Protein 6DDT (pdb70)

InterPro domains:
  IPR006103 Glycoside hydrolase family 2, catalytic domain [PF02836] (343-567)
  IPR008979 Galactose-binding-like domain superfamily [SSF49785] (23-211)
  IPR013783 Immunoglobulin-like fold [G3DSA:2.60.40.10] (209-320)
  IPR013783 Immunoglobulin-like fold [G3DSA:2.60.40.10] (796-879)
  IPR017853 Glycoside hydrolase superfamily [SSF51445] (323-690)
  IPR036156 Beta-Galactosidase/glucuronidase domain superfamily [SSF49303] (213-324)
  IPR036156 Beta-Galactosidase/glucuronidase domain superfamily [SSF49303] (696-796)
  IPR036156 Beta-Galactosidase/glucuronidase domain superfamily [SSF49303] (800-878)
  IPR041447 Mannosidase Ig/CBM-like domain [PF17786] (702-795)
  IPR041625 Beta-mannosidase, Ig-fold domain [PF17753] (800-878)
  IPR050887 Beta-mannosidase glycosyl hydrolases [PTHR43730] (14-879)
  IPR054593 Beta-mannosidase-like, galactose-binding domain-like [PF22666] (29-203)

Radius of gyration: 28.68 Å; Cα contacts (8 Å, |Δi|>4): 2085; chains: 1; bounding box: 72×76×65 Å

CATH classification: 3.20.20.80

Secondary structure (DSSP, 8-state):
--EEEEE--EEEEEE-TTSS-EEEEEESEEHHHHHHHTTSS--TTSTTHHHHTHHHHHS--EEEEEEE-SS-GGG-SEEEEEES--BSEEEEEETTEEEEEEEBTTS-EEEE-TTT--SEEEEEEEE--HHHHHHHHHHH-TT---S--S--GGG---S-GGGSBS-TTTEEETTEEE----EE-S-EEEEEESSEEEEEEEEEEEEETTTTEEEEEEEEEEEESSSSPEEEEEEEEEGGGTEEEEEEEEEBTTB-EEEEEEE--TTS--PPB--TTSS-B--EEEEEEEEETTS-EEEEEEEE----EEEE---BTTB-S---EEEETTEEE-EEEEEE--S-SSGGG--HHHHHHHHHHHHHTT--EEEE-TTS-PPPHHHHHHHHHHT-EEEEE-S-BSS-----HHHHHHHHHHHHHHHHHHTT-TTEEEEE--BSHHHIIIIITT---TTTHHHHHHHHIIIIIIIIIHHHHHH--SS-EESSBS--THHHHHTTSS-S-TT-TTSS-EEE--SSS-TT-GGGS---S-EEEE---BPPPHHHHHTT--GGG-STTSHHHHHH--STTHHHHHHHHHHTTSPPP--S-HHHHHHHHHHHHHHHHHHHHHHHHHHHHHTSS-EETTEE---EEEES-SB-SSSS-BS-SB-TTSPBPHHHHHHHHHTSSEEEEEEEETTEEEEEEEE--SS-EEEEEEEEEEETT-S-BS--EEEEEEEE-TT-EEEEEEEEHHHHHHTTSS--TTTEEEEEE----SSS----EEEESS-GGG-SS-PPP--EEEEEEETTEEEEEEE-SS-EEEEEEE-TTSSEEESS-SEEE-SSEEEEEEEESS---HHHHHHH-EEE-GGGG-

Nearest PDB structures (foldseek):
  6ddu-assembly1_A  TM=1.001E+00  e=0.000E+00  Mus musculus
  2vqt-assembly1_A  TM=9.201E-01  e=4.885E-78  Bacteroides thetaiotaomicron
  2vot-assembly1_A  TM=9.068E-01  e=4.159E-78  Bacteroides thetaiotaomicron VPI-5482
  2wbk-assembly1_A  TM=9.033E-01  e=3.181E-78  Bacteroides thetaiotaomicron VPI-5482
  2vqu-assembly1_A  TM=9.067E-01  e=3.541E-78  Bacteroides thetaiotaomicron

B-factor: mean 43.73, std 23.06, range [7.58, 158.42]

Foldseek 3Di:
DFKDKDFPFAWWWKAWAVRPDIFIAGPQWWPVVRCCVVVNDPDCQFFPNLVVVVVQLQIKMKTKDKDFDPDDLVSFLWKKKKAQFWLFWWFKAKQNRGQDIGFAGQFMDMTTCSPPDDRMIMIMTTGHRLQVVQVVQQVVPPVDHWDDQQDDVLQVFGGRLQSGNHQLCCRGDLQGGNDSTGGRNDIMMMMTGAFKAWPAKFKAWDADPVVNWIKIKIKTFMAGSDQDKKWFKKWKDFVVLVFIDMDIDIDGNVRGMDIDMGTRPPVGDDDAAAFAPGDALDWTKMKMWTQIPPRDIDMDIDTAHDKFKDFFFDDDPLFPGTFGFIDINRRTAFAAAAEDADLASINNPCDPLVLVLLVVLRVLLLGQEYEDAQSHGLDDPVNLVSCSNNRHAYAYEHNAEDIFHDPPPVVLVNLQSSLLRSLRVRNRRPRHAEYEQHECVLVCLLVVVVVPDPVCSVVRLVSLCVRQPVGNVVSNVVRDPRHYYQHYPQAQHPQCVVVVNRHNDSQDLNGGEHEDEDLQDALLPLVVDAQHSEYQEYFAKAADAVLQVVVNYDPQQQACPRPSQSSSRSRVCNSVSLVNNLVSFADQFDDDDRNLSSRLSRLSSLVSGQVSVLSNLVSLQQQQADADNSGGNHRYDHYPHDEHHGRHMGRHQAYSLGAGGQNSLSSSQSSFQWEWDWDDDPQKIWIKIGHQAQAKDFWKKWKFKDFQQALDTLAIDIDRRDIDGHRHMDIDDIGGNVVVDVRRDPDDLQTMWMKMWIDDDVVGDYDIDTGRSGRPNRRDNNDDKDKDWDWADDPQKIKIKIFIPTQFAQKAKDQRSQAWYKQHGGHGRSDGIDMIMIHGPDDDDSVSSVVRIDIDTSNVRD

Sequence (862 aa):
HHKLSYSLSGSWRVSNGNGSLELPATVPGYVHSALHQHGLIQDPYYRFNDLNYRWISLDNWTYSTEFKIPFNLSEWQKVKLIFDGVDTVAEILFNNVTIGKTDNMFTGYSFDITNVVKDVNSLKLQFRSAVQYAECQSKAHTSYRVPPECPPVEQKGECHVNFIRKAQCSFSWDWGPSFPSQGIWKDVRIEAYNIAHLDYLTFLPVYDNASQAWNIEIKASFDVASSKSVGGQVTVAIPQLKTQQTNDIELQQEQRIVKLLVKIRKDVAVETWWPRGHGNQTGYNMTILFALDGGLKIEKAAKVYFRTVQLIEEGIKGSPGLSFYFKINGLPIFLKGSNWIPADSFQDKVTSDRLQLLFQSVVDANMNTLRVWGGGIYEQDEFYALCDELGIMVWQDFMFASALYPTEPGFLASVRKEVTYQVRRLKSHPSIIIWSGNNENEVALSVNWFHVNPRDMKTYIDDYVTLYVKNIRKIVLSEDKSRPFIASSPTNGMKTMEEGWISYDPYSIQYGDIHFYNYADDCWNWKIFPKARLVSEYGYQSWPSFSTLEKVSSQEDWAYNSRFSLHRQHHEDGNHQMLHQVKMHFKLPQGTDPLRTFKDTIYLTQVMQAQCIKTETEFYLRSRSEIVDGKGHTMGALYWQLNDIWQAPSWASLEYGGKWKMLHYFARRFFAPLLPVGFEDEGVFYVYGVSDLHKDHHTQLTVRLHHWSSPKPLCSLVNSSIVVKAGEAVVLFQMPVSELLKRCRGCTRETCVVSFYFSTDKELFSPTNYHFLSSLKDAKGLLEANITVNISQKGNVFVFDLETSAVAPFVWLDVGSIPGRFSDNGFLMIRKKLSVLFYPWKPTSKSELQQAFSVTSLTDTY

Structure (mmCIF, N/CA/C/O backbone):
data_6DDT
#
_entry.id   6DDT
#
_cell.length_a   80.584
_cell.length_b   65.458
_cell.length_c   104.414
_cell.angle_alpha   90.00
_cell.angle_beta   92.42
_cell.angle_gamma   90.00
#
_symmetry.space_group_name_H-M   'P 1 21 1'
#
loop_
_entity.id
_entity.type
_entity.pdbx_description
1 polymer Beta-mannosidase
2 branched alpha-L-fucopyranose-(1-6)-2-acetamido-2-deoxy-beta-D-glucopyranose
3 branched 2-acetamido-2-deoxy-beta-D-glucopyranose-(1-4)-2-acetamido-2-deoxy-beta-D-glucopyranose
4 branched 2-acetamido-2-deoxy-beta-D-glucopyranose-(1-4)-[alpha-L-fucopyranose-(1-6)]2-acetamido-2-deoxy-beta-D-glucopyranose
5 non-polymer 'CALCIUM ION'
6 non-polymer 2-acetamido-2-deoxy-beta-D-glucopyranose
7 non-polymer 1,2-ETHANEDIOL
8 water water
#
loop_
_atom_site.group_PDB
_atom_site.id
_atom_site.type_symbol
_atom_site.label_atom_id
_atom_site.label_alt_id
_atom_site.label_comp_id
_atom_site.label_asym_id
_atom_site.label_entity_id
_atom_site.label_seq_id
_atom_site.pdbx_PDB_ins_code
_atom_site.Cartn_x
_atom_site.Cartn_y
_atom_site.Cartn_z
_atom_site.occupancy
_atom_site.B_iso_or_equiv
_atom_site.auth_seq_id
_atom_site.auth_comp_id
_atom_site.auth_asym_id
_atom_site.auth_atom_id
_atom_site.pdbx_PDB_model_num
ATOM 1 N N . HIS A 1 7 ? 28.455 90.094 136.735 1.00 74.13 18 HIS A N 1
ATOM 2 C CA . HIS A 1 7 ? 29.118 90.990 135.790 1.00 76.05 18 HIS A CA 1
ATOM 3 C C . HIS A 1 7 ? 30.522 90.496 135.452 1.00 68.45 18 HIS A C 1
ATOM 4 O O . HIS A 1 7 ? 31.036 90.751 134.361 1.00 71.91 18 HIS A O 1
ATOM 17 N N . HIS A 1 8 ? 31.138 89.786 136.395 1.00 57.12 19 HIS A N 1
ATOM 18 C CA . HIS A 1 8 ? 32.505 89.290 136.251 1.00 45.85 19 HIS A CA 1
ATOM 19 C C . HIS A 1 8 ? 32.538 87.837 135.789 1.00 37.97 19 HIS A C 1
ATOM 20 O O . HIS A 1 8 ? 33.410 87.066 136.199 1.00 34.24 19 HIS A O 1
ATOM 34 N N . LYS A 1 9 ? 31.599 87.437 134.934 1.00 36.85 20 LYS A N 1
ATOM 35 C CA . LYS A 1 9 ? 31.527 86.064 134.458 1.00 34.51 20 LYS A CA 1
ATOM 36 C C . LYS A 1 9 ? 31.102 86.059 132.999 1.00 33.90 20 LYS A C 1
ATOM 37 O O . LYS A 1 9 ? 30.309 86.901 132.568 1.00 34.31 20 LYS A O 1
ATOM 56 N N . LEU A 1 10 ? 31.644 85.109 132.244 1.00 34.01 21 LEU A N 1
ATOM 57 C CA . LEU A 1 10 ? 31.371 84.998 130.819 1.00 35.79 21 LEU A CA 1
ATOM 58 C C . LEU A 1 10 ? 31.483 83.533 130.428 1.00 32.75 21 LEU A C 1
ATOM 59 O O . LEU A 1 10 ? 32.465 82.873 130.779 1.00 32.41 21 LEU A O 1
ATOM 75 N N . SER A 1 11 ? 30.472 83.027 129.723 1.00 32.44 22 SER A N 1
ATOM 76 C CA . SER A 1 11 ? 30.458 81.635 129.292 1.00 33.35 22 SER A CA 1
ATOM 77 C C . SER A 1 11 ? 29.787 81.534 127.931 1.00 33.17 22 SER A C 1
ATOM 78 O O . SER A 1 11 ? 28.729 82.131 127.715 1.00 34.44 22 SER A O 1
ATOM 86 N N . TYR A 1 12 ? 30.402 80.783 127.020 1.00 33.48 23 TYR A N 1
ATOM 87 C CA . TYR A 1 12 ? 29.759 80.458 125.758 1.00 33.80 23 TYR A CA 1
ATOM 88 C C . TYR A 1 12 ? 30.286 79.117 125.263 1.00 30.89 23 TYR A C 1
ATOM 89 O O . TYR A 1 12 ? 31.386 78.687 125.618 1.00 28.52 23 TYR A O 1
ATOM 107 N N . SER A 1 13 ? 29.479 78.461 124.435 1.00 32.04 24 SER A N 1
ATOM 108 C CA . SER A 1 13 ? 29.754 77.104 123.985 1.00 31.11 24 SER A CA 1
ATOM 109 C C . SER A 1 13 ? 30.621 77.101 122.733 1.00 32.65 24 SER A C 1
ATOM 110 O O . SER A 1 13 ? 30.466 77.951 121.851 1.00 35.92 24 SER A O 1
ATOM 118 N N . LEU A 1 14 ? 31.542 76.138 122.667 1.00 28.37 25 LEU A N 1
ATOM 119 C CA . LEU A 1 14 ? 32.292 75.851 121.452 1.00 25.85 25 LEU A CA 1
ATOM 120 C C . LEU A 1 14 ? 31.687 74.706 120.660 1.00 25.69 25 LEU A C 1
ATOM 121 O O . LEU A 1 14 ? 32.302 74.238 119.696 1.00 25.50 25 LEU A O 1
ATOM 137 N N . SER A 1 15 ? 30.504 74.236 121.046 1.00 25.59 26 SER A N 1
ATOM 138 C CA . SER A 1 15 ? 29.795 73.270 120.222 1.00 27.06 26 SER A CA 1
ATOM 139 C C . SER A 1 15 ? 29.452 73.902 118.880 1.00 28.32 26 SER A C 1
ATOM 140 O O . SER A 1 15 ? 29.190 75.103 118.784 1.00 29.78 26 SER A O 1
ATOM 148 N N . GLY A 1 16 ? 29.461 73.088 117.843 1.00 26.40 27 GLY A N 1
ATOM 149 C CA . GLY A 1 16 ? 29.221 73.566 116.503 1.00 25.46 27 GLY A CA 1
ATOM 150 C C . GLY A 1 16 ? 30.001 72.730 115.498 1.00 24.98 27 GLY A C 1
ATOM 151 O O . GLY A 1 16 ? 30.156 71.520 115.673 1.00 24.73 27 GLY A O 1
ATOM 155 N N . SER A 1 17 ? 30.491 73.399 114.457 1.00 25.58 28 SER A N 1
ATOM 156 C CA . SER A 1 17 ? 31.156 72.736 113.342 1.00 28.06 28 SER A CA 1
ATOM 157 C C . SER A 1 17 ? 32.663 72.766 113.563 1.00 27.65 28 SER A C 1
ATOM 158 O O . SER A 1 17 ? 33.288 73.829 113.499 1.00 29.57 28 SER A O 1
ATOM 166 N N . TRP A 1 18 ? 33.241 71.598 113.813 1.00 25.26 29 TRP A N 1
ATOM 167 C CA . TRP A 1 18 ? 34.680 71.410 113.891 1.00 26.76 29 TRP A CA 1
ATOM 168 C C . TRP A 1 18 ? 35.167 70.714 112.624 1.00 28.73 29 TRP A C 1
ATOM 169 O O . TRP A 1 18 ? 34.393 70.407 111.715 1.00 30.68 29 TRP A O 1
ATOM 190 N N . ARG A 1 19 ? 36.471 70.468 112.573 1.00 28.58 30 ARG A N 1
ATOM 191 C CA . ARG A 1 19 ? 37.071 69.596 111.578 1.00 29.91 30 ARG A CA 1
ATOM 192 C C . ARG A 1 19 ? 37.523 68.311 112.255 1.00 28.48 30 ARG A C 1
ATOM 193 O O . ARG A 1 19 ? 37.817 68.295 113.452 1.00 27.62 30 ARG A O 1
ATOM 214 N N . VAL A 1 20 ? 37.572 67.232 111.483 1.00 26.78 31 VAL A N 1
ATOM 215 C CA . VAL A 1 20 ? 38.118 65.970 111.967 1.00 26.36 31 VAL A CA 1
ATOM 216 C C . VAL A 1 20 ? 39.021 65.409 110.882 1.00 25.72 31 VAL A C 1
ATOM 217 O O . VAL A 1 20 ? 38.734 65.550 109.689 1.00 26.59 31 VAL A O 1
ATOM 230 N N . SER A 1 21 ? 40.132 64.804 111.290 1.00 25.45 32 SER A N 1
ATOM 231 C CA . SER A 1 21 ? 41.083 64.246 110.342 1.00 25.51 32 SER A CA 1
ATOM 232 C C . SER A 1 21 ? 41.691 62.981 110.925 1.00 23.68 32 SER A C 1
ATOM 233 O O . SER A 1 21 ? 41.774 62.816 112.144 1.00 21.92 32 SER A O 1
ATOM 241 N N . ASN A 1 22 ? 42.117 62.087 110.036 1.00 23.57 33 ASN A N 1
ATOM 242 C CA . ASN A 1 22 ? 42.608 60.781 110.442 1.00 23.80 33 ASN A CA 1
ATOM 243 C C . ASN A 1 22 ? 44.106 60.854 110.741 1.00 26.04 33 ASN A C 1
ATOM 244 O O . ASN A 1 22 ? 44.714 61.928 110.746 1.00 25.86 33 ASN A O 1
ATOM 255 N N . GLY A 1 23 ? 44.711 59.697 111.001 1.00 28.08 34 GLY A N 1
ATOM 256 C CA . GLY A 1 23 ? 46.082 59.623 111.465 1.00 31.91 34 GLY A CA 1
ATOM 257 C C . GLY A 1 23 ? 47.082 60.295 110.553 1.00 35.20 34 GLY A C 1
ATOM 258 O O . GLY A 1 23 ? 47.810 61.194 110.983 1.00 35.82 34 GLY A O 1
ATOM 262 N N . ASN A 1 24 ? 47.132 59.873 109.291 1.00 37.52 35 ASN A N 1
ATOM 263 C CA . ASN A 1 24 ? 48.106 60.395 108.343 1.00 39.44 35 ASN A CA 1
ATOM 264 C C . ASN A 1 24 ? 47.591 61.600 107.567 1.00 39.79 35 ASN A C 1
ATOM 265 O O . ASN A 1 24 ? 48.275 62.067 106.652 1.00 41.67 35 ASN A O 1
ATOM 275 N N . GLY A 1 25 ? 46.409 62.110 107.908 1.00 37.97 36 GLY A N 1
ATOM 276 C CA . GLY A 1 25 ? 45.893 63.322 107.309 1.00 38.11 36 GLY A CA 1
ATOM 277 C C . GLY A 1 25 ? 45.208 63.152 105.970 1.00 39.63 36 GLY A C 1
ATOM 278 O O . GLY A 1 25 ? 44.732 64.148 105.410 1.00 41.24 36 GLY A O 1
ATOM 282 N N . SER A 1 26 ? 45.133 61.931 105.436 1.00 38.76 37 SER A N 1
ATOM 283 C CA . SER A 1 26 ? 44.486 61.736 104.141 1.00 39.37 37 SER A CA 1
ATOM 284 C C . SER A 1 26 ? 43.017 62.141 104.184 1.00 39.01 37 SER A C 1
ATOM 285 O O . SER A 1 26 ? 42.483 62.663 103.198 1.00 41.84 37 SER A O 1
ATOM 293 N N . LEU A 1 27 ? 42.344 61.907 105.308 1.00 37.30 38 LEU A N 1
ATOM 294 C CA . LEU A 1 27 ? 40.937 62.253 105.458 1.00 35.07 38 LEU A CA 1
ATOM 295 C C . LEU A 1 27 ? 40.790 63.503 106.314 1.00 33.96 38 LEU A C 1
ATOM 296 O O . LEU A 1 27 ? 41.412 63.615 107.375 1.00 32.31 38 LEU A O 1
ATOM 312 N N . GLU A 1 28 ? 39.957 64.431 105.850 1.00 35.25 39 GLU A N 1
ATOM 313 C CA . GLU A 1 28 ? 39.663 65.661 106.576 1.00 35.28 39 GLU A CA 1
ATOM 314 C C . GLU A 1 28 ? 38.284 66.122 106.132 1.00 31.61 39 GLU A C 1
ATOM 315 O O . GLU A 1 28 ? 38.045 66.284 104.932 1.00 33.01 39 GLU A O 1
ATOM 327 N N . LEU A 1 29 ? 37.378 66.315 107.082 1.00 27.51 40 LEU A N 1
ATOM 328 C CA . LEU A 1 29 ? 35.981 66.564 106.758 1.00 26.11 40 LEU A CA 1
ATOM 329 C C . LEU A 1 29 ? 35.370 67.419 107.853 1.00 26.48 40 LEU A C 1
ATOM 330 O O . LEU A 1 29 ? 35.942 67.558 108.942 1.00 26.62 40 LEU A O 1
ATOM 346 N N . PRO A 1 30 ? 34.200 68.005 107.599 1.00 27.81 41 PRO A N 1
ATOM 347 C CA . PRO A 1 30 ? 33.483 68.706 108.668 1.00 28.03 41 PRO A CA 1
ATOM 348 C C . PRO A 1 30 ? 32.949 67.726 109.697 1.00 26.24 41 PRO A C 1
ATOM 349 O O . PRO A 1 30 ? 32.556 66.602 109.373 1.00 27.12 41 PRO A O 1
ATOM 360 N N . ALA A 1 31 ? 32.930 68.167 110.953 1.00 23.91 42 ALA A N 1
ATOM 361 C CA . ALA A 1 31 ? 32.521 67.298 112.053 1.00 22.52 42 ALA A CA 1
ATOM 362 C C . ALA A 1 31 ? 31.792 68.128 113.093 1.00 22.15 42 ALA A C 1
ATOM 363 O O . ALA A 1 31 ? 32.352 69.092 113.623 1.00 23.29 42 ALA A O 1
ATOM 370 N N . THR A 1 32 ? 30.552 67.747 113.386 1.00 21.25 43 THR A N 1
ATOM 371 C CA . THR A 1 32 ? 29.782 68.420 114.423 1.00 20.68 43 THR A CA 1
ATOM 372 C C . THR A 1 32 ? 30.279 68.014 115.805 1.00 18.77 43 THR A C 1
ATOM 373 O O . THR A 1 32 ? 30.660 66.863 116.037 1.00 18.25 43 THR A O 1
ATOM 384 N N . VAL A 1 33 ? 30.274 68.972 116.726 1.00 18.84 44 VAL A N 1
ATOM 385 C CA . VAL A 1 33 ? 30.560 68.710 118.130 1.00 19.70 44 VAL A CA 1
ATOM 386 C C . VAL A 1 33 ? 29.359 69.212 118.946 1.00 19.08 44 VAL A C 1
ATOM 387 O O . VAL A 1 33 ? 28.937 70.357 118.788 1.00 19.04 44 VAL A O 1
ATOM 400 N N . PRO A 1 34 ? 28.796 68.367 119.825 1.00 20.36 45 PRO A N 1
ATOM 401 C CA . PRO A 1 34 ? 29.138 66.970 120.123 1.00 20.38 45 PRO A CA 1
ATOM 402 C C . PRO A 1 34 ? 28.979 66.035 118.928 1.00 20.21 45 PRO A C 1
ATOM 403 O O . PRO A 1 34 ? 28.018 66.161 118.170 1.00 21.04 45 PRO A O 1
ATOM 414 N N . GLY A 1 35 ? 29.917 65.108 118.767 1.00 19.52 46 GLY A N 1
ATOM 415 C CA . GLY A 1 35 ? 29.847 64.165 117.667 1.00 18.16 46 GLY A CA 1
ATOM 416 C C . GLY A 1 35 ? 30.946 63.133 117.770 1.00 16.10 46 GLY A C 1
ATOM 417 O O . GLY A 1 35 ? 31.849 63.233 118.605 1.00 15.00 46 GLY A O 1
ATOM 421 N N . TYR A 1 36 ? 30.844 62.129 116.899 1.00 15.30 47 TYR A N 1
ATOM 422 C CA . TYR A 1 36 ? 31.815 61.052 116.789 1.00 15.71 47 TYR A CA 1
ATOM 423 C C . TYR A 1 36 ? 32.343 60.965 115.362 1.00 17.37 47 TYR A C 1
ATOM 424 O O . TYR A 1 36 ? 31.722 61.448 114.414 1.00 19.21 47 TYR A O 1
ATOM 442 N N . VAL A 1 37 ? 33.505 60.327 115.222 1.00 17.54 48 VAL A N 1
ATOM 443 C CA . VAL A 1 37 ? 34.111 60.151 113.904 1.00 20.13 48 VAL A CA 1
ATOM 444 C C . VAL A 1 37 ? 33.163 59.405 112.974 1.00 17.64 48 VAL A C 1
ATOM 445 O O . VAL A 1 37 ? 32.950 59.808 111.824 1.00 16.21 48 VAL A O 1
ATOM 458 N N . HIS A 1 38 ? 32.604 58.289 113.446 1.00 17.71 49 HIS A N 1
ATOM 459 C CA . HIS A 1 38 ? 31.743 57.479 112.588 1.00 17.59 49 HIS A CA 1
ATOM 460 C C . HIS A 1 38 ? 30.568 58.297 112.066 1.00 19.16 49 HIS A C 1
ATOM 461 O O . HIS A 1 38 ? 30.242 58.244 110.875 1.00 21.21 49 HIS A O 1
ATOM 475 N N . SER A 1 39 ? 29.919 59.067 112.944 1.00 17.65 50 SER A N 1
ATOM 476 C CA . SER A 1 39 ? 28.759 59.841 112.514 1.00 19.24 50 SER A CA 1
ATOM 477 C C . SER A 1 39 ? 29.160 61.009 111.615 1.00 19.83 50 SER A C 1
ATOM 478 O O . SER A 1 39 ? 28.400 61.377 110.710 1.00 19.33 50 SER A O 1
ATOM 486 N N . ALA A 1 40 ? 30.343 61.591 111.830 1.00 21.26 51 ALA A N 1
ATOM 487 C CA . ALA A 1 40 ? 30.852 62.604 110.908 1.00 20.98 51 ALA A CA 1
ATOM 488 C C . ALA A 1 40 ? 31.109 62.011 109.525 1.00 20.38 51 ALA A C 1
ATOM 489 O O . ALA A 1 40 ? 30.740 62.603 108.504 1.00 19.86 51 ALA A O 1
ATOM 496 N N . LEU A 1 41 ? 31.755 60.842 109.472 1.00 20.86 52 LEU A N 1
ATOM 497 C CA . LEU A 1 41 ? 32.023 60.196 108.190 1.00 21.44 52 LEU A CA 1
ATOM 498 C C . LEU A 1 41 ? 30.725 59.827 107.482 1.00 22.16 52 LEU A C 1
ATOM 499 O O . LEU A 1 41 ? 30.569 60.061 106.278 1.00 22.96 52 LEU A O 1
ATOM 515 N N . HIS A 1 42 ? 29.787 59.230 108.215 1.00 22.91 53 HIS A N 1
ATOM 516 C CA . HIS A 1 42 ? 28.502 58.871 107.628 1.00 24.90 53 HIS A CA 1
ATOM 517 C C . HIS A 1 42 ? 27.778 60.110 107.116 1.00 26.68 53 HIS A C 1
ATOM 518 O O . HIS A 1 42 ? 27.292 60.139 105.978 1.00 26.24 53 HIS A O 1
ATOM 532 N N . GLN A 1 43 ? 27.715 61.154 107.943 1.00 27.61 54 GLN A N 1
ATOM 533 C CA . GLN A 1 43 ? 27.013 62.374 107.562 1.00 30.33 54 GLN A CA 1
ATOM 534 C C . GLN A 1 43 ? 27.612 62.986 106.303 1.00 29.00 54 GLN A C 1
ATOM 535 O O . GLN A 1 43 ? 26.883 63.488 105.439 1.00 26.85 54 GLN A O 1
ATOM 549 N N . HIS A 1 44 ? 28.939 62.955 106.181 1.00 30.68 55 HIS A N 1
ATOM 550 C CA . HIS A 1 44 ? 29.617 63.541 105.033 1.00 32.29 55 HIS A CA 1
ATOM 551 C C . HIS A 1 44 ? 29.597 62.632 103.810 1.00 30.15 55 HIS A C 1
ATOM 552 O O . HIS A 1 44 ? 30.203 62.982 102.792 1.00 30.17 55 HIS A O 1
ATOM 566 N N . GLY A 1 45 ? 28.925 61.484 103.886 1.00 29.31 56 GLY A N 1
ATOM 567 C CA . GLY A 1 45 ? 28.820 60.587 102.757 1.00 28.71 56 GLY A CA 1
ATOM 568 C C . GLY A 1 45 ? 30.062 59.781 102.462 1.00 28.40 56 GLY A C 1
ATOM 569 O O . GLY A 1 45 ? 30.123 59.138 101.408 1.00 30.75 56 GLY A O 1
ATOM 573 N N . LEU A 1 46 ? 31.056 59.791 103.352 1.00 25.23 57 LEU A N 1
ATOM 574 C CA . LEU A 1 46 ? 32.298 59.071 103.100 1.00 24.20 57 LEU A CA 1
ATOM 575 C C . LEU A 1 46 ? 32.209 57.592 103.442 1.00 22.78 57 LEU A C 1
ATOM 576 O O . LEU A 1 46 ? 33.057 56.818 102.984 1.00 24.26 57 LEU A O 1
ATOM 592 N N . ILE A 1 47 ? 31.217 57.182 104.234 1.00 18.97 58 ILE A N 1
ATOM 593 C CA . ILE A 1 47 ? 31.001 55.780 104.562 1.00 18.80 58 ILE A CA 1
ATOM 594 C C . ILE A 1 47 ? 29.507 55.493 104.497 1.00 19.52 58 ILE A C 1
ATOM 595 O O . ILE A 1 47 ? 28.674 56.401 104.522 1.00 19.24 58 ILE A O 1
ATOM 611 N N . GLN A 1 48 ? 29.181 54.208 104.393 1.00 21.45 59 GLN A N 1
ATOM 612 C CA . GLN A 1 48 ? 27.808 53.755 104.529 1.00 23.19 59 GLN A CA 1
ATOM 613 C C . GLN A 1 48 ? 27.374 53.813 105.992 1.00 22.16 59 GLN A C 1
ATOM 614 O O . GLN A 1 48 ? 28.171 54.066 106.902 1.00 22.00 59 GLN A O 1
ATOM 628 N N . ASP A 1 49 ? 26.090 53.556 106.211 1.00 21.32 60 ASP A N 1
ATOM 629 C CA . ASP A 1 49 ? 25.572 53.319 107.547 1.00 20.58 60 ASP A CA 1
ATOM 630 C C . ASP A 1 49 ? 26.413 52.245 108.240 1.00 18.01 60 ASP A C 1
ATOM 631 O O . ASP A 1 49 ? 26.455 51.101 107.764 1.00 15.95 60 ASP A O 1
ATOM 640 N N . PRO A 1 50 ? 27.103 52.565 109.335 1.00 18.00 61 PRO A N 1
ATOM 641 C CA . PRO A 1 50 ? 27.877 51.522 110.026 1.00 17.19 61 PRO A CA 1
ATOM 642 C C . PRO A 1 50 ? 27.052 50.290 110.373 1.00 15.10 61 PRO A C 1
ATOM 643 O O . PRO A 1 50 ? 27.583 49.172 110.360 1.00 14.52 61 PRO A O 1
ATOM 654 N N . TYR A 1 51 ? 25.759 50.457 110.654 1.00 15.21 62 TYR A N 1
ATOM 655 C CA . TYR A 1 51 ? 24.882 49.343 111.004 1.00 17.05 62 TYR A CA 1
ATOM 656 C C . TYR A 1 51 ? 24.467 48.495 109.806 1.00 19.65 62 TYR A C 1
ATOM 657 O O . TYR A 1 51 ? 23.703 47.543 109.989 1.00 18.96 62 TYR A O 1
ATOM 675 N N . TYR A 1 52 ? 24.942 48.792 108.598 1.00 21.83 63 TYR A N 1
ATOM 676 C CA . TYR A 1 52 ? 24.538 48.027 107.423 1.00 22.56 63 TYR A CA 1
ATOM 677 C C . TYR A 1 52 ? 25.326 46.723 107.350 1.00 20.78 63 TYR A C 1
ATOM 678 O O . TYR A 1 52 ? 26.561 46.733 107.340 1.00 19.95 63 TYR A O 1
ATOM 696 N N . ARG A 1 53 ? 24.599 45.604 107.307 1.00 20.96 64 ARG A N 1
ATOM 697 C CA . ARG A 1 53 ? 25.154 44.271 107.098 1.00 22.64 64 ARG A CA 1
ATOM 698 C C . ARG A 1 53 ? 26.444 44.039 107.882 1.00 23.70 64 ARG A C 1
ATOM 699 O O . ARG A 1 53 ? 26.410 43.926 109.111 1.00 25.21 64 ARG A O 1
ATOM 720 N N . PHE A 1 54 ? 27.582 43.954 107.191 1.00 22.25 65 PHE A N 1
ATOM 721 C CA . PHE A 1 54 ? 28.842 43.546 107.802 1.00 21.03 65 PHE A CA 1
ATOM 722 C C . PHE A 1 54 ? 29.800 44.715 108.009 1.00 21.09 65 PHE A C 1
ATOM 723 O O . PHE A 1 54 ? 31.013 44.507 108.117 1.00 20.01 65 PHE A O 1
ATOM 740 N N . ASN A 1 55 ? 29.287 45.943 108.071 1.00 22.92 66 ASN A N 1
ATOM 741 C CA . ASN A 1 55 ? 30.186 47.084 108.158 1.00 22.15 66 ASN A CA 1
ATOM 742 C C . ASN A 1 55 ? 30.857 47.204 109.519 1.00 18.71 66 ASN A C 1
ATOM 743 O O . ASN A 1 55 ? 31.833 47.951 109.635 1.00 18.18 66 ASN A O 1
ATOM 754 N N . ASP A 1 56 ? 30.388 46.484 110.542 1.00 17.87 67 ASP A N 1
ATOM 755 C CA . ASP A 1 56 ? 31.149 46.437 111.785 1.00 19.61 67 ASP A CA 1
ATOM 756 C C . ASP A 1 56 ? 32.510 45.793 111.558 1.00 22.46 67 ASP A C 1
ATOM 757 O O . ASP A 1 56 ? 33.497 46.179 112.196 1.00 25.43 67 ASP A O 1
ATOM 766 N N . LEU A 1 57 ? 32.589 44.841 110.626 1.00 22.02 68 LEU A N 1
ATOM 767 C CA . LEU A 1 57 ? 33.873 44.274 110.232 1.00 21.16 68 LEU A CA 1
ATOM 768 C C . LEU A 1 57 ? 34.590 45.165 109.225 1.00 19.54 68 LEU A C 1
ATOM 769 O O . LEU A 1 57 ? 35.797 45.408 109.355 1.00 20.36 68 LEU A O 1
ATOM 785 N N . ASN A 1 58 ? 33.859 45.666 108.221 1.00 19.60 69 ASN A N 1
ATOM 786 C CA . ASN A 1 58 ? 34.482 46.427 107.141 1.00 19.36 69 ASN A CA 1
ATOM 787 C C . ASN A 1 58 ? 35.050 47.758 107.624 1.00 20.32 69 ASN A C 1
ATOM 788 O O . ASN A 1 58 ? 36.060 48.227 107.084 1.00 21.91 69 ASN A O 1
ATOM 799 N N . TYR A 1 59 ? 34.426 48.386 108.625 1.00 19.03 70 TYR A N 1
ATOM 800 C CA . TYR A 1 59 ? 34.852 49.698 109.100 1.00 18.00 70 TYR A CA 1
ATOM 801 C C . TYR A 1 59 ? 35.732 49.617 110.344 1.00 18.53 70 TYR A C 1
ATOM 802 O O . TYR A 1 59 ? 35.914 50.627 111.035 1.00 18.87 70 TYR A O 1
ATOM 820 N N . ARG A 1 60 ? 36.301 48.445 110.631 1.00 19.20 71 ARG A N 1
ATOM 821 C CA . ARG A 1 60 ? 37.194 48.329 111.776 1.00 19.05 71 ARG A CA 1
ATOM 822 C C . ARG A 1 60 ? 38.299 49.373 111.721 1.00 21.56 71 ARG A C 1
ATOM 823 O O . ARG A 1 60 ? 38.708 49.909 112.755 1.00 22.27 71 ARG A O 1
ATOM 844 N N . TRP A 1 61 ? 38.781 49.693 110.515 1.00 23.47 72 TRP A N 1
ATOM 845 C CA . TRP A 1 61 ? 39.893 50.633 110.388 1.00 23.10 72 TRP A CA 1
ATOM 846 C C . TRP A 1 61 ? 39.585 51.979 111.037 1.00 21.99 72 TRP A C 1
ATOM 847 O O . TRP A 1 61 ? 40.505 52.657 111.508 1.00 22.95 72 TRP A O 1
ATOM 868 N N . ILE A 1 62 ? 38.312 52.386 111.072 1.00 21.26 73 ILE A N 1
ATOM 869 C CA . ILE A 1 62 ? 37.962 53.670 111.679 1.00 19.14 73 ILE A CA 1
ATOM 870 C C . ILE A 1 62 ? 38.337 53.675 113.155 1.00 18.71 73 ILE A C 1
ATOM 871 O O . ILE A 1 62 ? 38.927 54.635 113.664 1.00 17.22 73 ILE A O 1
ATOM 887 N N . SER A 1 63 ? 37.984 52.604 113.865 1.00 19.59 74 SER A N 1
ATOM 888 C CA . SER A 1 63 ? 38.221 52.525 115.301 1.00 19.55 74 SER A CA 1
ATOM 889 C C . SER A 1 63 ? 39.691 52.338 115.642 1.00 20.09 74 SER A C 1
ATOM 890 O O . SER A 1 63 ? 40.084 52.573 116.790 1.00 19.74 74 SER A O 1
ATOM 898 N N . LEU A 1 64 ? 40.509 51.926 114.678 1.00 20.73 75 LEU A N 1
ATOM 899 C CA . LEU A 1 64 ? 41.915 51.657 114.934 1.00 22.30 75 LEU A CA 1
ATOM 900 C C . LEU A 1 64 ? 42.828 52.825 114.598 1.00 22.53 75 LEU A C 1
ATOM 901 O O . LEU A 1 64 ? 43.988 52.827 115.028 1.00 24.95 75 LEU A O 1
ATOM 917 N N . ASP A 1 65 ? 42.347 53.805 113.845 1.00 21.68 76 ASP A N 1
ATOM 918 C CA . ASP A 1 65 ? 43.158 54.968 113.541 1.00 23.01 76 ASP A CA 1
ATOM 919 C C . ASP A 1 65 ? 43.084 55.971 114.690 1.00 23.81 76 ASP A C 1
ATOM 920 O O . ASP A 1 65 ? 42.315 55.818 115.644 1.00 24.22 76 ASP A O 1
ATOM 929 N N . ASN A 1 66 ? 43.910 57.006 114.595 1.00 25.34 77 ASN A N 1
ATOM 930 C CA . ASN A 1 66 ? 43.962 58.078 115.582 1.00 25.15 77 ASN A CA 1
ATOM 931 C C . ASN A 1 66 ? 43.431 59.344 114.924 1.00 23.16 77 ASN A C 1
ATOM 932 O O . ASN A 1 66 ? 44.056 59.879 114.002 1.00 24.30 77 ASN A O 1
ATOM 942 N N . TRP A 1 67 ? 42.290 59.824 115.400 1.00 19.75 78 TRP A N 1
ATOM 943 C CA . TRP A 1 67 ? 41.623 60.964 114.792 1.00 19.39 78 TRP A CA 1
ATOM 944 C C . TRP A 1 67 ? 41.842 62.223 115.625 1.00 20.12 78 TRP A C 1
ATOM 945 O O . TRP A 1 67 ? 42.043 62.163 116.842 1.00 20.11 78 TRP A O 1
ATOM 966 N N . THR A 1 68 ? 41.814 63.369 114.950 1.00 21.39 79 THR A N 1
ATOM 967 C CA . THR A 1 68 ? 41.994 64.665 115.590 1.00 23.19 79 THR A CA 1
ATOM 968 C C . THR A 1 68 ? 40.773 65.527 115.308 1.00 22.60 79 THR A C 1
ATOM 969 O O . THR A 1 68 ? 40.386 65.698 114.146 1.00 24.15 79 THR A O 1
ATOM 980 N N . TYR A 1 69 ? 40.168 66.054 116.368 1.00 20.59 80 TYR A N 1
ATOM 981 C CA . TYR A 1 69 ? 39.153 67.092 116.254 1.00 21.09 80 TYR A CA 1
ATOM 982 C C . TYR A 1 69 ? 39.828 68.455 116.368 1.00 21.85 80 TYR A C 1
ATOM 983 O O . TYR A 1 69 ? 40.561 68.709 117.328 1.00 23.31 80 TYR A O 1
ATOM 1001 N N . SER A 1 70 ? 39.584 69.324 115.389 1.00 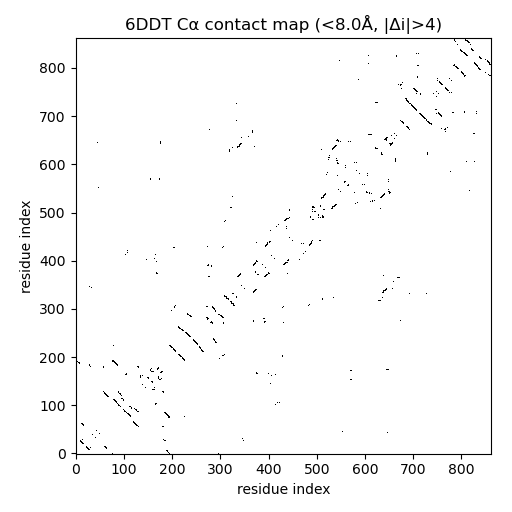21.90 81 SER A N 1
ATOM 1002 C CA . SER A 1 70 ? 40.237 70.624 115.314 1.00 25.97 81 SER A CA 1
ATOM 1003 C C . SER A 1 70 ? 39.207 71.722 115.109 1.00 25.79 81 SER A C 1
ATOM 1004 O O . SER A 1 70 ? 38.185 71.524 114.446 1.00 23.95 81 SER A O 1
ATOM 1012 N N . THR A 1 71 ? 39.491 72.890 115.679 1.00 28.75 82 THR A N 1
ATOM 1013 C CA . THR A 1 71 ? 38.694 74.075 115.405 1.00 30.77 82 THR A CA 1
ATOM 1014 C C . THR A 1 71 ? 39.552 75.315 115.593 1.00 32.39 82 THR A C 1
ATOM 1015 O O . THR A 1 71 ? 40.505 75.322 116.377 1.00 31.49 82 THR A O 1
ATOM 1026 N N . GLU A 1 72 ? 39.200 76.360 114.855 1.00 35.05 83 GLU A N 1
ATOM 1027 C CA . GLU A 1 72 ? 39.805 77.676 114.982 1.00 38.71 83 GLU A CA 1
ATOM 1028 C C . GLU A 1 72 ? 38.693 78.664 115.297 1.00 35.70 83 GLU A C 1
ATOM 1029 O O . GLU A 1 72 ? 37.635 78.630 114.661 1.00 36.15 83 GLU A O 1
ATOM 1041 N N . PHE A 1 73 ? 38.913 79.526 116.285 1.00 33.06 84 PHE A N 1
ATOM 1042 C CA . PHE A 1 73 ? 37.854 80.439 116.684 1.00 32.82 84 PHE A CA 1
ATOM 1043 C C . PHE A 1 73 ? 38.441 81.741 117.202 1.00 37.43 84 PHE A C 1
ATOM 1044 O O . PHE A 1 73 ? 39.611 81.825 117.587 1.00 37.54 84 PHE A O 1
ATOM 1061 N N . LYS A 1 74 ? 37.594 82.762 117.187 1.00 42.28 85 LYS A N 1
ATOM 1062 C CA . LYS A 1 74 ? 37.913 84.089 117.686 1.00 45.80 85 LYS A CA 1
ATOM 1063 C C . LYS A 1 74 ? 37.042 84.336 118.910 1.00 45.21 85 LYS A C 1
ATOM 1064 O O . LYS A 1 74 ? 35.810 84.336 118.809 1.00 45.34 85 LYS A O 1
ATOM 1083 N N . ILE A 1 75 ? 37.681 84.505 120.062 1.00 45.00 86 ILE A N 1
ATOM 1084 C CA . ILE A 1 75 ? 36.966 84.705 121.321 1.00 45.52 86 ILE A CA 1
ATOM 1085 C C . ILE A 1 75 ? 36.115 85.967 121.231 1.00 47.55 86 ILE A C 1
ATOM 1086 O O . ILE A 1 75 ? 36.531 86.945 120.595 1.00 44.86 86 ILE A O 1
ATOM 1102 N N . PRO A 1 76 ? 34.936 86.006 121.856 1.00 52.58 87 PRO A N 1
ATOM 1103 C CA . PRO A 1 76 ? 34.098 87.207 121.769 1.00 56.04 87 PRO A CA 1
ATOM 1104 C C . PRO A 1 76 ? 34.313 88.164 122.931 1.00 55.21 87 PRO A C 1
ATOM 1105 O O . PRO A 1 76 ? 33.367 88.821 123.378 1.00 60.89 87 PRO A O 1
ATOM 1116 N N . PHE A 1 77 ? 35.542 88.255 123.433 1.00 48.01 88 PHE A N 1
ATOM 1117 C CA . PHE A 1 77 ? 35.823 89.127 124.565 1.00 42.62 88 PHE A CA 1
ATOM 1118 C C . PHE A 1 77 ? 37.295 89.510 124.545 1.00 39.19 88 PHE A C 1
ATOM 1119 O O . PHE A 1 77 ? 38.110 88.911 123.838 1.00 39.19 88 PHE A O 1
ATOM 1136 N N . ASN A 1 78 ? 37.622 90.518 125.348 1.00 38.38 89 ASN A N 1
ATOM 1137 C CA . ASN A 1 78 ? 38.961 91.084 125.406 1.00 40.40 89 ASN A CA 1
ATOM 1138 C C . ASN A 1 78 ? 39.731 90.442 126.555 1.00 43.67 89 ASN A C 1
ATOM 1139 O O . ASN A 1 78 ? 39.296 90.512 127.710 1.00 43.12 89 ASN A O 1
ATOM 1150 N N . LEU A 1 79 ? 40.875 89.825 126.240 1.00 48.20 90 LEU A N 1
ATOM 1151 C CA . LEU A 1 79 ? 41.663 89.151 127.270 1.00 50.96 90 LEU A CA 1
ATOM 1152 C C . LEU A 1 79 ? 42.003 90.075 128.423 1.00 48.59 90 LEU A C 1
ATOM 1153 O O . LEU A 1 79 ? 42.000 89.658 129.587 1.00 47.22 90 LEU A O 1
ATOM 1169 N N . SER A 1 80 ? 42.333 91.326 128.119 1.00 47.66 91 SER A N 1
ATOM 1170 C CA . SER A 1 80 ? 42.832 92.242 129.132 1.00 48.63 91 SER A CA 1
ATOM 1171 C C . SER A 1 80 ? 41.788 92.587 130.183 1.00 47.47 91 SER A C 1
ATOM 1172 O O . SER A 1 80 ? 42.136 93.216 131.186 1.00 49.68 91 SER A O 1
ATOM 1180 N N . GLU A 1 81 ? 40.531 92.193 129.985 1.00 43.82 92 GLU A N 1
ATOM 1181 C CA . GLU A 1 81 ? 39.458 92.500 130.920 1.00 43.34 92 GLU A CA 1
ATOM 1182 C C . GLU A 1 81 ? 39.150 91.362 131.886 1.00 40.41 92 GLU A C 1
ATOM 1183 O O . GLU A 1 81 ? 38.236 91.497 132.705 1.00 40.81 92 GLU A O 1
ATOM 1195 N N . TRP A 1 82 ? 39.889 90.255 131.829 1.00 38.34 93 TRP A N 1
ATOM 1196 C CA . TRP A 1 82 ? 39.539 89.055 132.581 1.00 36.63 93 TRP A CA 1
ATOM 1197 C C . TRP A 1 82 ? 40.767 88.489 133.275 1.00 37.31 93 TRP A C 1
ATOM 1198 O O . TRP A 1 82 ? 41.831 88.362 132.661 1.00 39.11 93 TRP A O 1
ATOM 1219 N N . GLN A 1 83 ? 40.607 88.151 134.556 1.00 37.03 94 GLN A N 1
ATOM 1220 C CA . GLN A 1 83 ? 41.707 87.576 135.323 1.00 37.66 94 GLN A CA 1
ATOM 1221 C C . GLN A 1 83 ? 41.997 86.143 134.891 1.00 37.42 94 GLN A C 1
ATOM 1222 O O . GLN A 1 83 ? 43.164 85.750 134.777 1.00 37.38 94 GLN A O 1
ATOM 1236 N N . LYS A 1 84 ? 40.953 85.347 134.653 1.00 37.79 95 LYS A N 1
ATOM 1237 C CA . LYS A 1 84 ? 41.116 83.925 134.392 1.00 36.96 95 LYS A CA 1
ATOM 1238 C C . LYS A 1 84 ? 40.202 83.477 133.261 1.00 32.71 95 LYS A C 1
ATOM 1239 O O . LYS A 1 84 ? 39.081 83.976 133.117 1.00 31.69 95 LYS A O 1
ATOM 1258 N N . VAL A 1 85 ? 40.694 82.527 132.465 1.00 30.99 96 VAL A N 1
ATOM 1259 C CA . VAL A 1 85 ? 39.942 81.919 131.373 1.00 29.56 96 VAL A CA 1
ATOM 1260 C C . VAL A 1 85 ? 40.115 80.410 131.473 1.00 29.61 96 VAL A C 1
ATOM 1261 O O . VAL A 1 85 ? 41.239 79.921 131.635 1.00 24.87 96 VAL A O 1
ATOM 1274 N N . LYS A 1 86 ? 39.011 79.675 131.370 1.00 29.71 97 LYS A N 1
ATOM 1275 C CA . LYS A 1 86 ? 39.042 78.225 131.467 1.00 31.60 97 LYS A CA 1
ATOM 1276 C C . LYS A 1 86 ? 38.369 77.588 130.263 1.00 29.90 97 LYS A C 1
ATOM 1277 O O . LYS A 1 86 ? 37.449 78.153 129.665 1.00 31.28 97 LYS A O 1
ATOM 1296 N N . LEU A 1 87 ? 38.852 76.398 129.922 1.00 25.92 98 LEU A N 1
ATOM 1297 C CA . LEU A 1 87 ? 38.259 75.542 128.906 1.00 23.22 98 LEU A CA 1
ATOM 1298 C C . LEU A 1 87 ? 37.676 74.318 129.602 1.00 20.82 98 LEU A C 1
ATOM 1299 O O . LEU A 1 87 ? 38.383 73.630 130.348 1.00 19.52 98 LEU A O 1
ATOM 1315 N N . ILE A 1 88 ? 36.390 74.058 129.376 1.00 18.80 99 ILE A N 1
ATOM 1316 C CA . ILE A 1 88 ? 35.663 73.031 130.112 1.00 22.10 99 ILE A CA 1
ATOM 1317 C C . ILE A 1 88 ? 35.065 72.035 129.130 1.00 19.09 99 ILE A C 1
ATOM 1318 O O . ILE A 1 88 ? 34.434 72.428 128.143 1.00 19.25 99 ILE A O 1
ATOM 1334 N N . PHE A 1 89 ? 35.268 70.749 129.411 1.00 17.71 100 PHE A N 1
ATOM 1335 C CA . PHE A 1 89 ? 34.703 69.645 128.644 1.00 16.87 100 PHE A CA 1
ATOM 1336 C C . PHE A 1 89 ? 33.767 68.844 129.537 1.00 15.32 100 PHE A C 1
ATOM 1337 O O . PHE A 1 89 ? 34.189 68.341 130.583 1.00 15.01 100 PHE A O 1
ATOM 1354 N N . ASP A 1 90 ? 32.513 68.689 129.111 1.00 15.23 101 ASP A N 1
ATOM 1355 C CA . ASP A 1 90 ? 31.593 67.842 129.861 1.00 16.15 101 ASP A CA 1
ATOM 1356 C C . ASP A 1 90 ? 31.772 66.360 129.542 1.00 16.84 101 ASP A C 1
ATOM 1357 O O . ASP A 1 90 ? 31.326 65.514 130.325 1.00 15.91 101 ASP A O 1
ATOM 1366 N N . GLY A 1 91 ? 32.413 66.021 128.424 1.00 17.90 102 GLY A N 1
ATOM 1367 C CA . GLY A 1 91 ? 32.585 64.625 128.056 1.00 17.01 102 GLY A CA 1
ATOM 1368 C C . GLY A 1 91 ? 33.454 64.425 126.832 1.00 15.23 102 GLY A C 1
ATOM 1369 O O . GLY A 1 91 ? 33.163 64.963 125.759 1.00 14.78 102 GLY A O 1
ATOM 1373 N N . VAL A 1 92 ? 34.528 63.653 126.986 1.00 14.99 103 VAL A N 1
ATOM 1374 C CA . VAL A 1 92 ? 35.473 63.357 125.911 1.00 15.02 103 VAL A CA 1
ATOM 1375 C C . VAL A 1 92 ? 35.634 61.843 125.821 1.00 15.49 103 VAL A C 1
ATOM 1376 O O . VAL A 1 92 ? 35.887 61.184 126.833 1.00 16.74 103 VAL A O 1
ATOM 1389 N N . ASP A 1 93 ? 35.511 61.297 124.614 1.00 15.70 104 ASP A N 1
ATOM 1390 C CA . ASP A 1 93 ? 35.526 59.846 124.421 1.00 14.28 104 ASP A CA 1
ATOM 1391 C C . ASP A 1 93 ? 36.708 59.426 123.547 1.00 12.77 104 ASP A C 1
ATOM 1392 O O . ASP A 1 93 ? 36.581 59.447 122.322 1.00 12.90 104 ASP A O 1
ATOM 1401 N N . THR A 1 94 ? 37.843 59.026 124.126 1.00 13.69 105 THR A N 1
ATOM 1402 C CA . THR A 1 94 ? 38.086 58.939 125.570 1.00 14.55 105 THR A CA 1
ATOM 1403 C C . THR A 1 94 ? 39.493 59.428 125.896 1.00 13.66 105 THR A C 1
ATOM 1404 O O . THR A 1 94 ? 39.689 60.247 126.793 1.00 14.76 105 THR A O 1
ATOM 1415 N N . VAL A 1 95 ? 40.466 58.896 125.166 1.00 15.41 106 VAL A N 1
ATOM 1416 C CA . VAL A 1 95 ? 41.877 59.185 125.382 1.00 17.21 106 VAL A CA 1
ATOM 1417 C C . VAL A 1 95 ? 42.304 60.236 124.369 1.00 17.20 106 VAL A C 1
ATOM 1418 O O . VAL A 1 95 ? 42.202 60.015 123.156 1.00 17.96 106 VAL A O 1
ATOM 1431 N N . ALA A 1 96 ? 42.800 61.372 124.854 1.00 16.78 107 ALA A N 1
ATOM 1432 C CA . ALA A 1 96 ? 43.173 62.449 123.949 1.00 16.47 107 ALA A CA 1
ATOM 1433 C C . ALA A 1 96 ? 44.193 63.357 124.611 1.00 21.17 107 ALA A C 1
ATOM 1434 O O . ALA A 1 96 ? 44.177 63.556 125.830 1.00 20.10 107 ALA A O 1
ATOM 1441 N N . GLU A 1 97 ? 45.089 63.893 123.788 1.00 23.48 108 GLU A N 1
ATOM 1442 C CA . GLU A 1 97 ? 45.938 65.009 124.166 1.00 28.13 108 GLU A CA 1
ATOM 1443 C C . GLU A 1 97 ? 45.308 66.284 123.626 1.00 26.25 108 GLU A C 1
ATOM 1444 O O . GLU A 1 97 ? 44.859 66.328 122.479 1.00 25.47 108 GLU A O 1
ATOM 1456 N N . ILE A 1 98 ? 45.261 67.316 124.461 1.00 25.12 109 ILE A N 1
ATOM 1457 C CA . ILE A 1 98 ? 44.564 68.554 124.137 1.00 25.50 109 ILE A CA 1
ATOM 1458 C C . ILE A 1 98 ? 45.602 69.643 123.906 1.00 29.90 109 ILE A C 1
ATOM 1459 O O . ILE A 1 98 ? 46.332 70.023 124.831 1.00 28.82 109 ILE A O 1
ATOM 1475 N N . LEU A 1 99 ? 45.663 70.142 122.673 1.00 35.51 110 LEU A N 1
ATOM 1476 C CA . LEU A 1 99 ? 46.583 71.202 122.286 1.00 39.99 110 LEU A CA 1
ATOM 1477 C C . LEU A 1 99 ? 45.803 72.494 122.093 1.00 38.18 110 LEU A C 1
ATOM 1478 O O . LEU A 1 99 ? 44.879 72.549 121.272 1.00 38.20 110 LEU A O 1
ATOM 1494 N N . PHE A 1 100 ? 46.180 73.530 122.837 1.00 37.11 111 PHE A N 1
ATOM 1495 C CA . PHE A 1 100 ? 45.593 74.857 122.695 1.00 34.93 111 PHE A CA 1
ATOM 1496 C C . PHE A 1 100 ? 46.681 75.802 122.198 1.00 33.71 111 PHE A C 1
ATOM 1497 O O . PHE A 1 100 ? 47.648 76.078 122.915 1.00 33.04 111 PHE A O 1
ATOM 1514 N N . ASN A 1 101 ? 46.518 76.296 120.972 1.00 34.61 112 ASN A N 1
ATOM 1515 C CA . ASN A 1 101 ? 47.538 77.109 120.313 1.00 35.44 112 ASN A CA 1
ATOM 1516 C C . ASN A 1 101 ? 48.883 76.388 120.332 1.00 36.53 112 ASN A C 1
ATOM 1517 O O . ASN A 1 101 ? 49.932 76.961 120.638 1.00 35.92 112 ASN A O 1
ATOM 1528 N N . ASN A 1 102 ? 48.837 75.101 119.997 1.00 37.79 113 ASN A N 1
ATOM 1529 C CA . ASN A 1 102 ? 50.014 74.248 119.903 1.00 39.95 113 ASN A CA 1
ATOM 1530 C C . ASN A 1 102 ? 50.723 74.088 121.244 1.00 39.26 113 ASN A C 1
ATOM 1531 O O . ASN A 1 102 ? 51.912 73.763 121.288 1.00 41.00 113 ASN A O 1
ATOM 1541 N N . VAL A 1 103 ? 50.015 74.307 122.348 1.00 35.98 114 VAL A N 1
ATOM 1542 C CA . VAL A 1 103 ? 50.516 74.018 123.686 1.00 32.78 114 VAL A CA 1
ATOM 1543 C C . VAL A 1 103 ? 49.659 72.907 124.275 1.00 29.81 114 VAL A C 1
ATOM 1544 O O . VAL A 1 103 ? 48.426 73.011 124.296 1.00 28.61 114 VAL A O 1
ATOM 1557 N N . THR A 1 104 ? 50.304 71.840 124.739 1.00 29.92 115 THR A N 1
ATOM 1558 C CA . THR A 1 104 ? 49.590 70.766 125.423 1.00 30.58 115 THR A CA 1
ATOM 1559 C C . THR A 1 104 ? 49.127 71.275 126.781 1.00 32.80 115 THR A C 1
ATOM 1560 O O . THR A 1 104 ? 49.952 71.553 127.656 1.00 35.36 115 THR A O 1
ATOM 1571 N N . ILE A 1 105 ? 47.809 71.407 126.962 1.00 33.33 116 ILE A N 1
ATOM 1572 C CA . ILE A 1 105 ? 47.254 71.872 128.230 1.00 34.29 116 ILE A CA 1
ATOM 1573 C C . ILE A 1 105 ? 46.687 70.738 129.073 1.00 34.73 116 ILE A C 1
ATOM 1574 O O . ILE A 1 105 ? 46.260 70.980 130.211 1.00 37.58 116 ILE A O 1
ATOM 1590 N N . GLY A 1 106 ? 46.674 69.516 128.564 1.00 32.84 117 GLY A N 1
ATOM 1591 C CA . GLY A 1 106 ? 46.213 68.393 129.352 1.00 29.15 117 GLY A CA 1
ATOM 1592 C C . GLY A 1 106 ? 45.925 67.185 128.487 1.00 26.23 117 GLY A C 1
ATOM 1593 O O . GLY A 1 106 ? 46.043 67.217 127.260 1.00 22.96 117 GLY A O 1
ATOM 1597 N N . LYS A 1 107 ? 45.546 66.106 129.169 1.00 28.47 118 LYS A N 1
ATOM 1598 C CA . LYS A 1 107 ? 45.189 64.847 128.534 1.00 30.61 118 LYS A CA 1
ATOM 1599 C C . LYS A 1 107 ? 43.936 64.303 129.202 1.00 30.14 118 LYS A C 1
ATOM 1600 O O . LYS A 1 107 ? 43.596 64.680 130.326 1.00 33.16 118 LYS A O 1
ATOM 1619 N N . THR A 1 108 ? 43.257 63.397 128.499 1.00 26.18 119 THR A N 1
ATOM 1620 C CA . THR A 1 108 ? 42.072 62.725 129.012 1.00 21.99 119 THR A CA 1
ATOM 1621 C C . THR A 1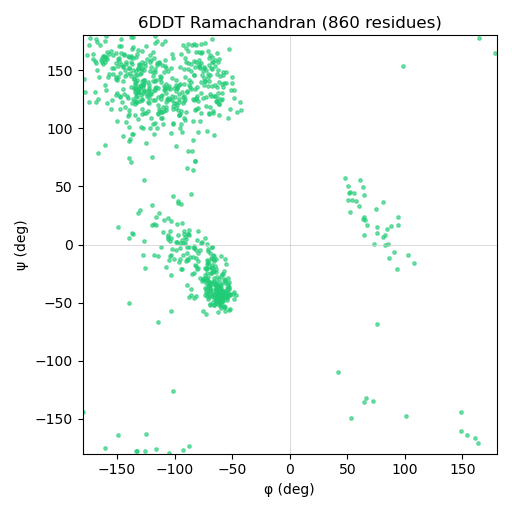 108 ? 42.258 61.217 128.928 1.00 20.95 119 THR A C 1
ATOM 1622 O O . THR A 1 108 ? 43.014 60.712 128.094 1.00 21.13 119 THR A O 1
ATOM 1633 N N . ASP A 1 109 ? 41.560 60.499 129.810 1.00 19.57 120 ASP A N 1
ATOM 1634 C CA . ASP A 1 109 ? 41.561 59.042 129.745 1.00 20.03 120 ASP A CA 1
ATOM 1635 C C . ASP A 1 109 ? 40.248 58.446 130.237 1.00 18.43 120 ASP A C 1
ATOM 1636 O O . ASP A 1 109 ? 40.202 57.239 130.511 1.00 18.35 120 ASP A O 1
ATOM 1645 N N . ASN A 1 110 ? 39.188 59.239 130.364 1.00 16.46 121 ASN A N 1
ATOM 1646 C CA . ASN A 1 110 ? 37.970 58.788 131.022 1.00 14.30 121 ASN A CA 1
ATOM 1647 C C . ASN A 1 110 ? 36.789 59.475 130.361 1.00 13.54 121 ASN A C 1
ATOM 1648 O O . ASN A 1 110 ? 36.670 60.703 130.403 1.00 12.76 121 ASN A O 1
ATOM 1659 N N . MET A 1 111 ? 35.928 58.667 129.750 1.00 13.69 122 MET A N 1
ATOM 1660 C CA . MET A 1 111 ? 34.752 59.160 129.052 1.00 15.18 122 MET A CA 1
ATOM 1661 C C . MET A 1 111 ? 33.707 59.742 129.996 1.00 13.22 122 MET A C 1
ATOM 1662 O O . MET A 1 111 ? 32.858 60.525 129.552 1.00 14.01 122 MET A O 1
ATOM 1676 N N . PHE A 1 112 ? 33.762 59.407 131.286 1.00 12.72 123 PHE A N 1
ATOM 1677 C CA . PHE A 1 112 ? 32.663 59.671 132.206 1.00 12.80 123 PHE A CA 1
ATOM 1678 C C . PHE A 1 112 ? 32.968 60.778 133.209 1.00 14.55 123 PHE A C 1
ATOM 1679 O O . PHE A 1 112 ? 32.325 60.844 134.265 1.00 15.35 123 PHE A O 1
ATOM 1696 N N . THR A 1 113 ? 33.925 61.651 132.910 1.00 15.32 124 THR A N 1
ATOM 1697 C CA . THR A 1 113 ? 34.266 62.741 133.814 1.00 18.61 124 THR A CA 1
ATOM 1698 C C . THR A 1 113 ? 34.424 64.038 133.036 1.00 19.33 124 THR A C 1
ATOM 1699 O O . THR A 1 113 ? 34.932 64.042 131.912 1.00 18.67 124 THR A O 1
ATOM 1710 N N . GLY A 1 114 ? 33.984 65.133 133.642 1.00 21.47 125 GLY A N 1
ATOM 1711 C CA . GLY A 1 114 ? 34.278 66.439 133.093 1.00 22.86 125 GLY A CA 1
ATOM 1712 C C . GLY A 1 114 ? 35.726 66.822 133.332 1.00 22.52 125 GLY A C 1
ATOM 1713 O O . GLY A 1 114 ? 36.366 66.375 134.286 1.00 23.58 125 GLY A O 1
ATOM 1717 N N . TYR A 1 115 ? 36.253 67.649 132.434 1.00 20.43 126 TYR A N 1
ATOM 1718 C CA . TYR A 1 115 ? 37.617 68.146 132.521 1.00 19.78 126 TYR A CA 1
ATOM 1719 C C . TYR A 1 115 ? 37.603 69.666 132.441 1.00 19.83 126 TYR A C 1
ATOM 1720 O O . TYR A 1 115 ? 36.825 70.249 131.680 1.00 19.94 126 TYR A O 1
ATOM 1738 N N . SER A 1 116 ? 38.477 70.294 133.222 1.00 19.55 127 SER A N 1
ATOM 1739 C CA . SER A 1 116 ? 38.607 71.744 133.279 1.00 22.71 127 SER A CA 1
ATOM 1740 C C . SER A 1 116 ? 40.078 72.100 133.133 1.00 22.87 127 SER A C 1
ATOM 1741 O O . SER A 1 116 ? 40.926 71.523 133.820 1.00 25.44 127 SER A O 1
ATOM 1749 N N . PHE A 1 117 ? 40.381 73.042 132.246 1.00 21.90 128 PHE A N 1
ATOM 1750 C CA . PHE A 1 117 ? 41.759 73.414 131.952 1.00 23.26 128 PHE A CA 1
ATOM 1751 C C . PHE A 1 117 ? 41.904 74.926 131.998 1.00 26.31 128 PHE A C 1
ATOM 1752 O O . PHE A 1 117 ? 41.102 75.650 131.401 1.00 27.56 128 PHE A O 1
ATOM 1769 N N . ASP A 1 118 ? 42.924 75.395 132.714 1.00 29.16 129 ASP A N 1
ATOM 1770 C CA . ASP A 1 118 ? 43.222 76.819 132.806 1.00 32.44 129 ASP A CA 1
ATOM 1771 C C . ASP A 1 118 ? 44.023 77.235 131.576 1.00 33.19 129 ASP A C 1
ATOM 1772 O O . ASP A 1 118 ? 45.145 76.761 131.370 1.00 37.17 129 ASP A O 1
ATOM 1781 N N . ILE A 1 119 ? 43.443 78.109 130.752 1.00 30.05 130 ILE A N 1
ATOM 1782 C CA . ILE A 1 119 ? 44.084 78.584 129.532 1.00 29.55 130 ILE A CA 1
ATOM 1783 C C . ILE A 1 119 ? 44.363 80.085 129.593 1.00 33.17 130 ILE A C 1
ATOM 1784 O O . ILE A 1 119 ? 44.487 80.734 128.560 1.00 35.75 130 ILE A O 1
ATOM 1800 N N . THR A 1 120 ? 44.460 80.645 130.800 1.00 32.96 131 THR A N 1
ATOM 1801 C CA . THR A 1 120 ? 44.673 82.084 130.936 1.00 33.02 131 THR A CA 1
ATOM 1802 C C . THR A 1 120 ? 45.928 82.533 130.195 1.00 34.25 131 THR A C 1
ATOM 1803 O O . THR A 1 120 ? 45.923 83.573 129.525 1.00 35.62 131 THR A O 1
ATOM 1814 N N . ASN A 1 121 ? 47.007 81.761 130.293 1.00 33.84 132 ASN A N 1
ATOM 1815 C CA . ASN A 1 121 ? 48.309 82.177 129.786 1.00 38.73 132 ASN A CA 1
ATOM 1816 C C . ASN A 1 121 ? 48.577 81.763 128.342 1.00 40.64 132 ASN A C 1
ATOM 1817 O O . ASN A 1 121 ? 49.664 82.051 127.832 1.00 42.74 132 ASN A O 1
ATOM 1828 N N . VAL A 1 122 ? 47.638 81.102 127.667 1.00 41.86 133 VAL A N 1
ATOM 1829 C CA . VAL A 1 122 ? 47.901 80.589 126.324 1.00 44.20 133 VAL A CA 1
ATOM 1830 C C . VAL A 1 122 ? 46.826 81.045 125.348 1.00 43.58 133 VAL A C 1
ATOM 1831 O O . VAL A 1 122 ? 46.962 80.872 124.132 1.00 46.78 133 VAL A O 1
ATOM 1844 N N . VAL A 1 123 ? 45.764 81.637 125.864 1.00 38.68 134 VAL A N 1
ATOM 1845 C CA . VAL A 1 123 ? 44.655 82.076 125.028 1.00 35.90 134 VAL A CA 1
ATOM 1846 C C . VAL A 1 123 ? 45.032 83.371 124.315 1.00 36.84 134 VAL A C 1
ATOM 1847 O O . VAL A 1 123 ? 45.666 84.263 124.893 1.00 37.13 134 VAL A O 1
ATOM 1860 N N . LYS A 1 124 ? 44.647 83.468 123.047 1.00 36.71 135 LYS A N 1
ATOM 1861 C CA . LYS A 1 124 ? 44.902 84.633 122.212 1.00 39.49 135 LYS A CA 1
ATOM 1862 C C . LYS A 1 124 ? 43.580 85.118 121.632 1.00 39.19 135 LYS A C 1
ATOM 1863 O O . LYS A 1 124 ? 42.511 84.570 121.919 1.00 36.34 135 LYS A O 1
ATOM 1882 N N . ASP A 1 125 ? 43.657 86.154 120.795 1.00 43.01 136 ASP A N 1
ATOM 1883 C CA . ASP A 1 125 ? 42.450 86.675 120.163 1.00 47.18 136 ASP A CA 1
ATOM 1884 C C . ASP A 1 125 ? 41.920 85.703 119.114 1.00 45.57 136 ASP A C 1
ATOM 1885 O O . ASP A 1 125 ? 40.702 85.570 118.940 1.00 42.41 136 ASP A O 1
ATOM 1894 N N . VAL A 1 126 ? 42.817 85.018 118.409 1.00 47.90 137 VAL A N 1
ATOM 1895 C CA . VAL A 1 126 ? 42.464 83.929 117.504 1.00 46.63 137 VAL A CA 1
ATOM 1896 C C . VAL A 1 126 ? 43.195 82.680 117.979 1.00 40.73 137 VAL A C 1
ATOM 1897 O O . VAL A 1 126 ? 44.412 82.714 118.191 1.00 41.33 137 VAL A O 1
ATOM 1910 N N . ASN A 1 127 ? 42.455 81.582 118.141 1.00 34.65 138 ASN A N 1
ATOM 1911 C CA . ASN A 1 127 ? 42.979 80.387 118.783 1.00 30.49 138 ASN A CA 1
ATOM 1912 C C . ASN A 1 127 ? 42.696 79.144 117.955 1.00 28.69 138 ASN A C 1
ATOM 1913 O O . ASN A 1 127 ? 41.739 79.094 117.174 1.00 28.73 138 ASN A O 1
ATOM 1924 N N . SER A 1 128 ? 43.537 78.134 118.148 1.00 26.47 139 SER A N 1
ATOM 1925 C CA . SER A 1 128 ? 43.344 76.817 117.561 1.00 32.69 139 SER A CA 1
ATOM 1926 C C . SER A 1 128 ? 43.248 75.798 118.684 1.00 29.26 139 SER A C 1
ATOM 1927 O O . SER A 1 128 ? 44.099 75.772 119.580 1.00 29.35 139 SER A O 1
ATOM 1935 N N . LEU A 1 129 ? 42.211 74.969 118.635 1.00 26.87 140 LEU A N 1
ATOM 1936 C CA . LEU A 1 129 ? 41.989 73.914 119.614 1.00 25.74 140 LEU A CA 1
ATOM 1937 C C . LEU A 1 129 ? 42.006 72.583 118.878 1.00 25.65 140 LEU A C 1
ATOM 1938 O O . LEU A 1 129 ? 41.257 72.398 117.911 1.00 25.22 140 LEU A O 1
ATOM 1954 N N . LYS A 1 130 ? 42.876 71.672 119.313 1.00 25.21 141 LYS A N 1
ATOM 1955 C CA . LYS A 1 130 ? 42.974 70.336 118.740 1.00 25.98 141 LYS A CA 1
ATOM 1956 C C . LYS A 1 130 ? 42.857 69.307 119.852 1.00 23.26 141 LYS A C 1
ATOM 1957 O O . LYS A 1 130 ? 43.525 69.427 120.883 1.00 24.14 141 LYS A O 1
ATOM 1976 N N . LEU A 1 131 ? 42.013 68.302 119.639 1.00 20.25 142 LEU A N 1
ATOM 1977 C CA . LEU A 1 131 ? 41.960 67.116 120.488 1.00 19.14 142 LEU A CA 1
ATOM 1978 C C . LEU A 1 131 ? 42.483 65.945 119.669 1.00 19.31 142 LEU A C 1
ATOM 1979 O O . LEU A 1 131 ? 41.825 65.495 118.724 1.00 18.54 142 LEU A O 1
ATOM 1995 N N . GLN A 1 132 ? 43.676 65.472 120.017 1.00 21.81 143 GLN A N 1
ATOM 1996 C CA . GLN A 1 132 ? 44.316 64.368 119.309 1.00 25.48 143 GLN A CA 1
ATOM 1997 C C . GLN A 1 132 ? 43.946 63.083 120.034 1.00 23.53 143 GLN A C 1
ATOM 1998 O O . GLN A 1 132 ? 44.564 62.719 121.040 1.00 22.33 143 GLN A O 1
ATOM 2012 N N . PHE A 1 133 ? 42.922 62.406 119.526 1.00 22.13 144 PHE A N 1
ATOM 2013 C CA . PHE A 1 133 ? 42.440 61.178 120.134 1.00 20.29 144 PHE A CA 1
ATOM 2014 C C . PHE A 1 133 ? 43.337 60.004 119.775 1.00 20.72 144 PHE A C 1
ATOM 2015 O O . PHE A 1 133 ? 43.985 59.977 118.723 1.00 21.66 144 PHE A O 1
ATOM 2032 N N . ARG A 1 134 ? 43.356 59.022 120.665 1.00 19.68 145 ARG A N 1
ATOM 2033 C CA . ARG A 1 134 ? 44.054 57.766 120.451 1.00 21.93 145 ARG A CA 1
ATOM 2034 C C . ARG A 1 134 ? 43.026 56.653 120.315 1.00 19.43 145 ARG A C 1
ATOM 2035 O O . ARG A 1 134 ? 42.013 56.644 121.021 1.00 17.93 145 ARG A O 1
ATOM 2056 N N . SER A 1 135 ? 43.274 55.730 119.388 1.00 19.34 146 SER A N 1
ATOM 2057 C CA . SER A 1 135 ? 42.390 54.585 119.224 1.00 19.29 146 SER A CA 1
ATOM 2058 C C . SER A 1 135 ? 42.110 53.940 120.574 1.00 20.89 146 SER A C 1
ATOM 2059 O O . SER A 1 135 ? 43.035 53.603 121.318 1.00 23.51 146 SER A O 1
ATOM 2067 N N . ALA A 1 136 ? 40.823 53.788 120.894 1.00 19.21 147 ALA A N 1
ATOM 2068 C CA . ALA A 1 136 ? 40.447 53.133 122.143 1.00 17.14 147 ALA A CA 1
ATOM 2069 C C . ALA A 1 136 ? 40.902 51.681 122.162 1.00 18.31 147 ALA A C 1
ATOM 2070 O O . ALA A 1 136 ? 41.279 51.161 123.217 1.00 17.13 147 ALA A O 1
ATOM 2077 N N . VAL A 1 137 ? 40.882 51.019 121.004 1.00 20.34 148 VAL A N 1
ATOM 2078 C CA . VAL A 1 137 ? 41.293 49.622 120.929 1.00 21.53 148 VAL A CA 1
ATOM 2079 C C . VAL A 1 137 ? 42.796 49.505 121.157 1.00 21.21 148 VAL A C 1
ATOM 2080 O O . VAL A 1 137 ? 43.254 48.731 122.003 1.00 20.08 148 VAL A O 1
ATOM 2093 N N . GLN A 1 138 ? 43.583 50.283 120.413 1.00 22.24 149 GLN A N 1
ATOM 2094 C CA . GLN A 1 138 ? 45.031 50.248 120.582 1.00 26.05 149 GLN A CA 1
ATOM 2095 C C . GLN A 1 138 ? 45.429 50.681 121.990 1.00 22.91 149 GLN A C 1
ATOM 2096 O O . GLN A 1 138 ? 46.307 50.071 122.612 1.00 22.96 149 GLN A O 1
ATOM 2110 N N . TYR A 1 139 ? 44.791 51.727 122.516 1.00 20.90 150 TYR A N 1
ATOM 2111 C CA . TYR A 1 139 ? 45.086 52.162 123.878 1.00 21.14 150 TYR A CA 1
ATOM 2112 C C . TYR A 1 139 ? 44.828 51.043 124.881 1.00 20.39 150 TYR A C 1
ATOM 2113 O O . TYR A 1 139 ? 45.657 50.773 125.756 1.00 20.86 150 TYR A O 1
ATOM 2131 N N . ALA A 1 140 ? 43.668 50.387 124.773 1.00 18.48 151 ALA A N 1
ATOM 2132 C CA . ALA A 1 140 ? 43.316 49.328 125.713 1.00 18.85 151 ALA A CA 1
ATOM 2133 C C . ALA A 1 140 ? 44.316 48.180 125.658 1.00 21.82 151 ALA A C 1
ATOM 2134 O O . ALA A 1 140 ? 44.634 47.575 126.688 1.00 20.15 151 ALA A O 1
ATOM 2141 N N . GLU A 1 141 ? 44.818 47.859 124.465 1.00 26.98 152 GLU A N 1
ATOM 2142 C CA . GLU A 1 141 ? 45.787 46.775 124.343 1.00 32.99 152 GLU A CA 1
ATOM 2143 C C . GLU A 1 141 ? 47.126 47.157 124.963 1.00 32.56 152 GLU A C 1
ATOM 2144 O O . GLU A 1 141 ? 47.734 46.354 125.679 1.00 34.94 152 GLU A O 1
ATOM 2156 N N . CYS A 1 142 ? 47.610 48.371 124.688 1.00 31.24 153 CYS A N 1
ATOM 2157 C CA . CYS A 1 142 ? 48.867 48.815 125.282 1.00 34.02 153 CYS A CA 1
ATOM 2158 C C . CYS A 1 142 ? 48.789 48.812 126.802 1.00 30.86 153 CYS A C 1
ATOM 2159 O O . CYS A 1 142 ? 49.732 48.385 127.477 1.00 32.26 153 CYS A O 1
ATOM 2167 N N . GLN A 1 143 ? 47.676 49.295 127.360 1.00 28.52 154 GLN A N 1
ATOM 2168 C CA . GLN A 1 143 ? 47.514 49.279 128.810 1.00 26.43 154 GLN A CA 1
ATOM 2169 C C . GLN A 1 143 ? 47.531 47.853 129.343 1.00 25.72 154 GLN A C 1
ATOM 2170 O O . GLN A 1 143 ? 48.117 47.584 130.399 1.00 26.31 154 GLN A O 1
ATOM 2184 N N . SER A 1 144 ? 46.896 46.924 128.624 1.00 24.61 155 SER A N 1
ATOM 2185 C CA . SER A 1 144 ? 46.954 45.519 129.013 1.00 25.91 155 SER A CA 1
ATOM 2186 C C . SER A 1 144 ? 48.389 45.009 129.017 1.00 29.43 155 SER A C 1
ATOM 2187 O O . SER A 1 144 ? 48.797 44.287 129.936 1.00 28.38 155 SER A O 1
ATOM 2195 N N . LYS A 1 145 ? 49.165 45.362 127.987 1.00 34.94 156 LYS A N 1
ATOM 2196 C CA . LYS A 1 145 ? 50.565 44.952 127.923 1.00 41.01 156 LYS A CA 1
ATOM 2197 C C . LYS A 1 145 ? 51.345 45.477 129.121 1.00 40.03 156 LYS A C 1
ATOM 2198 O O . LYS A 1 145 ? 52.051 44.721 129.798 1.00 43.68 156 LYS A O 1
ATOM 2217 N N . ALA A 1 146 ? 51.236 46.779 129.390 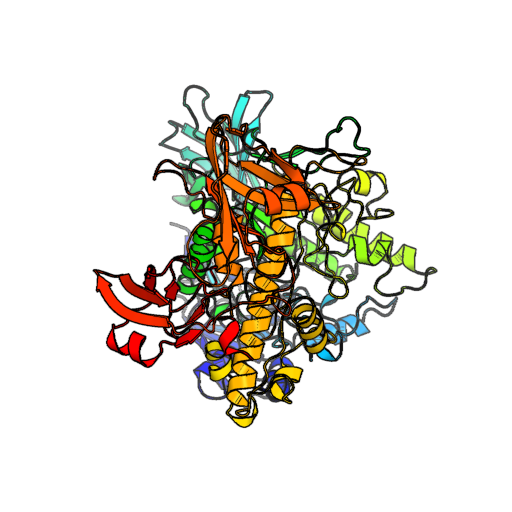1.00 35.84 157 ALA A N 1
ATOM 2218 C CA . ALA A 1 146 ? 51.993 47.383 130.479 1.00 33.53 157 ALA A CA 1
ATOM 2219 C C . ALA A 1 146 ? 51.696 46.717 131.817 1.00 32.78 157 ALA A C 1
ATOM 2220 O O . ALA A 1 146 ? 52.538 46.747 132.723 1.00 36.33 157 ALA A O 1
ATOM 2227 N N . HIS A 1 147 ? 50.518 46.109 131.964 1.00 30.39 158 HIS A N 1
ATOM 2228 C CA . HIS A 1 147 ? 50.123 45.471 133.222 1.00 29.06 158 HIS A CA 1
ATOM 2229 C C . HIS A 1 147 ? 50.742 44.072 133.295 1.00 30.38 158 HIS A C 1
ATOM 2230 O O . HIS A 1 147 ? 50.073 43.041 133.193 1.00 29.69 158 HIS A O 1
ATOM 2245 N N . THR A 1 148 ? 52.063 44.056 133.496 1.00 34.16 159 THR A N 1
ATOM 2246 C CA . THR A 1 148 ? 52.829 42.815 133.402 1.00 36.98 159 THR A CA 1
ATOM 2247 C C . THR A 1 148 ? 52.690 41.938 134.642 1.00 36.66 159 THR A C 1
ATOM 2248 O O . THR A 1 148 ? 52.795 40.711 134.536 1.00 37.20 159 THR A O 1
ATOM 2259 N N . SER A 1 149 ? 52.459 42.531 135.816 1.00 36.32 160 SER A N 1
ATOM 2260 C CA . SER A 1 149 ? 52.472 41.745 137.046 1.00 38.50 160 SER A CA 1
ATOM 2261 C C . SER A 1 149 ? 51.430 40.633 137.025 1.00 35.82 160 SER A C 1
ATOM 2262 O O . SER A 1 149 ? 51.611 39.607 137.688 1.00 36.09 160 SER A O 1
ATOM 2270 N N . TYR A 1 150 ? 50.340 40.804 136.280 1.00 34.67 161 TYR A N 1
ATOM 2271 C CA . TYR A 1 150 ? 49.382 39.713 136.125 1.00 36.28 161 TYR A CA 1
ATOM 2272 C C . TYR A 1 150 ? 48.285 40.130 135.156 1.00 37.95 161 TYR A C 1
ATOM 2273 O O . TYR A 1 150 ? 48.102 41.315 134.863 1.00 39.54 161 TYR A O 1
ATOM 2291 N N . ARG A 1 151 ? 47.555 39.130 134.668 1.00 37.85 162 ARG A N 1
ATOM 2292 C CA . ARG A 1 151 ? 46.472 39.339 133.725 1.00 37.64 162 ARG A CA 1
ATOM 2293 C C . ARG A 1 151 ? 45.216 39.818 134.444 1.00 35.00 162 ARG A C 1
ATOM 2294 O O . ARG A 1 151 ? 45.011 39.561 135.634 1.00 36.57 162 ARG A O 1
ATOM 2315 N N . VAL A 1 152 ? 44.364 40.510 133.695 1.00 31.17 163 VAL A N 1
ATOM 2316 C CA . VAL A 1 152 ? 43.084 40.983 134.212 1.00 26.36 163 VAL A CA 1
ATOM 2317 C C . VAL A 1 152 ? 41.991 40.527 133.252 1.00 23.60 163 VAL A C 1
ATOM 2318 O O . VAL A 1 152 ? 41.791 41.157 132.206 1.00 23.02 163 VAL A O 1
ATOM 2331 N N . PRO A 1 153 ? 41.261 39.443 133.556 1.00 23.50 164 PRO A N 1
ATOM 2332 C CA . PRO A 1 153 ? 40.259 38.913 132.626 1.00 23.07 164 P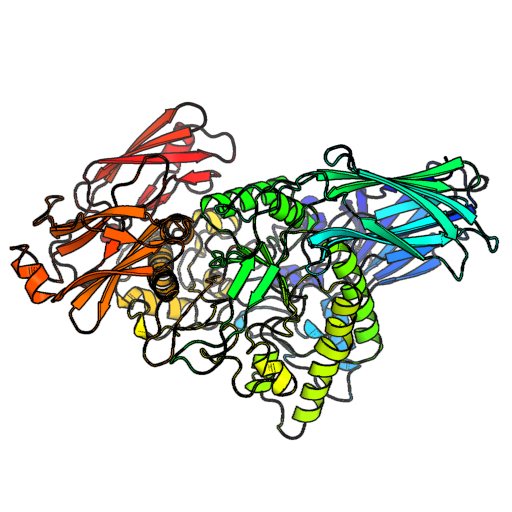RO A CA 1
ATOM 2333 C C . PRO A 1 153 ? 38.918 39.647 132.660 1.00 22.35 164 PRO A C 1
ATOM 2334 O O . PRO A 1 153 ? 38.664 40.422 133.585 1.00 21.66 164 PRO A O 1
ATOM 2345 N N . PRO A 1 154 ? 38.063 39.414 131.650 1.00 23.36 165 PRO A N 1
ATOM 2346 C CA . PRO A 1 154 ? 38.367 38.611 130.460 1.00 24.64 165 PRO A CA 1
ATOM 2347 C C . PRO A 1 154 ? 39.151 39.421 129.430 1.00 27.30 165 PRO A C 1
ATOM 2348 O O . PRO A 1 154 ? 38.813 40.578 129.165 1.00 28.65 165 PRO A O 1
ATOM 2359 N N . GLU A 1 155 ? 40.198 38.826 128.860 1.00 29.35 166 GLU A N 1
ATOM 2360 C CA . GLU A 1 155 ? 41.049 39.583 127.948 1.00 29.70 166 GLU A CA 1
ATOM 2361 C C . GLU A 1 155 ? 40.352 39.840 126.617 1.00 27.08 166 GLU A C 1
ATOM 2362 O O . GLU A 1 155 ? 40.453 40.942 126.066 1.00 27.29 166 GLU A O 1
ATOM 2374 N N . CYS A 1 156 ? 39.640 38.849 126.086 1.00 27.51 167 CYS A N 1
ATOM 2375 C CA . CYS A 1 156 ? 38.968 39.000 124.805 1.00 28.15 167 CYS A CA 1
ATOM 2376 C C . CYS A 1 156 ? 37.541 38.478 124.883 1.00 26.59 167 CYS A C 1
ATOM 2377 O O . CYS A 1 156 ? 37.256 37.544 125.639 1.00 28.73 167 CYS A O 1
ATOM 2384 N N . PRO A 1 157 ? 36.627 39.057 124.108 1.00 24.07 168 PRO A N 1
ATOM 2385 C CA . PRO A 1 157 ? 35.232 38.617 124.146 1.00 22.43 168 PRO A CA 1
ATOM 2386 C C . PRO A 1 157 ? 35.035 37.343 123.345 1.00 21.71 168 PRO A C 1
ATOM 2387 O O . PRO A 1 157 ? 35.906 36.960 122.549 1.00 20.13 168 PRO A O 1
ATOM 2398 N N . PRO A 1 158 ? 33.899 36.665 123.522 1.00 22.48 169 PRO A N 1
ATOM 2399 C CA . PRO A 1 158 ? 33.603 35.496 122.688 1.00 24.17 169 PRO A CA 1
ATOM 2400 C C . PRO A 1 158 ? 33.658 35.843 121.211 1.00 23.09 169 PRO A C 1
ATOM 2401 O O . PRO A 1 158 ? 33.353 36.965 120.801 1.00 20.34 169 PRO A O 1
ATOM 2412 N N . VAL A 1 159 ? 34.057 34.851 120.412 1.00 24.16 170 VAL A N 1
ATOM 2413 C CA . VAL A 1 159 ? 34.213 35.049 118.973 1.00 24.87 170 VAL A CA 1
ATOM 2414 C C . VAL A 1 159 ? 32.898 35.479 118.340 1.00 22.46 170 VAL A C 1
ATOM 2415 O O . VAL A 1 159 ? 32.886 36.279 117.396 1.00 21.33 170 VAL A O 1
ATOM 2428 N N . GLU A 1 160 ? 31.773 34.967 118.842 1.00 22.45 171 GLU A N 1
ATOM 2429 C CA . GLU A 1 160 ? 30.472 35.279 118.262 1.00 23.87 171 GLU A CA 1
ATOM 2430 C C . GLU A 1 160 ? 30.029 36.718 118.518 1.00 20.76 171 GLU A C 1
ATOM 2431 O O . GLU A 1 160 ? 28.975 37.112 118.008 1.00 20.81 171 GLU A O 1
ATOM 2443 N N . GLN A 1 161 ? 30.783 37.507 119.286 1.00 19.90 172 GLN A N 1
ATOM 2444 C CA . GLN A 1 161 ? 30.474 38.919 119.475 1.00 19.65 172 GLN A CA 1
ATOM 2445 C C . GLN A 1 161 ? 31.143 39.815 118.437 1.00 19.65 172 GLN A C 1
ATOM 2446 O O . GLN A 1 161 ? 30.755 40.981 118.310 1.00 19.09 172 GLN A O 1
ATOM 2460 N N . LYS A 1 162 ? 32.121 39.299 117.692 1.00 20.76 173 LYS A N 1
ATOM 2461 C CA . LYS A 1 162 ? 32.845 40.073 116.684 1.00 20.12 173 LYS A CA 1
ATOM 2462 C C . LYS A 1 162 ? 33.302 41.416 117.259 1.00 18.88 173 LYS A C 1
ATOM 2463 O O . LYS A 1 162 ? 32.983 42.490 116.743 1.00 18.97 173 LYS A O 1
ATOM 2482 N N . GLY A 1 163 ? 34.072 41.335 118.347 1.00 18.36 174 GLY A N 1
ATOM 2483 C CA . GLY A 1 163 ? 34.444 42.520 119.095 1.00 18.58 174 GLY A CA 1
ATOM 2484 C C . GLY A 1 163 ? 35.933 42.704 119.284 1.00 18.51 174 GLY A C 1
ATOM 2485 O O . GLY A 1 163 ? 36.744 42.090 118.584 1.00 19.09 174 GLY A O 1
ATOM 2489 N N . GLU A 1 164 ? 36.295 43.558 120.240 1.00 17.87 175 GLU A N 1
ATOM 2490 C CA . GLU A 1 164 ? 37.677 43.922 120.510 1.00 16.57 175 GLU A CA 1
ATOM 2491 C C . GLU A 1 164 ? 38.049 43.553 121.942 1.00 15.91 175 GLU A C 1
ATOM 2492 O O . GLU A 1 164 ? 37.197 43.520 122.835 1.00 13.85 175 GLU A O 1
ATOM 2504 N N . CYS A 1 165 ? 39.339 43.306 122.155 1.00 17.93 176 CYS A N 1
ATOM 2505 C CA . CYS A 1 165 ? 39.849 42.834 123.434 1.00 19.47 176 CYS A CA 1
ATOM 2506 C C . CYS A 1 165 ? 40.134 43.991 124.397 1.00 17.62 176 CYS A C 1
ATOM 2507 O O . CYS A 1 165 ? 40.354 45.137 123.993 1.00 17.48 176 CYS A O 1
ATOM 2514 N N . HIS A 1 166 ? 40.100 43.667 125.695 1.00 17.16 177 HIS A N 1
ATOM 2515 C CA . HIS A 1 166 ? 40.690 44.484 126.760 1.00 17.54 177 HIS A CA 1
ATOM 2516 C C . HIS A 1 166 ? 39.871 45.726 127.087 1.00 15.89 177 HIS A C 1
ATOM 2517 O O . HIS A 1 166 ? 40.426 46.740 127.514 1.00 16.84 177 HIS A O 1
ATOM 2531 N N . VAL A 1 167 ? 38.547 45.678 126.927 1.00 13.93 178 VAL A N 1
ATOM 2532 C CA . VAL A 1 167 ? 37.761 46.868 127.226 1.00 13.30 178 VAL A CA 1
ATOM 2533 C C . VAL A 1 167 ? 37.852 47.235 128.698 1.00 15.02 178 VAL A C 1
ATOM 2534 O O . VAL A 1 167 ? 37.646 48.399 129.058 1.00 16.07 178 VAL A O 1
ATOM 2547 N N . ASN A 1 168 ? 38.169 46.272 129.565 1.00 15.43 179 ASN A N 1
ATOM 2548 C CA . ASN A 1 168 ? 38.259 46.559 130.988 1.00 15.22 179 ASN A CA 1
ATOM 2549 C C . ASN A 1 168 ? 39.434 47.467 131.334 1.00 14.85 179 ASN A C 1
ATOM 2550 O O . ASN A 1 168 ? 39.478 47.987 132.453 1.00 15.05 179 ASN A O 1
ATOM 2561 N N . PHE A 1 169 ? 40.361 47.698 130.407 1.00 16.04 180 PHE A N 1
ATOM 2562 C CA . PHE A 1 169 ? 41.502 48.568 130.666 1.00 18.58 180 PHE A CA 1
ATOM 2563 C C . PHE A 1 169 ? 41.270 50.017 130.253 1.00 17.64 180 PHE A C 1
ATOM 2564 O O . PHE A 1 169 ? 42.178 50.840 130.413 1.00 16.90 180 PHE A O 1
ATOM 2581 N N . ILE A 1 170 ? 40.090 50.358 129.732 1.00 16.97 181 ILE A N 1
ATOM 2582 C CA . ILE A 1 170 ? 39.780 51.731 129.353 1.00 15.21 181 ILE A CA 1
ATOM 2583 C C . ILE A 1 170 ? 38.469 52.151 130.008 1.00 13.61 181 ILE A C 1
ATOM 2584 O O . ILE A 1 170 ? 37.495 51.390 130.024 1.00 12.34 181 ILE A O 1
ATOM 2600 N N . ARG A 1 171 ? 38.445 53.374 130.544 1.00 13.42 182 ARG A N 1
ATOM 2601 C CA . ARG A 1 171 ? 37.252 53.914 131.193 1.00 12.86 182 ARG A CA 1
ATOM 2602 C C . ARG A 1 171 ? 36.369 54.523 130.112 1.00 14.05 182 ARG A C 1
ATOM 2603 O O . ARG A 1 171 ? 36.322 55.737 129.880 1.00 14.33 182 ARG A O 1
ATOM 2624 N N . LYS A 1 172 ? 35.641 53.626 129.456 1.00 13.63 183 LYS A N 1
ATOM 2625 C CA . LYS A 1 172 ? 34.765 53.921 128.337 1.00 13.73 183 LYS A CA 1
ATOM 2626 C C . LYS A 1 172 ? 33.623 52.920 128.414 1.00 12.94 183 LYS A C 1
ATOM 2627 O O . LYS A 1 172 ? 33.753 51.861 129.037 1.00 11.60 183 LYS A O 1
ATOM 2646 N N . ALA A 1 173 ? 32.496 53.265 127.801 1.00 10.22 184 ALA A N 1
ATOM 2647 C CA . ALA A 1 173 ? 31.345 52.373 127.784 1.00 10.83 184 ALA A CA 1
ATOM 2648 C C . ALA A 1 173 ? 31.789 50.937 127.535 1.00 11.93 184 ALA A C 1
ATOM 2649 O O . ALA A 1 173 ? 32.352 50.620 126.485 1.00 12.11 184 ALA A O 1
ATOM 2656 N N . GLN A 1 174 ? 31.560 50.072 128.529 1.00 12.54 185 GLN A N 1
ATOM 2657 C CA . GLN A 1 174 ? 32.139 48.736 128.497 1.00 12.29 185 GLN A CA 1
ATOM 2658 C C . GLN A 1 174 ? 31.556 47.874 127.385 1.00 12.68 185 GLN A C 1
ATOM 2659 O O . GLN A 1 174 ? 32.168 46.866 127.021 1.00 13.25 185 GLN A O 1
ATOM 2673 N N . CYS A 1 175 ? 30.408 48.252 126.830 1.00 12.72 186 CYS A N 1
ATOM 2674 C CA . CYS A 1 175 ? 29.802 47.520 125.726 1.00 14.07 186 CYS A CA 1
ATOM 2675 C C . CYS A 1 175 ? 30.270 48.009 124.358 1.00 14.79 186 CYS A C 1
ATOM 2676 O O . CYS A 1 175 ? 29.876 47.425 123.341 1.00 15.74 186 CYS A O 1
ATOM 2684 N N . SER A 1 176 ? 31.113 49.046 124.308 1.00 14.29 187 SER A N 1
ATOM 2685 C CA . SER A 1 176 ? 31.532 49.621 123.034 1.00 14.54 187 SER A CA 1
ATOM 2686 C C . SER A 1 176 ? 32.476 48.715 122.256 1.00 12.33 187 SER A C 1
ATOM 2687 O O . SER A 1 176 ? 32.665 48.937 121.054 1.00 10.89 187 SER A O 1
ATOM 2695 N N . PHE A 1 177 ? 33.069 47.708 122.904 1.00 11.11 188 PHE A N 1
ATOM 2696 C CA . PHE A 1 177 ? 33.906 46.722 122.236 1.00 12.77 188 PHE A CA 1
ATOM 2697 C C . PHE A 1 177 ? 33.115 45.476 121.835 1.00 14.27 188 PHE A C 1
ATOM 2698 O O . PHE A 1 177 ? 33.716 44.426 121.588 1.00 15.14 188 PHE A O 1
ATOM 2715 N N . SER A 1 178 ? 31.785 45.589 121.774 1.00 14.68 189 SER A N 1
ATOM 2716 C CA . SER A 1 178 ? 30.838 44.519 121.465 1.00 14.99 189 SER A CA 1
ATOM 2717 C C . SER A 1 178 ? 30.250 43.954 122.748 1.00 15.00 189 SER A C 1
ATOM 2718 O O . SER A 1 178 ? 30.864 44.027 123.819 1.00 14.60 189 SER A O 1
ATOM 2726 N N . TRP A 1 179 ? 29.040 43.413 122.636 1.00 15.90 190 TRP A N 1
ATOM 2727 C CA . TRP A 1 179 ? 28.389 42.690 123.717 1.00 15.90 190 TRP A CA 1
ATOM 2728 C C . TRP A 1 179 ? 27.552 41.578 123.090 1.00 16.86 190 TRP A C 1
ATOM 2729 O O . TRP A 1 179 ? 27.470 41.460 121.865 1.00 15.63 190 TRP A O 1
ATOM 2750 N N . ASP A 1 180 ? 26.930 40.751 123.932 1.00 19.02 191 ASP A N 1
ATOM 2751 C CA . ASP A 1 180 ? 26.156 39.660 123.298 1.00 20.31 191 ASP A CA 1
ATOM 2752 C C . ASP A 1 180 ? 24.847 40.161 122.645 1.00 19.73 191 ASP A C 1
ATOM 2753 O O . ASP A 1 180 ? 24.080 39.313 122.144 1.00 22.79 191 ASP A O 1
ATOM 2762 N N . TRP A 1 181 ? 24.612 41.479 122.617 1.00 16.31 192 TRP A N 1
ATOM 2763 C CA . TRP A 1 181 ? 23.523 42.059 121.837 1.00 13.86 192 TRP A CA 1
ATOM 2764 C C . TRP A 1 181 ? 23.944 43.318 121.085 1.00 12.75 192 TRP A C 1
ATOM 2765 O O . TRP A 1 181 ? 23.076 44.010 120.536 1.00 13.79 192 TRP A O 1
ATOM 2786 N N . GLY A 1 182 ? 25.237 43.635 121.035 1.00 12.83 193 GLY A N 1
ATOM 2787 C CA . GLY A 1 182 ? 25.686 44.904 120.515 1.00 12.98 193 GLY A CA 1
ATOM 2788 C C . GLY A 1 182 ? 26.972 44.804 119.720 1.00 14.81 193 GLY A C 1
ATOM 2789 O O . GLY A 1 182 ? 27.791 43.902 119.922 1.00 15.87 193 GLY A O 1
ATOM 2793 N N . PRO A 1 183 ? 27.181 45.748 118.810 1.00 15.70 194 PRO A N 1
ATOM 2794 C CA . PRO A 1 183 ? 28.344 45.698 117.925 1.00 17.08 194 PRO A CA 1
ATOM 2795 C C . PRO A 1 183 ? 29.566 46.383 118.528 1.00 16.75 194 PRO A C 1
ATOM 2796 O O . PRO A 1 183 ? 29.504 47.036 119.573 1.00 15.18 194 PRO A O 1
ATOM 2807 N N . SER A 1 184 ? 30.682 46.231 117.827 1.00 17.26 195 SER A N 1
ATOM 2808 C CA . SER A 1 184 ? 31.945 46.868 118.187 1.00 17.43 195 SER A CA 1
ATOM 2809 C C . SER A 1 184 ? 32.158 48.058 117.257 1.00 18.48 195 SER A C 1
ATOM 2810 O O . SER A 1 184 ? 32.641 47.902 116.133 1.00 19.59 195 SER A O 1
ATOM 2818 N N . PHE A 1 185 ? 31.779 49.250 117.724 1.00 18.58 196 PHE A N 1
ATOM 2819 C CA . PHE A 1 185 ? 32.110 50.505 117.041 1.00 19.51 196 PHE A CA 1
ATOM 2820 C C . PHE A 1 185 ? 32.800 51.463 118.012 1.00 23.37 196 PHE A C 1
ATOM 2821 O O . PHE A 1 185 ? 32.361 52.597 118.203 1.00 26.44 196 PHE A O 1
ATOM 2838 N N . PRO A 1 186 ? 33.895 51.033 118.651 1.00 22.25 197 PRO A N 1
ATOM 2839 C CA . PRO A 1 186 ? 34.546 51.900 119.640 1.00 22.27 197 PRO A CA 1
ATOM 2840 C C . PRO A 1 186 ? 35.132 53.136 118.981 1.00 25.60 197 PRO A C 1
ATOM 2841 O O . PRO A 1 186 ? 36.259 53.114 118.479 1.00 31.18 197 PRO A O 1
ATOM 2852 N N . SER A 1 187 ? 34.362 54.218 118.982 1.00 22.51 198 SER A N 1
ATOM 2853 C CA . SER A 1 187 ? 34.682 55.401 118.206 1.00 19.58 198 SER A CA 1
ATOM 2854 C C . SER A 1 187 ? 35.479 56.404 119.043 1.00 18.66 198 SER A C 1
ATOM 2855 O O . SER A 1 187 ? 35.848 56.152 120.192 1.00 19.68 198 SER A O 1
ATOM 2863 N N . GLN A 1 188 ? 35.758 57.555 118.443 1.00 17.66 199 GLN A N 1
ATOM 2864 C CA . GLN A 1 188 ? 36.396 58.676 119.114 1.00 16.38 199 GLN A CA 1
ATOM 2865 C C . GLN A 1 188 ? 35.549 59.911 118.864 1.00 14.18 199 GLN A C 1
ATOM 2866 O O . GLN A 1 188 ? 35.022 60.087 117.764 1.00 13.53 199 GLN A O 1
ATOM 2880 N N . GLY A 1 189 ? 35.401 60.757 119.875 1.00 13.78 200 GLY A N 1
ATOM 2881 C CA . GLY A 1 189 ? 34.591 61.946 119.703 1.00 13.48 200 GLY A CA 1
ATOM 2882 C C . GLY A 1 189 ? 34.501 62.772 120.967 1.00 14.09 200 GLY A C 1
ATOM 2883 O O . GLY A 1 189 ? 34.828 62.317 122.068 1.00 13.90 200 GLY A O 1
ATOM 2887 N N . ILE A 1 190 ? 34.052 64.010 120.778 1.00 16.33 201 ILE A N 1
ATOM 2888 C CA . ILE A 1 190 ? 33.690 64.899 121.875 1.00 18.69 201 ILE A CA 1
ATOM 2889 C C . ILE A 1 190 ? 32.183 64.741 122.042 1.00 19.32 201 ILE A C 1
ATOM 2890 O O . ILE A 1 190 ? 31.402 65.296 121.273 1.00 20.99 201 ILE A O 1
ATOM 2906 N N . TRP A 1 191 ? 31.765 63.953 123.029 1.00 17.00 202 TRP A N 1
ATOM 2907 C CA . TRP A 1 191 ? 30.378 63.509 123.076 1.00 16.42 202 TRP A CA 1
ATOM 2908 C C . TRP A 1 191 ? 29.498 64.378 123.960 1.00 15.82 202 TRP A C 1
ATOM 2909 O O . TRP A 1 191 ? 28.300 64.106 124.069 1.00 15.40 202 TRP A O 1
ATOM 2930 N N . LYS A 1 192 ? 30.051 65.431 124.560 1.00 15.35 203 LYS A N 1
ATOM 2931 C CA . LYS A 1 192 ? 29.282 66.390 125.339 1.00 16.69 203 LYS A CA 1
ATOM 2932 C C . LYS A 1 192 ? 29.765 67.798 125.005 1.00 18.77 203 LYS A C 1
ATOM 2933 O O . LYS A 1 192 ? 30.709 67.990 124.232 1.00 19.42 203 LYS A O 1
ATOM 2952 N N . ASP A 1 193 ? 29.121 68.783 125.627 1.00 19.97 204 ASP A N 1
ATOM 2953 C CA . ASP A 1 193 ? 29.372 70.191 125.338 1.00 20.73 204 ASP A CA 1
ATOM 2954 C C . ASP A 1 193 ? 30.797 70.596 125.715 1.00 19.61 204 ASP A C 1
ATOM 2955 O O . ASP A 1 193 ? 31.432 70.001 126.591 1.00 17.60 204 ASP A O 1
ATOM 2964 N N . VAL A 1 194 ? 31.295 71.621 125.024 1.00 20.18 205 VAL A N 1
ATOM 2965 C CA . VAL A 1 194 ? 32.572 72.259 125.322 1.00 21.28 205 VAL A CA 1
ATOM 2966 C C . VAL A 1 194 ? 32.313 73.751 125.475 1.00 19.96 205 VAL A C 1
ATOM 2967 O O . VAL A 1 194 ? 31.545 74.330 124.701 1.00 19.43 205 VAL A O 1
ATOM 2980 N N . ARG A 1 195 ? 32.961 74.374 126.462 1.00 19.54 206 ARG A N 1
ATOM 2981 C CA . ARG A 1 195 ? 32.715 75.774 126.783 1.00 20.77 206 ARG A CA 1
ATOM 2982 C C . ARG A 1 195 ? 34.014 76.503 127.088 1.00 22.30 206 ARG A C 1
ATOM 2983 O O . ARG A 1 195 ? 34.964 75.926 127.620 1.00 21.98 206 ARG A O 1
ATOM 3004 N N . ILE A 1 196 ? 34.038 77.789 126.737 1.00 24.10 207 ILE A N 1
ATOM 3005 C CA . ILE A 1 196 ? 35.000 78.751 127.267 1.00 28.71 207 ILE A CA 1
ATOM 3006 C C . ILE A 1 196 ? 34.313 79.504 128.393 1.00 29.16 207 ILE A C 1
ATOM 3007 O O . ILE A 1 196 ? 33.164 79.935 128.246 1.00 30.71 207 ILE A O 1
ATOM 3023 N N . GLU A 1 197 ? 35.008 79.676 129.514 1.00 29.96 208 GLU A N 1
ATOM 3024 C CA . GLU A 1 197 ? 34.448 80.407 130.645 1.00 31.45 208 GLU A CA 1
ATOM 3025 C C . GLU A 1 197 ? 35.525 81.288 131.258 1.00 31.09 208 GLU A C 1
ATOM 3026 O O . GLU A 1 197 ? 36.516 80.781 131.791 1.00 33.06 208 GLU A O 1
ATOM 3038 N N . ALA A 1 198 ? 35.326 82.603 131.184 1.00 28.92 209 ALA A N 1
ATOM 3039 C CA . ALA A 1 198 ? 36.235 83.578 131.767 1.00 26.35 209 ALA A CA 1
ATOM 3040 C C . ALA A 1 198 ? 35.567 84.260 132.953 1.00 27.90 209 ALA A C 1
ATOM 3041 O O . ALA A 1 198 ? 34.338 84.347 133.034 1.00 26.68 209 ALA A O 1
ATOM 3048 N N . TYR A 1 199 ? 36.384 84.750 133.880 1.00 30.79 210 TYR A N 1
ATOM 3049 C CA . TYR A 1 199 ? 35.831 85.310 135.104 1.00 33.31 210 TYR A CA 1
ATOM 3050 C C . TYR A 1 199 ? 36.876 86.161 135.806 1.00 32.95 210 TYR A C 1
ATOM 3051 O O . TYR A 1 199 ? 38.077 86.051 135.546 1.00 33.02 210 TYR A O 1
ATOM 3069 N N . ASN A 1 200 ? 36.386 87.025 136.691 1.00 32.32 211 ASN A N 1
ATOM 3070 C CA . ASN A 1 200 ? 37.188 87.643 137.732 1.00 33.00 211 ASN A CA 1
ATOM 3071 C C . ASN A 1 200 ? 36.632 87.209 139.084 1.00 32.61 211 ASN A C 1
ATOM 3072 O O . ASN A 1 200 ? 35.492 86.747 139.188 1.00 30.96 211 ASN A O 1
ATOM 3083 N N . ILE A 1 201 ? 37.460 87.336 140.118 1.00 31.36 212 ILE A N 1
ATOM 3084 C CA . ILE A 1 201 ? 37.038 87.119 141.502 1.00 31.72 212 ILE A CA 1
ATOM 3085 C C . ILE A 1 201 ? 36.900 85.628 141.811 1.00 31.47 212 ILE A C 1
ATOM 3086 O O . ILE A 1 201 ? 37.677 85.080 142.602 1.00 31.52 212 ILE A O 1
ATOM 3102 N N . ALA A 1 202 ? 35.918 84.959 141.209 1.00 38.65 213 ALA A N 1
ATOM 3103 C CA . ALA A 1 202 ? 35.689 83.552 141.521 1.00 38.35 213 ALA A CA 1
ATOM 3104 C C . ALA A 1 202 ? 34.964 82.877 140.365 1.00 39.24 213 ALA A C 1
ATOM 3105 O O . ALA A 1 202 ? 34.389 83.538 139.497 1.00 37.11 213 ALA A O 1
ATOM 3112 N N . HIS A 1 203 ? 34.996 81.541 140.380 1.00 40.43 214 HIS A N 1
ATOM 3113 C CA . HIS A 1 203 ? 34.350 80.702 139.374 1.00 43.16 214 HIS A CA 1
ATOM 3114 C C . HIS A 1 203 ? 33.743 79.483 140.050 1.00 42.31 214 HIS A C 1
ATOM 3115 O O . HIS A 1 203 ? 34.434 78.773 140.788 1.00 41.03 214 HIS A O 1
ATOM 3129 N N . LEU A 1 204 ? 32.464 79.234 139.788 1.00 42.35 215 LEU A N 1
ATOM 3130 C CA . LEU A 1 204 ? 31.758 78.117 140.408 1.00 41.85 215 LEU A CA 1
ATOM 3131 C C . LEU A 1 204 ? 32.141 76.827 139.691 1.00 40.32 215 LEU A C 1
ATOM 3132 O O . LEU A 1 204 ? 31.694 76.575 138.567 1.00 38.85 215 LEU A O 1
ATOM 3148 N N . ASP A 1 205 ? 32.968 76.003 140.343 1.00 40.34 216 ASP A N 1
ATOM 3149 C CA . ASP A 1 205 ? 33.414 74.751 139.734 1.00 38.75 216 ASP A CA 1
ATOM 3150 C C . ASP A 1 205 ? 32.278 73.740 139.645 1.00 34.09 216 ASP A C 1
ATOM 3151 O O . ASP A 1 205 ? 32.119 73.061 138.623 1.00 32.81 216 ASP A O 1
ATOM 3160 N N . TYR A 1 206 ? 31.496 73.611 140.711 1.00 33.16 217 TYR A N 1
ATOM 3161 C CA . TYR A 1 206 ? 30.330 72.738 140.710 1.00 30.50 217 TYR A CA 1
ATOM 3162 C C . TYR A 1 206 ? 29.455 73.121 141.890 1.00 29.60 217 TYR A C 1
ATOM 3163 O O . TYR A 1 206 ? 29.919 73.721 142.863 1.00 30.09 217 TYR A O 1
ATOM 3181 N N . LEU A 1 207 ? 28.182 72.757 141.790 1.00 29.31 218 LEU A N 1
ATOM 3182 C CA . LEU A 1 207 ? 27.254 72.871 142.902 1.00 29.49 218 LEU A CA 1
ATOM 3183 C C . LEU A 1 207 ? 26.397 71.618 142.938 1.00 32.36 218 LEU A C 1
ATOM 3184 O O . LEU A 1 207 ? 25.919 71.152 141.901 1.00 33.03 218 LEU A O 1
ATOM 3200 N N . THR A 1 208 ? 26.212 71.073 144.136 1.00 30.59 219 THR A N 1
ATOM 3201 C CA . THR A 1 208 ? 25.408 69.878 144.316 1.00 31.34 219 THR A CA 1
ATOM 3202 C C . THR A 1 208 ? 24.571 70.042 145.573 1.00 31.67 219 THR A C 1
ATOM 3203 O O . THR A 1 208 ? 24.954 70.761 146.496 1.00 32.29 219 THR A O 1
ATOM 3214 N N . PHE A 1 209 ? 23.411 69.388 145.595 1.00 30.61 220 PHE A N 1
ATOM 3215 C CA . PHE A 1 209 ? 22.524 69.471 146.749 1.00 30.67 220 PHE A CA 1
ATOM 3216 C C . PHE A 1 209 ? 21.853 68.126 146.969 1.00 31.34 220 PHE A C 1
ATOM 3217 O O . PHE A 1 209 ? 21.844 67.257 146.093 1.00 31.35 220 PHE A O 1
ATOM 3234 N N . LEU A 1 210 ? 21.303 67.968 148.163 1.00 31.97 221 LEU A N 1
ATOM 3235 C CA . LEU A 1 210 ? 20.750 66.695 148.589 1.00 33.23 221 LEU A CA 1
ATOM 3236 C C . LEU A 1 210 ? 19.596 66.936 149.561 1.00 36.58 221 LEU A C 1
ATOM 3237 O O . LEU A 1 210 ? 19.829 67.340 150.707 1.00 36.70 221 LEU A O 1
ATOM 3253 N N . PRO A 1 211 ? 18.344 66.743 149.138 1.00 39.75 222 PRO A N 1
ATOM 3254 C CA . PRO A 1 211 ? 17.221 66.830 150.086 1.00 43.28 222 PRO A CA 1
ATOM 3255 C C . PRO A 1 211 ? 17.161 65.589 150.967 1.00 46.61 222 PRO A C 1
ATOM 3256 O O . PRO A 1 211 ? 17.122 64.460 150.470 1.00 45.33 222 PRO A O 1
ATOM 3267 N N . VAL A 1 212 ? 17.145 65.800 152.283 1.00 50.27 223 VAL A N 1
ATOM 3268 C CA . VAL A 1 212 ? 17.125 64.706 153.247 1.00 53.56 223 VAL A CA 1
ATOM 3269 C C . VAL A 1 212 ? 16.034 64.958 154.276 1.00 52.21 223 VAL A C 1
ATOM 3270 O O . VAL A 1 212 ? 15.641 66.100 154.531 1.00 51.20 223 VAL A O 1
ATOM 3283 N N . TYR A 1 213 ? 15.557 63.875 154.876 1.00 53.12 224 TYR A N 1
ATOM 3284 C CA . TYR A 1 213 ? 14.570 63.933 155.944 1.00 56.49 224 TYR A CA 1
ATOM 3285 C C . TYR A 1 213 ? 15.229 63.495 157.242 1.00 62.34 224 TYR A C 1
ATOM 3286 O O . TYR A 1 213 ? 15.861 62.434 157.293 1.00 60.57 224 TYR A O 1
ATOM 3304 N N . ASP A 1 214 ? 15.094 64.312 158.281 1.00 69.30 225 ASP A N 1
ATOM 3305 C CA . ASP A 1 214 ? 15.635 63.992 159.599 1.00 77.76 225 ASP A CA 1
ATOM 3306 C C . ASP A 1 214 ? 14.526 63.341 160.413 1.00 80.81 225 ASP A C 1
ATOM 3307 O O . ASP A 1 214 ? 13.612 64.019 160.891 1.00 80.55 225 ASP A O 1
ATOM 3316 N N . ASN A 1 215 ? 14.603 62.018 160.564 1.00 84.40 226 ASN A N 1
ATOM 3317 C CA . ASN A 1 215 ? 13.670 61.331 161.449 1.00 88.76 226 ASN A CA 1
ATOM 3318 C C . ASN A 1 215 ? 13.724 61.918 162.852 1.00 92.55 226 ASN A C 1
ATOM 3319 O O . ASN A 1 215 ? 12.711 61.931 163.562 1.00 94.48 226 ASN A O 1
ATOM 3330 N N . ALA A 1 216 ? 14.893 62.415 163.265 1.00 93.11 227 ALA A N 1
ATOM 3331 C CA . ALA A 1 216 ? 15.017 63.078 164.558 1.00 93.09 227 ALA A CA 1
ATOM 3332 C C . ALA A 1 216 ? 14.135 64.318 164.617 1.00 90.65 227 ALA A C 1
ATOM 3333 O O . ALA A 1 216 ? 13.263 64.442 165.484 1.00 94.42 227 ALA A O 1
ATOM 3340 N N . SER A 1 217 ? 14.348 65.250 163.687 1.00 84.64 228 SER A N 1
ATOM 3341 C CA . SER A 1 217 ? 13.608 66.504 163.664 1.00 80.29 228 SER A CA 1
ATOM 3342 C C . SER A 1 217 ? 12.236 66.380 163.012 1.00 80.64 228 SER A C 1
ATOM 3343 O O . SER A 1 217 ? 11.431 67.311 163.126 1.00 75.75 228 SER A O 1
ATOM 3351 N N . GLN A 1 218 ? 11.949 65.264 162.340 1.00 87.94 229 GLN A N 1
ATOM 3352 C CA . GLN A 1 218 ? 10.723 65.123 161.556 1.00 88.76 229 GLN A CA 1
ATOM 3353 C C . GLN A 1 218 ? 10.550 66.311 160.614 1.00 83.62 229 GLN A C 1
ATOM 3354 O O . GLN A 1 218 ? 9.442 66.803 160.390 1.00 87.35 229 GLN A O 1
ATOM 3368 N N . ALA A 1 219 ? 11.668 66.770 160.054 1.00 69.34 230 ALA A N 1
ATOM 3369 C CA . ALA A 1 219 ? 11.696 67.932 159.181 1.00 56.34 230 ALA A CA 1
ATOM 3370 C C . ALA A 1 219 ? 12.529 67.625 157.944 1.00 49.88 230 ALA A C 1
ATOM 3371 O O . ALA A 1 219 ? 13.338 66.693 157.926 1.00 47.08 230 ALA A O 1
ATOM 3378 N N . TRP A 1 220 ? 12.322 68.432 156.908 1.00 48.78 231 TRP A N 1
ATOM 3379 C CA . TRP A 1 220 ? 13.067 68.321 155.661 1.00 46.87 231 TRP A CA 1
ATOM 3380 C C . TRP A 1 220 ? 14.201 69.336 155.637 1.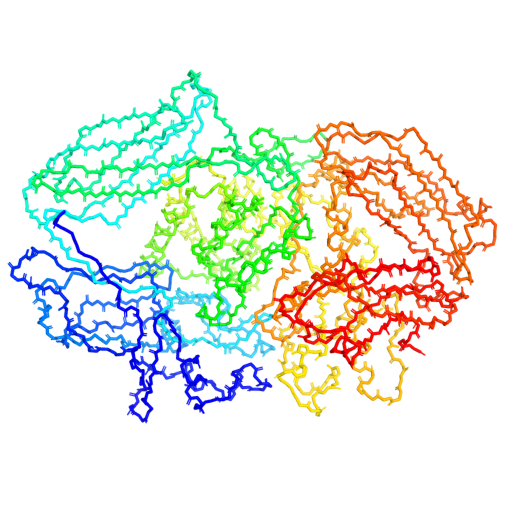00 48.61 231 TRP A C 1
ATOM 3381 O O . TRP A 1 220 ? 14.042 70.472 156.094 1.00 48.23 231 TRP A O 1
ATOM 3402 N N . ASN A 1 221 ? 15.344 68.917 155.100 1.00 50.79 232 ASN A N 1
ATOM 3403 C CA . ASN A 1 221 ? 16.508 69.775 154.953 1.00 55.25 232 ASN A CA 1
ATOM 3404 C C . ASN A 1 221 ? 17.062 69.632 153.544 1.00 50.51 232 ASN A C 1
ATOM 3405 O O . ASN A 1 221 ? 16.748 68.680 152.826 1.00 51.18 232 ASN A O 1
ATOM 3416 N N . ILE A 1 222 ? 17.904 70.589 153.159 1.00 45.98 233 ILE A N 1
ATOM 3417 C CA . ILE A 1 222 ? 18.616 70.551 151.886 1.00 41.08 233 ILE A CA 1
ATOM 3418 C C . ILE A 1 222 ? 20.081 70.851 152.173 1.00 39.05 233 ILE A C 1
ATOM 3419 O O . ILE A 1 222 ? 20.435 71.996 152.481 1.00 38.87 233 ILE A O 1
ATOM 3435 N N . GLU A 1 223 ? 20.930 69.832 152.075 1.00 38.51 234 GLU A N 1
ATOM 3436 C CA . GLU A 1 223 ? 22.370 70.027 152.154 1.00 38.57 234 GLU A CA 1
ATOM 3437 C C . GLU A 1 223 ? 22.885 70.507 150.804 1.00 39.13 234 GLU A C 1
ATOM 3438 O O . GLU A 1 223 ? 22.607 69.887 149.774 1.00 40.91 234 GLU A O 1
ATOM 3450 N N . ILE A 1 224 ? 23.637 71.606 150.809 1.00 37.67 235 ILE A N 1
ATOM 3451 C CA . ILE A 1 224 ? 24.207 72.180 149.596 1.00 36.47 235 ILE A CA 1
ATOM 3452 C C . ILE A 1 224 ? 25.719 72.255 149.753 1.00 34.41 235 ILE A C 1
ATOM 3453 O O . ILE A 1 224 ? 26.221 72.652 150.810 1.00 33.50 235 ILE A O 1
ATOM 3469 N N . LYS A 1 225 ? 26.442 71.889 148.695 1.00 34.08 236 LYS A N 1
ATOM 3470 C CA . LYS A 1 225 ? 27.893 72.012 148.665 1.00 34.25 236 LYS A CA 1
ATOM 3471 C C . LYS A 1 225 ? 28.305 72.643 147.346 1.00 33.69 236 LYS A C 1
ATOM 3472 O O . LYS A 1 225 ? 27.868 72.201 146.279 1.00 32.21 236 LYS A O 1
ATOM 3491 N N . ALA A 1 226 ? 29.145 73.672 147.421 1.00 31.18 237 ALA A N 1
ATOM 3492 C CA . ALA A 1 226 ? 29.641 74.361 146.239 1.00 31.77 237 ALA A CA 1
ATOM 3493 C C . ALA A 1 226 ? 31.140 74.565 146.365 1.00 33.37 237 ALA A C 1
ATOM 3494 O O . ALA A 1 226 ? 31.637 74.930 147.435 1.00 34.80 237 ALA A O 1
ATOM 3501 N N . SER A 1 227 ? 31.854 74.324 145.271 1.00 32.77 238 SER A N 1
ATOM 3502 C CA . SER A 1 227 ? 33.290 74.545 145.204 1.00 33.01 238 SER A CA 1
ATOM 3503 C C . SER A 1 227 ? 33.590 75.660 144.213 1.00 32.89 238 SER A C 1
ATOM 3504 O O . SER A 1 227 ? 33.036 75.691 143.109 1.00 33.17 238 SER A O 1
ATOM 3512 N N . PHE A 1 228 ? 34.473 76.567 144.613 1.00 33.60 239 PHE A N 1
ATOM 3513 C CA . PHE A 1 228 ? 34.840 77.717 143.804 1.00 34.48 239 PHE A CA 1
ATOM 3514 C C . PHE A 1 228 ? 36.326 77.673 143.482 1.00 35.55 239 PHE A C 1
ATOM 3515 O O . PHE A 1 228 ? 37.132 77.170 144.267 1.00 36.04 239 PHE A O 1
ATOM 3532 N N . ASP A 1 229 ? 36.684 78.195 142.314 1.00 37.16 240 ASP A N 1
ATOM 3533 C CA . ASP A 1 229 ? 38.066 78.547 142.020 1.00 41.31 240 ASP A CA 1
ATOM 3534 C C . ASP A 1 229 ? 38.200 80.057 142.172 1.00 41.98 240 ASP A C 1
ATOM 3535 O O . ASP A 1 229 ? 37.550 80.818 141.447 1.00 41.54 240 ASP A O 1
ATOM 3544 N N . VAL A 1 230 ? 39.016 80.486 143.121 1.00 43.42 241 VAL A N 1
ATOM 3545 C CA . VAL A 1 230 ? 39.203 81.906 143.392 1.00 46.37 241 VAL A CA 1
ATOM 3546 C C . VAL A 1 230 ? 40.309 82.438 142.495 1.00 46.36 241 VAL A C 1
ATOM 3547 O O . VAL A 1 230 ? 41.351 81.795 142.314 1.00 45.90 241 VAL A O 1
ATOM 3560 N N . ALA A 1 231 ? 40.081 83.627 141.934 1.00 46.93 242 ALA A N 1
ATOM 3561 C CA . ALA A 1 231 ? 41.006 84.184 140.951 1.00 47.54 242 ALA A CA 1
ATOM 3562 C C . ALA A 1 231 ? 42.377 84.452 141.564 1.00 50.58 242 ALA A C 1
ATOM 3563 O O . ALA A 1 231 ? 43.405 84.041 141.014 1.00 52.91 242 ALA A O 1
ATOM 3570 N N . SER A 1 232 ? 42.415 85.144 142.698 1.00 51.88 243 SER A N 1
ATOM 3571 C CA . SER A 1 232 ? 43.667 85.604 143.288 1.00 55.65 243 SER A CA 1
ATOM 3572 C C . SER A 1 232 ? 43.889 84.934 144.640 1.00 64.18 243 SER A C 1
ATOM 3573 O O . SER A 1 232 ? 43.129 84.062 145.067 1.00 61.63 243 SER A O 1
ATOM 3581 N N . SER A 1 233 ? 44.961 85.355 145.308 1.00 75.29 244 SER A N 1
ATOM 3582 C CA . SER A 1 233 ? 45.311 84.854 146.630 1.00 82.51 244 SER A CA 1
ATOM 3583 C C . SER A 1 233 ? 44.553 85.554 147.750 1.00 83.71 244 SER A C 1
ATOM 3584 O O . SER A 1 233 ? 44.740 85.195 148.916 1.00 85.73 244 SER A O 1
ATOM 3592 N N . LYS A 1 234 ? 43.707 86.528 147.429 1.00 81.82 245 LYS A N 1
ATOM 3593 C CA . LYS A 1 234 ? 42.986 87.272 148.447 1.00 80.58 245 LYS A CA 1
ATOM 3594 C C . LYS A 1 234 ? 41.711 86.533 148.849 1.00 76.04 245 LYS A C 1
ATOM 3595 O O . LYS A 1 234 ? 41.313 85.537 148.238 1.00 77.31 245 LYS A O 1
ATOM 3614 N N . SER A 1 235 ? 41.068 87.034 149.899 1.00 71.10 246 SER A N 1
ATOM 3615 C CA . SER A 1 235 ? 39.896 86.392 150.480 1.00 66.90 246 SER A CA 1
ATOM 3616 C C . SER A 1 235 ? 38.636 87.079 149.968 1.00 64.12 246 SER A C 1
ATOM 3617 O O . SER A 1 235 ? 38.426 88.270 150.217 1.00 68.08 246 SER A O 1
ATOM 3625 N N . VAL A 1 236 ? 37.805 86.324 149.262 1.00 57.61 247 VAL A N 1
ATOM 3626 C CA . VAL A 1 236 ? 36.548 86.825 148.724 1.00 52.40 247 VAL A CA 1
ATOM 3627 C C . VAL A 1 236 ? 35.454 86.611 149.760 1.00 45.67 247 VAL A C 1
ATOM 3628 O O . VAL A 1 236 ? 35.306 85.508 150.300 1.00 43.57 247 VAL A O 1
ATOM 3641 N N . GLY A 1 237 ? 34.677 87.661 150.029 1.00 43.82 248 GLY A N 1
ATOM 3642 C CA . GLY A 1 237 ? 33.532 87.578 150.905 1.00 44.47 248 GLY A CA 1
ATOM 3643 C C . GLY A 1 237 ? 32.233 87.746 150.129 1.00 46.60 248 GLY A C 1
ATOM 3644 O O . GLY A 1 237 ? 32.220 88.044 148.935 1.00 49.31 248 GLY A O 1
ATOM 3648 N N . GLY A 1 238 ? 31.130 87.537 150.830 1.00 46.02 249 GLY A N 1
ATOM 3649 C CA . GLY A 1 238 ? 29.827 87.713 150.227 1.00 46.00 249 GLY A CA 1
ATOM 3650 C C . GLY A 1 238 ? 28.759 86.997 151.030 1.00 46.92 249 GLY A C 1
ATOM 3651 O O . GLY A 1 238 ? 28.978 86.590 152.171 1.00 47.17 249 GLY A O 1
ATOM 3655 N N . GLN A 1 239 ? 27.594 86.861 150.402 1.00 48.27 250 GLN A N 1
ATOM 3656 C CA . GLN A 1 239 ? 26.449 86.184 150.994 1.00 51.06 250 GLN A CA 1
ATOM 3657 C C . GLN A 1 239 ? 25.866 85.199 149.991 1.00 53.22 250 GLN A C 1
ATOM 3658 O O . GLN A 1 239 ? 26.189 85.215 148.799 1.00 54.32 250 GLN A O 1
ATOM 3672 N N . VAL A 1 240 ? 24.988 84.336 150.495 1.00 53.02 251 VAL A N 1
ATOM 3673 C CA . VAL A 1 240 ? 24.291 83.348 149.680 1.00 52.53 251 VAL A CA 1
ATOM 3674 C C . VAL A 1 240 ? 22.859 83.261 150.173 1.00 48.89 251 VAL A C 1
ATOM 3675 O O . VAL A 1 240 ? 22.624 83.034 151.363 1.00 51.16 251 VAL A O 1
ATOM 3688 N N . THR A 1 241 ? 21.903 83.431 149.265 1.00 44.56 252 THR A N 1
ATOM 3689 C CA . THR A 1 241 ? 20.487 83.321 149.589 1.00 43.01 252 THR A CA 1
ATOM 3690 C C . THR A 1 241 ? 19.902 82.127 148.848 1.00 41.67 252 THR A C 1
ATOM 3691 O O . THR A 1 241 ? 19.933 82.081 147.613 1.00 43.18 252 THR A O 1
ATOM 3702 N N . VAL A 1 242 ? 19.376 81.167 149.601 1.00 39.37 253 VAL A N 1
ATOM 3703 C CA . VAL A 1 242 ? 18.644 80.036 149.044 1.00 37.01 253 VAL A CA 1
ATOM 3704 C C . VAL A 1 242 ? 17.160 80.298 149.249 1.00 38.53 253 VAL A C 1
ATOM 3705 O O . VAL A 1 242 ? 16.722 80.583 150.370 1.00 38.67 253 VAL A O 1
ATOM 3718 N N . ALA A 1 243 ? 16.386 80.205 148.170 1.00 41.32 254 ALA A N 1
ATOM 3719 C CA . ALA A 1 243 ? 14.980 80.576 148.193 1.00 46.93 254 ALA A CA 1
ATOM 3720 C C . ALA A 1 243 ? 14.150 79.495 147.522 1.00 48.48 254 ALA A C 1
ATOM 3721 O O . ALA A 1 243 ? 14.441 79.096 146.390 1.00 49.47 254 ALA A O 1
ATOM 3728 N N . ILE A 1 244 ? 13.125 79.026 148.225 1.00 48.82 255 ILE A N 1
ATOM 3729 C CA . ILE A 1 244 ? 12.124 78.138 147.644 1.00 49.46 255 ILE A CA 1
ATOM 3730 C C . ILE A 1 244 ? 10.767 78.789 147.888 1.00 51.55 255 ILE A C 1
ATOM 3731 O O . ILE A 1 244 ? 10.116 78.499 148.902 1.00 51.81 255 ILE A O 1
ATOM 3747 N N . PRO A 1 245 ? 10.311 79.676 147.000 1.00 53.24 256 PRO A N 1
ATOM 3748 C CA . PRO A 1 245 ? 9.107 80.468 147.318 1.00 55.12 256 PRO A CA 1
ATOM 3749 C C . PRO A 1 245 ? 7.893 79.625 147.662 1.00 54.95 256 PRO A C 1
ATOM 3750 O O . PRO A 1 245 ? 7.191 79.919 148.637 1.00 56.40 256 PRO A O 1
ATOM 3761 N N . GLN A 1 246 ? 7.625 78.577 146.889 1.00 53.93 257 GLN A N 1
ATOM 3762 C CA . GLN A 1 246 ? 6.413 77.797 147.095 1.00 56.71 257 GLN A CA 1
ATOM 3763 C C . GLN A 1 246 ? 6.421 77.022 148.406 1.00 54.65 257 GLN A C 1
ATOM 3764 O O . GLN A 1 246 ? 5.432 76.345 148.705 1.00 55.50 257 GLN A O 1
ATOM 3778 N N . LEU A 1 247 ? 7.502 77.095 149.185 1.00 53.22 258 LEU A N 1
ATOM 3779 C CA . LEU A 1 247 ? 7.544 76.528 150.529 1.00 54.24 258 LEU A CA 1
ATOM 3780 C C . LEU A 1 247 ? 7.732 77.610 151.586 1.00 59.20 258 LEU A C 1
ATOM 3781 O O . LEU A 1 247 ? 8.096 77.304 152.727 1.00 60.24 258 LEU A O 1
ATOM 3797 N N . LYS A 1 248 ? 7.489 78.872 151.229 1.00 62.22 259 LYS A N 1
ATOM 3798 C CA . LYS A 1 248 ? 7.664 79.994 152.152 1.00 64.56 259 LYS A CA 1
ATOM 3799 C C . LYS A 1 248 ? 9.050 79.970 152.786 1.00 61.24 259 LYS A C 1
ATOM 3800 O O . LYS A 1 248 ? 9.253 80.460 153.900 1.00 59.98 259 LYS A O 1
ATOM 3819 N N . THR A 1 249 ? 10.017 79.399 152.074 1.00 59.03 260 THR A N 1
ATOM 3820 C CA . THR A 1 249 ? 11.357 79.182 152.596 1.00 56.48 260 THR A CA 1
ATOM 3821 C C . THR A 1 249 ? 12.326 80.154 151.940 1.00 53.78 260 THR A C 1
ATOM 3822 O O . THR A 1 249 ? 12.354 80.282 150.712 1.00 51.51 260 THR A O 1
ATOM 3833 N N . GLN A 1 250 ? 13.111 80.836 152.767 1.00 54.20 261 GLN A N 1
ATOM 3834 C CA . GLN A 1 250 ? 14.202 81.674 152.299 1.00 55.74 261 GLN A CA 1
ATOM 3835 C C . GLN A 1 250 ? 15.236 81.750 153.410 1.00 57.53 261 GLN A C 1
ATOM 3836 O O . GLN A 1 250 ? 14.896 81.717 154.595 1.00 62.19 261 GLN A O 1
ATOM 3850 N N . GLN A 1 251 ? 16.503 81.846 153.016 1.00 54.79 262 GLN A N 1
ATOM 3851 C CA . GLN A 1 251 ? 17.595 81.761 153.977 1.00 53.01 262 GLN A CA 1
ATOM 3852 C C . GLN A 1 251 ? 18.843 82.379 153.368 1.00 52.13 262 GLN A C 1
ATOM 3853 O O . GLN A 1 251 ? 19.180 82.084 152.218 1.00 53.73 262 GLN A O 1
ATOM 3867 N N . THR A 1 252 ? 19.523 83.230 154.138 1.00 49.57 263 THR A N 1
ATOM 3868 C CA . THR A 1 252 ? 20.746 83.881 153.693 1.00 46.64 263 THR A CA 1
ATOM 3869 C C . THR A 1 252 ? 21.856 83.629 154.705 1.00 44.88 263 THR A C 1
ATOM 3870 O O . THR A 1 252 ? 21.618 83.635 155.916 1.00 44.23 263 THR A O 1
ATOM 3881 N N . ASN A 1 253 ? 23.072 83.423 154.201 1.00 44.71 264 ASN A N 1
ATOM 3882 C CA . ASN A 1 253 ? 24.219 83.101 155.037 1.00 46.04 264 ASN A CA 1
ATOM 3883 C C . ASN A 1 253 ? 25.449 83.841 154.535 1.00 47.47 264 ASN A C 1
ATOM 3884 O O . ASN A 1 253 ? 25.571 84.145 153.345 1.00 47.90 264 ASN A O 1
ATOM 3895 N N . ASP A 1 254 ? 26.362 84.124 155.461 1.00 49.78 265 ASP A N 1
ATOM 3896 C CA . ASP A 1 254 ? 27.665 84.661 155.104 1.00 52.26 265 ASP A CA 1
ATOM 3897 C C . ASP A 1 254 ? 28.554 83.557 154.549 1.00 50.98 265 ASP A C 1
ATOM 3898 O O . ASP A 1 254 ? 28.477 82.398 154.966 1.00 51.82 265 ASP A O 1
ATOM 3907 N N . ILE A 1 255 ? 29.407 83.929 153.596 1.00 49.19 266 ILE A N 1
ATOM 3908 C CA . ILE A 1 255 ? 30.402 83.017 153.053 1.00 46.76 266 ILE A CA 1
ATOM 3909 C C . ILE A 1 255 ? 31.703 83.773 152.843 1.00 43.80 266 ILE A C 1
ATOM 3910 O O . ILE A 1 255 ? 31.736 85.005 152.784 1.00 43.51 266 ILE A O 1
ATOM 3926 N N . GLU A 1 256 ? 32.785 83.009 152.728 1.00 42.32 267 GLU A N 1
ATOM 3927 C CA . GLU A 1 256 ? 34.079 83.563 152.371 1.00 43.88 267 GLU A CA 1
ATOM 3928 C C . GLU A 1 256 ? 34.858 82.492 151.626 1.00 44.11 267 GLU A C 1
ATOM 3929 O O . GLU A 1 256 ? 34.774 81.308 151.959 1.00 46.31 267 GLU A O 1
ATOM 3941 N N . LEU A 1 257 ? 35.600 82.915 150.609 1.00 42.24 268 LEU A N 1
ATOM 3942 C CA . LEU A 1 257 ? 36.325 82.005 149.739 1.00 40.13 268 LEU A CA 1
ATOM 3943 C C . LEU A 1 257 ? 37.801 82.364 149.736 1.00 41.36 268 LEU A C 1
ATOM 3944 O O . LEU A 1 257 ? 38.168 83.545 149.726 1.00 41.48 268 LEU A O 1
ATOM 3960 N N . GLN A 1 258 ? 38.640 81.334 149.741 1.00 44.02 269 GLN A N 1
ATOM 3961 C CA . GLN A 1 258 ? 40.077 81.504 149.616 1.00 51.16 269 GLN A CA 1
ATOM 3962 C C . GLN A 1 258 ? 40.619 80.287 148.888 1.00 53.41 269 GLN A C 1
ATOM 3963 O O . GLN A 1 258 ? 39.971 79.238 148.825 1.00 49.36 269 GLN A O 1
ATOM 3977 N N . GLN A 1 259 ? 41.821 80.438 148.330 1.00 60.88 270 GLN A N 1
ATOM 3978 C CA . GLN A 1 259 ? 42.408 79.360 147.543 1.00 69.44 270 GLN A CA 1
ATOM 3979 C C . GLN A 1 259 ? 42.447 78.053 148.320 1.00 74.74 270 GLN A C 1
ATOM 3980 O O . GLN A 1 259 ? 42.282 76.979 147.732 1.00 71.66 270 GLN A O 1
ATOM 3994 N N . GLU A 1 260 ? 42.649 78.117 149.636 1.00 81.80 271 GLU A N 1
ATOM 3995 C CA . GLU A 1 260 ? 42.684 76.925 150.473 1.00 86.14 271 GLU A CA 1
ATOM 3996 C C . GLU A 1 260 ? 41.401 76.725 151.275 1.00 81.47 271 GLU A C 1
ATOM 3997 O O . GLU A 1 260 ? 41.337 75.810 152.100 1.00 89.02 271 GLU A O 1
ATOM 4009 N N . GLN A 1 261 ? 40.376 77.558 151.050 1.00 68.92 272 GLN A N 1
ATOM 4010 C CA . GLN A 1 261 ? 39.050 77.378 151.653 1.00 57.33 272 GLN A CA 1
ATOM 4011 C C . GLN A 1 261 ? 38.033 77.721 150.565 1.00 48.18 272 GLN A C 1
ATOM 4012 O O . GLN A 1 261 ? 37.400 78.780 150.580 1.00 46.69 272 GLN A O 1
ATOM 4026 N N . ARG A 1 262 ? 37.881 76.806 149.610 1.00 45.68 273 ARG A N 1
ATOM 4027 C CA . ARG A 1 262 ? 37.135 77.075 148.389 1.00 45.78 273 ARG A CA 1
ATOM 4028 C C . ARG A 1 262 ? 35.776 76.394 148.352 1.00 42.50 273 ARG A C 1
ATOM 4029 O O . ARG A 1 262 ? 35.077 76.502 147.339 1.00 38.83 273 ARG A O 1
ATOM 4050 N N . ILE A 1 263 ? 35.368 75.723 149.427 1.00 43.88 274 ILE A N 1
ATOM 4051 C CA . ILE A 1 263 ? 34.111 74.983 149.468 1.00 42.90 274 ILE A CA 1
ATOM 4052 C C . ILE A 1 263 ? 33.135 75.718 150.375 1.00 40.24 274 ILE A C 1
ATOM 4053 O O . ILE A 1 263 ? 33.495 76.134 151.483 1.00 40.35 274 ILE A O 1
ATOM 4069 N N . VAL A 1 264 ? 31.905 75.885 149.895 1.00 38.61 275 VAL A N 1
ATOM 4070 C CA . VAL A 1 264 ? 30.791 76.401 150.683 1.00 37.59 275 VAL A CA 1
ATOM 4071 C C . VAL A 1 264 ? 29.869 75.233 151.002 1.00 36.33 275 VAL A C 1
ATOM 4072 O O . VAL A 1 264 ? 29.561 74.422 150.121 1.00 34.88 275 VAL A O 1
ATOM 4085 N N . LYS A 1 265 ? 29.432 75.143 152.257 1.00 37.52 276 LYS A N 1
ATOM 4086 C CA . LYS A 1 265 ? 28.478 74.126 152.683 1.00 39.95 276 LYS A CA 1
ATOM 4087 C C . LYS A 1 265 ? 27.330 74.810 153.408 1.00 41.09 276 LYS A C 1
ATOM 4088 O O . LYS A 1 265 ? 27.555 75.538 154.380 1.00 42.23 276 LYS A O 1
ATOM 4107 N N . LEU A 1 266 ? 26.109 74.576 152.935 1.00 41.11 277 LEU A N 1
ATOM 4108 C CA . LEU A 1 266 ? 24.905 75.100 153.560 1.00 42.93 277 LEU A CA 1
ATOM 4109 C C . LEU A 1 266 ? 23.992 73.950 153.957 1.00 44.79 277 LEU A C 1
ATOM 4110 O O . LEU A 1 266 ? 24.055 72.853 153.394 1.00 47.22 277 LEU A O 1
ATOM 4126 N N . LEU A 1 267 ? 23.126 74.222 154.931 1.00 44.71 278 LEU A N 1
ATOM 4127 C CA . LEU A 1 267 ? 22.088 73.277 155.347 1.00 44.34 278 LEU A CA 1
ATOM 4128 C C . LEU A 1 267 ? 20.804 74.083 155.524 1.00 46.21 278 LEU A C 1
ATOM 4129 O O . LEU A 1 267 ? 20.574 74.686 156.574 1.00 49.06 278 LEU A O 1
ATOM 4145 N N . VAL A 1 268 ? 19.980 74.102 154.483 1.00 45.67 279 VAL A N 1
ATOM 4146 C CA . VAL A 1 268 ? 18.701 74.797 154.538 1.00 48.32 279 VAL A CA 1
ATOM 4147 C C . VAL A 1 268 ? 17.689 73.892 155.223 1.00 53.91 279 VAL A C 1
ATOM 4148 O O . VAL A 1 268 ? 17.498 72.736 154.823 1.00 53.47 279 VAL A O 1
ATOM 4161 N N . LYS A 1 269 ? 17.046 74.408 156.266 1.00 59.27 280 LYS A N 1
ATOM 4162 C CA . LYS A 1 269 ? 15.981 73.700 156.963 1.00 63.62 280 LYS A CA 1
ATOM 4163 C C . LYS A 1 269 ? 14.643 74.249 156.490 1.00 62.91 280 LYS A C 1
ATOM 4164 O O . LYS A 1 269 ? 14.470 75.467 156.377 1.00 63.39 280 LYS A O 1
ATOM 4183 N N . ILE A 1 270 ? 13.709 73.350 156.202 1.00 58.06 281 ILE A N 1
ATOM 4184 C CA . ILE A 1 270 ? 12.383 73.734 155.734 1.00 58.13 281 ILE A CA 1
ATOM 4185 C C . ILE A 1 270 ? 11.490 73.894 156.959 1.00 63.27 281 ILE A C 1
ATOM 4186 O O . ILE A 1 270 ? 11.205 72.922 157.665 1.00 65.52 281 ILE A O 1
ATOM 4202 N N . ARG A 1 271 ? 11.059 75.128 157.213 1.00 66.54 282 ARG A N 1
ATOM 4203 C CA . ARG A 1 271 ? 10.130 75.431 158.293 1.00 70.99 282 ARG A CA 1
ATOM 4204 C C . ARG A 1 271 ? 9.002 74.412 158.345 1.00 73.95 282 ARG A C 1
ATOM 4205 O O . ARG A 1 271 ? 8.277 74.219 157.364 1.00 72.22 282 ARG A O 1
ATOM 4226 N N . LYS A 1 272 ? 8.854 73.752 159.496 1.00 76.96 283 LYS A N 1
ATOM 4227 C CA . LYS A 1 272 ? 7.807 72.749 159.649 1.00 79.62 283 LYS A CA 1
ATOM 4228 C C . LYS A 1 272 ? 6.409 73.342 159.542 1.00 79.27 283 LYS A C 1
ATOM 4229 O O . LYS A 1 272 ? 5.441 72.586 159.403 1.00 81.18 283 LYS A O 1
ATOM 4248 N N . ASP A 1 273 ? 6.277 74.668 159.590 1.00 76.94 284 ASP A N 1
ATOM 4249 C CA . ASP A 1 273 ? 4.960 75.286 159.496 1.00 76.68 284 ASP A CA 1
ATOM 4250 C C . ASP A 1 273 ? 4.251 74.926 158.195 1.00 75.36 284 ASP A C 1
ATOM 4251 O O . ASP A 1 273 ? 3.015 74.948 158.138 1.00 77.09 284 ASP A O 1
ATOM 4260 N N . VAL A 1 274 ? 5.001 74.590 157.147 1.00 72.14 285 VAL A N 1
ATOM 4261 C CA . VAL A 1 274 ? 4.439 74.362 155.819 1.00 68.37 285 VAL A CA 1
ATOM 4262 C C . VAL A 1 274 ? 4.505 72.877 155.487 1.00 61.35 285 VAL A C 1
ATOM 4263 O O . VAL A 1 274 ? 5.414 72.156 155.918 1.00 60.84 285 VAL A O 1
ATOM 4276 N N . ALA A 1 275 ? 3.526 72.425 154.705 1.00 58.39 286 ALA A N 1
ATOM 4277 C CA . ALA A 1 275 ? 3.450 71.038 154.271 1.00 55.53 286 ALA A CA 1
ATOM 4278 C C . ALA A 1 275 ? 4.260 70.843 152.999 1.00 53.24 286 ALA A C 1
ATOM 4279 O O . ALA A 1 275 ? 4.180 71.649 152.067 1.00 54.00 286 ALA A O 1
ATOM 4286 N N . VAL A 1 276 ? 5.032 69.761 152.967 1.00 51.79 287 VAL A N 1
ATOM 4287 C CA . VAL A 1 276 ? 5.928 69.447 151.860 1.00 48.98 287 VAL A CA 1
ATOM 4288 C C . VAL A 1 276 ? 5.380 68.209 151.167 1.00 47.57 287 VAL A C 1
ATOM 4289 O O . VAL A 1 276 ? 5.439 67.101 151.715 1.00 44.49 287 VAL A O 1
ATOM 4302 N N . GLU A 1 277 ? 4.848 68.393 149.963 1.00 48.92 288 GLU A N 1
ATOM 4303 C CA . GLU A 1 277 ? 4.384 67.263 149.171 1.00 49.88 288 GLU A CA 1
ATOM 4304 C C . GLU A 1 277 ? 5.575 66.463 148.660 1.00 44.63 288 GLU A C 1
ATOM 4305 O O . GLU A 1 277 ? 6.569 67.026 148.192 1.00 43.55 288 GLU A O 1
ATOM 4317 N N . THR A 1 278 ? 5.471 65.143 148.749 1.00 40.82 289 THR A N 1
ATOM 4318 C CA . THR A 1 278 ? 6.585 64.269 148.420 1.00 37.37 289 THR A CA 1
ATOM 4319 C C . THR A 1 278 ? 6.515 63.795 146.969 1.00 33.38 289 THR A C 1
ATOM 4320 O O . THR A 1 278 ? 5.482 63.886 146.301 1.00 31.70 289 THR A O 1
ATOM 4331 N N . TRP A 1 279 ? 7.647 63.285 146.493 1.00 31.43 290 TRP A N 1
ATOM 4332 C CA . TRP A 1 279 ? 7.759 62.709 145.162 1.00 31.38 290 TRP A CA 1
ATOM 4333 C C . TRP A 1 279 ? 7.488 61.214 145.226 1.00 30.89 290 TRP A C 1
ATOM 4334 O O . TRP A 1 279 ? 7.954 60.524 146.140 1.00 29.24 290 TRP A O 1
ATOM 4355 N N . TRP A 1 280 ? 6.733 60.719 144.251 1.00 31.40 291 TRP A N 1
ATOM 4356 C CA . TRP A 1 280 ? 6.332 59.324 144.216 1.00 31.85 291 TRP A CA 1
ATOM 4357 C C . TRP A 1 280 ? 6.590 58.728 142.841 1.00 29.65 291 TRP A C 1
ATOM 4358 O O . TRP A 1 280 ? 6.564 59.442 141.835 1.00 27.65 291 TRP A O 1
ATOM 4379 N N . PRO A 1 281 ? 6.830 57.421 142.768 1.00 29.89 292 PRO A N 1
ATOM 4380 C CA . PRO A 1 281 ? 6.932 56.762 141.463 1.00 30.31 292 PRO A CA 1
ATOM 4381 C C . PRO A 1 281 ? 5.597 56.748 140.739 1.00 33.77 292 PRO A C 1
ATOM 4382 O O . PRO A 1 281 ? 4.525 56.839 141.341 1.00 35.36 292 PRO A O 1
ATOM 4393 N N . ARG A 1 282 ? 5.684 56.623 139.418 1.00 36.30 293 ARG A N 1
ATOM 4394 C CA . ARG A 1 282 ? 4.498 56.516 138.581 1.00 39.76 293 ARG A CA 1
ATOM 4395 C C . ARG A 1 282 ? 3.571 55.426 139.108 1.00 37.23 293 ARG A C 1
ATOM 4396 O O . ARG A 1 282 ? 4.012 54.323 139.442 1.00 36.69 293 ARG A O 1
ATOM 4417 N N . GLY A 1 283 ? 2.284 55.751 139.203 1.00 36.76 294 GLY A N 1
ATOM 4418 C CA . GLY A 1 283 ? 1.302 54.810 139.698 1.00 36.41 294 GLY A CA 1
ATOM 4419 C C . GLY A 1 283 ? 1.229 54.689 141.203 1.00 36.31 294 GLY A C 1
ATOM 4420 O O . GLY A 1 283 ? 0.505 53.822 141.703 1.00 36.15 294 GLY A O 1
ATOM 4424 N N . HIS A 1 284 ? 1.957 55.528 141.945 1.00 36.08 295 HIS A N 1
ATOM 4425 C CA . HIS A 1 284 ? 1.944 55.464 143.400 1.00 35.03 295 HIS A CA 1
ATOM 4426 C C . HIS A 1 284 ? 1.843 56.844 144.039 1.00 32.77 295 HIS A C 1
ATOM 4427 O O . HIS A 1 284 ? 1.992 56.955 145.263 1.00 32.30 295 HIS A O 1
ATOM 4441 N N . GLY A 1 285 ? 1.591 57.886 143.265 1.00 31.13 296 GLY A N 1
ATOM 4442 C CA . GLY A 1 285 ? 1.465 59.227 143.796 1.00 32.42 296 GLY A CA 1
ATOM 4443 C C . GLY A 1 285 ? 1.824 60.251 142.736 1.00 33.91 296 GLY A C 1
ATOM 4444 O O . GLY A 1 285 ? 1.879 59.941 141.549 1.00 33.60 296 GLY A O 1
ATOM 4448 N N . ASN A 1 286 ? 2.063 61.472 143.199 1.00 36.43 297 ASN A N 1
ATOM 4449 C CA . ASN A 1 286 ? 2.461 62.575 142.340 1.00 38.95 297 ASN A CA 1
ATOM 4450 C C . ASN A 1 286 ? 3.981 62.643 142.228 1.00 36.44 297 ASN A C 1
ATOM 4451 O O . ASN A 1 286 ? 4.718 62.168 143.095 1.00 36.31 297 ASN A O 1
ATOM 4461 N N . GLN A 1 287 ? 4.444 63.256 141.142 1.00 35.44 298 GLN A N 1
ATOM 4462 C CA . GLN A 1 287 ? 5.864 63.529 140.935 1.00 35.65 298 GLN A CA 1
ATOM 4463 C C . GLN A 1 287 ? 6.188 64.983 141.237 1.00 38.43 298 GLN A C 1
ATOM 4464 O O . GLN A 1 287 ? 6.952 65.628 140.513 1.00 37.73 298 GLN A O 1
ATOM 4478 N N . THR A 1 288 ? 5.615 65.521 142.309 1.00 40.35 299 THR A N 1
ATOM 4479 C CA . THR A 1 288 ? 5.690 66.949 142.576 1.00 41.58 299 THR A CA 1
ATOM 4480 C C . THR A 1 288 ? 7.070 67.348 143.082 1.00 39.00 299 THR A C 1
ATOM 4481 O O . THR A 1 288 ? 7.672 66.660 143.912 1.00 38.33 299 THR A O 1
ATOM 4492 N N . GLY A 1 289 ? 7.564 68.475 142.569 1.00 37.76 300 GLY A N 1
ATOM 4493 C CA . GLY A 1 289 ? 8.796 69.074 143.038 1.00 36.97 300 GLY A CA 1
ATOM 4494 C C . GLY A 1 289 ? 8.613 70.571 143.193 1.00 38.89 300 GLY A C 1
ATOM 4495 O O . GLY A 1 289 ? 7.545 71.114 142.906 1.00 39.65 300 GLY A O 1
ATOM 4499 N N . TYR A 1 290 ? 9.675 71.233 143.646 1.00 38.92 301 TYR A N 1
ATOM 4500 C CA . TYR A 1 290 ? 9.616 72.652 143.966 1.00 40.65 301 TYR A CA 1
ATOM 4501 C C . TYR A 1 290 ? 10.756 73.395 143.290 1.00 40.41 301 TYR A C 1
ATOM 4502 O O . TYR A 1 290 ? 11.896 72.922 143.272 1.00 40.56 301 TYR A O 1
ATOM 4520 N N . ASN A 1 291 ? 10.434 74.558 142.733 1.00 40.84 302 ASN A N 1
ATOM 4521 C CA . ASN A 1 291 ? 11.446 75.415 142.135 1.00 42.92 302 ASN A CA 1
ATOM 4522 C C . ASN A 1 291 ? 12.329 76.016 143.222 1.00 43.56 302 ASN A C 1
ATOM 4523 O O . ASN A 1 291 ? 11.850 76.393 144.295 1.00 46.66 302 ASN A O 1
ATOM 4533 N N . MET A 1 292 ? 13.627 76.109 142.937 1.00 39.69 303 MET A N 1
ATOM 4534 C CA . MET A 1 292 ? 14.601 76.597 143.901 1.00 37.34 303 MET A CA 1
ATOM 4535 C C . MET A 1 292 ? 15.635 77.460 143.194 1.00 34.65 303 MET A C 1
ATOM 4536 O O . MET A 1 292 ? 15.977 77.221 142.034 1.00 33.86 303 MET A O 1
ATOM 4550 N N . THR A 1 293 ? 16.132 78.473 143.905 1.00 33.85 304 THR A N 1
ATOM 4551 C CA . THR A 1 293 ? 17.183 79.342 143.392 1.00 35.69 304 THR A CA 1
ATOM 4552 C C . THR A 1 293 ? 18.266 79.513 144.447 1.00 36.59 3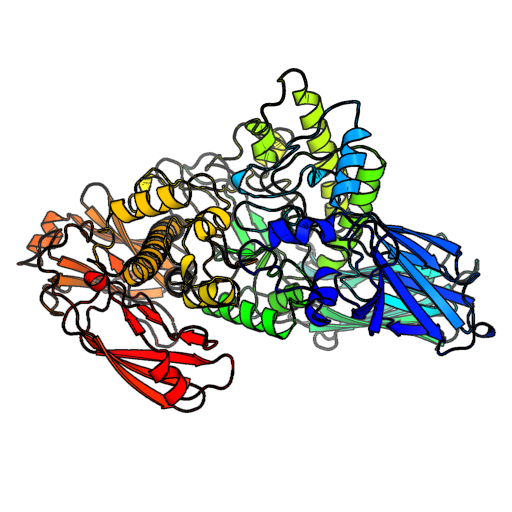04 THR A C 1
ATOM 4553 O O . THR A 1 293 ? 17.971 79.596 145.642 1.00 35.21 304 THR A O 1
ATOM 4564 N N . ILE A 1 294 ? 19.519 79.549 143.995 1.00 39.03 305 ILE A N 1
ATOM 4565 C CA . ILE A 1 294 ? 20.686 79.768 144.846 1.00 42.84 305 ILE A CA 1
ATOM 4566 C C . ILE A 1 294 ? 21.416 80.980 144.285 1.00 44.96 305 ILE A C 1
ATOM 4567 O O . ILE A 1 294 ? 21.947 80.923 143.169 1.00 45.52 305 ILE A O 1
ATOM 4583 N N . LEU A 1 295 ? 21.466 82.064 145.054 1.00 44.57 306 LEU A N 1
ATOM 4584 C CA . LEU A 1 295 ? 22.074 83.314 144.610 1.00 45.58 306 LEU A CA 1
ATOM 4585 C C . LEU A 1 295 ? 23.324 83.579 145.439 1.00 42.79 306 LEU A C 1
ATOM 4586 O O . LEU A 1 295 ? 23.240 83.795 146.652 1.00 45.64 306 LEU A O 1
ATOM 4602 N N . PHE A 1 296 ? 24.481 83.558 144.782 1.00 38.00 307 PHE A N 1
ATOM 4603 C CA . PHE A 1 296 ? 25.726 84.027 145.376 1.00 36.74 307 PHE A CA 1
ATOM 4604 C C . PHE A 1 296 ? 25.913 85.496 145.017 1.00 40.60 307 PHE A C 1
ATOM 4605 O O . PHE A 1 296 ? 25.949 85.849 143.833 1.00 42.97 307 PHE A O 1
ATOM 4622 N N . ALA A 1 297 ? 26.025 86.347 146.033 1.00 42.28 308 ALA A N 1
ATOM 4623 C CA . ALA A 1 297 ? 26.328 87.765 145.853 1.00 43.98 308 ALA A CA 1
ATOM 4624 C C . ALA A 1 297 ? 27.685 88.007 146.504 1.00 42.38 308 ALA A C 1
ATOM 4625 O O . ALA A 1 297 ? 27.779 88.131 147.730 1.00 44.70 308 ALA A O 1
ATOM 4632 N N . LEU A 1 298 ? 28.733 88.063 145.691 1.00 39.46 309 LEU A N 1
ATOM 4633 C CA . LEU A 1 298 ? 30.094 88.152 146.196 1.00 40.52 309 LEU A CA 1
ATOM 4634 C C . LEU A 1 298 ? 30.628 89.576 146.104 1.00 43.66 309 LEU A C 1
ATOM 4635 O O . LEU A 1 298 ? 30.123 90.415 145.350 1.00 44.44 309 LEU A O 1
ATOM 4651 N N . ASP A 1 299 ? 31.669 89.832 146.896 1.00 47.71 310 ASP A N 1
ATOM 4652 C CA . ASP A 1 299 ? 32.364 91.111 146.860 1.00 51.08 310 ASP A CA 1
ATOM 4653 C C . ASP A 1 299 ? 32.679 91.497 145.422 1.00 51.88 310 ASP A C 1
ATOM 4654 O O . ASP A 1 299 ? 33.162 90.675 144.638 1.00 54.81 310 ASP A O 1
ATOM 4663 N N . GLY A 1 300 ? 32.383 92.745 145.073 1.00 49.55 311 GLY A N 1
ATOM 4664 C CA . GLY A 1 300 ? 32.780 93.282 143.787 1.00 47.04 311 GLY A CA 1
ATOM 4665 C C . GLY A 1 300 ? 31.749 93.184 142.689 1.00 47.97 311 GLY A C 1
ATOM 4666 O O . GLY A 1 300 ? 32.107 93.335 141.515 1.00 44.55 311 GLY A O 1
ATOM 4670 N N . GLY A 1 301 ? 30.483 92.943 143.021 1.00 51.16 312 GLY A N 1
ATOM 4671 C CA . GLY A 1 301 ? 29.429 92.896 142.030 1.00 53.61 312 GLY A CA 1
ATOM 4672 C C . GLY A 1 301 ? 29.234 91.560 141.346 1.00 51.46 312 GLY A C 1
ATOM 4673 O O . GLY A 1 301 ? 28.356 91.452 140.480 1.00 51.93 312 GLY A O 1
ATOM 4677 N N . LEU A 1 302 ? 30.017 90.541 141.695 1.00 47.10 313 LEU A N 1
ATOM 4678 C CA . LEU A 1 302 ? 29.896 89.232 141.060 1.00 41.93 313 LEU A CA 1
ATOM 4679 C C . LEU A 1 302 ? 28.686 88.505 141.630 1.00 41.23 313 LEU A C 1
ATOM 4680 O O . LEU A 1 302 ? 28.668 88.144 142.811 1.00 41.96 313 LEU A O 1
ATOM 4696 N N . LYS A 1 303 ? 27.680 88.291 140.791 1.00 40.35 314 LYS A N 1
ATOM 4697 C CA . LYS A 1 303 ? 26.522 87.483 141.134 1.00 40.95 314 LYS A CA 1
ATOM 4698 C C . LYS A 1 303 ? 26.572 86.179 140.349 1.00 39.34 314 LYS A C 1
ATOM 4699 O O . LYS A 1 303 ? 26.887 86.171 139.154 1.00 39.48 314 LYS A O 1
ATOM 4718 N N . ILE A 1 304 ? 26.278 85.077 141.033 1.00 39.16 315 ILE A N 1
ATOM 4719 C CA . ILE A 1 304 ? 26.236 83.748 140.432 1.00 38.37 315 ILE A CA 1
ATOM 4720 C C . ILE A 1 304 ? 24.965 83.083 140.932 1.00 38.98 315 ILE A C 1
ATOM 4721 O O . ILE A 1 304 ? 24.857 82.768 142.124 1.00 38.11 315 ILE A O 1
ATOM 4737 N N . GLU A 1 305 ? 24.003 82.876 140.038 1.00 40.88 316 GLU A N 1
ATOM 4738 C CA . GLU A 1 305 ? 22.745 82.241 140.394 1.00 44.11 316 GLU A CA 1
ATOM 4739 C C . GLU A 1 305 ? 22.632 80.886 139.712 1.00 43.94 316 GLU A C 1
ATOM 4740 O O . GLU A 1 305 ? 23.047 80.720 138.561 1.00 45.10 316 GLU A O 1
ATOM 4752 N N . LYS A 1 306 ? 22.067 79.920 140.431 1.00 42.53 317 LYS A N 1
ATOM 4753 C CA . LYS A 1 306 ? 21.741 78.619 139.873 1.00 42.38 317 LYS A CA 1
ATOM 4754 C C . LYS A 1 306 ? 20.333 78.258 140.309 1.00 39.24 317 LYS A C 1
ATOM 4755 O O . LYS A 1 306 ? 19.971 78.445 141.475 1.00 38.96 317 LYS A O 1
ATOM 4774 N N . ALA A 1 307 ? 19.538 77.768 139.368 1.00 36.70 318 ALA A N 1
ATOM 4775 C CA . ALA A 1 307 ? 18.200 77.280 139.649 1.00 36.73 318 ALA A CA 1
ATOM 4776 C C . ALA A 1 307 ? 18.194 75.762 139.557 1.00 35.82 318 ALA A C 1
ATOM 4777 O O . ALA A 1 307 ? 18.994 75.161 138.833 1.00 35.76 318 ALA A O 1
ATOM 4784 N N . ALA A 1 308 ? 17.291 75.148 140.313 1.00 35.44 319 ALA A N 1
ATOM 4785 C CA . ALA A 1 308 ? 17.143 73.702 140.302 1.00 33.74 319 ALA A CA 1
ATOM 4786 C C . ALA A 1 308 ? 15.767 73.374 140.851 1.00 32.56 319 ALA A C 1
ATOM 4787 O O . ALA A 1 308 ? 15.147 74.185 141.543 1.00 33.77 319 ALA A O 1
ATOM 4794 N N . LYS A 1 309 ? 15.296 72.177 140.528 1.00 31.82 320 LYS A N 1
ATOM 4795 C CA . LYS A 1 309 ? 14.019 71.690 141.021 1.00 33.58 320 LYS A CA 1
ATOM 4796 C C . LYS A 1 309 ? 14.290 70.708 142.149 1.00 33.58 320 LYS A C 1
ATOM 4797 O O . LYS A 1 309 ? 15.041 69.744 141.969 1.00 36.03 320 LYS A O 1
ATOM 4816 N N . VAL A 1 310 ? 13.698 70.964 143.310 1.00 31.71 321 VAL A N 1
ATOM 4817 C CA . VAL A 1 310 ? 13.916 70.152 144.498 1.00 31.78 321 VAL A CA 1
ATOM 4818 C C . VAL A 1 310 ? 12.754 69.183 144.642 1.00 33.14 321 VAL A C 1
ATOM 4819 O O . VAL A 1 310 ? 11.586 69.591 144.631 1.00 36.64 321 VAL A O 1
ATOM 4832 N N . TYR A 1 311 ? 13.075 67.903 144.775 1.00 30.81 322 TYR A N 1
ATOM 4833 C CA . TYR A 1 311 ? 12.093 66.857 145.006 1.00 30.61 322 TYR A CA 1
ATOM 4834 C C . TYR A 1 311 ? 12.371 66.225 146.359 1.00 31.31 322 TYR A C 1
ATOM 4835 O O . TYR A 1 311 ? 13.526 65.924 146.681 1.00 30.01 322 TYR A O 1
ATOM 4853 N N . PHE A 1 312 ? 11.318 66.017 147.142 1.00 31.74 323 PHE A N 1
ATOM 4854 C CA . PHE A 1 312 ? 11.436 65.478 148.490 1.00 32.45 323 PHE A CA 1
ATOM 4855 C C . PHE A 1 312 ? 10.860 64.070 148.519 1.00 31.34 323 PHE A C 1
ATOM 4856 O O . PHE A 1 312 ? 9.670 63.873 148.250 1.00 32.28 323 PHE A O 1
ATOM 4873 N N . ARG A 1 313 ? 11.707 63.096 148.835 1.00 28.76 324 ARG A N 1
ATOM 4874 C CA . ARG A 1 313 ? 11.257 61.726 149.027 1.00 27.52 324 ARG A CA 1
ATOM 4875 C C . ARG A 1 313 ? 12.334 60.972 149.789 1.00 26.99 324 ARG A C 1
ATOM 4876 O O . ARG A 1 313 ? 13.512 61.339 149.764 1.00 26.42 324 ARG A O 1
ATOM 4897 N N . THR A 1 314 ? 11.908 59.920 150.475 1.00 27.26 325 THR A N 1
ATOM 4898 C CA . THR A 1 314 ? 12.798 59.045 151.221 1.00 26.87 325 THR A CA 1
ATOM 4899 C C . THR A 1 314 ? 12.829 57.675 150.554 1.00 26.50 325 THR A C 1
ATOM 4900 O O . THR A 1 314 ? 11.816 57.216 150.016 1.00 26.59 325 THR A O 1
ATOM 4911 N N . VAL A 1 315 ? 13.995 57.032 150.584 1.00 26.43 326 VAL A N 1
ATOM 4912 C CA . VAL A 1 315 ? 14.167 55.678 150.068 1.00 27.99 326 VAL A CA 1
ATOM 4913 C C . VAL A 1 315 ? 14.865 54.846 151.136 1.00 27.63 326 VAL A C 1
ATOM 4914 O O . VAL A 1 315 ? 15.840 55.302 151.746 1.00 26.25 326 VAL A O 1
ATOM 4927 N N . GLN A 1 316 ? 14.354 53.639 151.368 1.00 30.00 327 GLN A N 1
ATOM 4928 C CA . GLN A 1 316 ? 14.959 52.680 152.282 1.00 33.68 327 GLN A CA 1
ATOM 4929 C C . GLN A 1 316 ? 15.034 51.331 151.589 1.00 33.32 327 GLN A C 1
ATOM 4930 O O . GLN A 1 316 ? 14.044 50.874 151.007 1.00 33.88 327 GLN A O 1
ATOM 4944 N N . LEU A 1 317 ? 16.201 50.701 151.649 1.00 32.43 328 LEU A N 1
ATOM 4945 C CA . LEU A 1 317 ? 16.346 49.299 151.278 1.00 30.86 328 LEU A CA 1
ATOM 4946 C C . LEU A 1 317 ? 16.148 48.468 152.541 1.00 32.03 328 LEU A C 1
ATOM 4947 O O . LEU A 1 317 ? 17.000 48.475 153.435 1.00 32.33 328 LEU A O 1
ATOM 4963 N N . ILE A 1 318 ? 15.022 47.767 152.620 1.00 32.73 329 ILE A N 1
ATOM 4964 C CA . ILE A 1 318 ? 14.651 47.021 153.818 1.00 33.70 329 ILE A CA 1
ATOM 4965 C C . ILE A 1 318 ? 15.115 45.578 153.670 1.00 33.83 329 ILE A C 1
ATOM 4966 O O . ILE A 1 318 ? 14.624 44.839 152.809 1.00 34.35 329 ILE A O 1
ATOM 4982 N N . GLU A 1 319 ? 16.052 45.176 154.521 1.00 32.43 330 GLU A N 1
ATOM 4983 C CA . GLU A 1 319 ? 16.541 43.803 154.582 1.00 31.53 330 GLU A CA 1
ATOM 4984 C C . GLU A 1 319 ? 16.256 43.266 155.985 1.00 34.21 330 GLU A C 1
ATOM 4985 O O . GLU A 1 319 ? 17.158 43.158 156.823 1.00 35.73 330 GLU A O 1
ATOM 4997 N N . GLU A 1 320 ? 14.989 42.943 156.241 1.00 36.27 331 GLU A N 1
ATOM 4998 C CA . GLU A 1 320 ? 14.527 42.541 157.562 1.00 36.83 331 GLU A CA 1
ATOM 4999 C C . GLU A 1 320 ? 14.212 41.050 157.577 1.00 36.48 331 GLU A C 1
ATOM 5000 O O . GLU A 1 320 ? 14.266 40.361 156.553 1.00 33.21 331 GLU A O 1
ATOM 5012 N N . GLY A 1 321 ? 13.877 40.558 158.767 1.00 39.39 332 GLY A N 1
ATOM 5013 C CA . GLY A 1 321 ? 13.544 39.160 158.924 1.00 39.35 332 GLY A CA 1
ATOM 5014 C C . GLY A 1 321 ? 12.140 38.843 158.444 1.00 37.44 332 GLY A C 1
ATOM 5015 O O . GLY A 1 321 ? 11.237 39.680 158.463 1.00 36.55 332 GLY A O 1
ATOM 5019 N N . ILE A 1 322 ? 11.967 37.599 158.003 1.00 37.79 333 ILE A N 1
ATOM 5020 C CA . ILE A 1 322 ? 10.696 37.096 157.504 1.00 40.20 333 ILE A CA 1
ATOM 5021 C C . ILE A 1 322 ? 10.401 35.789 158.224 1.00 45.16 333 ILE A C 1
ATOM 5022 O O . ILE A 1 322 ? 11.255 34.896 158.270 1.00 46.50 333 ILE A O 1
ATOM 5038 N N . LYS A 1 323 ? 9.199 35.680 158.784 1.00 48.20 334 LYS A N 1
ATOM 5039 C CA . LYS A 1 323 ? 8.838 34.497 159.550 1.00 51.70 334 LYS A CA 1
ATOM 5040 C C . LYS A 1 323 ? 8.806 33.269 158.649 1.00 50.53 334 LYS A C 1
ATOM 5041 O O . LYS A 1 323 ? 8.156 33.268 157.600 1.00 49.68 334 LYS A O 1
ATOM 5060 N N . GLY A 1 324 ? 9.516 32.222 159.063 1.00 50.60 335 GLY A N 1
ATOM 5061 C CA . GLY A 1 324 ? 9.564 30.990 158.309 1.00 49.83 335 GLY A CA 1
ATOM 5062 C C . GLY A 1 324 ? 10.377 31.043 157.036 1.00 47.10 335 GLY A C 1
ATOM 5063 O O . GLY A 1 324 ? 10.455 30.030 156.333 1.00 47.11 335 GLY A O 1
ATOM 5067 N N . SER A 1 325 ? 10.981 32.183 156.714 1.00 45.04 336 SER A N 1
ATOM 5068 C CA . SER A 1 325 ? 11.813 32.326 155.519 1.00 42.23 336 SER A CA 1
ATOM 5069 C C . SER A 1 325 ? 13.229 32.682 155.948 1.00 39.91 336 SER A C 1
ATOM 5070 O O . SER A 1 325 ? 13.489 33.837 156.327 1.00 41.29 336 SER A O 1
ATOM 5078 N N . PRO A 1 326 ? 14.174 31.741 155.920 1.00 36.32 337 PRO A N 1
ATOM 5079 C CA . PRO A 1 326 ? 15.540 32.068 156.347 1.00 35.55 337 PRO A CA 1
ATOM 5080 C C . PRO A 1 326 ? 16.125 33.203 155.522 1.00 37.23 337 PRO A C 1
ATOM 5081 O O . PRO A 1 326 ? 15.811 33.374 154.343 1.00 37.56 337 PRO A O 1
ATOM 5092 N N . GLY A 1 327 ? 16.988 33.989 156.162 1.00 38.61 338 GLY A N 1
ATOM 5093 C CA . GLY A 1 327 ? 17.667 35.071 155.479 1.00 38.29 338 GLY A CA 1
ATOM 5094 C C . GLY A 1 327 ? 17.063 36.432 155.753 1.00 38.33 338 GLY A C 1
ATOM 5095 O O . GLY A 1 327 ? 16.544 36.681 156.844 1.00 38.21 338 GLY A O 1
ATOM 5099 N N . LEU A 1 328 ? 17.129 37.320 154.763 1.00 36.17 339 LEU A N 1
ATOM 5100 C CA . LEU A 1 328 ? 16.650 38.688 154.898 1.00 35.16 339 LEU A CA 1
ATOM 5101 C C . LEU A 1 328 ? 15.860 39.074 153.660 1.00 33.37 339 LEU A C 1
ATOM 5102 O O . LEU A 1 328 ? 16.125 38.585 152.557 1.00 32.40 339 LEU A O 1
ATOM 5118 N N . SER A 1 329 ? 14.890 39.964 153.851 1.00 32.03 340 SER A N 1
ATOM 5119 C CA . SER A 1 329 ? 14.147 40.518 152.732 1.00 29.59 340 SER A CA 1
ATOM 5120 C C . SER A 1 329 ? 15.064 41.392 151.878 1.00 27.35 340 SER A C 1
ATOM 5121 O O . SER A 1 329 ? 16.243 41.605 152.187 1.00 25.30 340 SER A O 1
ATOM 5129 N N . PHE A 1 330 ? 14.503 41.909 150.784 1.00 27.01 341 PHE A N 1
ATOM 5130 C CA . PHE A 1 330 ? 15.227 42.844 149.920 1.00 26.16 341 PHE A CA 1
ATOM 5131 C C . PHE A 1 330 ? 14.173 43.597 149.101 1.00 27.61 341 PHE A C 1
ATOM 5132 O O . PHE A 1 330 ? 13.852 43.201 147.981 1.00 28.86 341 PHE A O 1
ATOM 5149 N N . TYR A 1 331 ? 13.646 44.678 149.677 1.00 27.43 342 TYR A N 1
ATOM 5150 C CA . TYR A 1 331 ? 12.616 45.455 149.003 1.00 28.19 342 TYR A CA 1
ATOM 5151 C C . TYR A 1 331 ? 12.760 46.925 149.374 1.00 27.22 342 TYR A C 1
ATOM 5152 O O . TYR A 1 331 ? 13.443 47.284 150.338 1.00 27.33 342 TYR A O 1
ATOM 5170 N N . PHE A 1 332 ? 12.099 47.773 148.592 1.00 27.14 343 PHE A N 1
ATOM 5171 C CA . PHE A 1 332 ? 12.250 49.219 148.687 1.00 26.68 343 PHE A CA 1
ATOM 5172 C C . PHE A 1 332 ? 10.998 49.847 149.289 1.00 28.32 343 PHE A C 1
ATOM 5173 O O . PHE A 1 332 ? 9.877 49.518 148.887 1.00 28.81 343 PHE A O 1
ATOM 5190 N N . LYS A 1 333 ? 11.198 50.748 150.249 1.00 30.33 344 LYS A N 1
ATOM 5191 C CA . LYS A 1 333 ? 10.153 51.631 150.755 1.00 30.90 344 LYS A CA 1
ATOM 5192 C C . LYS A 1 333 ? 10.406 53.033 150.217 1.00 29.63 344 LYS A C 1
ATOM 5193 O O . LYS A 1 333 ? 11.498 53.581 150.405 1.00 26.41 344 LYS A O 1
ATOM 5212 N N . ILE A 1 334 ? 9.411 53.609 149.548 1.00 32.77 345 ILE A N 1
ATOM 5213 C CA . ILE A 1 334 ? 9.456 55.004 149.122 1.00 34.26 345 ILE A CA 1
ATOM 5214 C C . ILE A 1 334 ? 8.486 55.777 150.001 1.00 34.68 345 ILE A C 1
ATOM 5215 O O . ILE A 1 334 ? 7.279 55.509 149.989 1.00 35.89 345 ILE A O 1
ATOM 5231 N N . ASN A 1 335 ? 9.015 56.737 150.759 1.00 33.33 346 ASN A N 1
ATOM 5232 C CA . ASN A 1 335 ? 8.214 57.504 151.709 1.00 32.25 346 ASN A CA 1
ATOM 5233 C C . ASN A 1 335 ? 7.477 56.573 152.666 1.00 31.72 346 ASN A C 1
ATOM 5234 O O . ASN A 1 335 ? 6.322 56.805 153.027 1.00 33.19 346 ASN A O 1
ATOM 5245 N N . GLY A 1 336 ? 8.155 55.497 153.070 1.00 30.91 347 GLY A N 1
ATOM 5246 C CA . GLY A 1 336 ? 7.616 54.551 154.023 1.00 32.00 347 GLY A CA 1
ATOM 5247 C C . GLY A 1 336 ? 6.754 53.455 153.434 1.00 34.41 347 GLY A C 1
ATOM 5248 O O . GLY A 1 336 ? 6.448 52.486 154.141 1.00 35.78 347 GLY A O 1
ATOM 5252 N N . LEU A 1 337 ? 6.358 53.568 152.166 1.00 34.68 348 LEU A N 1
ATOM 5253 C CA . LEU A 1 337 ? 5.460 52.600 151.551 1.00 37.05 348 LEU A CA 1
ATOM 5254 C C . LEU A 1 337 ? 6.265 51.563 150.782 1.00 36.23 348 LEU A C 1
ATOM 5255 O O . LEU A 1 337 ? 7.066 51.947 149.916 1.00 36.25 348 LEU A O 1
ATOM 5271 N N . PRO A 1 338 ? 6.103 50.264 151.047 1.00 35.33 349 PRO A N 1
ATOM 5272 C CA . PRO A 1 338 ? 6.756 49.260 150.197 1.00 34.44 349 PRO A CA 1
ATOM 5273 C C . PRO A 1 338 ? 6.166 49.255 148.795 1.00 35.56 349 PRO A C 1
ATOM 5274 O O . PRO A 1 338 ? 4.946 49.305 148.612 1.00 35.29 349 PRO A O 1
ATOM 5285 N N . ILE A 1 339 ? 7.047 49.188 147.800 1.00 36.78 350 ILE A N 1
ATOM 5286 C CA . ILE A 1 339 ? 6.656 49.308 146.399 1.00 36.32 350 ILE A CA 1
ATOM 5287 C C . ILE A 1 339 ? 7.355 48.215 145.604 1.00 35.17 350 ILE A C 1
ATOM 5288 O O . ILE A 1 339 ? 8.588 48.107 145.633 1.00 31.96 350 ILE A O 1
ATOM 5304 N N . PHE A 1 340 ? 6.564 47.406 144.902 1.00 36.54 351 PHE A N 1
ATOM 5305 C CA . PHE A 1 340 ? 7.096 46.361 144.040 1.00 34.68 351 PHE A CA 1
ATOM 5306 C C . PHE A 1 340 ? 7.705 46.989 142.793 1.00 32.03 351 PHE A C 1
ATOM 5307 O O . PHE A 1 340 ? 7.006 47.660 142.028 1.00 33.11 351 PHE A O 1
ATOM 5324 N N . LEU A 1 341 ? 9.002 46.772 142.583 1.00 28.22 352 LEU A N 1
ATOM 5325 C CA . LEU A 1 341 ? 9.670 47.323 141.411 1.00 26.39 352 LEU A CA 1
ATOM 5326 C C . LEU A 1 341 ? 9.159 46.640 140.150 1.00 28.10 352 LEU A C 1
ATOM 5327 O O . LEU A 1 341 ? 9.160 45.409 140.057 1.00 28.93 352 LEU A O 1
ATOM 5343 N N . LYS A 1 342 ? 8.727 47.445 139.178 1.00 27.93 353 LYS A N 1
ATOM 5344 C CA . LYS A 1 342 ? 8.242 46.958 137.888 1.00 28.71 353 LYS A CA 1
ATOM 5345 C C . LYS A 1 342 ? 8.984 47.696 136.784 1.00 27.36 353 LYS A C 1
ATOM 5346 O O . LYS A 1 342 ? 8.787 48.902 136.601 1.00 27.57 353 LYS A O 1
ATOM 5365 N N . GLY A 1 343 ? 9.825 46.983 136.041 1.00 25.69 354 GLY A N 1
ATOM 5366 C CA . GLY A 1 343 ? 10.536 47.621 134.952 1.00 23.91 354 GLY A CA 1
ATOM 5367 C C . GLY A 1 343 ? 11.468 46.721 134.168 1.00 22.62 354 GLY A C 1
ATOM 5368 O O . GLY A 1 343 ? 11.188 45.537 133.963 1.00 22.18 354 GLY A O 1
ATOM 5372 N N . SER A 1 344 ? 12.592 47.279 133.733 1.00 21.68 355 SER A N 1
ATOM 5373 C CA . SER A 1 344 ? 13.502 46.578 132.841 1.00 21.21 355 SER A CA 1
ATOM 5374 C C . SER A 1 344 ? 14.864 47.244 132.928 1.00 20.25 355 SER A C 1
ATOM 5375 O O . SER A 1 344 ? 15.034 48.276 133.582 1.00 20.59 355 SER A O 1
ATOM 5383 N N . ASN A 1 345 ? 15.832 46.648 132.242 1.00 19.17 356 ASN A N 1
ATOM 5384 C CA . ASN A 1 345 ? 17.203 47.140 132.232 1.00 17.73 356 ASN A CA 1
ATOM 5385 C C . ASN A 1 345 ? 17.437 48.017 131.012 1.00 16.62 356 ASN A C 1
ATOM 5386 O O . ASN A 1 345 ? 17.129 47.619 129.883 1.00 16.92 356 ASN A O 1
ATOM 5397 N N . TRP A 1 346 ? 17.991 49.204 131.250 1.00 15.40 357 TRP A N 1
ATOM 5398 C CA . TRP A 1 346 ? 18.276 50.168 130.200 1.00 15.27 357 TRP A CA 1
ATOM 5399 C C . TRP A 1 346 ? 19.714 50.001 129.718 1.00 14.17 357 TRP A C 1
ATOM 5400 O O . TRP A 1 346 ? 20.643 49.940 130.529 1.00 13.41 357 TRP A O 1
ATOM 5421 N N . ILE A 1 347 ? 19.890 49.927 128.401 1.00 12.60 358 ILE A N 1
ATOM 5422 C CA . ILE A 1 347 ? 21.220 49.881 127.793 1.00 11.63 358 ILE A CA 1
ATOM 5423 C C . ILE A 1 347 ? 21.357 51.103 126.893 1.00 12.76 358 ILE A C 1
ATOM 5424 O O . ILE A 1 347 ? 20.347 51.750 126.592 1.00 11.30 358 ILE A O 1
ATOM 5440 N N . PRO A 1 348 ? 22.561 51.452 126.441 1.00 14.68 359 PRO A N 1
ATOM 5441 C CA . PRO A 1 348 ? 22.699 52.614 125.557 1.00 16.62 359 PRO A CA 1
ATOM 5442 C C . PRO A 1 348 ? 21.830 52.467 124.315 1.00 17.26 359 PRO A C 1
ATOM 5443 O O . PRO A 1 348 ? 21.724 51.388 123.729 1.00 17.41 359 PRO A O 1
ATOM 5454 N N . ALA A 1 349 ? 21.191 53.570 123.926 1.00 17.81 360 ALA A N 1
ATOM 5455 C CA . ALA A 1 349 ? 20.227 53.540 122.836 1.00 16.25 360 ALA A CA 1
ATOM 5456 C C . ALA A 1 349 ? 20.873 53.595 121.459 1.00 15.37 360 ALA A C 1
ATOM 5457 O O . ALA A 1 349 ? 20.158 53.505 120.452 1.00 16.38 360 ALA A O 1
ATOM 5464 N N . ASP A 1 350 ? 22.190 53.759 121.388 1.00 14.59 361 ASP A N 1
ATOM 5465 C CA . ASP A 1 350 ? 22.890 53.856 120.116 1.00 15.08 361 ASP A CA 1
ATOM 5466 C C . ASP A 1 350 ? 24.365 53.606 120.376 1.00 13.56 361 ASP A C 1
ATOM 5467 O O . ASP A 1 350 ? 24.854 53.770 121.501 1.00 12.44 361 ASP A O 1
ATOM 5476 N N . SER A 1 351 ? 25.068 53.197 119.321 1.00 13.41 362 SER A N 1
ATOM 5477 C CA . SER A 1 351 ? 26.519 53.082 119.412 1.00 15.62 362 SER A CA 1
ATOM 5478 C C . SER A 1 351 ? 27.187 54.446 119.451 1.00 15.44 362 SER A C 1
ATOM 5479 O O . SER A 1 351 ? 28.329 54.549 119.905 1.00 15.35 362 SER A O 1
ATOM 5487 N N . PHE A 1 352 ? 26.498 55.489 118.994 1.00 15.62 363 PHE A N 1
ATOM 5488 C CA . PHE A 1 352 ? 27.050 56.838 118.934 1.00 15.57 363 PHE A CA 1
ATOM 5489 C C . PHE A 1 352 ? 26.084 57.758 119.669 1.00 14.31 363 PHE A C 1
ATOM 5490 O O . PHE A 1 352 ? 24.947 57.956 119.226 1.00 12.95 363 PHE A O 1
ATOM 5507 N N . GLN A 1 353 ? 26.531 58.297 120.807 1.00 13.49 364 GLN A N 1
ATOM 5508 C CA . GLN A 1 353 ? 25.642 59.013 121.717 1.00 14.04 364 GLN A CA 1
ATOM 5509 C C . GLN A 1 353 ? 25.097 60.305 121.130 1.00 15.19 364 GLN A C 1
ATOM 5510 O O . GLN A 1 353 ? 24.042 60.769 121.576 1.00 16.20 364 GLN A O 1
ATOM 5524 N N . ASP A 1 354 ? 25.784 60.895 120.150 1.00 14.54 365 ASP A N 1
ATOM 5525 C CA . ASP A 1 354 ? 25.294 62.115 119.526 1.00 16.54 365 ASP A CA 1
ATOM 5526 C C . ASP A 1 354 ? 24.001 61.896 118.751 1.00 17.48 365 ASP A C 1
ATOM 5527 O O . ASP A 1 354 ? 23.328 62.873 118.411 1.00 19.45 365 ASP A O 1
ATOM 5536 N N . LYS A 1 355 ? 23.629 60.648 118.489 1.00 16.82 366 LYS A N 1
ATOM 5537 C CA . LYS A 1 355 ? 22.386 60.334 117.805 1.00 18.81 366 LYS A CA 1
ATOM 5538 C C . LYS A 1 355 ? 21.240 60.017 118.759 1.00 18.59 366 LYS A C 1
ATOM 5539 O O . LYS A 1 355 ? 20.116 59.784 118.300 1.00 17.62 366 LYS A O 1
ATOM 5558 N N . VAL A 1 356 ? 21.492 59.997 120.065 1.00 19.39 367 VAL A N 1
ATOM 5559 C CA . VAL A 1 356 ? 20.421 59.782 121.055 1.00 19.74 367 VAL A CA 1
ATOM 5560 C C . VAL A 1 356 ? 19.867 61.165 121.375 1.00 17.65 367 VAL A C 1
ATOM 5561 O O . VAL A 1 356 ? 20.192 61.798 122.383 1.00 15.32 367 VAL A O 1
ATOM 5574 N N . THR A 1 357 ? 19.004 61.646 120.487 1.00 19.02 368 THR A N 1
ATOM 5575 C CA . THR A 1 357 ? 18.479 62.996 120.558 1.00 20.92 368 THR A CA 1
ATOM 5576 C C . THR A 1 357 ? 17.408 63.102 121.639 1.00 23.75 368 THR A C 1
ATOM 5577 O O . THR A 1 357 ? 16.882 62.105 122.140 1.00 25.28 368 THR A O 1
ATOM 5588 N N . SER A 1 358 ? 17.077 64.347 121.979 1.00 24.62 369 SER A N 1
ATOM 5589 C CA . SER A 1 358 ? 15.991 64.600 122.917 1.00 26.55 369 SER A CA 1
ATOM 5590 C C . SER A 1 358 ? 14.696 63.949 122.450 1.00 26.79 369 SER A C 1
ATOM 5591 O O . SER A 1 358 ? 13.974 63.345 123.250 1.00 25.12 369 SER A O 1
ATOM 5599 N N . ASP A 1 359 ? 14.391 64.056 121.154 1.00 29.33 370 ASP A N 1
ATOM 5600 C CA . ASP A 1 359 ? 13.140 63.511 120.633 1.00 31.68 370 ASP A CA 1
ATOM 5601 C C . ASP A 1 359 ? 13.104 61.990 120.740 1.00 26.71 370 ASP A C 1
ATOM 5602 O O . ASP A 1 359 ? 12.067 61.412 121.093 1.00 25.86 370 ASP A O 1
ATOM 5611 N N . ARG A 1 360 ? 14.215 61.319 120.426 1.00 23.71 371 ARG A N 1
ATOM 5612 C CA . ARG A 1 360 ? 14.272 59.872 120.611 1.00 21.85 371 ARG A CA 1
ATOM 5613 C C . ARG A 1 360 ? 14.027 59.501 122.067 1.00 20.25 371 ARG A C 1
ATOM 5614 O O . ARG A 1 360 ? 13.256 58.579 122.363 1.00 19.09 371 ARG A O 1
ATOM 5635 N N . LEU A 1 361 ? 14.687 60.204 122.993 1.00 19.42 372 LEU A N 1
ATOM 5636 C CA . LEU A 1 361 ? 14.586 59.851 124.408 1.00 20.33 372 LEU A CA 1
ATOM 5637 C C . LEU A 1 361 ? 13.166 60.027 124.925 1.00 22.75 372 LEU A C 1
ATOM 5638 O O . LEU A 1 361 ? 12.631 59.148 125.610 1.00 22.65 372 LEU A O 1
ATOM 5654 N N . GLN A 1 362 ? 12.557 61.182 124.645 1.00 25.76 373 GLN A N 1
ATOM 5655 C CA . GLN A 1 362 ? 11.185 61.414 125.081 1.00 29.62 373 GLN A CA 1
ATOM 5656 C C . GLN A 1 362 ? 10.263 60.328 124.558 1.00 30.56 373 GLN A C 1
ATOM 5657 O O . GLN A 1 362 ? 9.372 59.858 125.275 1.00 31.47 373 GLN A O 1
ATOM 5671 N N . LEU A 1 363 ? 10.465 59.917 123.307 1.00 30.17 374 LEU A N 1
ATOM 5672 C CA . LEU A 1 363 ? 9.653 58.849 122.737 1.00 30.50 374 LEU A CA 1
ATOM 5673 C C . LEU A 1 363 ? 9.871 57.544 123.490 1.00 27.15 374 LEU A C 1
ATOM 5674 O O . LEU A 1 363 ? 8.911 56.853 123.854 1.00 26.43 374 LEU A O 1
ATOM 5690 N N . LEU A 1 364 ? 11.133 57.200 123.750 1.00 26.79 375 LEU A N 1
ATOM 5691 C CA . LEU A 1 364 ? 11.428 55.977 124.485 1.00 25.96 375 LEU A CA 1
ATOM 5692 C C . LEU A 1 364 ? 10.796 55.996 125.873 1.00 24.44 375 LEU A C 1
ATOM 5693 O O . LEU A 1 364 ? 10.264 54.979 126.335 1.00 24.51 375 LEU A O 1
ATOM 5709 N N . PHE A 1 365 ? 10.823 57.146 126.551 1.00 23.99 376 PHE A N 1
ATOM 5710 C CA . PHE A 1 365 ? 10.213 57.214 127.875 1.00 23.43 376 PHE A CA 1
ATOM 5711 C C . PHE A 1 365 ? 8.692 57.153 127.805 1.00 25.17 376 PHE A C 1
ATOM 5712 O O . PHE A 1 365 ? 8.052 56.693 128.758 1.00 24.75 376 PHE A O 1
ATOM 5729 N N . GLN A 1 366 ? 8.090 57.607 126.702 1.00 28.40 377 GLN A N 1
ATOM 5730 C CA . GLN A 1 366 ? 6.657 57.391 126.525 1.00 31.12 377 GLN A CA 1
ATOM 5731 C C . GLN A 1 366 ? 6.344 55.905 126.426 1.00 27.50 377 GLN A C 1
ATOM 5732 O O . GLN A 1 366 ? 5.327 55.438 126.952 1.00 27.66 377 GLN A O 1
ATOM 5746 N N . SER A 1 367 ? 7.209 55.144 125.753 1.00 26.24 378 SER A N 1
ATOM 5747 C CA . SER A 1 367 ? 7.006 53.704 125.654 1.00 25.73 378 SER A CA 1
ATOM 5748 C C . SER A 1 367 ? 7.204 53.030 127.006 1.00 23.55 378 SER A C 1
ATOM 5749 O O . SER A 1 367 ? 6.465 52.103 127.354 1.00 23.13 378 SER A O 1
ATOM 5757 N N . VAL A 1 368 ? 8.194 53.484 127.782 1.00 22.50 379 VAL A N 1
ATOM 5758 C CA . VAL A 1 368 ? 8.385 52.962 129.135 1.00 22.38 379 VAL A CA 1
ATOM 5759 C C . VAL A 1 368 ? 7.155 53.249 129.986 1.00 25.15 379 VAL A C 1
ATOM 5760 O O . VAL A 1 368 ? 6.670 52.383 130.725 1.00 24.61 379 VAL A O 1
ATOM 5773 N N . VAL A 1 369 ? 6.645 54.479 129.908 1.00 28.60 380 VAL A N 1
ATOM 5774 C CA . VAL A 1 369 ? 5.453 54.850 130.666 1.00 30.03 380 VAL A CA 1
ATOM 5775 C C . VAL A 1 369 ? 4.272 53.983 130.250 1.00 31.25 380 VAL A C 1
ATOM 5776 O O . VAL A 1 369 ? 3.584 53.393 131.092 1.00 31.72 380 VAL A O 1
ATOM 5789 N N . ASP A 1 370 ? 4.020 53.893 128.942 1.00 31.91 381 ASP A N 1
ATOM 5790 C CA . ASP A 1 370 ? 2.864 53.157 128.439 1.00 32.76 381 ASP A CA 1
ATOM 5791 C C . ASP A 1 370 ? 2.950 51.660 128.709 1.00 33.80 381 ASP A C 1
ATOM 5792 O O . ASP A 1 370 ? 1.940 50.964 128.551 1.00 35.29 381 ASP A O 1
ATOM 5801 N N . ALA A 1 371 ? 4.114 51.151 129.107 1.00 33.44 382 ALA A N 1
ATOM 5802 C CA . ALA A 1 371 ? 4.262 49.761 129.517 1.00 34.06 382 ALA A CA 1
ATOM 5803 C C . ALA A 1 371 ? 3.995 49.561 131.005 1.00 33.87 382 ALA A C 1
ATOM 5804 O O . ALA A 1 371 ? 4.250 48.470 131.527 1.00 33.97 382 ALA A O 1
ATOM 5811 N N . ASN A 1 372 ? 3.501 50.592 131.694 1.00 34.02 383 ASN A N 1
ATOM 5812 C CA . ASN A 1 372 ? 3.180 50.518 133.118 1.00 32.67 383 ASN A CA 1
ATOM 5813 C C . ASN A 1 372 ? 4.407 50.171 133.954 1.00 29.84 383 ASN A C 1
ATOM 5814 O O . ASN A 1 372 ? 4.305 49.502 134.985 1.00 27.94 383 ASN A O 1
ATOM 5825 N N . MET A 1 373 ? 5.572 50.637 133.520 1.00 29.33 384 MET A N 1
ATOM 5826 C CA . MET A 1 373 ? 6.801 50.474 134.277 1.00 28.90 384 MET A CA 1
ATOM 5827 C C . MET A 1 373 ? 6.969 51.633 135.248 1.00 27.91 384 MET A C 1
ATOM 5828 O O . MET A 1 373 ? 6.503 52.749 134.999 1.00 26.71 384 MET A O 1
ATOM 5842 N N . ASN A 1 374 ? 7.652 51.357 136.360 1.00 26.46 385 ASN A N 1
ATOM 5843 C CA . ASN A 1 374 ? 8.037 52.391 137.307 1.00 25.14 385 ASN A CA 1
ATOM 5844 C C . ASN A 1 374 ? 9.526 52.391 137.624 1.00 21.89 385 ASN A C 1
ATOM 5845 O O . ASN A 1 374 ? 9.960 53.201 138.447 1.00 20.46 385 ASN A O 1
ATOM 5856 N N . THR A 1 375 ? 10.319 51.522 136.994 1.00 20.08 386 THR A N 1
ATOM 5857 C CA . THR A 1 375 ? 11.733 51.393 137.318 1.00 20.06 386 THR A CA 1
ATOM 5858 C C . THR A 1 375 ? 12.537 51.088 136.063 1.00 19.85 386 THR A C 1
ATOM 5859 O O . THR A 1 375 ? 12.097 50.328 135.198 1.00 20.89 386 THR A O 1
ATOM 5870 N N . LEU A 1 376 ? 13.715 51.692 135.970 1.00 19.02 387 LEU A N 1
ATOM 5871 C CA . LEU A 1 376 ? 14.721 51.328 134.984 1.00 17.85 387 LEU A CA 1
ATOM 5872 C C . LEU A 1 376 ? 16.055 51.155 135.695 1.00 16.77 387 LEU A C 1
ATOM 5873 O O . LEU A 1 376 ? 16.412 51.954 136.565 1.00 17.20 387 LEU A O 1
ATOM 5889 N N . ARG A 1 377 ? 16.782 50.104 135.338 1.00 16.56 388 ARG A N 1
ATOM 5890 C CA . ARG A 1 377 ? 18.147 49.913 135.809 1.00 15.38 388 ARG A CA 1
ATOM 5891 C C . ARG A 1 377 ? 19.100 50.421 134.734 1.00 15.37 388 ARG A C 1
ATOM 5892 O O . ARG A 1 377 ? 19.124 49.887 133.618 1.00 14.75 388 ARG A O 1
ATOM 5913 N N . VAL A 1 378 ? 19.863 51.464 135.057 1.00 12.24 389 VAL A N 1
ATOM 5914 C CA . VAL A 1 378 ? 20.907 51.954 134.157 1.00 12.14 389 VAL A CA 1
ATOM 5915 C C . VAL A 1 378 ? 22.104 51.025 134.332 1.00 12.05 389 VAL A C 1
ATOM 5916 O O . VAL A 1 378 ? 22.919 51.196 135.239 1.00 11.25 389 VAL A O 1
ATOM 5929 N N . TRP A 1 379 ? 22.214 50.049 133.437 1.00 13.08 390 TRP A N 1
ATOM 5930 C CA . TRP A 1 379 ? 23.126 48.925 133.600 1.00 12.59 390 TRP A CA 1
ATOM 5931 C C . TRP A 1 379 ? 24.571 49.357 133.372 1.00 10.99 390 TRP A C 1
ATOM 5932 O O . TRP A 1 379 ? 24.866 50.161 132.483 1.00 10.47 390 TRP A O 1
ATOM 5953 N N . GLY A 1 380 ? 25.471 48.816 134.190 1.00 10.96 391 GLY A N 1
ATOM 5954 C CA . GLY A 1 380 ? 26.837 49.295 134.298 1.00 12.27 391 GLY A CA 1
ATOM 5955 C C . GLY A 1 380 ? 27.732 48.993 133.120 1.00 12.55 391 GLY A C 1
ATOM 5956 O O . GLY A 1 380 ? 28.917 49.339 133.159 1.00 13.66 391 GLY A O 1
ATOM 5960 N N . GLY A 1 381 ? 27.221 48.338 132.091 1.00 11.34 392 GLY A N 1
ATOM 5961 C CA . GLY A 1 381 ? 27.965 48.207 130.858 1.00 11.13 392 GLY A CA 1
ATOM 5962 C C . GLY A 1 381 ? 27.647 49.273 129.838 1.00 11.27 392 GLY A C 1
ATOM 5963 O O . GLY A 1 381 ? 28.176 49.234 128.724 1.00 11.48 392 GLY A O 1
ATOM 5967 N N . GLY A 1 382 ? 26.798 50.237 130.188 1.00 11.13 393 GLY A N 1
ATOM 5968 C CA . GLY A 1 382 ? 26.469 51.327 129.290 1.00 11.54 393 GLY A CA 1
ATOM 5969 C C . GLY A 1 382 ? 27.205 52.608 129.623 1.00 12.01 393 GLY A C 1
ATOM 5970 O O . GLY A 1 382 ? 28.439 52.627 129.694 1.00 13.11 393 GLY A O 1
ATOM 5974 N N . ILE A 1 383 ? 26.454 53.694 129.809 1.00 11.77 394 ILE A N 1
ATOM 5975 C CA . ILE A 1 383 ? 27.008 54.975 130.222 1.00 9.24 394 ILE A CA 1
ATOM 5976 C C . ILE A 1 383 ? 26.227 55.475 131.428 1.00 9.45 394 ILE A C 1
ATOM 5977 O O . ILE A 1 383 ? 25.081 55.086 131.661 1.00 9.71 394 ILE A O 1
ATOM 5993 N N . TYR A 1 384 ? 26.868 56.349 132.201 1.00 11.08 395 TYR A N 1
ATOM 5994 C CA . TYR A 1 384 ? 26.116 57.293 133.008 1.00 11.16 395 TYR A CA 1
ATOM 5995 C C . TYR A 1 384 ? 25.317 58.159 132.047 1.00 11.26 395 TYR A C 1
ATOM 5996 O O . TYR A 1 384 ? 25.886 58.793 131.153 1.00 11.61 395 TYR A O 1
ATOM 6014 N N . GLU A 1 385 ? 23.999 58.155 132.194 1.00 11.59 396 GLU A N 1
ATOM 6015 C CA . GLU A 1 385 ? 23.154 58.644 131.116 1.00 11.36 396 GLU A CA 1
ATOM 6016 C C . GLU A 1 385 ? 23.138 60.171 131.063 1.00 12.40 396 GLU A C 1
ATOM 6017 O O . GLU A 1 385 ? 23.556 60.863 131.993 1.00 11.31 396 GLU A O 1
ATOM 6029 N N . GLN A 1 386 ? 22.662 60.692 129.936 1.00 14.42 397 GLN A N 1
ATOM 6030 C CA . GLN A 1 386 ? 22.666 62.128 129.720 1.00 17.48 397 GLN A CA 1
ATOM 6031 C C . GLN A 1 386 ? 21.653 62.814 130.635 1.00 16.30 397 GLN A C 1
ATOM 6032 O O . GLN A 1 386 ? 20.715 62.196 131.150 1.00 16.02 397 GLN A O 1
ATOM 6046 N N . ASP A 1 387 ? 21.855 64.121 130.818 1.00 17.52 398 ASP A N 1
ATOM 6047 C CA . ASP A 1 387 ? 21.051 64.895 131.761 1.00 20.39 398 ASP A CA 1
ATOM 6048 C C . ASP A 1 387 ? 19.558 64.630 131.575 1.00 20.67 398 ASP A C 1
ATOM 6049 O O . ASP A 1 387 ? 18.831 64.394 132.546 1.00 22.46 398 ASP A O 1
ATOM 6058 N N . GLU A 1 388 ? 19.079 64.660 130.329 1.00 20.58 399 GLU A N 1
ATOM 6059 C CA . GLU A 1 388 ? 17.641 64.591 130.100 1.00 20.79 399 GLU A CA 1
ATOM 6060 C C . GLU A 1 388 ? 17.060 63.229 130.454 1.00 17.84 399 GLU A C 1
ATOM 6061 O O . GLU A 1 388 ? 15.863 63.138 130.746 1.00 17.43 399 GLU A O 1
ATOM 6073 N N . PHE A 1 389 ? 17.871 62.173 130.434 1.00 16.40 400 PHE A N 1
ATOM 6074 C CA . PHE A 1 389 ? 17.403 60.879 130.914 1.00 16.30 400 PHE A CA 1
ATOM 6075 C C . PHE A 1 389 ? 16.897 60.986 132.347 1.00 15.15 400 PHE A C 1
ATOM 6076 O O . PHE A 1 389 ? 15.764 60.597 132.651 1.00 15.60 400 PHE A O 1
ATOM 6093 N N . TYR A 1 390 ? 17.727 61.525 133.245 1.00 14.61 401 TYR A N 1
ATOM 6094 C CA . TYR A 1 390 ? 17.350 61.595 134.654 1.00 13.50 401 TYR A CA 1
ATOM 6095 C C . TYR A 1 390 ? 16.300 62.669 134.904 1.00 17.27 401 TYR A C 1
ATOM 6096 O O . TYR A 1 390 ? 15.488 62.535 135.825 1.00 17.55 401 TYR A O 1
ATOM 6114 N N . ALA A 1 391 ? 16.286 63.731 134.097 1.00 18.43 402 ALA A N 1
ATOM 6115 C CA . ALA A 1 391 ? 15.202 64.700 134.193 1.00 22.47 402 ALA A CA 1
ATOM 6116 C C . ALA A 1 391 ? 13.871 64.054 133.837 1.00 21.75 402 ALA A C 1
ATOM 6117 O O . ALA A 1 391 ? 12.865 64.262 134.527 1.00 21.08 402 ALA A O 1
ATOM 6124 N N . LEU A 1 392 ? 13.849 63.247 132.772 1.00 22.83 403 LEU A N 1
ATOM 6125 C CA . LEU A 1 392 ? 12.630 62.527 132.414 1.00 23.80 403 LEU A CA 1
ATOM 6126 C C . LEU A 1 392 ? 12.221 61.547 133.509 1.00 24.79 403 LEU A C 1
ATOM 6127 O O . LEU A 1 392 ? 11.032 61.424 133.827 1.00 26.73 403 LEU A O 1
ATOM 6143 N N . CYS A 1 393 ? 13.189 60.832 134.089 1.00 23.66 404 CYS A N 1
ATOM 6144 C CA . CYS A 1 393 ? 12.875 59.919 135.185 1.00 22.18 404 CYS A CA 1
ATOM 6145 C C . CYS A 1 393 ? 12.237 60.666 136.349 1.00 20.71 404 CYS A C 1
ATOM 6146 O O . CYS A 1 393 ? 11.228 60.222 136.910 1.00 20.14 404 CYS A O 1
ATOM 6154 N N . ASP A 1 394 ? 12.822 61.801 136.735 1.00 19.54 405 ASP A N 1
ATOM 6155 C CA . ASP A 1 394 ? 12.256 62.596 137.820 1.00 20.24 405 ASP A CA 1
ATOM 6156 C C . ASP A 1 394 ? 10.828 63.021 137.498 1.00 22.19 405 ASP A C 1
ATOM 6157 O O . ASP A 1 394 ? 9.914 62.854 138.314 1.00 21.14 405 ASP A O 1
ATOM 6166 N N . GLU A 1 395 ? 10.616 63.559 136.298 1.00 25.47 406 GLU A N 1
ATOM 6167 C CA . GLU A 1 395 ? 9.333 64.174 135.981 1.00 30.81 406 GLU A CA 1
ATOM 6168 C C . GLU A 1 395 ? 8.246 63.128 135.761 1.00 31.13 406 GLU A C 1
ATOM 6169 O O . GLU A 1 395 ? 7.091 63.332 136.159 1.00 34.42 406 GLU A O 1
ATOM 6181 N N . LEU A 1 396 ? 8.591 61.999 135.145 1.00 29.26 407 LEU A N 1
ATOM 6182 C CA . LEU A 1 396 ? 7.619 60.951 134.877 1.00 28.13 407 LEU A CA 1
ATOM 6183 C C . LEU A 1 396 ? 7.458 59.974 136.032 1.00 27.98 407 LEU A C 1
ATOM 6184 O O . LEU A 1 396 ? 6.524 59.163 136.012 1.00 27.86 407 LEU A O 1
ATOM 6200 N N . GLY A 1 397 ? 8.331 60.025 137.029 1.00 28.53 408 GLY A N 1
ATOM 6201 C CA . GLY A 1 397 ? 8.213 59.126 138.159 1.00 29.13 408 GLY A CA 1
ATOM 6202 C C . GLY A 1 397 ? 8.775 57.745 137.909 1.00 27.64 408 GLY A C 1
ATOM 6203 O O . GLY A 1 397 ? 8.210 56.754 138.387 1.00 27.21 408 GLY A O 1
ATOM 6207 N N . ILE A 1 398 ? 9.872 57.651 137.160 1.00 27.45 409 ILE A N 1
ATOM 6208 C CA . ILE A 1 398 ? 10.561 56.388 136.923 1.00 25.31 409 ILE A CA 1
ATOM 6209 C C . ILE A 1 398 ? 11.732 56.314 137.890 1.00 24.22 409 ILE A C 1
ATOM 6210 O O . ILE A 1 398 ? 12.627 57.168 137.861 1.00 23.16 409 ILE A O 1
ATOM 6226 N N . MET A 1 399 ? 11.729 55.298 138.744 1.00 23.29 410 MET A N 1
ATOM 6227 C CA . MET A 1 399 ? 12.850 55.068 139.638 1.00 21.10 410 MET A CA 1
ATOM 6228 C C . MET A 1 399 ? 14.019 54.472 138.865 1.00 18.69 410 MET A C 1
ATOM 6229 O O . MET A 1 399 ? 13.840 53.750 137.879 1.00 19.14 410 MET A O 1
ATOM 6243 N N . VAL A 1 400 ? 15.227 54.783 139.317 1.00 16.96 411 VAL A N 1
ATOM 6244 C CA . VAL A 1 400 ? 16.443 54.389 138.621 1.00 15.62 411 VAL A CA 1
ATOM 6245 C C . VAL A 1 400 ? 17.305 53.569 139.569 1.00 15.85 411 VAL A C 1
ATOM 6246 O O . VAL A 1 400 ? 17.680 54.041 140.647 1.00 15.26 411 VAL A O 1
ATOM 6259 N N . TRP A 1 401 ? 17.616 52.345 139.161 1.00 16.33 412 TRP A N 1
ATOM 6260 C CA . TRP A 1 401 ? 18.653 51.538 139.789 1.00 17.01 412 TRP A CA 1
ATOM 6261 C C . TRP A 1 401 ? 19.952 51.840 139.048 1.00 16.73 412 TRP A C 1
ATOM 6262 O O . TRP A 1 401 ? 20.132 51.419 137.901 1.00 17.23 412 TRP A O 1
ATOM 6283 N N . GLN A 1 402 ? 20.852 52.575 139.695 1.00 14.72 413 GLN A N 1
ATOM 6284 C CA . GLN A 1 402 ? 22.000 53.171 139.015 1.00 13.63 413 GLN A CA 1
ATOM 6285 C C . GLN A 1 402 ? 23.251 52.339 139.280 1.00 15.58 413 GLN A C 1
ATOM 6286 O O . GLN A 1 402 ? 23.836 52.403 140.366 1.00 16.76 413 GLN A O 1
ATOM 6300 N N . ASP A 1 403 ? 23.670 51.574 138.275 1.00 15.13 414 ASP A N 1
ATOM 6301 C CA . ASP A 1 403 ? 24.982 50.951 138.316 1.00 14.94 414 ASP A CA 1
ATOM 6302 C C . ASP A 1 403 ? 26.066 51.991 138.094 1.00 13.05 414 ASP A C 1
ATOM 6303 O O . ASP A 1 403 ? 25.868 52.984 137.393 1.00 12.69 414 ASP A O 1
ATOM 6312 N N . PHE A 1 404 ? 27.232 51.741 138.677 1.00 11.21 415 PHE A N 1
ATOM 6313 C CA . PHE A 1 404 ? 28.441 52.359 138.166 1.00 11.51 415 PHE A CA 1
ATOM 6314 C C . PHE A 1 404 ? 28.955 51.537 136.990 1.00 12.28 415 PHE A C 1
ATOM 6315 O O . PHE A 1 404 ? 28.622 50.358 136.830 1.00 13.86 415 PHE A O 1
ATOM 6332 N N . MET A 1 405 ? 29.758 52.176 136.143 1.00 12.30 416 MET A N 1
ATOM 6333 C CA . MET A 1 405 ? 30.048 51.632 134.818 1.00 13.45 416 MET A CA 1
ATOM 6334 C C . MET A 1 405 ? 31.191 50.614 134.873 1.00 14.41 416 MET A C 1
ATOM 6335 O O . MET A 1 405 ? 32.258 50.780 134.282 1.00 14.23 416 MET A O 1
ATOM 6349 N N . PHE A 1 406 ? 30.918 49.518 135.583 1.00 14.94 417 PHE A N 1
ATOM 6350 C CA . PHE A 1 406 ? 31.776 48.341 135.626 1.00 14.67 417 PHE A CA 1
ATOM 6351 C C . PHE A 1 406 ? 30.868 47.131 135.472 1.00 15.03 417 PHE A C 1
ATOM 6352 O O . PHE A 1 406 ? 29.805 47.078 136.100 1.00 14.56 417 PHE A O 1
ATOM 6369 N N . ALA A 1 407 ? 31.250 46.178 134.619 1.00 15.67 418 ALA A N 1
ATOM 6370 C CA . ALA A 1 407 ? 30.300 45.130 134.248 1.00 16.99 418 ALA A CA 1
ATOM 6371 C C . ALA A 1 407 ? 31.013 43.893 133.728 1.00 18.36 418 ALA A C 1
ATOM 6372 O O . ALA A 1 407 ? 31.747 43.966 132.734 1.00 17.43 418 ALA A O 1
ATOM 6379 N N . SER A 1 408 ? 30.777 42.757 134.389 1.00 20.96 419 SER A N 1
ATOM 6380 C CA . SER A 1 408 ? 31.107 41.442 133.838 1.00 18.08 419 SER A CA 1
ATOM 6381 C C . SER A 1 408 ? 32.583 41.351 133.465 1.00 17.47 419 SER A C 1
ATOM 6382 O O . SER A 1 408 ? 32.946 40.849 132.400 1.00 18.81 419 SER A O 1
ATOM 6390 N N . ALA A 1 409 ? 33.440 41.849 134.349 1.00 15.93 420 ALA A N 1
ATOM 6391 C CA . ALA A 1 409 ? 34.869 41.908 134.087 1.00 15.48 420 ALA A CA 1
ATOM 6392 C C . ALA A 1 409 ? 35.587 42.258 135.379 1.00 17.23 420 ALA A C 1
ATOM 6393 O O . ALA A 1 409 ? 35.011 42.857 136.292 1.00 18.44 420 ALA A O 1
ATOM 6400 N N . LEU A 1 410 ? 36.854 41.878 135.442 1.00 19.36 421 LEU A N 1
ATOM 6401 C CA . LEU A 1 410 ? 37.733 42.321 136.508 1.00 19.65 421 LEU A CA 1
ATOM 6402 C C . LEU A 1 410 ? 38.505 43.540 136.025 1.00 16.87 421 LEU A C 1
ATOM 6403 O O . LEU A 1 410 ? 38.719 43.722 134.824 1.00 16.14 421 LEU A O 1
ATOM 6419 N N . TYR A 1 411 ? 38.906 44.385 136.966 1.00 16.04 422 TYR A N 1
ATOM 6420 C CA . TYR A 1 411 ? 39.522 45.645 136.596 1.00 15.87 422 TYR A CA 1
ATOM 6421 C C . TYR A 1 411 ? 40.831 45.838 137.343 1.00 18.66 422 TYR A C 1
ATOM 6422 O O . TYR A 1 411 ? 40.980 45.388 138.484 1.00 19.00 422 TYR A O 1
ATOM 6440 N N . PRO A 1 412 ? 41.802 46.497 136.716 1.00 21.75 423 PRO A N 1
ATOM 6441 C CA . PRO A 1 412 ? 43.081 46.730 137.387 1.00 23.92 423 PRO A CA 1
ATOM 6442 C C . PRO A 1 412 ? 42.927 47.694 138.552 1.00 24.70 423 PRO A C 1
ATOM 6443 O O . PRO A 1 412 ? 41.943 48.427 138.673 1.00 23.25 423 PRO A O 1
ATOM 6454 N N . THR A 1 413 ? 43.925 47.660 139.437 1.00 26.75 424 THR A N 1
ATOM 6455 C CA . THR A 1 413 ? 44.037 48.600 140.546 1.00 27.16 424 THR A CA 1
ATOM 6456 C C . THR A 1 413 ? 45.333 49.398 140.459 1.00 27.40 424 THR A C 1
ATOM 6457 O O . THR A 1 413 ? 45.778 49.981 141.453 1.00 26.00 424 THR A O 1
ATOM 6468 N N . GLU A 1 414 ? 45.955 49.393 139.288 1.00 28.70 425 GLU A N 1
ATOM 6469 C CA . GLU A 1 414 ? 47.088 50.254 139.001 1.00 33.26 425 GLU A CA 1
ATOM 6470 C C . GLU A 1 414 ? 46.744 51.695 139.393 1.00 32.43 425 GLU A C 1
ATOM 6471 O O . GLU A 1 414 ? 45.593 52.115 139.233 1.00 29.78 425 GLU A O 1
ATOM 6483 N N . PRO A 1 415 ? 47.700 52.478 139.911 1.00 34.81 426 PRO A N 1
ATOM 6484 C CA . PRO A 1 415 ? 47.330 53.796 140.465 1.00 34.75 426 PRO A CA 1
ATOM 6485 C C . PRO A 1 415 ? 46.698 54.750 139.461 1.00 32.99 426 PRO A C 1
ATOM 6486 O O . PRO A 1 415 ? 45.761 55.477 139.816 1.00 32.73 426 PRO A O 1
ATOM 6497 N N . GLY A 1 416 ? 47.196 54.794 138.225 1.00 31.77 427 GLY A N 1
ATOM 6498 C CA . GLY A 1 416 ? 46.617 55.693 137.240 1.00 29.03 427 GLY A CA 1
ATOM 6499 C C . GLY A 1 416 ? 45.167 55.364 136.937 1.00 26.77 427 GLY A C 1
ATOM 6500 O O . GLY A 1 416 ? 44.331 56.259 136.792 1.00 25.67 427 GLY A O 1
ATOM 6504 N N . PHE A 1 417 ? 44.850 54.075 136.846 1.00 24.72 428 PHE A N 1
ATOM 6505 C CA . PHE A 1 417 ? 43.472 53.652 136.623 1.00 21.85 428 PHE A CA 1
ATOM 6506 C C . PHE A 1 417 ? 42.578 54.043 137.799 1.00 20.85 428 PHE A C 1
ATOM 6507 O O . PHE A 1 417 ? 41.485 54.589 137.606 1.00 20.64 428 PHE A O 1
ATOM 6524 N N . LEU A 1 418 ? 43.030 53.772 139.029 1.00 20.06 429 LEU A N 1
ATOM 6525 C CA . LEU A 1 418 ? 42.251 54.147 140.209 1.00 20.46 429 LEU A CA 1
ATOM 6526 C C . LEU A 1 418 ? 42.074 55.656 140.299 1.00 19.85 429 LEU A C 1
ATOM 6527 O O . LEU A 1 418 ? 40.988 56.142 140.639 1.00 19.40 429 LEU A O 1
ATOM 6543 N N . ALA A 1 419 ? 43.131 56.417 140.016 1.00 20.33 430 ALA A N 1
ATOM 6544 C CA . ALA A 1 419 ? 42.992 57.866 139.953 1.00 20.34 430 ALA A CA 1
ATOM 6545 C C . ALA A 1 419 ? 41.892 58.252 138.974 1.00 19.41 430 ALA A C 1
ATOM 6546 O O . ALA A 1 419 ? 41.018 59.072 139.285 1.00 18.43 430 ALA A O 1
ATOM 6553 N N . SER A 1 420 ? 41.913 57.651 137.784 1.00 19.30 431 SER A N 1
ATOM 6554 C CA . SER A 1 420 ? 40.868 57.907 136.801 1.00 18.06 431 SER A CA 1
ATOM 6555 C C . SER A 1 420 ? 39.489 57.571 137.366 1.00 16.38 431 SER A C 1
ATOM 6556 O O . SER A 1 420 ? 38.541 58.351 137.227 1.00 16.14 431 SER A O 1
ATOM 6564 N N . VAL A 1 421 ? 39.362 56.413 138.020 1.00 15.51 432 VAL A N 1
ATOM 6565 C CA . VAL A 1 421 ? 38.062 55.987 138.537 1.00 14.16 432 VAL A CA 1
ATOM 6566 C C . VAL A 1 421 ? 37.567 56.943 139.615 1.00 13.36 432 VAL A C 1
ATOM 6567 O O . VAL A 1 421 ? 36.371 57.254 139.687 1.00 13.81 432 VAL A O 1
ATOM 6580 N N . ARG A 1 422 ? 38.471 57.428 140.470 1.00 12.83 433 ARG A N 1
ATOM 6581 C CA . ARG A 1 422 ? 38.053 58.319 141.549 1.00 15.42 433 ARG A CA 1
ATOM 6582 C C . ARG A 1 422 ? 37.422 59.597 141.002 1.00 15.60 433 ARG A C 1
ATOM 6583 O O . ARG A 1 422 ? 36.372 60.035 141.487 1.00 14.08 433 ARG A O 1
ATOM 6604 N N . LYS A 1 423 ? 38.052 60.218 139.998 1.00 17.96 434 LYS A N 1
ATOM 6605 C CA . LYS A 1 423 ? 37.475 61.427 139.409 1.00 24.15 434 LYS A CA 1
ATOM 6606 C C . LYS A 1 423 ? 36.097 61.135 138.832 1.00 21.80 434 LYS A C 1
ATOM 6607 O O . LYS A 1 423 ? 35.137 61.877 139.070 1.00 23.00 434 LYS A O 1
ATOM 6626 N N . GLU A 1 424 ? 35.997 60.059 138.048 1.00 18.60 435 GLU A N 1
ATOM 6627 C CA . GLU A 1 424 ? 34.738 59.660 137.429 1.00 14.19 435 GLU A CA 1
ATOM 6628 C C . GLU A 1 424 ? 33.630 59.539 138.463 1.00 11.54 435 GLU A C 1
ATOM 6629 O O . GLU A 1 424 ? 32.569 60.161 138.343 1.00 10.70 435 GLU A O 1
ATOM 6641 N N . VAL A 1 425 ? 33.860 58.714 139.480 1.00 12.53 436 VAL A N 1
ATOM 6642 C CA . VAL A 1 425 ? 32.833 58.443 140.478 1.00 13.33 436 VAL A CA 1
ATOM 6643 C C . VAL A 1 425 ? 32.492 59.708 141.248 1.00 13.24 436 VAL A C 1
ATOM 6644 O O . VAL A 1 425 ? 31.316 60.002 141.500 1.00 13.14 436 VAL A O 1
ATOM 6657 N N . THR A 1 426 ? 33.509 60.477 141.637 1.00 12.72 437 THR A N 1
ATOM 6658 C CA . THR A 1 426 ? 33.259 61.752 142.299 1.00 13.19 437 THR A CA 1
ATOM 6659 C C . THR A 1 426 ? 32.428 62.662 141.407 1.00 13.58 437 THR A C 1
ATOM 6660 O O . THR A 1 426 ? 31.446 63.266 141.854 1.00 12.34 437 THR A O 1
ATOM 6671 N N . TYR A 1 427 ? 32.799 62.759 140.131 1.00 14.51 438 TYR A N 1
ATOM 6672 C CA . TYR A 1 427 ? 32.078 63.634 139.216 1.00 16.62 438 TYR A CA 1
ATOM 6673 C C . TYR A 1 427 ? 30.627 63.187 139.058 1.00 16.84 438 TYR A C 1
ATOM 6674 O O . TYR A 1 427 ? 29.701 64.003 139.137 1.00 17.77 438 TYR A O 1
ATOM 6692 N N . GLN A 1 428 ? 30.406 61.887 138.856 1.00 15.39 439 GLN A N 1
ATOM 6693 C CA . GLN A 1 428 ? 29.062 61.413 138.540 1.00 15.12 439 GLN A CA 1
ATOM 6694 C C . GLN A 1 428 ? 28.144 61.466 139.758 1.00 14.84 439 GLN A C 1
ATOM 6695 O O . GLN A 1 428 ? 26.959 61.799 139.633 1.00 15.30 439 GLN A O 1
ATOM 6709 N N . VAL A 1 429 ? 28.666 61.135 140.942 1.00 14.52 440 VAL A N 1
ATOM 6710 C CA . VAL A 1 429 ? 27.847 61.165 142.154 1.00 15.58 440 VAL A CA 1
ATOM 6711 C C . VAL A 1 429 ? 27.381 62.586 142.440 1.00 14.02 440 VAL A C 1
ATOM 6712 O O . VAL A 1 429 ? 26.211 62.823 142.764 1.00 13.49 440 VAL A O 1
ATOM 6725 N N . ARG A 1 430 ? 28.295 63.553 142.346 1.00 12.94 441 ARG A N 1
ATOM 6726 C CA . ARG A 1 430 ? 27.903 64.948 142.507 1.00 15.19 441 ARG A CA 1
ATOM 6727 C C . ARG A 1 430 ? 26.894 65.360 141.443 1.00 16.47 441 ARG A C 1
ATOM 6728 O O . ARG A 1 430 ? 25.966 66.128 141.721 1.00 18.16 441 ARG A O 1
ATOM 6749 N N . ARG A 1 431 ? 27.052 64.849 140.220 1.00 15.95 442 ARG A N 1
ATOM 6750 C CA . ARG A 1 431 ? 26.138 65.205 139.142 1.00 16.28 442 ARG A CA 1
ATOM 6751 C C . ARG A 1 431 ? 24.747 64.627 139.358 1.00 15.65 442 ARG A C 1
ATOM 6752 O O . ARG A 1 431 ? 23.751 65.262 138.991 1.00 16.48 442 ARG A O 1
ATOM 6773 N N . LEU A 1 432 ? 24.652 63.426 139.932 1.00 15.69 443 LEU A N 1
ATOM 6774 C CA . LEU A 1 432 ? 23.413 62.664 139.905 1.00 17.28 443 LEU A CA 1
ATOM 6775 C C . LEU A 1 432 ? 22.673 62.595 141.232 1.00 16.85 443 LEU A C 1
ATOM 6776 O O . LEU A 1 432 ? 21.471 62.314 141.223 1.00 16.01 443 LEU A O 1
ATOM 6792 N N . LYS A 1 433 ? 23.334 62.857 142.362 1.00 18.75 444 LYS A N 1
ATOM 6793 C CA . LYS A 1 433 ? 22.755 62.473 143.646 1.00 19.44 444 LYS A CA 1
ATOM 6794 C C . LYS A 1 433 ? 21.507 63.268 144.007 1.00 19.77 444 LYS A C 1
ATOM 6795 O O . LYS A 1 433 ? 20.797 62.874 144.938 1.00 20.05 444 LYS A O 1
ATOM 6814 N N . SER A 1 434 ? 21.214 64.361 143.306 1.00 18.55 445 SER A N 1
ATOM 6815 C CA . SER A 1 434 ? 20.045 65.170 143.626 1.00 22.29 445 SER A CA 1
ATOM 6816 C C . SER A 1 434 ? 18.775 64.704 142.919 1.00 23.49 445 SER A C 1
ATOM 6817 O O . SER A 1 434 ? 17.711 65.285 143.155 1.00 25.30 445 SER A O 1
ATOM 6825 N N . HIS A 1 435 ? 18.849 63.676 142.072 1.00 21.87 446 HIS A N 1
ATOM 6826 C CA . HIS A 1 435 ? 17.661 63.201 141.360 1.00 21.52 446 HIS A CA 1
ATOM 6827 C C . HIS A 1 435 ? 16.869 62.251 142.253 1.00 21.40 446 HIS A C 1
ATOM 6828 O O . HIS A 1 435 ? 17.428 61.255 142.721 1.00 20.11 446 HIS A O 1
ATOM 6842 N N . PRO A 1 436 ? 15.580 62.504 142.504 1.00 21.29 447 PRO A N 1
ATOM 6843 C CA . PRO A 1 436 ? 14.795 61.550 143.308 1.00 22.19 447 PRO A CA 1
ATOM 6844 C C . PRO A 1 436 ? 14.610 60.202 142.638 1.00 23.19 447 PRO A C 1
ATOM 6845 O O . PRO A 1 436 ? 14.352 59.210 143.333 1.00 22.63 447 PRO A O 1
ATOM 6856 N N . SER A 1 437 ? 14.716 60.137 141.309 1.00 23.50 448 SER A N 1
ATOM 6857 C CA . SER A 1 437 ? 14.504 58.874 140.610 1.00 22.76 448 SER A CA 1
ATOM 6858 C C . SER A 1 437 ? 15.493 57.810 141.075 1.00 20.71 448 SER A C 1
ATOM 6859 O O . SER A 1 437 ? 15.120 56.647 141.262 1.00 21.46 448 SER A O 1
ATOM 6867 N N . ILE A 1 438 ? 16.754 58.187 141.273 1.00 18.93 449 ILE A N 1
ATOM 6868 C CA . ILE A 1 438 ? 17.780 57.223 141.663 1.00 19.47 449 ILE A CA 1
ATOM 6869 C C . ILE A 1 438 ? 17.453 56.726 143.067 1.00 20.33 449 ILE A C 1
ATOM 6870 O O . ILE A 1 438 ? 17.491 57.493 144.032 1.00 21.33 449 ILE A O 1
ATOM 6886 N N . ILE A 1 439 ? 17.134 55.437 143.185 1.00 19.96 450 ILE A N 1
ATOM 6887 C CA . ILE A 1 439 ? 16.767 54.839 144.466 1.00 21.62 450 ILE A CA 1
ATOM 6888 C C . ILE A 1 439 ? 17.876 53.977 145.057 1.00 20.39 450 ILE A C 1
ATOM 6889 O O . ILE A 1 439 ? 17.797 53.638 146.249 1.00 21.32 450 ILE A O 1
ATOM 6905 N N . ILE A 1 440 ? 18.908 53.627 144.289 1.00 18.54 451 ILE A N 1
ATOM 6906 C CA . ILE A 1 440 ? 19.991 52.808 144.818 1.00 19.29 451 ILE A CA 1
ATOM 6907 C C . ILE A 1 440 ? 21.230 53.018 143.958 1.00 17.98 451 ILE A C 1
ATOM 6908 O O . ILE A 1 440 ? 21.138 53.202 142.741 1.00 13.89 451 ILE A O 1
ATOM 6924 N N . TRP A 1 441 ? 22.393 53.008 144.610 1.00 16.49 452 TRP A N 1
ATOM 6925 C CA . TRP A 1 441 ? 23.686 52.929 143.942 1.00 15.41 452 TRP A CA 1
ATOM 6926 C C . TRP A 1 441 ? 24.144 51.478 143.917 1.00 16.10 452 TRP A C 1
ATOM 6927 O O . TRP A 1 441 ? 24.034 50.768 144.921 1.00 17.11 452 TRP A O 1
ATOM 6948 N N . SER A 1 442 ? 24.679 51.046 142.779 1.00 14.62 453 SER A N 1
ATOM 6949 C CA . SER A 1 442 ? 25.136 49.675 142.605 1.00 16.40 453 SER A CA 1
ATOM 6950 C C . SER A 1 442 ? 26.548 49.696 142.040 1.00 14.72 453 SER A C 1
ATOM 6951 O O . SER A 1 442 ? 26.786 50.275 140.975 1.00 12.99 453 SER A O 1
ATOM 6959 N N . GLY A 1 443 ? 27.474 49.048 142.746 1.00 16.21 454 GLY A N 1
ATOM 6960 C CA . GLY A 1 443 ? 28.884 49.210 142.433 1.00 16.87 454 GLY A CA 1
ATOM 6961 C C . GLY A 1 443 ? 29.261 48.696 141.057 1.00 16.45 454 GLY A C 1
ATOM 6962 O O . GLY A 1 443 ? 30.131 49.262 140.391 1.00 16.19 454 GLY A O 1
ATOM 6966 N N . ASN A 1 444 ? 28.622 47.619 140.615 1.00 15.03 455 ASN A N 1
ATOM 6967 C CA . ASN A 1 444 ? 28.949 47.021 139.327 1.00 14.82 455 ASN A CA 1
ATOM 6968 C C . ASN A 1 444 ? 27.864 46.023 138.954 1.00 17.22 455 ASN A C 1
ATOM 6969 O O . ASN A 1 444 ? 26.962 45.723 139.741 1.00 19.32 455 ASN A O 1
ATOM 6980 N N . ASN A 1 445 ? 27.981 45.500 137.741 1.00 16.92 456 ASN A N 1
ATOM 6981 C CA . ASN A 1 445 ? 27.135 44.421 137.259 1.00 18.05 456 ASN A CA 1
ATOM 6982 C C . ASN A 1 445 ? 27.902 43.104 137.330 1.00 17.27 456 ASN A C 1
ATOM 6983 O O . ASN A 1 445 ? 28.960 42.965 136.709 1.00 14.81 456 ASN A O 1
ATOM 6994 N N . GLU A 1 446 ? 27.381 42.163 138.119 1.00 18.95 457 GLU A N 1
ATOM 6995 C CA . GLU A 1 446 ? 27.709 40.738 138.095 1.00 18.24 457 GLU A CA 1
ATOM 6996 C C . GLU A 1 446 ? 29.145 40.399 138.476 1.00 18.07 457 GLU A C 1
ATOM 6997 O O . GLU A 1 446 ? 29.537 39.231 138.363 1.00 18.26 457 GLU A O 1
ATOM 7009 N N . ASN A 1 447 ? 29.939 41.359 138.948 1.00 17.47 458 ASN A N 1
ATOM 7010 C CA . ASN A 1 447 ? 31.335 41.059 139.247 1.00 18.19 458 ASN A CA 1
ATOM 7011 C C . ASN A 1 447 ? 31.531 40.381 140.599 1.00 20.80 458 ASN A C 1
ATOM 7012 O O . ASN A 1 447 ? 32.569 39.742 140.804 1.00 21.63 458 ASN A O 1
ATOM 7023 N N . GLU A 1 448 ? 30.577 40.501 141.524 1.00 22.19 459 GLU A N 1
ATOM 7024 C CA . GLU A 1 448 ? 30.638 39.677 142.726 1.00 23.67 459 GLU A CA 1
ATOM 7025 C C . GLU A 1 448 ? 30.472 38.205 142.368 1.00 23.15 459 GLU A C 1
ATOM 7026 O O . GLU A 1 448 ? 31.200 37.349 142.882 1.00 21.46 459 GLU A O 1
ATOM 7038 N N . VAL A 1 449 ? 29.527 37.902 141.471 1.00 23.16 460 VAL A N 1
ATOM 7039 C CA . VAL A 1 449 ? 29.351 36.538 140.974 1.00 24.29 460 VAL A CA 1
ATOM 7040 C C . VAL A 1 449 ? 30.612 36.061 140.264 1.00 21.49 460 VAL A C 1
ATOM 7041 O O . VAL A 1 449 ? 31.077 34.937 140.478 1.00 21.36 460 VAL A O 1
ATOM 7054 N N . ALA A 1 450 ? 31.168 36.902 139.387 1.00 20.17 461 ALA A N 1
ATOM 7055 C CA . ALA A 1 450 ? 32.316 36.488 138.587 1.00 21.69 461 ALA A CA 1
ATOM 7056 C C . ALA A 1 450 ? 33.438 35.934 139.457 1.00 21.31 461 ALA A C 1
ATOM 7057 O O . ALA A 1 450 ? 34.104 34.963 139.078 1.00 22.53 461 ALA A O 1
ATOM 7064 N N . LEU A 1 451 ? 33.663 36.535 140.627 1.00 19.98 462 LEU A N 1
ATOM 7065 C CA . LEU A 1 451 ? 34.710 36.053 141.524 1.00 21.44 462 LEU A CA 1
ATOM 7066 C C . LEU A 1 451 ? 34.219 34.895 142.382 1.00 22.02 462 LEU A C 1
ATOM 7067 O O . LEU A 1 451 ? 34.909 33.879 142.519 1.00 23.60 462 LEU A O 1
ATOM 7083 N N . SER A 1 452 ? 33.026 35.031 142.967 1.00 22.76 463 SER A N 1
ATOM 7084 C CA . SER A 1 452 ? 32.473 33.971 143.804 1.00 26.04 463 SER A CA 1
ATOM 7085 C C . SER A 1 452 ? 32.440 32.640 143.064 1.00 26.35 463 SER A C 1
ATOM 7086 O O . SER A 1 452 ? 32.782 31.593 143.630 1.00 27.22 463 SER A O 1
ATOM 7094 N N . VAL A 1 453 ? 32.027 32.662 141.794 1.00 26.18 464 VAL A N 1
ATOM 7095 C CA . VAL A 1 453 ? 31.963 31.458 140.970 1.00 29.21 464 VAL A CA 1
ATOM 7096 C C . VAL A 1 453 ? 33.209 31.275 140.117 1.00 28.37 464 VAL A C 1
ATOM 7097 O O . VAL A 1 453 ? 33.409 30.187 139.556 1.00 29.54 464 VAL A O 1
ATOM 7110 N N . ASN A 1 454 ? 34.058 32.294 140.006 1.00 26.31 465 ASN A N 1
ATOM 7111 C CA . ASN A 1 454 ? 35.264 32.230 139.185 1.00 26.24 465 ASN A CA 1
ATOM 7112 C C . ASN A 1 454 ? 34.906 31.987 137.714 1.00 28.66 465 ASN A C 1
ATOM 7113 O O . ASN A 1 454 ? 35.374 31.043 137.075 1.00 29.76 465 ASN A O 1
ATOM 7124 N N . TRP A 1 455 ? 34.051 32.872 137.191 1.00 29.39 466 TRP A N 1
ATOM 7125 C CA . TRP A 1 455 ? 33.703 32.852 135.772 1.00 30.49 466 TRP A CA 1
ATOM 7126 C C . TRP A 1 455 ? 34.939 32.731 134.896 1.00 31.66 466 TRP A C 1
ATOM 7127 O O . TRP A 1 455 ? 34.942 31.986 133.910 1.00 33.26 466 TRP A O 1
ATOM 7148 N N . PHE A 1 456 ? 35.988 33.477 135.226 1.00 30.31 467 PHE A N 1
ATOM 7149 C CA . PHE A 1 456 ? 37.168 33.586 134.381 1.00 31.84 467 PHE A CA 1
ATOM 7150 C C . PHE A 1 456 ? 38.240 32.564 134.734 1.00 36.39 467 PHE A C 1
ATOM 7151 O O . PHE A 1 456 ? 39.370 32.675 134.247 1.00 36.77 467 PHE A O 1
ATOM 7168 N N . HIS A 1 457 ? 37.907 31.580 135.570 1.00 40.28 468 HIS A N 1
ATOM 7169 C CA . HIS A 1 457 ? 38.779 30.437 135.833 1.00 44.04 468 HIS A CA 1
ATOM 7170 C C . HIS A 1 457 ? 40.185 30.886 136.212 1.00 42.41 468 HIS A C 1
ATOM 7171 O O . HIS A 1 457 ? 41.188 30.347 135.741 1.00 45.84 468 HIS A O 1
ATOM 7185 N N . VAL A 1 458 ? 40.247 31.892 137.084 1.00 38.92 469 VAL A N 1
ATOM 7186 C CA . VAL A 1 458 ? 41.510 32.291 137.679 1.00 41.24 469 VAL A CA 1
ATOM 7187 C C . VAL A 1 458 ? 42.133 31.109 138.416 1.00 48.66 469 VAL A C 1
ATOM 7188 O O . VAL A 1 458 ? 41.433 30.262 138.986 1.00 49.34 469 VAL A O 1
ATOM 7201 N N . ASN A 1 459 ? 43.459 31.049 138.401 1.00 56.16 470 ASN A N 1
ATOM 7202 C CA . ASN A 1 459 ? 44.173 30.071 139.210 1.00 62.97 470 ASN A CA 1
ATOM 7203 C C . ASN A 1 459 ? 43.836 30.297 140.681 1.00 58.82 470 ASN A C 1
ATOM 7204 O O . ASN A 1 459 ? 44.051 31.407 141.191 1.00 56.83 470 ASN A O 1
ATOM 7215 N N . PRO A 1 460 ? 43.341 29.283 141.412 1.00 55.41 471 PRO A N 1
ATOM 7216 C CA . PRO A 1 460 ? 43.011 29.499 142.831 1.00 54.71 471 PRO A CA 1
ATOM 7217 C C . PRO A 1 460 ? 44.195 30.009 143.640 1.00 58.20 471 PRO A C 1
ATOM 7218 O O . PRO A 1 460 ? 44.040 30.465 144.774 1.00 51.50 471 PRO A O 1
ATOM 7229 N N . ARG A 1 461 ? 45.387 29.943 143.050 1.00 67.84 472 ARG A N 1
ATOM 7230 C CA . ARG A 1 461 ? 46.581 30.475 143.700 1.00 76.82 472 ARG A CA 1
ATOM 7231 C C . ARG A 1 461 ? 46.625 32.000 143.659 1.00 71.72 472 ARG A C 1
ATOM 7232 O O . ARG A 1 461 ? 47.181 32.622 144.573 1.00 73.86 472 ARG A O 1
ATOM 7253 N N . ASP A 1 462 ? 46.045 32.616 142.629 1.00 63.29 473 ASP A N 1
ATOM 7254 C CA . ASP A 1 462 ? 46.039 34.066 142.481 1.00 54.04 473 ASP A CA 1
ATOM 7255 C C . ASP A 1 462 ? 44.696 34.693 142.824 1.00 42.47 473 ASP A C 1
ATOM 7256 O O . ASP A 1 462 ? 44.541 35.907 142.666 1.00 39.62 473 ASP A O 1
ATOM 7265 N N . MET A 1 463 ? 43.721 33.901 143.274 1.00 37.64 474 MET A N 1
ATOM 7266 C CA . MET A 1 463 ? 42.407 34.454 143.585 1.00 33.99 474 MET A CA 1
ATOM 7267 C C . MET A 1 463 ? 42.514 35.600 144.584 1.00 33.71 474 MET A C 1
ATOM 7268 O O . MET A 1 463 ? 41.840 36.625 144.436 1.00 33.78 474 MET A O 1
ATOM 7282 N N . LYS A 1 464 ? 43.367 35.451 145.601 1.00 34.99 475 LYS A N 1
ATOM 7283 C CA . LYS A 1 464 ? 43.498 36.490 146.619 1.00 36.11 475 LYS A CA 1
ATOM 7284 C C . LYS A 1 464 ? 43.816 37.841 145.991 1.00 31.14 475 LYS A C 1
ATOM 7285 O O . LYS A 1 464 ? 43.324 38.879 146.446 1.00 29.62 475 LYS A O 1
ATOM 7304 N N . THR A 1 465 ? 44.633 37.845 144.937 1.00 29.21 476 THR A N 1
ATOM 7305 C CA . THR A 1 465 ? 44.939 39.087 144.235 1.00 30.49 476 THR A CA 1
ATOM 7306 C C . THR A 1 465 ? 43.670 39.737 143.693 1.00 29.26 476 THR A C 1
ATOM 7307 O O . THR A 1 465 ? 43.458 40.945 143.850 1.00 28.92 476 THR A O 1
ATOM 7318 N N . TYR A 1 466 ? 42.816 38.948 143.040 1.00 29.13 477 TYR A N 1
ATOM 7319 C CA . TYR A 1 466 ? 41.612 39.506 142.435 1.00 27.28 477 TYR A CA 1
ATOM 7320 C C . TYR A 1 466 ? 40.580 39.891 143.485 1.00 26.30 477 TYR A C 1
ATOM 7321 O O . TYR A 1 466 ? 39.847 40.870 143.300 1.00 25.53 477 TYR A O 1
ATOM 7339 N N . ILE A 1 467 ? 40.508 39.149 144.590 1.00 27.45 478 ILE A N 1
ATOM 7340 C CA . ILE A 1 467 ? 39.606 39.527 145.674 1.00 28.94 478 ILE A CA 1
ATOM 7341 C C . ILE A 1 467 ? 39.999 40.888 146.226 1.00 26.74 478 ILE A C 1
ATOM 7342 O O . ILE A 1 467 ? 39.158 41.780 146.386 1.00 26.87 478 ILE A O 1
ATOM 7358 N N . ASP A 1 468 ? 41.287 41.064 146.539 1.00 26.90 479 ASP A N 1
ATOM 7359 C CA . ASP A 1 468 ? 41.750 42.351 147.043 1.00 28.28 479 ASP A CA 1
ATOM 7360 C C . ASP A 1 468 ? 41.505 43.457 146.024 1.00 25.42 479 ASP A C 1
ATOM 7361 O O . ASP A 1 468 ? 41.140 44.579 146.391 1.00 23.46 479 ASP A O 1
ATOM 7370 N N . ASP A 1 469 ? 41.711 43.165 144.737 1.00 26.11 480 ASP A N 1
ATOM 7371 C CA . ASP A 1 469 ? 41.437 44.163 143.709 1.00 26.77 480 ASP A CA 1
ATOM 7372 C C . ASP A 1 469 ? 39.967 44.552 143.713 1.00 23.81 480 ASP A C 1
ATOM 7373 O O . ASP A 1 469 ? 39.620 45.716 143.481 1.00 23.28 480 ASP A O 1
ATOM 7382 N N . TYR A 1 470 ? 39.090 43.584 143.969 1.00 22.11 481 TYR A N 1
ATOM 7383 C CA . TYR A 1 470 ? 37.659 43.854 144.010 1.00 20.09 481 TYR A CA 1
ATOM 7384 C C . TYR A 1 470 ? 37.312 44.782 145.167 1.00 20.74 481 TYR A C 1
ATOM 7385 O O . TYR A 1 470 ? 36.634 45.798 144.979 1.00 19.78 481 TYR A O 1
ATOM 7403 N N . VAL A 1 471 ? 37.758 44.442 146.378 1.00 22.66 482 VAL A N 1
ATOM 7404 C CA . VAL A 1 471 ? 37.500 45.292 147.537 1.00 24.16 482 VAL A CA 1
ATOM 7405 C C . VAL A 1 471 ? 38.121 46.667 147.336 1.00 23.61 482 VAL A C 1
ATOM 7406 O O . VAL A 1 471 ? 37.504 47.695 147.639 1.00 22.24 482 VAL A O 1
ATOM 7419 N N . THR A 1 472 ? 39.353 46.709 146.827 1.00 24.93 483 THR A N 1
ATOM 7420 C CA . THR A 1 472 ? 40.005 47.988 146.578 1.00 24.17 483 THR A CA 1
ATOM 7421 C C . THR A 1 472 ? 39.134 48.882 145.703 1.00 22.94 483 THR A C 1
ATOM 7422 O O . THR A 1 472 ? 38.946 50.068 145.998 1.00 21.34 483 THR A O 1
ATOM 7433 N N . LEU A 1 473 ? 38.583 48.326 144.623 1.00 22.80 484 LEU A N 1
ATOM 7434 C CA . LEU A 1 473 ? 37.858 49.146 143.658 1.00 19.99 484 LEU A CA 1
ATOM 7435 C C . LEU A 1 473 ? 36.484 49.548 144.187 1.00 19.79 484 LEU A C 1
ATOM 7436 O O . LEU A 1 473 ? 36.171 50.739 144.289 1.00 21.64 484 LEU A O 1
ATOM 7452 N N . TYR A 1 474 ? 35.651 48.568 144.542 1.00 16.95 485 TYR A N 1
ATOM 7453 C CA . TYR A 1 474 ? 34.250 48.863 144.815 1.00 15.13 485 TYR A CA 1
ATOM 7454 C C . TYR A 1 474 ? 34.009 49.331 146.243 1.00 15.49 485 TYR A C 1
ATOM 7455 O O . TYR A 1 474 ? 33.045 50.066 146.489 1.00 15.34 485 TYR A O 1
ATOM 7473 N N . VAL A 1 475 ? 34.868 48.952 147.188 1.00 16.81 486 VAL A N 1
ATOM 7474 C CA . VAL A 1 475 ? 34.652 49.282 148.592 1.00 18.19 486 VAL A CA 1
ATOM 7475 C C . VAL A 1 475 ? 35.562 50.430 149.012 1.00 19.16 486 VAL A C 1
ATOM 7476 O O . VAL A 1 475 ? 35.088 51.467 149.488 1.00 17.31 486 VAL A O 1
ATOM 7489 N N . LYS A 1 476 ? 36.872 50.257 148.842 1.00 21.46 487 LYS A N 1
ATOM 7490 C CA . LYS A 1 476 ? 37.809 51.269 149.318 1.00 23.50 487 LYS A CA 1
ATOM 7491 C C . LYS A 1 476 ? 37.781 52.547 148.485 1.00 24.54 487 LYS A C 1
ATOM 7492 O O . LYS A 1 476 ? 38.204 53.595 148.981 1.00 25.00 487 LYS A O 1
ATOM 7511 N N . ASN A 1 477 ? 37.287 52.496 147.247 1.00 23.36 488 ASN A N 1
ATOM 7512 C CA . ASN A 1 477 ? 37.213 53.676 146.388 1.00 21.70 488 ASN A CA 1
ATOM 7513 C C . ASN A 1 477 ? 35.767 54.060 146.094 1.00 19.99 488 ASN A C 1
ATOM 7514 O O . ASN A 1 477 ? 35.313 55.116 146.533 1.00 21.01 488 ASN A O 1
ATOM 7525 N N . ILE A 1 478 ? 35.021 53.234 145.358 1.00 17.39 489 ILE A N 1
ATOM 7526 C CA . ILE A 1 478 ? 33.696 53.646 144.897 1.00 16.39 489 ILE A CA 1
ATOM 7527 C C . ILE A 1 478 ? 32.744 53.823 146.075 1.00 16.87 489 ILE A C 1
ATOM 7528 O O . ILE A 1 478 ? 32.078 54.857 146.203 1.00 16.45 489 ILE A O 1
ATOM 7544 N N . ARG A 1 479 ? 32.636 52.809 146.935 1.00 17.67 490 ARG A N 1
ATOM 7545 C CA . ARG A 1 479 ? 31.747 52.922 148.088 1.00 18.38 490 ARG A CA 1
ATOM 7546 C C . ARG A 1 479 ? 32.138 54.105 148.964 1.00 18.15 490 ARG A C 1
ATOM 7547 O O . ARG A 1 479 ? 31.285 54.899 149.375 1.00 15.61 490 ARG A O 1
ATOM 7568 N N . LYS A 1 480 ? 33.430 54.234 149.268 1.00 18.35 491 LYS A N 1
ATOM 7569 C CA . LYS A 1 480 ? 33.871 55.317 150.138 1.00 20.53 491 LYS A CA 1
ATOM 7570 C C . LYS A 1 480 ? 33.489 56.674 149.557 1.00 18.63 491 LYS A C 1
ATOM 7571 O O . LYS A 1 480 ? 33.022 57.558 150.283 1.00 17.59 491 LYS A O 1
ATOM 7590 N N . ILE A 1 481 ? 33.663 56.852 148.244 1.00 18.20 492 ILE A N 1
ATOM 7591 C CA . ILE A 1 481 ? 33.310 58.120 147.612 1.00 19.97 492 ILE A CA 1
ATOM 7592 C C . ILE A 1 481 ? 31.806 58.357 147.687 1.00 18.90 492 ILE A C 1
ATOM 7593 O O . ILE A 1 481 ? 31.355 59.465 147.997 1.00 18.58 492 ILE A O 1
ATOM 7609 N N . VAL A 1 482 ? 31.008 57.326 147.400 1.00 18.45 493 VAL A N 1
ATOM 7610 C CA . VAL A 1 482 ? 29.554 57.476 147.404 1.00 19.74 493 VAL A CA 1
ATOM 7611 C C . VAL A 1 482 ? 29.072 57.918 148.780 1.00 20.84 493 VAL A C 1
ATOM 7612 O O . VAL A 1 482 ? 28.365 58.923 148.916 1.00 19.17 493 VAL A O 1
ATOM 7625 N N . LEU A 1 483 ? 29.443 57.166 149.823 1.00 21.98 494 LEU A N 1
ATOM 7626 C CA . LEU A 1 483 ? 28.946 57.457 151.166 1.00 23.81 494 LEU A CA 1
ATOM 7627 C C . LEU A 1 483 ? 29.448 58.798 151.679 1.00 20.90 494 LEU A C 1
ATOM 7628 O O . LEU A 1 483 ? 28.767 59.439 152.486 1.00 20.95 494 LEU A O 1
ATOM 7644 N N . SER A 1 484 ? 30.628 59.236 151.235 1.00 19.68 495 SER A N 1
ATOM 7645 C CA . SER A 1 484 ? 31.118 60.554 151.621 1.00 21.78 495 SER A CA 1
ATOM 7646 C C . SER A 1 484 ? 30.290 61.670 151.000 1.00 22.01 495 SER A C 1
ATOM 7647 O O . SER A 1 484 ? 30.327 62.802 151.492 1.00 24.85 495 SER A O 1
ATOM 7655 N N . GLU A 1 485 ? 29.559 61.375 149.928 1.00 19.06 496 GLU A N 1
ATOM 7656 C CA . GLU A 1 485 ? 28.696 62.345 149.269 1.00 17.27 496 GLU A CA 1
ATOM 7657 C C . GLU A 1 485 ? 27.221 62.152 149.584 1.00 17.58 496 GLU A C 1
ATOM 7658 O O . GLU A 1 485 ? 26.458 63.119 149.517 1.00 17.09 496 GLU A O 1
ATOM 7670 N N . ASP A 1 486 ? 26.796 60.935 149.921 1.00 19.08 497 ASP A N 1
ATOM 7671 C CA . ASP A 1 486 ? 25.371 60.611 149.896 1.00 20.87 497 ASP A CA 1
ATOM 7672 C C . ASP A 1 486 ? 25.093 59.459 150.846 1.00 21.33 497 ASP A C 1
ATOM 7673 O O . ASP A 1 486 ? 25.600 58.350 150.641 1.00 20.80 497 ASP A O 1
ATOM 7682 N N . LYS A 1 487 ? 24.292 59.721 151.880 1.00 23.09 498 LYS A N 1
ATOM 7683 C CA . LYS A 1 487 ? 23.758 58.676 152.745 1.00 25.30 498 LYS A CA 1
ATOM 7684 C C . LYS A 1 487 ? 22.236 58.637 152.686 1.00 25.91 498 LYS A C 1
ATOM 7685 O O . LYS A 1 487 ? 21.596 58.057 153.569 1.00 28.14 498 LYS A O 1
ATOM 7704 N N . SER A 1 488 ? 21.644 59.247 151.658 1.00 25.22 499 SER A N 1
ATOM 7705 C CA . SER A 1 488 ? 20.202 59.214 151.467 1.00 26.88 499 SER A CA 1
ATOM 7706 C C . SER A 1 488 ? 19.723 57.962 150.740 1.00 27.73 499 SER A C 1
ATOM 7707 O O . SER A 1 488 ? 18.512 57.726 150.695 1.00 30.42 499 SER A O 1
ATOM 7715 N N . ARG A 1 489 ? 20.631 57.170 150.173 1.00 25.70 500 ARG A N 1
ATOM 7716 C CA . ARG A 1 489 ? 20.280 56.030 149.343 1.00 24.00 500 ARG A CA 1
ATOM 7717 C C . ARG A 1 489 ? 21.055 54.796 149.770 1.00 22.13 500 ARG A C 1
ATOM 7718 O O . ARG A 1 489 ? 22.196 54.903 150.226 1.00 21.21 500 ARG A O 1
ATOM 7739 N N . PRO A 1 490 ? 20.485 53.608 149.577 1.00 21.92 501 PRO A N 1
ATOM 7740 C CA . PRO A 1 490 ? 21.257 52.385 149.800 1.00 22.44 501 PRO A CA 1
ATOM 7741 C C . PRO A 1 490 ? 22.361 52.240 148.766 1.00 21.36 501 PRO A C 1
ATOM 7742 O O . PRO A 1 490 ? 22.257 52.723 147.635 1.00 20.30 501 PRO A O 1
ATOM 7753 N N . PHE A 1 491 ? 23.437 51.575 149.174 1.00 22.27 502 PHE A N 1
ATOM 7754 C CA . PHE A 1 491 ? 24.521 51.207 148.276 1.00 22.35 502 PHE A CA 1
ATOM 7755 C C . PHE A 1 491 ? 24.731 49.701 148.345 1.00 22.14 502 PHE A C 1
ATOM 7756 O O . PHE A 1 491 ? 24.845 49.136 149.438 1.00 22.98 502 PHE A O 1
ATOM 7773 N N . ILE A 1 492 ? 24.766 49.055 147.182 1.00 20.33 503 ILE A N 1
ATOM 7774 C CA . ILE A 1 492 ? 25.208 47.673 147.073 1.00 20.50 503 ILE A CA 1
ATOM 7775 C C . ILE A 1 492 ? 26.447 47.658 146.193 1.00 18.86 503 ILE A C 1
ATOM 7776 O O . ILE A 1 492 ? 26.600 48.490 145.293 1.00 16.41 503 ILE A O 1
ATOM 7792 N N . ALA A 1 493 ? 27.345 46.712 146.468 1.00 19.77 504 ALA A N 1
ATOM 7793 C CA . ALA A 1 493 ? 28.606 46.638 145.742 1.00 19.25 504 ALA A CA 1
ATOM 7794 C C . ALA A 1 493 ? 28.465 45.975 144.375 1.00 19.03 504 ALA A C 1
ATOM 7795 O O . ALA A 1 493 ? 29.316 46.192 143.503 1.00 17.32 504 ALA A O 1
ATOM 7802 N N . SER A 1 494 ? 27.410 45.193 144.158 1.00 20.17 505 SER A N 1
ATOM 7803 C CA . SER A 1 494 ? 27.283 44.440 142.920 1.00 19.54 505 SER A CA 1
ATOM 7804 C C . SER A 1 494 ? 25.834 44.022 142.736 1.00 19.03 505 SER A C 1
ATOM 7805 O O . SER A 1 494 ? 25.042 44.025 143.680 1.00 20.31 505 SER A O 1
ATOM 7813 N N . SER A 1 495 ? 25.506 43.652 141.502 1.00 17.78 506 SER A N 1
ATOM 7814 C CA . SER A 1 495 ? 24.227 43.029 141.203 1.00 18.17 506 SER A CA 1
ATOM 7815 C C . SER A 1 495 ? 24.479 41.816 140.306 1.00 18.59 506 SER A C 1
ATOM 7816 O O . SER A 1 495 ? 25.054 41.963 139.226 1.00 17.26 506 SER A O 1
ATOM 7824 N N . PRO A 1 496 ? 24.051 40.614 140.729 1.00 20.55 507 PRO A N 1
ATOM 7825 C CA . PRO A 1 496 ? 23.288 40.294 141.938 1.00 21.09 507 PRO A CA 1
ATOM 7826 C C . PRO A 1 496 ? 24.165 40.196 143.179 1.00 20.50 507 PRO A C 1
ATOM 7827 O O . PRO A 1 496 ? 25.366 39.950 143.070 1.00 18.83 507 PRO A O 1
ATOM 7838 N N . THR A 1 497 ? 23.556 40.383 144.347 1.00 21.72 508 THR A N 1
ATOM 7839 C CA . THR A 1 497 ? 24.285 40.409 145.603 1.00 21.70 508 THR A CA 1
ATOM 7840 C C . THR A 1 497 ? 23.407 39.822 146.695 1.00 22.73 508 THR A C 1
ATOM 7841 O O . THR A 1 497 ? 22.212 39.596 146.505 1.00 22.68 508 THR A O 1
ATOM 7852 N N . ASN A 1 498 ? 24.017 39.608 147.858 1.00 24.06 509 ASN A N 1
ATOM 7853 C CA . ASN A 1 498 ? 23.299 39.204 149.056 1.00 25.96 509 ASN A CA 1
ATOM 7854 C C . ASN A 1 498 ? 23.135 40.352 150.047 1.00 25.75 509 ASN A C 1
ATOM 7855 O O . ASN A 1 498 ? 22.741 40.117 151.195 1.00 26.17 509 ASN A O 1
ATOM 7866 N N . GLY A 1 499 ? 23.422 41.584 149.629 1.00 24.84 510 GLY A N 1
ATOM 7867 C CA . GLY A 1 499 ? 23.123 42.743 150.464 1.00 24.20 510 GLY A CA 1
ATOM 7868 C C . GLY A 1 499 ? 23.956 42.760 151.732 1.00 24.86 510 GLY A C 1
ATOM 7869 O O . GLY A 1 499 ? 25.180 42.588 151.705 1.00 22.21 510 GLY A O 1
ATOM 7873 N N . MET A 1 500 ? 23.288 42.983 152.867 1.00 27.76 511 MET A N 1
ATOM 7874 C CA . MET A 1 500 ? 23.995 43.005 154.144 1.00 30.88 511 MET A CA 1
ATOM 7875 C C . MET A 1 500 ? 24.768 41.715 154.373 1.00 29.85 511 MET A C 1
ATOM 7876 O O . MET A 1 500 ? 25.815 41.727 155.030 1.00 30.79 511 MET A O 1
ATOM 7890 N N . LYS A 1 501 ? 24.273 40.599 153.840 1.00 27.65 512 LYS A N 1
ATOM 7891 C CA . LYS A 1 501 ? 24.961 39.323 153.999 1.00 25.24 512 LYS A CA 1
ATOM 7892 C C . LYS A 1 501 ? 26.270 39.299 153.217 1.00 25.60 512 LYS A C 1
ATOM 7893 O O . LYS A 1 501 ? 27.257 38.711 153.670 1.00 25.12 512 LYS A O 1
ATOM 7912 N N . THR A 1 502 ? 26.293 39.917 152.032 1.00 24.74 513 THR A N 1
ATOM 7913 C CA . THR A 1 502 ? 27.537 40.025 151.274 1.00 24.91 513 THR A CA 1
ATOM 7914 C C . THR A 1 502 ? 28.581 40.804 152.063 1.00 26.12 513 THR A C 1
ATOM 7915 O O . THR A 1 502 ? 29.742 40.388 152.156 1.00 24.53 513 THR A O 1
ATOM 7926 N N . MET A 1 503 ? 28.187 41.946 152.635 1.00 27.58 514 MET A N 1
ATOM 7927 C CA . MET A 1 503 ? 29.121 42.745 153.422 1.00 29.08 514 MET A CA 1
ATOM 7928 C C . MET A 1 503 ? 29.644 41.950 154.610 1.00 29.76 514 MET A C 1
ATOM 7929 O O . MET A 1 503 ? 30.848 41.943 154.891 1.00 28.58 514 MET A O 1
ATOM 7943 N N . GLU A 1 504 ? 28.743 41.277 155.326 1.00 30.99 515 GLU A N 1
ATOM 7944 C CA . GLU A 1 504 ? 29.146 40.423 156.437 1.00 33.91 515 GLU A CA 1
ATOM 7945 C C . GLU A 1 504 ? 30.207 39.417 156.008 1.00 33.49 515 GLU A C 1
ATOM 7946 O O . GLU A 1 504 ? 31.129 39.111 156.773 1.00 35.86 515 GLU A O 1
ATOM 7958 N N . GLU A 1 505 ? 30.099 38.900 154.784 1.00 31.90 516 GLU A N 1
ATOM 7959 C CA . GLU A 1 505 ? 30.995 37.864 154.281 1.00 32.07 516 GLU A CA 1
ATOM 7960 C C . GLU A 1 505 ? 32.264 38.417 153.637 1.00 34.32 516 GLU A C 1
ATOM 7961 O O . GLU A 1 505 ? 32.981 37.662 152.972 1.00 37.81 516 GLU A O 1
ATOM 7973 N N . GLY A 1 506 ? 32.557 39.704 153.805 1.00 32.66 517 GLY A N 1
ATOM 7974 C CA . GLY A 1 506 ? 33.770 40.273 153.254 1.00 31.19 517 GLY A CA 1
ATOM 7975 C C . GLY A 1 506 ? 33.664 40.788 151.835 1.00 29.94 517 GLY A C 1
ATOM 7976 O O . GLY A 1 506 ? 34.699 40.987 151.191 1.00 30.28 517 GLY A O 1
ATOM 7980 N N . TRP A 1 507 ? 32.449 40.985 151.321 1.00 28.80 518 TRP A N 1
ATOM 7981 C CA . TRP A 1 507 ? 32.119 41.664 150.067 1.00 25.50 518 TRP A CA 1
ATOM 7982 C C . TRP A 1 507 ? 32.069 40.723 148.868 1.00 26.01 518 TRP A C 1
ATOM 7983 O O . TRP A 1 507 ? 31.684 41.157 147.782 1.00 26.76 518 TRP A O 1
ATOM 8004 N N . ILE A 1 508 ? 32.434 39.453 149.018 1.00 25.72 519 ILE A N 1
ATOM 8005 C CA . ILE A 1 508 ? 32.239 38.465 147.964 1.00 24.85 519 ILE A CA 1
ATOM 8006 C C . ILE A 1 508 ? 31.541 37.272 148.604 1.00 26.45 519 ILE A C 1
ATOM 8007 O O . ILE A 1 508 ? 32.171 36.453 149.283 1.00 26.59 519 ILE A O 1
ATOM 8023 N N . SER A 1 509 ? 30.235 37.177 148.389 1.00 28.67 520 SER A N 1
ATOM 8024 C CA . SER A 1 509 ? 29.411 36.199 149.071 1.00 33.86 520 SER A CA 1
ATOM 8025 C C . SER A 1 509 ? 29.775 34.784 148.634 1.00 32.72 520 SER A C 1
ATOM 8026 O O . SER A 1 509 ? 30.326 34.553 147.552 1.00 30.94 520 SER A O 1
ATOM 8034 N N . TYR A 1 510 ? 29.446 33.826 149.499 1.00 33.39 521 TYR A N 1
ATOM 8035 C CA . TYR A 1 510 ? 29.637 32.423 149.153 1.00 35.63 521 TYR A CA 1
ATOM 8036 C C . TYR A 1 510 ? 28.752 32.030 147.978 1.00 35.76 521 TYR A C 1
ATOM 8037 O O . TYR A 1 510 ? 29.199 31.328 147.063 1.00 35.12 521 TYR A O 1
ATOM 8055 N N . ASP A 1 511 ? 27.496 32.479 147.982 1.00 35.84 522 ASP A N 1
ATOM 8056 C CA . ASP A 1 511 ? 26.557 32.217 146.892 1.00 36.99 522 ASP A CA 1
ATOM 8057 C C . ASP A 1 511 ? 25.745 33.479 146.632 1.00 33.04 522 ASP A C 1
ATOM 8058 O O . ASP A 1 511 ? 24.672 33.674 147.218 1.00 30.95 522 ASP A O 1
ATOM 8067 N N . PRO A 1 512 ? 26.230 34.366 145.757 1.00 32.86 523 PRO A N 1
ATOM 8068 C CA . PRO A 1 512 ? 25.474 35.598 145.473 1.00 32.82 523 PRO A CA 1
ATOM 8069 C C . PRO A 1 512 ? 24.123 35.349 144.822 1.00 35.00 523 PRO A C 1
ATOM 8070 O O . PRO A 1 512 ? 23.253 36.228 144.884 1.00 33.08 523 PRO A O 1
ATOM 8081 N N . TYR A 1 513 ? 23.920 34.186 144.197 1.00 37.61 524 TYR A N 1
ATOM 8082 C CA . TYR A 1 513 ? 22.639 33.831 143.595 1.00 38.54 524 TYR A CA 1
ATOM 8083 C C . TYR A 1 513 ? 21.621 33.345 144.621 1.00 37.36 524 TYR A C 1
ATOM 8084 O O . TYR A 1 513 ? 20.582 32.797 144.234 1.00 36.97 524 TYR A O 1
ATOM 8102 N N . SER A 1 514 ? 21.893 33.519 145.911 1.00 36.38 525 SER A N 1
ATOM 8103 C CA . SER A 1 514 ? 20.978 33.032 146.931 1.00 34.38 525 SER A CA 1
ATOM 8104 C C . SER A 1 514 ? 19.633 33.736 146.817 1.00 31.04 525 SER A C 1
ATOM 8105 O O . SER A 1 514 ? 19.565 34.966 146.721 1.00 29.02 525 SER A O 1
ATOM 8113 N N . ILE A 1 515 ? 18.558 32.944 146.812 1.00 31.72 526 ILE A N 1
ATOM 8114 C CA . ILE A 1 515 ? 17.206 33.499 146.847 1.00 33.01 526 ILE A CA 1
ATOM 8115 C C . ILE A 1 515 ? 16.782 33.909 148.246 1.00 32.93 526 ILE A C 1
ATOM 8116 O O . ILE A 1 515 ? 15.722 34.526 148.404 1.00 33.04 526 ILE A O 1
ATOM 8132 N N . GLN A 1 516 ? 17.578 33.589 149.265 1.00 32.60 527 GLN A N 1
ATOM 8133 C CA . GLN A 1 516 ? 17.268 33.959 150.638 1.00 33.33 527 GLN A CA 1
ATOM 8134 C C . GLN A 1 516 ? 17.829 35.324 151.023 1.00 31.80 527 GLN A C 1
ATOM 8135 O O . GLN A 1 516 ? 17.521 35.817 152.114 1.00 31.67 527 GLN A O 1
ATOM 8149 N N . TYR A 1 517 ? 18.640 35.936 150.157 1.00 31.20 528 TYR A N 1
ATOM 8150 C CA . TYR A 1 517 ? 19.206 37.257 150.396 1.00 31.21 528 TYR A CA 1
ATOM 8151 C C . TYR A 1 517 ? 19.240 38.045 149.093 1.00 30.30 528 TYR A C 1
ATOM 8152 O O . TYR A 1 517 ? 19.256 37.479 147.997 1.00 30.30 528 TYR A O 1
ATOM 8170 N N . GLY A 1 518 ? 19.268 39.366 149.229 1.00 29.26 529 GLY A N 1
ATOM 8171 C CA . GLY A 1 518 ? 19.574 40.249 148.115 1.00 27.69 529 GLY A CA 1
ATOM 8172 C C . GLY A 1 518 ? 18.701 39.994 146.904 1.00 25.96 529 GLY A C 1
ATOM 8173 O O . GLY A 1 518 ? 17.540 39.584 147.003 1.00 26.21 529 GLY A O 1
ATOM 8177 N N . ASP A 1 519 ? 19.278 40.251 145.731 1.00 25.43 530 ASP A N 1
ATOM 8178 C CA . ASP A 1 519 ? 18.612 40.107 144.440 1.00 25.69 530 ASP A CA 1
ATOM 8179 C C . ASP A 1 519 ? 19.295 39.003 143.642 1.00 25.95 530 ASP A C 1
ATOM 8180 O O . ASP A 1 519 ? 20.317 38.453 144.055 1.00 24.98 530 ASP A O 1
ATOM 8189 N N . ILE A 1 520 ? 18.734 38.681 142.474 1.00 26.96 531 ILE A N 1
ATOM 8190 C CA . ILE A 1 520 ? 19.324 37.669 141.603 1.00 29.17 531 ILE A CA 1
ATOM 8191 C C . ILE A 1 520 ? 19.073 38.041 140.151 1.00 25.77 531 ILE A C 1
ATOM 8192 O O . ILE A 1 520 ? 18.137 38.775 139.823 1.00 25.72 531 ILE A O 1
ATOM 8208 N N . HIS A 1 521 ? 19.945 37.536 139.282 1.00 25.13 532 HIS A N 1
ATOM 8209 C CA . HIS A 1 521 ? 19.713 37.460 137.849 1.00 24.30 532 HIS A CA 1
ATOM 8210 C C . HIS A 1 521 ? 19.454 36.002 137.498 1.00 25.50 532 HIS A C 1
ATOM 8211 O O . HIS A 1 521 ? 20.141 35.112 138.005 1.00 28.15 532 HIS A O 1
ATOM 8225 N N . PHE A 1 522 ? 18.472 35.753 136.634 1.00 22.38 533 PHE A N 1
ATOM 8226 C CA . PHE A 1 522 ? 18.099 34.384 136.289 1.00 22.38 533 PHE A CA 1
ATOM 8227 C C . PHE A 1 522 ? 17.875 34.262 134.792 1.00 21.92 533 PHE A C 1
ATOM 8228 O O . PHE A 1 522 ? 17.011 34.943 134.230 1.00 21.00 533 PHE A O 1
ATOM 8245 N N . TYR A 1 523 ? 18.639 33.373 134.164 1.00 22.02 534 TYR A N 1
ATOM 8246 C CA . TYR A 1 523 ? 18.433 32.994 132.776 1.00 22.07 534 TYR A CA 1
ATOM 8247 C C . TYR A 1 523 ? 18.386 31.479 132.668 1.00 23.20 534 TYR A C 1
ATOM 8248 O O . TYR A 1 523 ? 18.953 30.762 133.494 1.00 24.75 534 TYR A O 1
ATOM 8266 N N . ASN A 1 524 ? 17.700 31.003 131.634 1.00 24.81 535 ASN A N 1
ATOM 8267 C CA . ASN A 1 524 ? 17.561 29.576 131.372 1.00 27.72 535 ASN A CA 1
ATOM 8268 C C . ASN A 1 524 ? 16.981 29.410 129.976 1.00 29.68 535 ASN A C 1
ATOM 8269 O O . ASN A 1 524 ? 15.910 29.949 129.676 1.00 28.40 535 ASN A O 1
ATOM 8280 N N . TYR A 1 525 ? 17.691 28.695 129.106 1.00 33.99 536 TYR A N 1
ATOM 8281 C CA . TYR A 1 525 ? 17.233 28.471 127.745 1.00 40.21 536 TYR A CA 1
ATOM 8282 C C . TYR A 1 525 ? 16.924 27.009 127.456 1.00 43.54 536 TYR A C 1
ATOM 8283 O O . TYR A 1 525 ? 16.340 26.713 126.410 1.00 44.50 536 TYR A O 1
ATOM 8301 N N . ALA A 1 526 ? 17.276 26.096 128.365 1.00 43.49 537 ALA A N 1
ATOM 8302 C CA . ALA A 1 526 ? 17.079 24.673 128.122 1.00 43.47 537 ALA A CA 1
ATOM 8303 C C . ALA A 1 526 ? 15.677 24.224 128.507 1.00 43.36 537 ALA A C 1
ATOM 8304 O O . ALA A 1 526 ? 15.037 23.471 127.763 1.00 46.07 537 ALA A O 1
ATOM 8311 N N . ASP A 1 527 ? 15.179 24.679 129.650 1.00 40.04 538 ASP A N 1
ATOM 8312 C CA . ASP A 1 527 ? 13.964 24.123 130.221 1.00 37.78 538 ASP A CA 1
ATOM 8313 C C . ASP A 1 527 ? 12.723 24.838 129.685 1.00 35.33 538 ASP A C 1
ATOM 8314 O O . ASP A 1 527 ? 12.795 25.896 129.056 1.00 32.43 538 ASP A O 1
ATOM 8323 N N . ASP A 1 528 ? 11.570 24.224 129.936 1.00 37.01 539 ASP A N 1
ATOM 8324 C CA . ASP A 1 528 ? 10.286 24.735 129.465 1.00 37.75 539 ASP A CA 1
ATOM 8325 C C . ASP A 1 528 ? 9.936 26.007 130.230 1.00 35.69 539 ASP A C 1
ATOM 8326 O O . ASP A 1 528 ? 9.664 25.962 131.436 1.00 35.91 539 ASP A O 1
ATOM 8335 N N . CYS A 1 529 ? 9.939 27.144 129.530 1.00 35.72 540 CYS A N 1
ATOM 8336 C CA . CYS A 1 529 ? 9.672 28.424 130.178 1.00 36.83 540 CYS A CA 1
ATOM 8337 C C . CYS A 1 529 ? 8.255 28.510 130.730 1.00 37.49 540 CYS A C 1
ATOM 8338 O O . CYS A 1 529 ? 7.984 29.370 131.577 1.00 37.61 540 CYS A O 1
ATOM 8345 N N . TRP A 1 530 ? 7.342 27.656 130.260 1.00 37.08 541 TRP A N 1
ATOM 8346 C CA . TRP A 1 530 ? 5.990 27.617 130.807 1.00 37.64 541 TRP A CA 1
ATOM 8347 C C . TRP A 1 530 ? 5.944 26.991 132.194 1.00 39.25 541 TRP A C 1
ATOM 8348 O O . TRP A 1 530 ? 4.978 27.217 132.931 1.00 37.75 541 TRP A O 1
ATOM 8369 N N . ASN A 1 531 ? 6.952 26.200 132.555 1.00 42.47 542 ASN A N 1
ATOM 8370 C CA . ASN A 1 531 ? 7.003 25.532 133.853 1.00 45.92 542 ASN A CA 1
ATOM 8371 C C . ASN A 1 531 ? 7.583 26.508 134.869 1.00 43.61 542 ASN A C 1
ATOM 8372 O O . ASN A 1 531 ? 8.795 26.567 135.090 1.00 41.46 542 ASN A O 1
ATOM 8383 N N . TRP A 1 532 ? 6.698 27.275 135.509 1.00 44.00 543 TRP A N 1
ATOM 8384 C CA . TRP A 1 532 ? 7.129 28.313 136.440 1.00 41.90 543 TRP A CA 1
ATOM 8385 C C . TRP A 1 532 ? 7.953 27.769 137.605 1.00 40.05 543 TRP A C 1
ATOM 8386 O O . TRP A 1 532 ? 8.524 28.567 138.356 1.00 39.57 543 TRP A O 1
ATOM 8407 N N . LYS A 1 533 ? 8.034 26.445 137.773 1.00 38.90 544 LYS A N 1
ATOM 8408 C CA . LYS A 1 533 ? 8.837 25.866 138.843 1.00 40.33 544 LYS A CA 1
ATOM 8409 C C . LYS A 1 533 ? 10.333 26.022 138.605 1.00 41.05 544 LYS A C 1
ATOM 8410 O O . LYS A 1 533 ? 11.116 25.845 139.545 1.00 41.85 544 LYS A O 1
ATOM 8429 N N . ILE A 1 534 ? 10.751 26.333 137.375 1.00 39.36 545 ILE A N 1
ATOM 8430 C CA . ILE A 1 534 ? 12.171 26.530 137.106 1.00 38.72 545 ILE A CA 1
ATOM 8431 C C . ILE A 1 534 ? 12.668 27.848 137.679 1.00 38.54 545 ILE A C 1
ATOM 8432 O O . ILE A 1 534 ? 13.877 28.015 137.877 1.00 38.75 545 ILE A O 1
ATOM 8448 N N . PHE A 1 535 ? 11.762 28.794 137.944 1.00 39.12 546 PHE A N 1
ATOM 8449 C CA . PHE A 1 535 ? 12.149 30.133 138.351 1.00 38.91 546 PHE A CA 1
ATOM 8450 C C . PHE A 1 535 ? 12.432 30.184 139.852 1.00 42.70 546 PHE A C 1
ATOM 8451 O O . PHE A 1 535 ? 11.783 29.488 140.636 1.00 46.82 546 PHE A O 1
ATOM 8468 N N . PRO A 1 536 ? 13.390 31.008 140.285 1.00 41.99 547 PRO A N 1
ATOM 8469 C CA . PRO A 1 536 ? 13.657 31.128 141.726 1.00 41.89 547 PRO A CA 1
ATOM 8470 C C . PRO A 1 536 ? 12.676 32.088 142.384 1.00 38.70 547 PRO A C 1
ATOM 8471 O O . PRO A 1 536 ? 12.424 33.183 141.877 1.00 36.99 547 PRO A O 1
ATOM 8482 N N . LYS A 1 537 ? 12.127 31.671 143.525 1.00 37.82 548 LYS A N 1
ATOM 8483 C CA . LYS A 1 537 ? 11.230 32.518 144.311 1.00 36.27 548 LYS A CA 1
ATOM 8484 C C . LYS A 1 537 ? 12.078 33.459 145.173 1.00 36.22 548 LYS A C 1
ATOM 8485 O O . LYS A 1 537 ? 12.187 33.328 146.394 1.00 35.73 548 LYS A O 1
ATOM 8504 N N . ALA A 1 538 ? 12.691 34.428 144.497 1.00 36.21 549 ALA A N 1
ATOM 8505 C CA . ALA A 1 538 ? 13.725 35.268 145.082 1.00 35.74 549 ALA A CA 1
ATOM 8506 C C . ALA A 1 538 ? 13.133 36.513 145.737 1.00 33.94 549 ALA A C 1
ATOM 8507 O O . ALA A 1 538 ? 11.958 36.845 145.568 1.00 33.47 549 ALA A O 1
ATOM 8514 N N . ARG A 1 539 ? 13.984 37.218 146.490 1.00 32.56 550 ARG A N 1
ATOM 8515 C CA . ARG A 1 539 ? 13.555 38.453 147.141 1.00 31.14 550 ARG A CA 1
ATOM 8516 C C . ARG A 1 539 ? 13.371 39.578 146.131 1.00 28.40 550 ARG A C 1
ATOM 8517 O O . ARG A 1 539 ? 12.543 40.472 146.339 1.00 27.38 550 ARG A O 1
ATOM 8538 N N . LEU A 1 540 ? 14.136 39.553 145.040 1.00 27.32 551 LEU A N 1
ATOM 8539 C CA . LEU A 1 540 ? 14.058 40.582 144.012 1.00 28.05 551 LEU A CA 1
ATOM 8540 C C . LEU A 1 540 ? 14.840 40.139 142.782 1.00 26.83 551 LEU A C 1
ATOM 8541 O O . LEU A 1 540 ? 15.991 39.702 142.894 1.00 27.20 551 LEU A O 1
ATOM 8557 N N . VAL A 1 541 ? 14.226 40.251 141.610 1.00 27.22 552 VAL A N 1
ATOM 8558 C CA . VAL A 1 541 ? 14.813 39.784 140.361 1.00 25.25 552 VAL A CA 1
ATOM 8559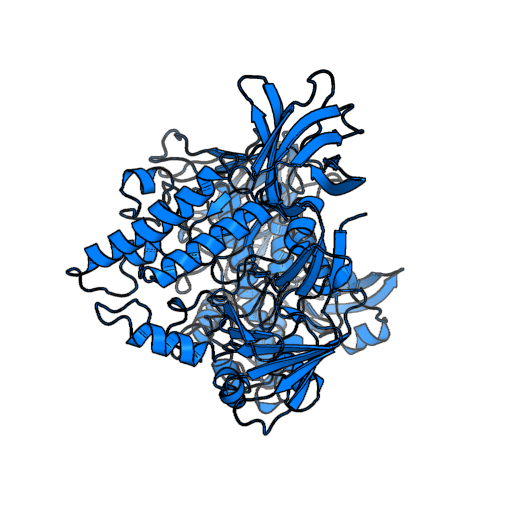 C C . VAL A 1 541 ? 15.168 41.020 139.546 1.00 22.82 552 VAL A C 1
ATOM 8560 O O . VAL A 1 541 ? 14.297 41.665 138.954 1.00 21.67 552 VAL A O 1
ATOM 8573 N N . SER A 1 542 ? 16.455 41.354 139.514 1.00 21.73 553 SER A N 1
ATOM 8574 C CA . SER A 1 542 ? 16.934 42.530 138.804 1.00 22.09 553 SER A CA 1
ATOM 8575 C C . SER A 1 542 ? 17.280 42.252 137.344 1.00 21.40 553 SER A C 1
ATOM 8576 O O . SER A 1 542 ? 17.481 43.207 136.585 1.00 20.86 553 SER A O 1
ATOM 8584 N N . GLU A 1 543 ? 17.368 40.983 136.942 1.00 21.03 554 GLU A N 1
ATOM 8585 C CA . GLU A 1 543 ? 17.506 40.608 135.539 1.00 21.15 554 GLU A CA 1
ATOM 8586 C C . GLU A 1 543 ? 16.846 39.258 135.307 1.00 19.89 554 GLU A C 1
ATOM 8587 O O . GLU A 1 543 ? 16.904 38.374 136.167 1.00 19.90 554 GLU A O 1
ATOM 8599 N N . TYR A 1 544 ? 16.241 39.111 134.129 1.00 19.03 555 TYR A N 1
ATOM 8600 C CA . TYR A 1 544 ? 15.718 37.848 133.617 1.00 20.67 555 TYR A CA 1
ATOM 8601 C C . TYR A 1 544 ? 15.156 38.100 132.221 1.00 19.85 555 TYR A C 1
ATOM 8602 O O . TYR A 1 544 ? 14.410 39.061 132.023 1.00 19.96 555 TYR A O 1
ATOM 8620 N N . GLY A 1 545 ? 15.512 37.277 131.239 1.00 19.90 556 GLY A N 1
ATOM 8621 C CA . GLY A 1 545 ? 15.103 37.578 129.880 1.00 20.57 556 GLY A CA 1
ATOM 8622 C C . GLY A 1 545 ? 15.136 36.384 128.958 1.00 22.28 556 GLY A C 1
ATOM 8623 O O . GLY A 1 545 ? 15.788 35.371 129.230 1.00 21.00 556 GLY A O 1
ATOM 8627 N N . TYR A 1 546 ? 14.422 36.528 127.843 1.00 24.92 557 TYR A N 1
ATOM 8628 C CA . TYR A 1 546 ? 14.472 35.592 126.734 1.00 27.67 557 TYR A CA 1
ATOM 8629 C C . TYR A 1 546 ? 14.707 36.372 125.448 1.00 26.77 557 TYR A C 1
ATOM 8630 O O . TYR A 1 546 ? 14.321 37.538 125.328 1.00 25.31 557 TYR A O 1
ATOM 8648 N N . GLN A 1 547 ? 15.353 35.719 124.493 1.00 27.72 558 GLN A N 1
ATOM 8649 C CA . GLN A 1 547 ? 15.788 36.372 123.270 1.00 28.81 558 GLN A CA 1
ATOM 8650 C C . GLN A 1 547 ? 14.723 36.250 122.186 1.00 29.49 558 GLN A C 1
ATOM 8651 O O . GLN A 1 547 ? 13.939 35.296 122.159 1.00 31.42 558 GLN A O 1
ATOM 8665 N N . SER A 1 548 ? 14.695 37.241 121.294 1.00 28.20 559 SER A N 1
ATOM 8666 C CA . SER A 1 548 ? 13.817 37.212 120.132 1.00 26.60 559 SER A CA 1
ATOM 8667 C C . SER A 1 548 ? 14.447 38.048 119.033 1.00 23.55 559 SER A C 1
ATOM 8668 O O . SER A 1 548 ? 15.334 38.870 119.282 1.00 21.39 559 SER A O 1
ATOM 8676 N N . TRP A 1 549 ? 13.948 37.841 117.787 1.00 23.56 560 TRP A N 1
ATOM 8677 C CA . TRP A 1 549 ? 14.443 38.619 116.664 1.00 22.46 560 TRP A CA 1
ATOM 8678 C C . TRP A 1 549 ? 13.598 39.877 116.479 1.00 22.39 560 TRP A C 1
ATOM 8679 O O . TRP A 1 549 ? 12.388 39.852 116.718 1.00 21.31 560 TRP A O 1
ATOM 8700 N N . PRO A 1 550 ? 14.211 40.990 116.080 1.00 21.67 561 PRO A N 1
ATOM 8701 C CA . PRO A 1 550 ? 13.427 42.178 115.729 1.00 21.69 561 PRO A CA 1
ATOM 8702 C C . PRO A 1 550 ? 12.652 41.951 114.440 1.00 24.11 561 PRO A C 1
ATOM 8703 O O . PRO A 1 550 ? 12.949 41.051 113.653 1.00 25.43 561 PRO A O 1
ATOM 8714 N N . SER A 1 551 ? 11.652 42.804 114.227 1.00 21.31 562 SER A N 1
ATOM 8715 C CA . SER A 1 551 ? 10.760 42.658 113.088 1.00 23.91 562 SER A CA 1
ATOM 8716 C C . SER A 1 551 ? 11.533 42.776 111.779 1.00 23.90 562 SER A C 1
ATOM 8717 O O . SER A 1 551 ? 12.639 43.321 111.718 1.00 22.00 562 SER A O 1
ATOM 8725 N N . PHE A 1 552 ? 10.925 42.249 110.713 1.00 28.17 563 PHE A N 1
ATOM 8726 C CA . PHE A 1 552 ? 11.542 42.338 109.394 1.00 28.74 563 PHE A CA 1
ATOM 8727 C C . PHE A 1 552 ? 11.721 43.790 108.967 1.00 28.04 563 PHE A C 1
ATOM 8728 O O . PHE A 1 552 ? 12.722 44.140 108.330 1.00 25.58 563 PHE A O 1
ATOM 8745 N N . SER A 1 553 ? 10.755 44.647 109.299 1.00 31.06 564 SER A N 1
ATOM 8746 C CA . SER A 1 553 ? 10.867 46.061 108.962 1.00 33.17 564 SER A CA 1
ATOM 8747 C C . SER A 1 553 ? 12.165 46.654 109.492 1.00 29.29 564 SER A C 1
ATOM 8748 O O . SER A 1 553 ? 12.838 47.427 108.800 1.00 27.52 564 SER A O 1
ATOM 8756 N N . THR A 1 554 ? 12.529 46.307 110.724 1.00 29.08 565 THR A N 1
ATOM 8757 C CA . THR A 1 554 ? 13.761 46.824 111.304 1.00 26.82 565 THR A CA 1
ATOM 8758 C C . THR A 1 554 ? 14.982 46.221 110.621 1.00 24.60 565 THR A C 1
ATOM 8759 O O . THR A 1 554 ? 15.972 46.919 110.376 1.00 23.55 565 THR A O 1
ATOM 8770 N N . LEU A 1 555 ? 14.922 44.929 110.290 1.00 24.64 566 LEU A N 1
ATOM 8771 C CA . LEU A 1 555 ? 16.052 44.271 109.644 1.00 25.73 566 LEU A CA 1
ATOM 8772 C C . LEU A 1 555 ? 16.241 44.764 108.213 1.00 27.35 566 LEU A C 1
ATOM 8773 O O . LEU A 1 555 ? 17.376 44.908 107.744 1.00 26.38 566 LEU A O 1
ATOM 8789 N N . GLU A 1 556 ? 15.140 45.032 107.506 1.00 30.78 567 GLU A N 1
ATOM 8790 C CA . GLU A 1 556 ? 15.225 45.383 106.092 1.00 32.22 567 GLU A CA 1
ATOM 8791 C C . GLU A 1 556 ? 16.132 46.587 105.859 1.00 28.20 567 GLU A C 1
ATOM 8792 O O . GLU A 1 556 ? 16.806 46.664 104.828 1.00 28.14 567 GLU A O 1
ATOM 8804 N N . LYS A 1 557 ? 16.179 47.526 106.804 1.00 23.57 568 LYS A N 1
ATOM 8805 C CA . LYS A 1 557 ? 16.943 48.752 106.600 1.00 21.77 568 LYS A CA 1
ATOM 8806 C C . LYS A 1 557 ? 18.453 48.538 106.628 1.00 20.59 568 LYS A C 1
ATOM 8807 O O . LYS A 1 557 ? 19.189 49.432 106.199 1.00 20.20 568 LYS A O 1
ATOM 8826 N N . VAL A 1 558 ? 18.933 47.389 107.105 1.00 20.92 569 VAL A N 1
ATOM 8827 C CA . VAL A 1 558 ? 20.369 47.146 107.212 1.00 20.24 569 VAL A CA 1
ATOM 8828 C C . VAL A 1 558 ? 20.732 45.788 106.626 1.00 22.57 569 VAL A C 1
ATOM 8829 O O . VAL A 1 558 ? 21.732 45.178 107.022 1.00 23.60 569 VAL A O 1
ATOM 8842 N N . SER A 1 559 ? 19.935 45.310 105.673 1.00 23.36 570 SER A N 1
ATOM 8843 C CA . SER A 1 559 ? 20.168 44.010 105.065 1.00 23.69 570 SER A CA 1
ATOM 8844 C C . SER A 1 559 ? 19.706 44.054 103.616 1.00 25.47 570 SER A C 1
ATOM 8845 O O . SER A 1 559 ? 19.083 45.019 103.168 1.00 24.69 570 SER A O 1
ATOM 8853 N N . SER A 1 560 ? 20.030 42.992 102.883 1.00 29.24 571 SER A N 1
ATOM 8854 C CA . SER A 1 560 ? 19.643 42.854 101.487 1.00 33.02 571 SER A CA 1
ATOM 8855 C C . SER A 1 560 ? 18.895 41.541 101.301 1.00 32.72 571 SER A C 1
ATOM 8856 O O . SER A 1 560 ? 18.853 40.689 102.192 1.00 32.32 571 SER A O 1
ATOM 8864 N N . GLN A 1 561 ? 18.313 41.386 100.109 1.00 33.35 572 GLN A N 1
ATOM 8865 C CA . GLN A 1 561 ? 17.390 40.284 99.854 1.00 33.86 572 GLN A CA 1
ATOM 8866 C C . GLN A 1 561 ? 17.986 38.938 100.248 1.00 30.94 572 GLN A C 1
ATOM 8867 O O . GLN A 1 561 ? 17.302 38.099 100.847 1.00 31.61 572 GLN A O 1
ATOM 8881 N N . GLU A 1 562 ? 19.261 38.713 99.927 1.00 28.74 573 GLU A N 1
ATOM 8882 C CA . GLU A 1 562 ? 19.880 37.414 100.166 1.00 30.77 573 GLU A CA 1
ATOM 8883 C C . GLU A 1 562 ? 20.122 37.131 101.641 1.00 28.66 573 GLU A C 1
ATOM 8884 O O . GLU A 1 562 ? 20.560 36.026 101.974 1.00 27.68 573 GLU A O 1
ATOM 8896 N N . ASP A 1 563 ? 19.866 38.096 102.520 1.00 28.29 574 ASP A N 1
ATOM 8897 C CA . ASP A 1 563 ? 20.122 37.941 103.946 1.00 28.78 574 ASP A CA 1
ATOM 8898 C C . ASP A 1 563 ? 18.916 37.426 104.718 1.00 29.44 574 ASP A C 1
ATOM 8899 O O . ASP A 1 563 ? 19.055 37.073 105.894 1.00 28.40 574 ASP A O 1
ATOM 8908 N N . TRP A 1 564 ? 17.749 37.360 104.081 1.00 30.10 575 TRP A N 1
ATOM 8909 C CA . TRP A 1 564 ? 16.480 37.184 104.783 1.00 31.01 575 TRP A CA 1
ATOM 8910 C C . TRP A 1 564 ? 16.170 35.695 104.942 1.00 32.95 575 TRP A C 1
ATOM 8911 O O . TRP A 1 564 ? 15.222 35.146 104.378 1.00 35.58 575 TRP A O 1
ATOM 8932 N N . ALA A 1 565 ? 17.016 35.043 105.736 1.00 31.79 576 ALA A N 1
ATOM 8933 C CA . ALA A 1 565 ? 16.786 33.686 106.206 1.00 31.77 576 ALA A CA 1
ATOM 8934 C C . ALA A 1 565 ? 17.302 33.585 107.634 1.00 31.13 576 ALA A C 1
ATOM 8935 O O . ALA A 1 565 ? 18.240 34.287 108.020 1.00 29.14 576 ALA A O 1
ATOM 8942 N N . TYR A 1 566 ? 16.676 32.707 108.419 1.00 32.46 577 TYR A N 1
ATOM 8943 C CA . TYR A 1 566 ? 16.982 32.635 109.846 1.00 33.43 577 TYR A CA 1
ATOM 8944 C C . TYR A 1 566 ? 18.462 32.357 110.086 1.00 33.88 577 TYR A C 1
ATOM 8945 O O . TYR A 1 566 ? 19.071 32.941 110.990 1.00 31.90 577 TYR A O 1
ATOM 8963 N N . ASN A 1 567 ? 19.062 31.480 109.280 1.00 37.21 578 ASN A N 1
ATOM 8964 C CA . ASN A 1 567 ? 20.449 31.066 109.458 1.00 39.25 578 ASN A CA 1
ATOM 8965 C C . ASN A 1 567 ? 21.341 31.528 108.308 1.00 37.43 578 ASN A C 1
ATOM 8966 O O . ASN A 1 567 ? 22.364 30.904 108.017 1.00 38.70 578 ASN A O 1
ATOM 8977 N N . SER A 1 568 ? 20.971 32.624 107.650 1.00 34.42 579 SER A N 1
ATOM 8978 C CA . SER A 1 568 ? 21.835 33.217 106.641 1.00 32.16 579 SER A CA 1
ATOM 8979 C C . SER A 1 568 ? 23.141 33.697 107.270 1.00 30.86 579 SER A C 1
ATOM 8980 O O . SER A 1 568 ? 23.261 33.844 108.489 1.00 30.41 579 SER A O 1
ATOM 8988 N N . ARG A 1 569 ? 24.128 33.956 106.409 1.00 30.53 580 ARG A N 1
ATOM 8989 C CA . ARG A 1 569 ? 25.398 34.504 106.872 1.00 32.38 580 ARG A CA 1
ATOM 8990 C C . ARG A 1 569 ? 25.176 35.779 107.678 1.00 27.93 580 ARG A C 1
ATOM 8991 O O . ARG A 1 569 ? 25.785 35.971 108.736 1.00 23.55 580 ARG A O 1
ATOM 9012 N N . PHE A 1 570 ? 24.287 36.651 107.193 1.00 28.82 581 PHE A N 1
ATOM 9013 C CA . PHE A 1 570 ? 24.004 37.917 107.863 1.00 28.28 581 PHE A CA 1
ATOM 9014 C C . PHE A 1 570 ? 23.405 37.687 109.247 1.00 27.42 581 PHE A C 1
ATOM 9015 O O . PHE A 1 570 ? 23.851 38.280 110.237 1.00 25.93 581 PHE A O 1
ATOM 9032 N N . SER A 1 571 ? 22.394 36.820 109.334 1.00 28.98 582 SER A N 1
ATOM 9033 C CA . SER A 1 571 ? 21.700 36.601 110.600 1.00 28.51 582 SER A CA 1
ATOM 9034 C C . SER A 1 571 ? 22.635 36.018 111.655 1.00 26.67 582 SER A C 1
ATOM 9035 O O . SER A 1 571 ? 22.659 36.479 112.802 1.00 24.67 582 SER A O 1
ATOM 9043 N N . LEU A 1 572 ? 23.407 34.991 111.291 1.00 25.33 583 LEU A N 1
ATOM 9044 C CA . LEU A 1 572 ? 24.375 34.446 112.236 1.00 25.42 583 LEU A CA 1
ATOM 9045 C C . LEU A 1 572 ? 25.413 35.490 112.625 1.00 25.09 583 LEU A C 1
ATOM 9046 O O . LEU A 1 572 ? 25.942 35.459 113.742 1.00 25.92 583 LEU A O 1
ATOM 9062 N N . HIS A 1 573 ? 25.708 36.424 111.721 1.00 24.85 584 HIS A N 1
ATOM 9063 C CA . HIS A 1 573 ? 26.652 37.492 112.028 1.00 23.36 584 HIS A CA 1
ATOM 9064 C C . HIS A 1 573 ? 26.087 38.435 113.087 1.00 21.96 584 HIS A C 1
ATOM 9065 O O . HIS A 1 573 ? 26.789 38.808 114.036 1.00 22.07 584 HIS A O 1
ATOM 9079 N N . ARG A 1 574 ? 24.811 38.809 112.953 1.00 23.20 585 ARG A N 1
ATOM 9080 C CA . ARG A 1 574 ? 24.188 39.734 113.893 1.00 23.55 585 ARG A CA 1
ATOM 9081 C C . ARG A 1 574 ? 23.940 39.091 115.249 1.00 21.83 585 ARG A C 1
ATOM 9082 O O . ARG A 1 574 ? 23.956 39.785 116.275 1.00 21.43 585 ARG A O 1
ATOM 9103 N N . GLN A 1 575 ? 23.693 37.787 115.270 1.00 20.54 586 GLN A N 1
ATOM 9104 C CA . GLN A 1 575 ? 23.515 37.050 116.515 1.00 20.78 586 GLN A CA 1
ATOM 9105 C C . GLN A 1 575 ? 24.835 37.046 117.274 1.00 19.80 586 GLN A C 1
ATOM 9106 O O . GLN A 1 575 ? 25.814 36.444 116.821 1.00 19.73 586 GLN A O 1
ATOM 9120 N N . HIS A 1 576 ? 24.875 37.725 118.421 1.00 18.77 587 HIS A N 1
ATOM 9121 C CA . HIS A 1 576 ? 26.082 37.794 119.236 1.00 19.13 587 HIS A CA 1
ATOM 9122 C C . HIS A 1 576 ? 25.999 36.931 120.487 1.00 20.93 587 HIS A C 1
ATOM 9123 O O . HIS A 1 576 ? 26.906 36.985 121.323 1.00 21.41 587 HIS A O 1
ATOM 9137 N N . HIS A 1 577 ? 24.940 36.139 120.635 1.00 22.43 588 HIS A N 1
ATOM 9138 C CA . HIS A 1 577 ? 24.763 35.256 121.780 1.00 24.34 588 HIS A CA 1
ATOM 9139 C C . HIS A 1 577 ? 25.005 33.814 121.351 1.00 25.88 588 HIS A C 1
ATOM 9140 O O . HIS A 1 577 ? 24.374 33.326 120.408 1.00 24.26 588 HIS A O 1
ATOM 9154 N N . GLU A 1 578 ? 25.920 33.144 122.049 1.00 29.92 589 GLU A N 1
ATOM 9155 C CA . GLU A 1 578 ? 26.278 31.756 121.771 1.00 35.40 589 GLU A CA 1
ATOM 9156 C C . GLU A 1 578 ? 25.047 30.880 121.568 1.00 34.88 589 GLU A C 1
ATOM 9157 O O . GLU A 1 578 ? 24.268 30.676 122.502 1.00 33.01 589 GLU A O 1
ATOM 9169 N N . ASP A 1 579 ? 24.866 30.364 120.351 1.00 35.68 590 ASP A N 1
ATOM 9170 C CA . ASP A 1 579 ? 23.810 29.400 120.029 1.00 38.00 590 ASP A CA 1
ATOM 9171 C C . ASP A 1 579 ? 22.409 29.981 120.195 1.00 31.78 590 ASP A C 1
ATOM 9172 O O . ASP A 1 579 ? 21.442 29.232 120.376 1.00 30.91 590 ASP A O 1
ATOM 9181 N N . GLY A 1 580 ? 22.275 31.306 120.113 1.00 27.84 591 GLY A N 1
ATOM 9182 C CA . GLY A 1 580 ? 20.987 31.931 120.369 1.00 26.55 591 GLY A CA 1
ATOM 9183 C C . GLY A 1 580 ? 19.915 31.516 119.379 1.00 28.51 591 GLY A C 1
ATOM 9184 O O . GLY A 1 580 ? 18.746 31.364 119.743 1.00 28.54 591 GLY A O 1
ATOM 9188 N N . ASN A 1 581 ? 20.287 31.350 118.109 1.00 29.43 592 ASN A N 1
ATOM 9189 C CA . ASN A 1 581 ? 19.302 30.938 117.111 1.00 31.12 592 ASN A CA 1
ATOM 9190 C C . ASN A 1 581 ? 18.729 29.568 117.450 1.00 30.47 592 ASN A C 1
ATOM 9191 O O . ASN A 1 581 ? 17.510 29.366 117.421 1.00 30.40 592 ASN A O 1
ATOM 9202 N N . HIS A 1 582 ? 19.596 28.613 117.784 1.00 30.97 593 HIS A N 1
ATOM 9203 C CA . HIS A 1 582 ? 19.125 27.287 118.170 1.00 34.81 593 HIS A CA 1
ATOM 9204 C C . HIS A 1 582 ? 18.332 27.347 119.470 1.00 32.96 593 HIS A C 1
ATOM 9205 O O . HIS A 1 582 ? 17.248 26.760 119.576 1.00 33.60 593 HIS A O 1
ATOM 9219 N N . GLN A 1 583 ? 18.854 28.057 120.473 1.00 31.75 594 GLN A N 1
ATOM 9220 C CA . GLN A 1 583 ? 18.134 28.204 121.732 1.00 30.68 594 GLN A CA 1
ATOM 9221 C C . GLN A 1 583 ? 16.731 28.749 121.502 1.00 30.39 594 GLN A C 1
ATOM 9222 O O . GLN A 1 583 ? 15.756 28.255 122.078 1.00 31.14 594 GLN A O 1
ATOM 9236 N N . MET A 1 584 ? 16.614 29.780 120.664 1.00 29.51 595 MET A N 1
ATOM 9237 C CA . MET A 1 584 ? 15.307 30.375 120.405 1.00 30.29 595 MET A CA 1
ATOM 9238 C C . MET A 1 584 ? 14.367 29.376 119.745 1.00 32.45 595 MET A C 1
ATOM 9239 O O . MET A 1 584 ? 13.193 29.281 120.120 1.00 32.11 595 MET A O 1
ATOM 9253 N N . LEU A 1 585 ? 14.860 28.615 118.764 1.00 34.23 596 LEU A N 1
ATOM 9254 C CA . LEU A 1 585 ? 14.023 27.588 118.148 1.00 37.46 596 LEU A CA 1
ATOM 9255 C C . LEU A 1 585 ? 13.663 26.500 119.151 1.00 37.97 596 LEU A C 1
ATOM 9256 O O . LEU A 1 585 ? 12.511 26.053 119.207 1.00 38.54 596 LEU A O 1
ATOM 9272 N N . HIS A 1 586 ? 14.637 26.060 119.950 1.00 38.17 597 HIS A N 1
ATOM 9273 C CA . HIS A 1 586 ? 14.367 25.042 120.961 1.00 39.01 597 HIS A CA 1
ATOM 9274 C C . HIS A 1 586 ? 13.199 25.442 121.853 1.00 37.12 597 HIS A C 1
ATOM 9275 O O . HIS A 1 586 ? 12.338 24.615 122.172 1.00 36.43 597 HIS A O 1
ATOM 9289 N N . GLN A 1 587 ? 13.159 26.707 122.280 1.00 34.89 598 GLN A N 1
ATOM 9290 C CA . GLN A 1 587 ? 12.071 27.162 123.137 1.00 35.37 598 GLN A CA 1
ATOM 9291 C C . GLN A 1 587 ? 10.781 27.353 122.346 1.00 36.66 598 GLN A C 1
ATOM 9292 O O . GLN A 1 587 ? 9.688 27.192 122.899 1.00 36.24 598 GLN A O 1
ATOM 9306 N N . VAL A 1 588 ? 10.882 27.687 121.059 1.00 37.49 599 VAL A N 1
ATOM 9307 C CA . VAL A 1 588 ? 9.694 27.733 120.208 1.00 40.29 599 VAL A CA 1
ATOM 9308 C C . VAL A 1 588 ? 9.064 26.349 120.106 1.00 44.10 599 VAL A C 1
ATOM 9309 O O . VAL A 1 588 ? 7.857 26.179 120.315 1.00 42.51 599 VAL A O 1
ATOM 9322 N N . LYS A 1 589 ? 9.874 25.339 119.776 1.00 48.09 600 LYS A N 1
ATOM 9323 C CA . LYS A 1 589 ? 9.367 23.976 119.645 1.00 53.11 600 LYS A CA 1
ATOM 9324 C C . LYS A 1 589 ? 8.696 23.481 120.919 1.00 53.30 600 LYS A C 1
ATOM 9325 O O . LYS A 1 589 ? 7.873 22.561 120.854 1.00 56.02 600 LYS A O 1
ATOM 9344 N N . MET A 1 590 ? 9.031 24.064 122.073 1.00 50.91 601 MET A N 1
ATOM 9345 C CA . MET A 1 590 ? 8.488 23.588 123.341 1.00 49.54 601 MET A CA 1
ATOM 9346 C C . MET A 1 590 ? 6.964 23.531 123.310 1.00 47.01 601 MET A C 1
ATOM 9347 O O . MET A 1 590 ? 6.359 22.598 123.852 1.00 46.53 601 MET A O 1
ATOM 9361 N N . HIS A 1 591 ? 6.323 24.518 122.670 1.00 46.25 602 HIS A N 1
ATOM 9362 C CA . HIS A 1 591 ? 4.866 24.579 122.649 1.00 46.52 602 HIS A CA 1
ATOM 9363 C C . HIS A 1 591 ? 4.295 24.996 121.298 1.00 46.80 602 HIS A C 1
ATOM 9364 O O . HIS A 1 591 ? 3.075 25.185 121.196 1.00 44.44 602 HIS A O 1
ATOM 9378 N N . PHE A 1 592 ? 5.118 25.154 120.265 1.00 49.52 603 PHE A N 1
ATOM 9379 C CA . PHE A 1 592 ? 4.653 25.699 118.997 1.00 53.21 603 PHE A CA 1
ATOM 9380 C C . PHE A 1 592 ? 5.240 24.897 117.847 1.00 54.10 603 PHE A C 1
ATOM 9381 O O . PHE A 1 592 ? 6.289 24.261 117.973 1.00 56.25 603 PHE A O 1
ATOM 9398 N N . LYS A 1 593 ? 4.545 24.938 116.715 1.00 52.53 604 LYS A N 1
ATOM 9399 C CA . LYS A 1 593 ? 5.014 24.299 115.496 1.00 52.66 604 LYS A CA 1
ATOM 9400 C C . LYS A 1 593 ? 5.946 25.247 114.757 1.00 51.52 604 LYS A C 1
ATOM 9401 O O . LYS A 1 593 ? 5.646 26.438 114.616 1.00 49.96 604 LYS A O 1
ATOM 9420 N N . LEU A 1 594 ? 7.080 24.722 114.304 1.00 53.73 605 LEU A N 1
ATOM 9421 C CA . LEU A 1 594 ? 7.999 25.529 113.527 1.00 56.53 605 LEU A CA 1
ATOM 9422 C C . LEU A 1 594 ? 7.380 25.852 112.168 1.00 61.35 605 LEU A C 1
ATOM 9423 O O . LEU A 1 594 ? 6.560 25.086 111.656 1.00 63.87 605 LEU A O 1
ATOM 9439 N N . PRO A 1 595 ? 7.753 26.977 111.561 1.00 63.33 606 PRO A N 1
ATOM 9440 C CA . PRO A 1 595 ? 7.112 27.373 110.297 1.00 67.65 606 PRO A CA 1
ATOM 9441 C C . PRO A 1 595 ? 7.385 26.374 109.183 1.00 75.19 606 PRO A C 1
ATOM 9442 O O . PRO A 1 595 ? 8.536 26.083 108.851 1.00 71.98 606 PRO A O 1
ATOM 9453 N N . GLN A 1 596 ? 6.308 25.848 108.605 1.00 84.56 607 GLN A N 1
ATOM 9454 C CA . GLN A 1 596 ? 6.370 25.004 107.416 1.00 91.42 607 GLN A CA 1
ATOM 9455 C C . GLN A 1 596 ? 5.767 25.790 106.260 1.00 90.78 607 GLN A C 1
ATOM 9456 O O . GLN A 1 596 ? 4.567 26.086 106.261 1.00 94.00 607 GLN A O 1
ATOM 9470 N N . GLY A 1 597 ? 6.598 26.128 105.282 1.00 87.18 608 GLY A N 1
ATOM 9471 C CA . GLY A 1 597 ? 6.140 26.890 104.137 1.00 84.15 608 GLY A CA 1
ATOM 9472 C C . GLY A 1 597 ? 7.120 26.778 102.994 1.00 83.05 608 GLY A C 1
ATOM 9473 O O . GLY A 1 597 ? 8.281 26.399 103.177 1.00 83.22 608 GLY A O 1
ATOM 9477 N N . THR A 1 598 ? 6.635 27.115 101.801 1.00 82.65 609 THR A N 1
ATOM 9478 C CA . THR A 1 598 ? 7.442 26.999 100.593 1.00 79.40 609 THR A CA 1
ATOM 9479 C C . THR A 1 598 ? 8.304 28.235 100.350 1.00 72.67 609 THR A C 1
ATOM 9480 O O . THR A 1 598 ? 9.454 28.106 99.917 1.00 73.40 609 THR A O 1
ATOM 9491 N N . ASP A 1 599 ? 7.778 29.426 100.624 1.00 67.89 610 ASP A N 1
ATOM 9492 C CA . ASP A 1 599 ? 8.516 30.656 100.359 1.00 63.12 610 ASP A CA 1
ATOM 9493 C C . ASP A 1 599 ? 9.525 30.911 101.476 1.00 61.92 610 ASP A C 1
ATOM 9494 O O . ASP A 1 599 ? 9.120 31.090 102.629 1.00 61.73 610 ASP A O 1
ATOM 9503 N N . PRO A 1 600 ? 10.833 30.939 101.188 1.00 62.06 611 PRO A N 1
ATOM 9504 C CA . PRO A 1 600 ? 11.807 31.157 102.275 1.00 60.21 611 PRO A CA 1
ATOM 9505 C C . PRO A 1 600 ? 11.624 32.478 103.004 1.00 57.60 611 PRO A C 1
ATOM 9506 O O . PRO A 1 600 ? 11.816 32.535 104.226 1.00 56.55 611 PRO A O 1
ATOM 9517 N N . LEU A 1 601 ? 11.275 33.551 102.289 1.00 57.28 612 LEU A N 1
ATOM 9518 C CA . LEU A 1 601 ? 11.035 34.830 102.951 1.00 54.52 612 LEU A CA 1
ATOM 9519 C C . LEU A 1 601 ? 9.877 34.728 103.934 1.00 54.81 612 LEU A C 1
ATOM 9520 O O . LEU A 1 601 ? 9.954 35.251 105.052 1.00 54.74 612 LEU A O 1
ATOM 9536 N N . ARG A 1 602 ? 8.786 34.070 103.531 1.00 54.86 613 ARG A N 1
ATOM 9537 C CA . ARG A 1 602 ? 7.676 33.842 104.450 1.00 50.62 613 ARG A CA 1
ATOM 9538 C C . ARG A 1 602 ? 8.139 33.072 105.679 1.00 43.29 613 ARG A C 1
ATOM 9539 O O . ARG A 1 602 ? 7.776 33.417 106.809 1.00 40.12 613 ARG A O 1
ATOM 9560 N N . THR A 1 603 ? 8.935 32.019 105.476 1.00 42.13 614 THR A N 1
ATOM 9561 C CA . THR A 1 603 ? 9.486 31.277 106.605 1.00 42.47 614 THR A CA 1
ATOM 9562 C C . THR A 1 603 ? 10.298 32.190 107.518 1.00 41.28 614 THR A C 1
ATOM 9563 O O . THR A 1 603 ? 10.181 32.117 108.747 1.00 40.98 614 THR A O 1
ATOM 9574 N N . PHE A 1 604 ? 11.132 33.052 106.933 1.00 40.46 615 PHE A N 1
ATOM 9575 C CA . PHE A 1 604 ? 11.930 33.985 107.724 1.00 39.72 615 PHE A CA 1
ATOM 9576 C C . PHE A 1 604 ? 11.039 34.858 108.601 1.00 39.02 615 PHE A C 1
ATOM 9577 O O . PHE A 1 604 ? 11.225 34.930 109.821 1.00 38.17 615 PHE A O 1
ATOM 9594 N N . LYS A 1 605 ? 10.052 35.523 107.994 1.00 38.15 616 LYS A N 1
ATOM 9595 C CA . LYS A 1 605 ? 9.159 36.390 108.759 1.00 37.98 616 LYS A CA 1
ATOM 9596 C C . LYS A 1 605 ? 8.384 35.604 109.812 1.00 38.52 616 LYS A C 1
ATOM 9597 O O . LYS A 1 605 ? 8.210 36.074 110.942 1.00 37.49 616 LYS A O 1
ATOM 9616 N N . ASP A 1 606 ? 7.892 34.414 109.457 1.00 40.09 617 ASP A N 1
ATOM 9617 C CA . ASP A 1 606 ? 7.112 33.634 110.414 1.00 41.81 617 ASP A CA 1
ATOM 9618 C C . ASP A 1 606 ? 7.965 33.177 111.589 1.00 38.93 617 ASP A C 1
ATOM 9619 O O . ASP A 1 606 ? 7.464 33.085 112.716 1.00 40.36 617 ASP A O 1
ATOM 9628 N N . THR A 1 607 ? 9.244 32.880 111.350 1.00 36.32 618 THR A N 1
ATOM 9629 C CA . THR A 1 607 ? 10.120 32.467 112.441 1.00 34.06 618 THR A CA 1
ATOM 9630 C C . THR A 1 607 ? 10.368 33.620 113.406 1.00 31.68 618 THR A C 1
ATOM 9631 O O . THR A 1 607 ? 10.333 33.430 114.627 1.00 31.58 618 THR A O 1
ATOM 9642 N N . ILE A 1 608 ? 10.610 34.825 112.878 1.00 30.65 619 ILE A N 1
ATOM 9643 C CA . ILE A 1 608 ? 10.696 36.015 113.726 1.00 32.63 619 ILE A CA 1
ATOM 9644 C C . ILE A 1 608 ? 9.457 36.109 114.607 1.00 33.83 619 ILE A C 1
ATOM 9645 O O . ILE A 1 608 ? 9.545 36.186 115.838 1.00 32.06 619 ILE A O 1
ATOM 9661 N N . TYR A 1 609 ? 8.281 36.096 113.974 1.00 36.78 620 TYR A N 1
ATOM 9662 C CA . TYR A 1 609 ? 7.022 36.169 114.708 1.00 37.67 620 TYR A CA 1
ATOM 9663 C C . TYR A 1 609 ? 6.983 35.161 115.849 1.00 35.66 620 TYR A C 1
ATOM 9664 O O . TYR A 1 609 ? 6.549 35.486 116.960 1.00 35.33 620 TYR A O 1
ATOM 9682 N N . LEU A 1 610 ? 7.456 33.937 115.603 1.00 34.73 621 LEU A N 1
ATOM 9683 C CA . LEU A 1 610 ? 7.379 32.903 116.629 1.00 33.67 621 LEU A CA 1
ATOM 9684 C C . LEU A 1 610 ? 8.397 33.118 117.744 1.00 32.54 621 LEU A C 1
ATOM 9685 O O . LEU A 1 610 ? 8.133 32.741 118.890 1.00 32.81 621 LEU A O 1
ATOM 9701 N N . THR A 1 611 ? 9.559 33.713 117.449 1.00 32.10 622 THR A N 1
ATOM 9702 C CA . THR A 1 611 ? 10.491 34.024 118.533 1.00 31.43 622 THR A CA 1
ATOM 9703 C C . THR A 1 611 ? 9.947 35.147 119.408 1.00 32.70 622 THR A C 1
ATOM 9704 O O . THR A 1 611 ? 10.142 35.140 120.629 1.00 34.72 622 THR A O 1
ATOM 9715 N N . GLN A 1 612 ? 9.257 36.119 118.806 1.00 31.38 623 GLN A N 1
ATOM 9716 C CA . GLN A 1 612 ? 8.598 37.142 119.610 1.00 28.89 623 GLN A CA 1
ATOM 9717 C C . GLN A 1 612 ? 7.407 36.566 120.363 1.00 30.25 623 GLN A C 1
ATOM 9718 O O . GLN A 1 612 ? 7.101 37.012 121.474 1.00 29.77 623 GLN A O 1
ATOM 9732 N N . VAL A 1 613 ? 6.729 35.576 119.780 1.00 31.47 624 VAL A N 1
ATOM 9733 C CA . VAL A 1 613 ? 5.672 34.870 120.501 1.00 32.59 624 VAL A CA 1
ATOM 9734 C C . VAL A 1 613 ? 6.260 34.126 121.692 1.00 32.55 624 VAL A C 1
ATOM 9735 O O . VAL A 1 613 ? 5.759 34.219 122.820 1.00 32.66 624 VAL A O 1
ATOM 9748 N N . MET A 1 614 ? 7.334 33.373 121.455 1.00 32.94 625 MET A N 1
ATOM 9749 C CA . MET A 1 614 ? 7.975 32.634 122.535 1.00 34.33 625 MET A CA 1
ATOM 9750 C C . MET A 1 614 ? 8.503 33.585 123.600 1.00 34.36 625 MET A C 1
ATOM 9751 O O . MET A 1 614 ? 8.349 33.333 124.801 1.00 37.24 625 MET A O 1
ATOM 9765 N N . GLN A 1 615 ? 9.116 34.694 123.183 1.00 32.10 626 GLN A N 1
ATOM 9766 C CA . GLN A 1 615 ? 9.643 35.654 124.147 1.00 28.70 626 GLN A CA 1
ATOM 9767 C C . GLN A 1 615 ? 8.528 36.229 125.009 1.00 28.93 626 GLN A C 1
ATOM 9768 O O . GLN A 1 615 ? 8.633 36.263 126.241 1.00 28.72 626 GLN A O 1
ATOM 9782 N N . ALA A 1 616 ? 7.453 36.695 124.374 1.00 29.39 627 ALA A N 1
ATOM 9783 C CA . ALA A 1 616 ? 6.387 37.365 125.111 1.00 29.56 627 ALA A CA 1
ATOM 9784 C C . ALA A 1 616 ? 5.739 36.422 126.119 1.00 32.40 627 ALA A C 1
ATOM 9785 O O . ALA A 1 616 ? 5.552 36.777 127.289 1.00 30.37 627 ALA A O 1
ATOM 9792 N N . GLN A 1 617 ? 5.392 35.210 125.685 1.00 34.48 628 GLN A N 1
ATOM 9793 C CA . GLN A 1 617 ? 4.714 34.282 126.582 1.00 35.78 628 GLN A CA 1
ATOM 9794 C C . GLN A 1 617 ? 5.643 33.794 127.687 1.00 35.45 628 GLN A C 1
ATOM 9795 O O . GLN A 1 617 ? 5.193 33.557 128.813 1.00 36.35 628 GLN A O 1
ATOM 9809 N N . CYS A 1 618 ? 6.934 33.642 127.392 1.00 34.14 629 CYS A N 1
ATOM 9810 C CA . CYS A 1 618 ? 7.870 33.181 128.411 1.00 34.06 629 CYS A CA 1
ATOM 9811 C C . CYS A 1 618 ? 8.026 34.217 129.519 1.00 33.35 629 CYS A C 1
ATOM 9812 O O . CYS A 1 618 ? 7.927 33.889 130.708 1.00 35.18 629 CYS A O 1
ATOM 9819 N N . ILE A 1 619 ? 8.265 35.478 129.147 1.00 31.22 630 ILE A N 1
ATOM 9820 C CA . ILE A 1 619 ? 8.447 36.527 130.146 1.00 30.00 630 ILE A CA 1
ATOM 9821 C C . ILE A 1 619 ? 7.138 36.829 130.861 1.00 32.80 630 ILE A C 1
ATOM 9822 O O . ILE A 1 619 ? 7.142 37.192 132.043 1.00 31.83 630 ILE A O 1
ATOM 9838 N N . LYS A 1 620 ? 6.005 36.705 130.168 1.00 35.66 631 LYS A N 1
ATOM 9839 C CA . LYS A 1 620 ? 4.717 36.796 130.847 1.00 38.14 631 LYS A CA 1
ATOM 9840 C C . LYS A 1 620 ? 4.631 35.760 131.959 1.00 37.45 631 LYS A C 1
ATOM 9841 O O . LYS A 1 620 ? 4.348 36.092 133.115 1.00 35.95 631 LYS A O 1
ATOM 9860 N N . THR A 1 621 ? 4.885 34.492 131.624 1.00 37.76 632 THR A N 1
ATOM 9861 C CA . THR A 1 621 ? 4.841 33.439 132.632 1.00 37.21 632 THR A CA 1
ATOM 9862 C C . THR A 1 621 ? 5.798 33.741 133.777 1.00 35.40 632 THR A C 1
ATOM 9863 O O . THR A 1 621 ? 5.443 33.582 134.952 1.00 36.42 632 THR A O 1
ATOM 9874 N N . GLU A 1 622 ? 7.014 34.189 133.455 1.00 34.25 633 GLU A N 1
ATOM 9875 C CA . GLU A 1 622 ? 8.023 34.400 134.489 1.00 33.61 633 GLU A CA 1
ATOM 9876 C C . GLU A 1 622 ? 7.686 35.608 135.355 1.00 32.44 633 GLU A C 1
ATOM 9877 O O . GLU A 1 622 ? 7.762 35.539 136.588 1.00 31.24 633 GLU A O 1
ATOM 9889 N N . THR A 1 623 ? 7.319 36.730 134.730 1.00 33.06 634 THR A N 1
ATOM 9890 C CA . THR A 1 623 ? 6.989 37.925 135.499 1.00 34.55 634 THR A CA 1
ATOM 9891 C C . THR A 1 623 ? 5.821 37.661 136.442 1.00 36.13 634 THR A C 1
ATOM 9892 O O . THR A 1 623 ? 5.877 38.003 137.627 1.00 35.11 634 THR A O 1
ATOM 9903 N N . GLU A 1 624 ? 4.748 37.057 135.929 1.00 36.89 635 GLU A N 1
ATOM 9904 C CA . GLU A 1 624 ? 3.577 36.804 136.761 1.00 37.30 635 GLU A CA 1
ATOM 9905 C C . GLU A 1 624 ? 3.913 35.919 137.951 1.00 37.53 635 GLU A C 1
ATOM 9906 O O . GLU A 1 624 ? 3.318 36.073 139.023 1.00 38.43 635 GLU A O 1
ATOM 9918 N N . PHE A 1 625 ? 4.853 34.985 137.789 1.00 35.45 636 PHE A N 1
ATOM 9919 C CA . PHE A 1 625 ? 5.291 34.185 138.928 1.00 34.27 636 PHE A CA 1
ATOM 9920 C C . PHE A 1 625 ? 5.880 35.072 140.017 1.00 33.27 636 PHE A C 1
ATOM 9921 O O . PHE A 1 625 ? 5.558 34.919 141.202 1.00 32.96 636 PHE A O 1
ATOM 9938 N N . TYR A 1 626 ? 6.755 36.007 139.630 1.00 32.17 637 TYR A N 1
ATOM 9939 C CA . TYR A 1 626 ? 7.318 36.944 140.598 1.00 31.59 637 TYR A CA 1
ATOM 9940 C C . TYR A 1 626 ? 6.240 37.857 141.172 1.00 33.07 637 TYR A C 1
ATOM 9941 O O . TYR A 1 626 ? 6.254 38.166 142.369 1.00 33.25 637 TYR A O 1
ATOM 9959 N N . LEU A 1 627 ? 5.290 38.289 140.340 1.00 33.95 638 LEU A N 1
ATOM 9960 C CA . LEU A 1 627 ? 4.230 39.164 140.830 1.00 35.32 638 LEU A CA 1
ATOM 9961 C C . LEU A 1 627 ? 3.418 38.489 141.927 1.00 36.94 638 LEU A C 1
ATOM 9962 O O . LEU A 1 627 ? 3.066 39.122 142.928 1.00 38.77 638 LEU A O 1
ATOM 9978 N N . ARG A 1 628 ? 3.115 37.203 141.763 1.00 36.08 639 ARG A N 1
ATOM 9979 C CA . ARG A 1 628 ? 2.270 36.515 142.729 1.00 36.35 639 ARG A CA 1
ATOM 9980 C C . ARG A 1 628 ? 3.020 36.091 143.984 1.00 38.32 639 ARG A C 1
ATOM 9981 O O . ARG A 1 628 ? 2.374 35.741 144.977 1.00 39.23 639 ARG A O 1
ATOM 10002 N N . SER A 1 629 ? 4.350 36.116 143.968 1.00 39.14 640 SER A N 1
ATOM 10003 C CA . SER A 1 629 ? 5.159 35.638 145.081 1.00 39.07 640 SER A CA 1
ATOM 10004 C C . SER A 1 629 ? 5.448 36.719 146.121 1.00 38.58 640 SER A C 1
ATOM 10005 O O . SER A 1 629 ? 6.239 36.480 147.038 1.00 42.33 640 SER A O 1
ATOM 10013 N N . ARG A 1 630 ? 4.813 37.889 146.012 1.00 43.97 641 ARG A N 1
ATOM 10014 C CA . ARG A 1 630 ? 5.202 39.039 146.824 1.00 40.00 641 ARG A CA 1
ATOM 10015 C C . ARG A 1 630 ? 4.720 38.941 148.265 1.00 41.17 641 ARG A C 1
ATOM 10016 O O . ARG A 1 630 ? 5.385 39.460 149.168 1.00 40.08 641 ARG A O 1
ATOM 10037 N N . SER A 1 631 ? 3.577 38.300 148.502 1.00 43.20 642 SER A N 1
ATOM 10038 C CA . SER A 1 631 ? 2.969 38.269 149.825 1.00 45.01 642 SER A CA 1
ATOM 10039 C C . SER A 1 631 ? 3.158 36.942 150.547 1.00 47.64 642 SER A C 1
ATOM 10040 O O . SER A 1 631 ? 2.853 36.860 151.740 1.00 49.98 642 SER A O 1
ATOM 10048 N N . GLU A 1 632 ? 3.652 35.912 149.868 1.00 46.01 643 GLU A N 1
ATOM 10049 C CA . GLU A 1 632 ? 3.614 34.555 150.390 1.00 46.94 643 GLU A CA 1
ATOM 10050 C C . GLU A 1 632 ? 5.016 34.018 150.642 1.00 44.80 643 GLU A C 1
ATOM 10051 O O . GLU A 1 632 ? 5.993 34.457 150.027 1.00 43.09 643 GLU A O 1
ATOM 10063 N N . ILE A 1 633 ? 5.096 33.065 151.567 1.00 45.95 644 ILE A N 1
ATOM 10064 C CA . ILE A 1 633 ? 6.277 32.240 151.774 1.00 48.97 644 ILE A CA 1
ATOM 10065 C C . ILE A 1 633 ? 5.900 30.800 151.468 1.00 52.22 644 ILE A C 1
ATOM 10066 O O . ILE A 1 633 ? 4.842 30.321 151.890 1.00 54.44 644 ILE A O 1
ATOM 10082 N N . VAL A 1 634 ? 6.769 30.111 150.733 1.00 52.67 645 VAL A N 1
ATOM 10083 C CA . VAL A 1 634 ? 6.532 28.733 150.321 1.00 57.17 645 VAL A CA 1
ATOM 10084 C C . VAL A 1 634 ? 7.866 28.006 150.357 1.00 58.97 645 VAL A C 1
ATOM 10085 O O . VAL A 1 634 ? 8.795 28.372 149.628 1.00 55.50 645 VAL A O 1
ATOM 10098 N N . ASP A 1 635 ? 7.963 26.978 151.195 1.00 64.13 646 ASP A N 1
ATOM 10099 C CA . ASP A 1 635 ? 9.202 26.224 151.347 1.00 67.82 646 ASP A CA 1
ATOM 10100 C C . ASP A 1 635 ? 10.345 27.150 151.760 1.00 64.75 646 ASP A C 1
ATOM 10101 O O . ASP A 1 635 ? 11.489 26.994 151.328 1.00 65.01 646 ASP A O 1
ATOM 10110 N N . GLY A 1 636 ? 10.026 28.131 152.605 1.00 62.44 647 GLY A N 1
ATOM 10111 C CA . GLY A 1 636 ? 11.020 29.068 153.092 1.00 57.75 647 GLY A CA 1
ATOM 10112 C C . GLY A 1 636 ? 11.444 30.125 152.099 1.00 53.30 647 GLY A C 1
ATOM 10113 O O . GLY A 1 636 ? 12.461 30.790 152.320 1.00 50.23 647 GLY A O 1
ATOM 10117 N N . LYS A 1 637 ? 10.694 30.309 151.015 1.00 53.25 648 LYS A N 1
ATOM 10118 C CA . LYS A 1 637 ? 11.052 31.242 149.958 1.00 49.27 648 LYS A CA 1
ATOM 10119 C C . LYS A 1 637 ? 9.841 32.094 149.604 1.00 46.11 648 LYS A C 1
ATOM 10120 O O . LYS A 1 637 ? 8.701 31.623 149.647 1.00 45.18 648 LYS A O 1
ATOM 10139 N N . GLY A 1 638 ? 10.094 33.346 149.249 1.00 43.94 649 GLY A N 1
ATOM 10140 C CA . GLY A 1 638 ? 9.037 34.214 148.773 1.00 42.39 649 GLY A CA 1
ATOM 10141 C C . GLY A 1 638 ? 9.306 35.660 149.141 1.00 39.16 649 GLY A C 1
ATOM 10142 O O . GLY A 1 638 ? 10.433 36.041 149.432 1.00 36.83 649 GLY A O 1
ATOM 10146 N N . HIS A 1 639 ? 8.226 36.442 149.121 1.00 38.61 650 HIS A N 1
ATOM 10147 C CA . HIS A 1 639 ? 8.279 37.887 149.346 1.00 39.79 650 HIS A CA 1
ATOM 10148 C C . HIS A 1 639 ? 9.071 38.581 148.236 1.00 38.85 650 HIS A C 1
ATOM 10149 O O . HIS A 1 639 ? 9.877 39.482 148.484 1.00 39.53 650 HIS A O 1
ATOM 10163 N N . THR A 1 640 ? 8.830 38.158 146.996 1.00 38.70 651 THR A N 1
ATOM 10164 C CA . THR A 1 640 ? 9.429 38.811 145.842 1.00 36.21 651 THR A CA 1
ATOM 10165 C C . THR A 1 640 ? 8.889 40.231 145.718 1.00 33.31 651 THR A C 1
ATOM 10166 O O . THR A 1 640 ? 7.672 40.444 145.710 1.00 34.91 651 THR A O 1
ATOM 10177 N N . MET A 1 641 ? 9.790 41.208 145.616 1.00 31.54 652 MET A N 1
ATOM 10178 C CA . MET A 1 641 ? 9.375 42.606 145.621 1.00 31.32 652 MET A CA 1
ATOM 10179 C C . MET A 1 641 ? 9.993 43.388 144.468 1.00 29.56 652 MET A C 1
ATOM 10180 O O . MET A 1 641 ? 10.199 44.599 144.572 1.00 28.42 652 MET A O 1
ATOM 10194 N N . GLY A 1 642 ? 10.271 42.720 143.350 1.00 29.06 653 GLY A N 1
ATOM 10195 C CA . GLY A 1 642 ? 10.775 43.415 142.180 1.00 27.33 653 GLY A CA 1
ATOM 10196 C C . GLY A 1 642 ? 11.012 42.514 140.990 1.00 27.58 653 GLY A C 1
ATOM 10197 O O . GLY A 1 642 ? 11.467 41.375 141.133 1.00 27.65 653 GLY A O 1
ATOM 10201 N N . ALA A 1 643 ? 10.708 43.026 139.798 1.00 26.87 654 ALA A N 1
ATOM 10202 C CA . ALA A 1 643 ? 10.940 42.301 138.553 1.00 27.13 654 ALA A CA 1
ATOM 10203 C C . ALA A 1 643 ? 11.395 43.297 137.496 1.00 25.41 654 ALA A C 1
ATOM 10204 O O . ALA A 1 643 ? 10.582 44.071 136.978 1.00 26.61 654 ALA A O 1
ATOM 10211 N N . LEU A 1 644 ? 12.684 43.280 137.183 1.00 23.30 655 LEU A N 1
ATOM 10212 C CA . LEU A 1 644 ? 13.256 44.093 136.117 1.00 21.61 655 LEU A CA 1
ATOM 10213 C C . LEU A 1 644 ? 13.817 43.134 135.076 1.00 21.27 655 LEU A C 1
ATOM 10214 O O . LEU A 1 644 ? 14.876 42.532 135.283 1.00 20.65 655 LEU A O 1
ATOM 10230 N N . TYR A 1 645 ? 13.125 42.979 133.957 1.00 23.36 656 TYR A N 1
ATOM 10231 C CA . TYR A 1 645 ? 13.577 41.993 132.994 1.00 24.08 656 TYR A CA 1
ATOM 10232 C C . TYR A 1 645 ? 14.692 42.559 132.129 1.00 22.73 656 TYR A C 1
ATOM 10233 O O . TYR A 1 645 ? 14.813 43.773 131.941 1.00 23.72 656 TYR A O 1
ATOM 10251 N N . TRP A 1 646 ? 15.537 41.659 131.640 1.00 21.07 657 TRP A N 1
ATOM 10252 C CA . TRP A 1 646 ? 16.528 42.004 130.642 1.00 18.33 657 TRP A CA 1
ATOM 10253 C C . TRP A 1 646 ? 15.896 41.741 129.273 1.00 17.90 657 TRP A C 1
ATOM 10254 O O . TRP A 1 646 ? 15.468 40.614 129.033 1.00 19.75 657 TRP A O 1
ATOM 10275 N N . GLN A 1 647 ? 15.819 42.714 128.364 1.00 17.12 658 GLN A N 1
ATOM 10276 C CA . GLN A 1 647 ? 16.245 44.105 128.531 1.00 17.71 658 GLN A CA 1
ATOM 10277 C C . GLN A 1 647 ? 15.158 44.995 127.949 1.00 18.38 658 GLN A C 1
ATOM 10278 O O . GLN A 1 647 ? 14.231 44.504 127.299 1.00 17.91 658 GLN A O 1
ATOM 10292 N N . LEU A 1 648 ? 15.250 46.304 128.191 1.00 19.12 659 LEU A N 1
ATOM 10293 C CA . LEU A 1 648 ? 14.278 47.216 127.595 1.00 21.19 659 LEU A CA 1
ATOM 10294 C C . LEU A 1 648 ? 14.520 47.369 126.102 1.00 19.37 659 LEU A C 1
ATOM 10295 O O . LEU A 1 648 ? 13.649 47.052 125.283 1.00 16.74 659 LEU A O 1
ATOM 10311 N N . ASN A 1 649 ? 15.706 47.846 125.731 1.00 16.60 660 ASN A N 1
ATOM 10312 C CA . ASN A 1 649 ? 15.916 48.435 124.419 1.00 16.15 660 ASN A CA 1
ATOM 10313 C C . ASN A 1 649 ? 17.121 47.815 123.723 1.00 14.42 660 ASN A C 1
ATOM 10314 O O . ASN A 1 649 ? 17.931 47.104 124.327 1.00 13.52 660 ASN A O 1
ATOM 10325 N N . ASP A 1 650 ? 17.214 48.096 122.425 1.00 14.48 661 ASP A N 1
ATOM 10326 C CA . ASP A 1 650 ? 18.286 47.618 121.566 1.00 14.24 661 ASP A CA 1
ATOM 10327 C C . ASP A 1 650 ? 19.257 48.745 121.244 1.00 11.56 661 ASP A C 1
ATOM 10328 O O . ASP A 1 650 ? 18.879 49.918 121.169 1.00 12.41 661 ASP A O 1
ATOM 10337 N N . ILE A 1 651 ? 20.518 48.369 121.041 1.00 10.37 662 ILE A N 1
ATOM 10338 C CA . ILE A 1 651 ? 21.517 49.321 120.578 1.00 10.72 662 ILE A CA 1
ATOM 10339 C C . ILE A 1 651 ? 21.663 49.279 119.062 1.00 11.50 662 ILE A C 1
ATOM 10340 O O . ILE A 1 651 ? 22.133 50.261 118.468 1.00 11.97 662 ILE A O 1
ATOM 10356 N N . TRP A 1 652 ? 21.254 48.186 118.420 1.00 12.06 663 TRP A N 1
ATOM 10357 C CA . TRP A 1 652 ? 21.227 48.100 116.966 1.00 14.96 663 TRP A CA 1
ATOM 10358 C C . TRP A 1 652 ? 20.277 46.974 116.562 1.00 17.00 663 TRP A C 1
ATOM 10359 O O . TRP A 1 652 ? 19.604 46.370 117.401 1.00 19.60 663 TRP A O 1
ATOM 10380 N N . GLN A 1 653 ? 20.218 46.704 115.259 1.00 16.25 664 GLN A N 1
ATOM 10381 C CA . GLN A 1 653 ? 19.306 45.699 114.716 1.00 16.30 664 GLN A CA 1
ATOM 10382 C C . GLN A 1 653 ? 19.949 44.322 114.837 1.00 15.78 664 GLN A C 1
ATOM 10383 O O . GLN A 1 653 ? 20.867 43.987 114.081 1.00 14.86 664 GLN A O 1
ATOM 10397 N N . ALA A 1 654 ? 19.459 43.517 115.768 1.00 16.50 665 ALA A N 1
ATOM 10398 C CA . ALA A 1 654 ? 20.018 42.198 116.024 1.00 17.60 665 ALA A CA 1
ATOM 10399 C C . ALA A 1 654 ? 19.088 41.464 116.983 1.00 20.67 665 ALA A C 1
ATOM 10400 O O . ALA A 1 654 ? 18.285 42.099 117.675 1.00 23.03 665 ALA A O 1
ATOM 10407 N N . PRO A 1 655 ? 19.172 40.135 117.036 1.00 19.42 666 PRO A N 1
ATOM 10408 C CA . PRO A 1 655 ? 18.399 39.400 118.043 1.00 19.53 666 PRO A CA 1
ATOM 10409 C C . PRO A 1 655 ? 18.874 39.756 119.442 1.00 17.94 666 PRO A C 1
ATOM 10410 O O . PRO A 1 655 ? 20.075 39.866 119.703 1.00 16.27 666 PRO A O 1
ATOM 10421 N N . SER A 1 656 ? 17.919 39.958 120.342 1.00 18.85 667 SER A N 1
ATOM 10422 C CA . SER A 1 656 ? 18.245 40.397 121.691 1.00 18.07 667 SER A CA 1
ATOM 10423 C C . SER A 1 656 ? 17.082 40.059 122.612 1.00 20.05 667 SER A C 1
ATOM 10424 O O . SER A 1 656 ? 16.053 39.528 122.187 1.00 22.00 667 SER A O 1
ATOM 10432 N N . TRP A 1 657 ? 17.258 40.392 123.885 1.00 18.83 668 TRP A N 1
ATOM 10433 C CA . TRP A 1 657 ? 16.259 40.204 124.922 1.00 18.95 668 TRP A CA 1
ATOM 10434 C C . TRP A 1 657 ? 15.313 41.391 125.037 1.00 18.63 668 TRP A C 1
ATOM 10435 O O . TRP A 1 657 ? 14.504 41.438 125.969 1.00 19.47 668 TRP A O 1
ATOM 10456 N N . ALA A 1 658 ? 15.396 42.342 124.113 1.00 17.51 669 ALA A N 1
ATOM 10457 C CA . ALA A 1 658 ? 14.686 43.603 124.233 1.00 17.89 669 ALA A CA 1
ATOM 10458 C C . ALA A 1 658 ? 13.206 43.450 123.899 1.00 20.45 669 ALA A C 1
ATOM 10459 O O . ALA A 1 658 ? 12.786 42.530 123.191 1.00 20.76 669 ALA A O 1
ATOM 10466 N N . SER A 1 659 ? 12.409 44.369 124.441 1.00 20.08 670 SER A N 1
ATOM 10467 C CA . SER A 1 659 ? 11.023 44.529 124.028 1.00 23.01 670 SER A CA 1
ATOM 10468 C C . SER A 1 659 ? 10.827 45.738 123.124 1.00 22.81 670 SER A C 1
ATOM 10469 O O . SER A 1 659 ? 9.745 45.894 122.548 1.00 23.80 670 SER A O 1
ATOM 10477 N N . LEU A 1 660 ? 11.852 46.577 122.984 1.00 21.19 671 LEU A N 1
ATOM 10478 C CA . LEU A 1 660 ? 11.840 47.761 122.130 1.00 21.81 671 LEU A CA 1
ATOM 10479 C C . LEU A 1 660 ? 12.955 47.612 121.103 1.00 20.62 671 LEU A C 1
ATOM 10480 O O . LEU A 1 660 ? 14.137 47.705 121.450 1.00 17.90 671 LEU A O 1
ATOM 10496 N N . GLU A 1 661 ? 12.582 47.377 119.848 1.00 21.81 672 GLU A N 1
ATOM 10497 C CA . GLU A 1 661 ? 13.571 47.211 118.794 1.00 21.60 672 GLU A CA 1
ATOM 10498 C C . GLU A 1 661 ? 14.332 48.515 118.586 1.00 19.37 672 GLU A C 1
ATOM 10499 O O . GLU A 1 661 ? 13.876 49.597 118.964 1.00 18.48 672 GLU A O 1
ATOM 10511 N N . TYR A 1 662 ? 15.517 48.404 117.990 1.00 18.85 673 TYR A N 1
ATOM 10512 C CA . TYR A 1 662 ? 16.256 49.603 117.618 1.00 19.64 673 TYR A CA 1
ATOM 10513 C C . TYR A 1 662 ? 15.410 50.432 116.663 1.00 23.15 673 TYR A C 1
ATOM 10514 O O . TYR A 1 662 ? 14.964 49.940 115.623 1.00 25.03 673 TYR A O 1
ATOM 10532 N N . GLY A 1 663 ? 15.194 51.695 117.022 1.00 23.01 674 GLY A N 1
ATOM 10533 C CA . GLY A 1 663 ? 14.246 52.554 116.350 1.00 22.78 674 GLY A CA 1
ATOM 10534 C C . GLY A 1 663 ? 13.006 52.834 117.168 1.00 22.54 674 GLY A C 1
ATOM 10535 O O . GLY A 1 663 ? 12.261 53.766 116.840 1.00 23.45 674 GLY A O 1
ATOM 10539 N N . GLY A 1 664 ? 12.764 52.050 118.219 1.00 20.91 675 GLY A N 1
ATOM 10540 C CA . GLY A 1 664 ? 11.680 52.288 119.149 1.00 21.68 675 GLY A CA 1
ATOM 10541 C C . GLY A 1 664 ? 10.480 51.390 118.959 1.00 24.89 675 GLY A C 1
ATOM 10542 O O . GLY A 1 664 ? 9.578 51.401 119.807 1.00 26.95 675 GLY A O 1
ATOM 10546 N N . LYS A 1 665 ? 10.449 50.610 117.881 1.00 25.86 676 LYS A N 1
ATOM 10547 C CA . LYS A 1 665 ? 9.281 49.805 117.561 1.00 28.35 676 LYS A CA 1
ATOM 10548 C C . LYS A 1 665 ? 9.033 48.764 118.646 1.00 25.73 676 LYS A C 1
ATOM 10549 O O . LYS A 1 665 ? 9.957 48.098 119.121 1.00 24.23 676 LYS A O 1
ATOM 10568 N N . TRP A 1 666 ? 7.768 48.633 119.039 1.00 26.34 677 TRP A N 1
ATOM 10569 C CA . TRP A 1 666 ? 7.390 47.674 120.067 1.00 24.90 677 TRP A CA 1
ATOM 10570 C C . TRP A 1 666 ? 7.446 46.254 119.521 1.00 28.55 677 TRP A C 1
ATOM 10571 O O . TRP A 1 666 ? 6.837 45.950 118.490 1.00 26.44 677 TRP A O 1
ATOM 10592 N N . LYS A 1 667 ? 8.171 45.383 120.216 1.00 27.82 678 LYS A N 1
ATOM 10593 C CA . LYS A 1 667 ? 7.978 43.957 120.033 1.00 29.72 678 LYS A CA 1
ATOM 10594 C C . LYS A 1 667 ? 6.720 43.521 120.772 1.00 30.30 678 LYS A C 1
ATOM 10595 O O . LYS A 1 667 ? 6.117 44.285 121.529 1.00 29.24 678 LYS A O 1
ATOM 10614 N N . MET A 1 668 ? 6.330 42.265 120.560 1.00 29.72 679 MET A N 1
ATOM 10615 C CA . MET A 1 668 ? 5.144 41.755 121.236 1.00 32.04 679 MET A CA 1
ATOM 10616 C C . MET A 1 668 ? 5.342 41.712 122.745 1.00 31.55 679 MET A C 1
ATOM 10617 O O . MET A 1 668 ? 4.385 41.925 123.498 1.00 32.78 679 MET A O 1
ATOM 10631 N N . LEU A 1 669 ? 6.567 41.443 123.205 1.00 30.25 680 LEU A N 1
ATOM 10632 C CA . LEU A 1 669 ? 6.839 41.457 124.640 1.00 30.10 680 LEU A CA 1
ATOM 10633 C C . LEU A 1 669 ? 6.376 42.761 125.281 1.00 29.46 680 LEU A C 1
ATOM 10634 O O . LEU A 1 669 ? 5.779 42.751 126.362 1.00 30.36 680 LEU A O 1
ATOM 10650 N N . HIS A 1 670 ? 6.643 43.896 124.632 1.00 30.49 681 HIS A N 1
ATOM 10651 C CA . HIS A 1 670 ? 6.294 45.179 125.233 1.00 30.60 681 HIS A CA 1
ATOM 10652 C C . HIS A 1 670 ? 4.787 45.305 125.411 1.00 32.66 681 HIS A C 1
ATOM 10653 O O . HIS A 1 670 ? 4.317 45.866 126.408 1.00 34.01 681 HIS A O 1
ATOM 10667 N N . TYR A 1 671 ? 4.009 44.789 124.456 1.00 34.30 682 TYR A N 1
ATOM 10668 C CA . TYR A 1 671 ? 2.561 44.787 124.623 1.00 33.45 682 TYR A CA 1
ATOM 10669 C C . TYR A 1 671 ? 2.158 43.915 125.801 1.00 34.65 682 TYR A C 1
ATOM 10670 O O . TYR A 1 671 ? 1.281 44.287 126.589 1.00 35.69 682 TYR A O 1
ATOM 10688 N N . PHE A 1 672 ? 2.784 42.742 125.934 1.00 36.06 683 PHE A N 1
ATOM 10689 C CA . PHE A 1 672 ? 2.526 41.899 127.096 1.00 36.28 683 PHE A CA 1
ATOM 10690 C C . PHE A 1 672 ? 2.975 42.588 128.377 1.00 35.17 683 PHE A C 1
ATOM 10691 O O . PHE A 1 672 ? 2.350 42.416 129.429 1.00 36.02 683 PHE A O 1
ATOM 10708 N N . ALA A 1 673 ? 4.050 43.374 128.308 1.00 32.96 684 ALA A N 1
ATOM 10709 C CA . ALA A 1 673 ? 4.527 44.089 129.487 1.00 31.67 684 ALA A CA 1
ATOM 10710 C C . ALA A 1 673 ? 3.480 45.070 129.992 1.00 32.25 684 ALA A C 1
ATOM 10711 O O . ALA A 1 673 ? 3.185 45.120 131.191 1.00 32.73 684 ALA A O 1
ATOM 10718 N N . ARG A 1 674 ? 2.902 45.861 129.088 1.00 33.69 685 ARG A N 1
ATOM 10719 C CA . ARG A 1 674 ? 1.836 46.772 129.482 1.00 36.09 685 ARG A CA 1
ATOM 10720 C C . ARG A 1 674 ? 0.717 46.041 130.212 1.00 37.18 685 ARG A C 1
ATOM 10721 O O . ARG A 1 674 ? 0.032 46.632 131.052 1.00 37.93 685 ARG A O 1
ATOM 10742 N N . ARG A 1 675 ? 0.520 44.760 129.911 1.00 37.41 686 ARG A N 1
ATOM 10743 C CA . ARG A 1 675 ? -0.575 44.011 130.508 1.00 39.47 686 ARG A CA 1
ATOM 10744 C C . ARG A 1 675 ? -0.184 43.376 131.840 1.00 39.71 686 ARG A C 1
ATOM 10745 O O . ARG A 1 675 ? -0.942 43.469 132.811 1.00 41.61 686 ARG A O 1
ATOM 10766 N N . PHE A 1 676 ? 0.991 42.744 131.925 1.00 37.87 687 PHE A N 1
ATOM 10767 C CA . PHE A 1 676 ? 1.340 42.089 133.180 1.00 37.84 687 PHE A CA 1
ATOM 10768 C C . PHE A 1 676 ? 1.944 43.042 134.208 1.00 36.20 687 PHE A C 1
ATOM 10769 O O . PHE A 1 676 ? 2.214 42.611 135.334 1.00 36.34 687 PHE A O 1
ATOM 10786 N N . PHE A 1 677 ? 2.152 44.316 133.868 1.00 37.23 688 PHE A N 1
ATOM 10787 C CA . PHE A 1 677 ? 2.555 45.325 134.841 1.00 36.04 688 PHE A CA 1
ATOM 10788 C C . PHE A 1 677 ? 1.392 46.227 135.252 1.00 38.84 688 PHE A C 1
ATOM 10789 O O . PHE A 1 677 ? 1.617 47.318 135.789 1.00 38.91 688 PHE A O 1
ATOM 10806 N N . ALA A 1 678 ? 0.157 45.779 135.046 1.00 42.40 689 ALA A N 1
ATOM 10807 C CA . ALA A 1 678 ? -0.998 46.560 135.460 1.00 43.83 689 ALA A CA 1
ATOM 10808 C C . ALA A 1 678 ? -1.116 46.589 136.987 1.00 42.90 689 ALA A C 1
ATOM 10809 O O . ALA A 1 678 ? -0.649 45.675 137.674 1.00 42.68 689 ALA A O 1
ATOM 10816 N N . PRO A 1 679 ? -1.755 47.624 137.543 1.00 41.86 690 PRO A N 1
ATOM 10817 C CA . PRO A 1 679 ? -1.843 47.723 139.013 1.00 41.46 690 PRO A CA 1
ATOM 10818 C C . PRO A 1 679 ? -2.725 46.665 139.649 1.00 43.38 690 PRO A C 1
ATOM 10819 O O . PRO A 1 679 ? -2.545 46.360 140.834 1.00 43.95 690 PRO A O 1
ATOM 10830 N N . LEU A 1 680 ? -3.687 46.115 138.914 1.00 44.08 691 LEU A N 1
ATOM 10831 C CA . LEU A 1 680 ? -4.534 45.034 139.405 1.00 45.96 691 LEU A CA 1
ATOM 10832 C C . LEU A 1 680 ? -4.589 43.966 138.327 1.00 46.26 691 LEU A C 1
ATOM 10833 O O . LEU A 1 680 ? -4.998 44.247 137.197 1.00 46.53 691 LEU A O 1
ATOM 10849 N N . LEU A 1 681 ? -4.185 42.743 138.674 1.00 45.95 692 LEU A N 1
ATOM 10850 C CA . LEU A 1 681 ? -4.008 41.721 137.665 1.00 46.12 692 LEU A CA 1
ATOM 10851 C C . LEU A 1 681 ? -4.331 40.332 138.200 1.00 49.74 692 LEU A C 1
ATOM 10852 O O . LEU A 1 681 ? -3.772 39.941 139.236 1.00 47.74 692 LEU A O 1
ATOM 10868 N N . PRO A 1 682 ? -5.206 39.566 137.532 1.00 53.24 693 PRO A N 1
ATOM 10869 C CA . PRO A 1 682 ? -5.327 38.144 137.870 1.00 54.93 693 PRO A CA 1
ATOM 10870 C C . PRO A 1 682 ? -4.358 37.315 137.048 1.00 53.41 693 PRO A C 1
ATOM 10871 O O . PRO A 1 682 ? -4.264 37.498 135.831 1.00 53.95 693 PRO A O 1
ATOM 10882 N N . VAL A 1 683 ? -3.616 36.421 137.695 1.00 51.31 694 VAL A N 1
ATOM 10883 C CA . VAL A 1 683 ? -2.654 35.562 137.017 1.00 49.67 694 VAL A CA 1
ATOM 10884 C C . VAL A 1 683 ? -3.025 34.115 137.301 1.00 51.19 694 VAL A C 1
ATOM 10885 O O . VAL A 1 683 ? -3.323 33.757 138.447 1.00 52.00 694 VAL A O 1
ATOM 10898 N N . GLY A 1 684 ? -3.013 33.290 136.258 1.00 52.76 695 GLY A N 1
ATOM 10899 C CA . GLY A 1 684 ? -3.417 31.903 136.366 1.00 54.66 695 GLY A CA 1
ATOM 10900 C C . GLY A 1 684 ? -2.265 30.966 136.062 1.00 53.24 695 GLY A C 1
ATOM 10901 O O . GLY A 1 684 ? -1.361 31.295 135.292 1.00 51.66 695 GLY A O 1
ATOM 10905 N N . PHE A 1 685 ? -2.309 29.790 136.676 1.00 54.03 696 PHE A N 1
ATOM 10906 C CA . PHE A 1 685 ? -1.280 28.770 136.507 1.00 52.74 696 PHE A CA 1
ATOM 10907 C C . PHE A 1 685 ? -1.809 27.477 137.117 1.00 54.57 696 PHE A C 1
ATOM 10908 O O . PHE A 1 685 ? -2.905 27.440 137.684 1.00 56.39 696 PHE A O 1
ATOM 10925 N N . GLU A 1 686 ? -1.015 26.414 136.999 1.00 54.56 697 GLU A N 1
ATOM 10926 C CA . GLU A 1 686 ? -1.358 25.116 137.560 1.00 56.80 697 GLU A CA 1
ATOM 10927 C C . GLU A 1 686 ? -0.206 24.599 138.411 1.00 56.07 697 GLU A C 1
ATOM 10928 O O . GLU A 1 686 ? 0.962 24.911 138.165 1.00 54.18 697 GLU A O 1
ATOM 10940 N N . ASP A 1 687 ? -0.552 23.795 139.416 1.00 58.09 698 ASP A N 1
ATOM 10941 C CA . ASP A 1 687 ? 0.432 23.059 140.206 1.00 61.12 698 ASP A CA 1
ATOM 10942 C C . ASP A 1 687 ? -0.132 21.669 140.462 1.00 68.93 698 ASP A C 1
ATOM 10943 O O . ASP A 1 687 ? -1.128 21.524 141.179 1.00 67.73 698 ASP A O 1
ATOM 10952 N N . GLU A 1 688 ? 0.494 20.655 139.869 1.00 78.44 699 GLU A N 1
ATOM 10953 C CA . GLU A 1 688 ? 0.091 19.264 140.059 1.00 80.54 699 GLU A CA 1
ATOM 10954 C C . GLU A 1 688 ? -1.411 19.087 139.834 1.00 78.72 699 GLU A C 1
ATOM 10955 O O . GLU A 1 688 ? -2.130 18.518 140.658 1.00 84.08 699 GLU A O 1
ATOM 10967 N N . GLY A 1 689 ? -1.886 19.594 138.698 1.00 72.80 700 GLY A N 1
ATOM 10968 C CA . GLY A 1 689 ? -3.233 19.322 138.239 1.00 65.13 700 GLY A CA 1
ATOM 10969 C C . GLY A 1 689 ? -4.320 20.201 138.812 1.00 65.70 700 GLY A C 1
ATOM 10970 O O . GLY A 1 689 ? -5.501 19.873 138.650 1.00 67.58 700 GLY A O 1
ATOM 10974 N N . VAL A 1 690 ? -3.974 21.304 139.469 1.00 66.05 701 VAL A N 1
ATOM 10975 C CA . VAL A 1 690 ? -4.953 22.217 140.053 1.00 65.97 701 VAL A CA 1
ATOM 10976 C C . VAL A 1 690 ? -4.718 23.601 139.460 1.00 63.85 701 VAL A C 1
ATOM 10977 O O . VAL A 1 690 ? -3.614 24.147 139.569 1.00 62.15 701 VAL A O 1
ATOM 10990 N N . PHE A 1 691 ? -5.753 24.167 138.843 1.00 64.55 702 PHE A N 1
ATOM 10991 C CA . PHE A 1 691 ? -5.673 25.504 138.270 1.00 63.29 702 PHE A CA 1
ATOM 10992 C C . PHE A 1 691 ? -5.879 26.537 139.372 1.00 63.72 702 PHE A C 1
ATOM 10993 O O . PHE A 1 691 ? -6.890 26.501 140.084 1.00 64.16 702 PHE A O 1
ATOM 11010 N N . TYR A 1 692 ? -4.925 27.451 139.512 1.00 63.18 703 TYR A N 1
ATOM 11011 C CA . TYR A 1 692 ? -4.983 28.513 140.502 1.00 64.12 703 TYR A CA 1
ATOM 11012 C C . TYR A 1 692 ? -5.111 29.862 139.807 1.00 63.82 703 TYR A C 1
ATOM 11013 O O . TYR A 1 692 ? -4.736 30.027 138.642 1.00 60.36 703 TYR A O 1
ATOM 11031 N N . VAL A 1 693 ? -5.652 30.832 140.542 1.00 66.99 704 VAL A N 1
ATOM 11032 C CA . VAL A 1 693 ? -5.707 32.223 140.100 1.00 66.67 704 VAL A CA 1
ATOM 11033 C C . VAL A 1 693 ? -5.424 33.094 141.315 1.00 64.59 704 VAL A C 1
ATOM 11034 O O . VAL A 1 693 ? -6.247 33.168 142.234 1.00 66.09 704 VAL A O 1
ATOM 11047 N N . TYR A 1 694 ? -4.267 33.745 141.325 1.00 59.29 705 TYR A N 1
ATOM 11048 C CA . TYR A 1 694 ? -3.976 34.777 142.304 1.00 55.24 705 TYR A CA 1
ATOM 11049 C C . TYR A 1 694 ? -4.454 36.129 141.787 1.00 56.12 705 TYR A C 1
ATOM 11050 O O . TYR A 1 694 ? -4.603 36.346 140.582 1.00 51.38 705 TYR A O 1
ATOM 11068 N N . GLY A 1 695 ? -4.702 37.038 142.724 1.00 57.69 706 GLY A N 1
ATOM 11069 C CA . GLY A 1 695 ? -4.917 38.442 142.421 1.00 59.21 706 GLY A CA 1
ATOM 11070 C C . GLY A 1 695 ? -3.714 39.244 142.890 1.00 56.32 706 GLY A C 1
ATOM 11071 O O . GLY A 1 695 ? -3.211 39.030 143.992 1.00 57.51 706 GLY A O 1
ATOM 11075 N N . VAL A 1 696 ? -3.258 40.153 142.034 1.00 51.96 707 VAL A N 1
ATOM 11076 C CA . VAL A 1 696 ? -2.078 40.969 142.297 1.00 47.08 707 VAL A CA 1
ATOM 11077 C C . VAL A 1 696 ? -2.500 42.429 142.310 1.00 44.65 707 VAL A C 1
ATOM 11078 O O . VAL A 1 696 ? -3.199 42.885 141.399 1.00 45.09 707 VAL A O 1
ATOM 11091 N N . SER A 1 697 ? -2.066 43.161 143.332 1.00 46.15 708 SER A N 1
ATOM 11092 C CA . SER A 1 697 ? -2.452 44.553 143.508 1.00 47.85 708 SER A CA 1
ATOM 11093 C C . SER A 1 697 ? -1.221 45.410 143.755 1.00 46.41 708 SER A C 1
ATOM 11094 O O . SER A 1 697 ? -0.345 45.033 144.540 1.00 46.54 708 SER A O 1
ATOM 11102 N N . ASP A 1 698 ? -1.152 46.547 143.064 1.00 45.83 709 ASP A N 1
ATOM 11103 C CA . ASP A 1 698 ? -0.258 47.640 143.419 1.00 44.02 709 ASP A CA 1
ATOM 11104 C C . ASP A 1 698 ? -1.026 48.800 144.040 1.00 44.67 709 ASP A C 1
ATOM 11105 O O . ASP A 1 698 ? -0.452 49.872 144.259 1.00 43.19 709 ASP A O 1
ATOM 11114 N N . LEU A 1 699 ? -2.309 48.605 144.328 1.00 47.33 710 LEU A N 1
ATOM 11115 C CA . LEU A 1 699 ? -3.161 49.667 144.835 1.00 47.27 710 LEU A CA 1
ATOM 11116 C C . LEU A 1 699 ? -2.921 49.884 146.324 1.00 45.56 710 LEU A C 1
ATOM 11117 O O . LEU A 1 699 ? -2.506 48.977 147.051 1.00 44.02 710 LEU A O 1
ATOM 11133 N N . HIS A 1 700 ? -3.190 51.107 146.773 1.00 47.23 711 HIS A N 1
ATOM 11134 C CA . HIS A 1 700 ? -2.922 51.495 148.149 1.00 49.37 711 HIS A CA 1
ATOM 11135 C C . HIS A 1 700 ? -4.080 51.212 149.098 1.00 56.63 711 HIS A C 1
ATOM 11136 O O . HIS A 1 700 ? -3.882 51.263 150.316 1.00 57.59 711 HIS A O 1
ATOM 11150 N N . LYS A 1 701 ? -5.272 50.923 148.580 1.00 60.46 712 LYS A N 1
ATOM 11151 C CA . LYS A 1 701 ? -6.410 50.520 149.391 1.00 64.11 712 LYS A CA 1
ATOM 11152 C C . LYS A 1 701 ? -6.891 49.147 148.939 1.00 64.78 712 LYS A C 1
ATOM 11153 O O . LYS A 1 701 ? -6.769 48.785 147.765 1.00 67.80 712 LYS A O 1
ATOM 11172 N N . ASP A 1 702 ? -7.435 48.381 149.883 1.00 61.73 713 ASP A N 1
ATOM 11173 C CA . ASP A 1 702 ? -8.006 47.084 149.546 1.00 59.19 713 ASP A CA 1
ATOM 11174 C C . ASP A 1 702 ? -9.102 47.257 148.503 1.00 58.95 713 ASP A C 1
ATOM 11175 O O . ASP A 1 702 ? -9.937 48.161 148.600 1.00 60.80 713 ASP A O 1
ATOM 11184 N N . HIS A 1 703 ? -9.094 46.386 147.496 1.00 57.58 714 HIS A N 1
ATOM 11185 C CA . HIS A 1 703 ? -9.992 46.492 146.354 1.00 57.82 714 HIS A CA 1
ATOM 11186 C C . HIS A 1 703 ? -10.905 45.276 146.309 1.00 60.80 714 HIS A C 1
ATOM 11187 O O . HIS A 1 703 ? -10.440 44.140 146.442 1.00 60.10 714 HIS A O 1
ATOM 11201 N N . HIS A 1 704 ? -12.199 45.520 146.122 1.00 64.19 715 HIS A N 1
ATOM 11202 C CA . HIS A 1 704 ? -13.199 44.467 146.017 1.00 69.37 715 HIS A CA 1
ATOM 11203 C C . HIS A 1 704 ? -13.712 44.426 144.585 1.00 70.93 715 HIS A C 1
ATOM 11204 O O . HIS A 1 704 ? -14.105 45.462 144.036 1.00 69.27 715 HIS A O 1
ATOM 11218 N N . THR A 1 705 ? -13.700 43.244 143.982 1.00 74.68 716 THR A N 1
ATOM 11219 C CA . THR A 1 705 ? -14.064 43.118 142.575 1.00 79.14 716 THR A CA 1
ATOM 11220 C C . THR A 1 705 ? -14.694 41.745 142.357 1.00 85.51 716 THR A C 1
ATOM 11221 O O . THR A 1 705 ? -15.087 41.068 143.313 1.00 85.49 716 THR A O 1
ATOM 11232 N N . GLN A 1 706 ? -14.782 41.332 141.094 1.00 91.36 717 GLN A N 1
ATOM 11233 C CA . GLN A 1 706 ? -15.500 40.126 140.701 1.00 97.06 717 GLN A CA 1
ATOM 11234 C C . GLN A 1 706 ? -14.637 39.342 139.726 1.00 92.07 717 GLN A C 1
ATOM 11235 O O . GLN A 1 706 ? -14.274 39.858 138.664 1.00 95.54 717 GLN A O 1
ATOM 11249 N N . LEU A 1 707 ? -14.309 38.102 140.086 1.00 84.08 718 LEU A N 1
ATOM 11250 C CA . LEU A 1 707 ? -13.476 37.243 139.250 1.00 74.30 718 LEU A CA 1
ATOM 11251 C C . LEU A 1 707 ? -14.373 36.356 138.394 1.00 73.43 718 LEU A C 1
ATOM 11252 O O . LEU A 1 707 ? -15.067 35.476 138.913 1.00 74.67 718 LEU A O 1
ATOM 11268 N N . THR A 1 708 ? -14.355 36.587 137.086 1.00 72.46 719 THR A N 1
ATOM 11269 C CA . THR A 1 708 ? -15.026 35.720 136.129 1.00 72.95 719 THR A CA 1
ATOM 11270 C C . THR A 1 708 ? -14.013 34.762 135.517 1.00 71.03 719 THR A C 1
ATOM 11271 O O . THR A 1 708 ? -12.898 35.162 135.174 1.00 70.19 719 THR A O 1
ATOM 11282 N N . VAL A 1 709 ? -14.405 33.497 135.388 1.00 70.10 720 VAL A N 1
ATOM 11283 C CA . VAL A 1 709 ? -13.589 32.484 134.732 1.00 66.79 720 VAL A CA 1
ATOM 11284 C C . VAL A 1 709 ? -14.440 31.802 133.672 1.00 70.84 720 VAL A C 1
ATOM 11285 O O . VAL A 1 709 ? -15.619 31.508 133.905 1.00 71.42 720 VAL A O 1
ATOM 11298 N N . ARG A 1 710 ? -13.843 31.549 132.510 1.00 71.52 721 ARG A N 1
ATOM 11299 C CA . ARG A 1 710 ? -14.566 30.959 131.395 1.00 75.22 721 ARG A CA 1
ATOM 11300 C C . ARG A 1 710 ? -13.637 30.036 130.622 1.00 76.26 721 ARG A C 1
ATOM 11301 O O . ARG A 1 710 ? -12.417 30.218 130.622 1.00 76.57 721 ARG A O 1
ATOM 11322 N N . LEU A 1 711 ? -14.229 29.042 129.968 1.00 76.23 722 LEU A N 1
ATOM 11323 C CA . LEU A 1 711 ? -13.536 28.222 128.989 1.00 74.24 722 LEU A CA 1
ATOM 11324 C C . LEU A 1 711 ? -14.135 28.469 127.613 1.00 76.39 722 LEU A C 1
ATOM 11325 O O . LEU A 1 711 ? -15.282 28.905 127.480 1.00 77.73 722 LEU A O 1
ATOM 11341 N N . HIS A 1 712 ? -13.342 28.184 126.584 1.00 77.08 723 HIS A N 1
ATOM 11342 C CA . HIS A 1 712 ? -13.777 28.367 125.207 1.00 79.09 723 HIS A CA 1
ATOM 11343 C C . HIS A 1 712 ? -13.203 27.257 124.345 1.00 78.70 723 HIS A C 1
ATOM 11344 O O . HIS A 1 712 ? -12.000 26.991 124.391 1.00 78.95 723 HIS A O 1
ATOM 11358 N N . HIS A 1 713 ? -14.069 26.614 123.569 1.00 78.35 724 HIS A N 1
ATOM 11359 C CA . HIS A 1 713 ? -13.615 25.696 122.538 1.00 76.19 724 HIS A CA 1
ATOM 11360 C C . HIS A 1 713 ? -13.032 26.498 121.382 1.00 71.60 724 HIS A C 1
ATOM 11361 O O . HIS A 1 713 ? -13.553 27.555 121.015 1.00 71.53 724 HIS A O 1
ATOM 11375 N N . TRP A 1 714 ? -11.935 25.999 120.809 1.00 70.35 725 TRP A N 1
ATOM 11376 C CA . TRP A 1 714 ? -11.353 26.662 119.648 1.00 71.72 725 TRP A CA 1
ATOM 11377 C C . TRP A 1 714 ? -12.368 26.831 118.524 1.00 78.79 725 TRP A C 1
ATOM 11378 O O . TRP A 1 714 ? -12.149 27.640 117.615 1.00 72.38 725 TRP A O 1
ATOM 11399 N N . SER A 1 715 ? -13.479 26.092 118.575 1.00 93.07 726 SER A N 1
ATOM 11400 C CA . SER A 1 715 ? -14.472 26.140 117.508 1.00 100.55 726 SER A CA 1
ATOM 11401 C C . SER A 1 715 ? -15.086 27.529 117.371 1.00 102.23 726 SER A C 1
ATOM 11402 O O . SER A 1 715 ? -15.204 28.057 116.259 1.00 104.69 726 SER A O 1
ATOM 11410 N N . SER A 1 716 ? -15.497 28.134 118.481 1.00 99.40 727 SER A N 1
ATOM 11411 C CA . SER A 1 716 ? -16.235 29.390 118.421 1.00 96.86 727 SER A CA 1
ATOM 11412 C C . SER A 1 716 ? -16.109 30.095 119.763 1.00 93.74 727 SER A C 1
ATOM 11413 O O . SER A 1 716 ? -15.692 29.488 120.760 1.00 93.68 727 SER A O 1
ATOM 11421 N N . PRO A 1 717 ? -16.468 31.391 119.824 1.00 91.39 728 PRO A N 1
ATOM 11422 C CA . PRO A 1 717 ? -16.301 32.159 121.066 1.00 90.49 728 PRO A CA 1
ATOM 11423 C C . PRO A 1 717 ? -17.459 32.035 122.045 1.00 94.31 728 PRO A C 1
ATOM 11424 O O . PRO A 1 717 ? -17.877 33.039 122.630 1.00 96.45 728 PRO A O 1
ATOM 11435 N N . LYS A 1 718 ? -17.982 30.827 122.246 1.00 95.36 729 LYS A N 1
ATOM 11436 C CA . LYS A 1 718 ? -19.067 30.637 123.197 1.00 95.49 729 LYS A CA 1
ATOM 11437 C C . LYS A 1 718 ? -18.508 30.080 124.494 1.00 89.66 729 LYS A C 1
ATOM 11438 O O . LYS A 1 718 ? -17.874 29.015 124.468 1.00 91.21 729 LYS A O 1
ATOM 11457 N N . PRO A 1 719 ? -18.693 30.743 125.636 1.00 82.20 730 PRO A N 1
ATOM 11458 C CA . PRO A 1 719 ? -18.254 30.144 126.906 1.00 78.69 730 PRO A CA 1
ATOM 11459 C C . PRO A 1 719 ? -19.016 28.861 127.197 1.00 81.08 730 PRO A C 1
ATOM 11460 O O . PRO A 1 719 ? -20.247 28.851 127.264 1.00 80.74 730 PRO A O 1
ATOM 11471 N N . LEU A 1 720 ? -18.274 27.767 127.363 1.00 81.28 731 LEU A N 1
ATOM 11472 C CA . LEU A 1 720 ? -18.867 26.517 127.817 1.00 84.97 731 LEU A CA 1
ATOM 11473 C C . LEU A 1 720 ? -19.148 26.526 129.313 1.00 86.94 731 LEU A C 1
ATOM 11474 O O . LEU A 1 720 ? -19.627 25.520 129.847 1.00 89.53 731 LEU A O 1
ATOM 11490 N N . CYS A 1 721 ? -18.863 27.634 129.987 1.00 85.46 732 CYS A N 1
ATOM 11491 C CA . CYS A 1 721 ? -19.130 27.809 131.410 1.00 85.96 732 CYS A CA 1
ATOM 11492 C C . CYS A 1 721 ? -18.811 29.261 131.746 1.00 83.15 732 CYS A C 1
ATOM 11493 O O . CYS A 1 721 ? -18.367 30.031 130.890 1.00 79.85 732 CYS A O 1
ATOM 11500 N N . SER A 1 722 ? -19.043 29.631 133.002 1.00 83.73 733 SER A N 1
ATOM 11501 C CA . SER A 1 722 ? -18.801 31.001 133.438 1.00 83.06 733 SER A CA 1
ATOM 11502 C C . SER A 1 722 ? -18.819 31.091 134.958 1.00 84.31 733 SER A C 1
ATOM 11503 O O . SER A 1 722 ? -19.812 31.524 135.551 1.00 87.90 733 SER A O 1
ATOM 11511 N N . LEU A 1 723 ? -17.724 30.685 135.593 1.00 81.98 734 LEU A N 1
ATOM 11512 C CA . LEU A 1 723 ? -17.620 30.732 137.043 1.00 80.28 734 LEU A CA 1
ATOM 11513 C C . LEU A 1 723 ? -17.350 32.161 137.494 1.00 78.40 734 LEU A C 1
ATOM 11514 O O . LEU A 1 723 ? -16.447 32.825 136.974 1.00 79.07 734 LEU A O 1
ATOM 11530 N N . VAL A 1 724 ? -18.129 32.632 138.467 1.00 77.50 735 VAL A N 1
ATOM 11531 C CA . VAL A 1 724 ? -18.086 34.036 138.862 1.00 75.32 735 VAL A CA 1
ATOM 11532 C C . VAL A 1 724 ? -18.155 34.160 140.379 1.00 77.57 735 VAL A C 1
ATOM 11533 O O . VAL A 1 724 ? -19.246 34.248 140.953 1.00 78.36 735 VAL A O 1
ATOM 11546 N N . ASN A 1 725 ? -16.998 34.173 141.036 1.00 78.01 736 ASN A N 1
ATOM 11547 C CA . ASN A 1 725 ? -16.937 34.510 142.452 1.00 81.34 736 ASN A CA 1
ATOM 11548 C C . ASN A 1 725 ? -16.899 36.025 142.604 1.00 82.08 736 ASN A C 1
ATOM 11549 O O . ASN A 1 725 ? -16.038 36.694 142.023 1.00 81.82 736 ASN A O 1
ATOM 11560 N N . SER A 1 726 ? -17.837 36.565 143.383 1.00 83.55 737 SER A N 1
ATOM 11561 C CA . SER A 1 726 ? -17.931 38.001 143.612 1.00 84.88 737 SER A CA 1
ATOM 11562 C C . SER A 1 726 ? -17.552 38.392 145.035 1.00 93.53 737 SER A C 1
ATOM 11563 O O . SER A 1 726 ? -17.782 39.538 145.435 1.00 87.29 737 SER A O 1
ATOM 11571 N N . SER A 1 727 ? -16.984 37.469 145.807 1.00 111.12 738 SER A N 1
ATOM 11572 C CA . SER A 1 727 ? -16.483 37.756 147.150 1.00 118.16 738 SER A CA 1
ATOM 11573 C C . SER A 1 727 ? -14.985 38.014 147.138 1.00 109.35 738 SER A C 1
ATOM 11574 O O . SER A 1 727 ? -14.264 37.618 148.058 1.00 114.37 738 SER A O 1
ATOM 11582 N N . ILE A 1 728 ? -14.496 38.678 146.100 1.00 89.28 739 ILE A N 1
ATOM 11583 C CA . ILE A 1 728 ? -13.066 38.858 145.893 1.00 71.93 739 ILE A CA 1
ATOM 11584 C C . ILE A 1 728 ? -12.626 40.157 146.548 1.00 63.94 739 ILE A C 1
ATOM 11585 O O . ILE A 1 728 ? -13.206 41.221 146.299 1.00 61.62 739 ILE A O 1
ATOM 11601 N N . VAL A 1 729 ? -11.598 40.069 147.389 1.00 62.78 740 VAL A N 1
ATOM 11602 C CA . VAL A 1 729 ? -10.909 41.244 147.907 1.00 64.25 740 VAL A CA 1
ATOM 11603 C C . VAL A 1 729 ? -9.413 40.975 147.830 1.00 64.44 740 VAL A C 1
ATOM 11604 O O . VAL A 1 729 ? -8.933 39.962 148.350 1.00 65.84 740 VAL A O 1
ATOM 11617 N N . VAL A 1 730 ? -8.683 41.866 147.168 1.00 62.39 741 VAL A N 1
ATOM 11618 C CA . VAL A 1 730 ? -7.226 41.856 147.169 1.00 60.93 741 VAL A CA 1
ATOM 11619 C C . VAL A 1 730 ? -6.765 43.005 148.050 1.00 61.12 741 VAL A C 1
ATOM 11620 O O . VAL A 1 730 ? -7.176 44.154 147.848 1.00 60.43 741 VAL A O 1
ATOM 11633 N N . LYS A 1 731 ? -5.926 42.697 149.033 1.00 62.95 742 LYS A N 1
ATOM 11634 C CA . LYS A 1 731 ? -5.443 43.725 149.938 1.00 63.76 742 LYS A CA 1
ATOM 11635 C C . LYS A 1 731 ? -4.464 44.654 149.218 1.00 61.49 742 LYS A C 1
ATOM 11636 O O . LYS A 1 731 ? -3.975 44.370 148.121 1.00 62.62 742 LYS A O 1
ATOM 11655 N N . ALA A 1 732 ? -4.186 45.785 149.859 1.00 59.10 743 ALA A N 1
ATOM 11656 C CA . ALA A 1 732 ? -3.379 46.828 149.244 1.00 53.86 743 ALA A CA 1
ATOM 11657 C C . ALA A 1 732 ? -1.968 46.329 148.966 1.00 50.28 743 ALA A C 1
ATOM 11658 O O . ALA A 1 732 ? -1.265 45.882 149.878 1.00 49.44 743 ALA A O 1
ATOM 11665 N N . GLY A 1 733 ? -1.557 46.410 147.702 1.00 49.05 744 GLY A N 1
ATOM 11666 C CA . GLY A 1 733 ? -0.199 46.077 147.327 1.00 46.85 744 GLY A CA 1
ATOM 11667 C C . GLY A 1 733 ? 0.188 44.627 147.519 1.00 46.34 744 GLY A C 1
ATOM 11668 O O . GLY A 1 733 ? 1.380 44.323 147.590 1.00 45.43 744 GLY A O 1
ATOM 11672 N N . GLU A 1 734 ? -0.779 43.716 147.595 1.00 47.25 745 GLU A N 1
ATOM 11673 C CA . GLU A 1 734 ? -0.514 42.328 147.943 1.00 47.82 745 GLU A CA 1
ATOM 11674 C C . GLU A 1 734 ? -0.878 41.396 146.796 1.00 46.16 745 GLU A C 1
ATOM 11675 O O . GLU A 1 734 ? -1.441 41.803 145.775 1.00 45.98 745 GLU A O 1
ATOM 11687 N N . ALA A 1 735 ? -0.533 40.124 146.990 1.00 45.82 746 ALA A N 1
ATOM 11688 C CA . ALA A 1 735 ? -0.937 39.037 146.113 1.00 48.44 746 ALA A CA 1
ATOM 11689 C C . ALA A 1 735 ? -1.580 37.949 146.959 1.00 53.58 746 ALA A C 1
ATOM 11690 O O . ALA A 1 735 ? -1.082 37.623 148.040 1.00 50.67 746 ALA A O 1
ATOM 11697 N N . VAL A 1 736 ? -2.685 37.389 146.474 1.00 61.71 747 VAL A N 1
ATOM 11698 C CA . VAL A 1 736 ? -3.444 36.411 147.248 1.00 68.43 747 VAL A CA 1
ATOM 11699 C C . VAL A 1 736 ? -4.142 35.458 146.291 1.00 69.44 747 VAL A C 1
ATOM 11700 O O . VAL A 1 736 ? -4.605 35.859 145.220 1.00 71.15 747 VAL A O 1
ATOM 11713 N N . VAL A 1 737 ? -4.222 34.188 146.692 1.00 67.40 748 VAL A N 1
ATOM 11714 C CA . VAL A 1 737 ? -4.943 33.195 145.906 1.00 63.38 748 VAL A CA 1
ATOM 11715 C C . VAL A 1 737 ? -6.434 33.498 145.961 1.00 60.94 748 VAL A C 1
ATOM 11716 O O . VAL A 1 737 ? -7.006 33.696 147.041 1.00 59.98 748 VAL A O 1
ATOM 11729 N N . LEU A 1 738 ? -7.070 33.544 144.791 1.00 59.75 749 LEU A N 1
ATOM 11730 C CA . LEU A 1 738 ? -8.486 33.855 144.687 1.00 61.12 749 LEU A CA 1
ATOM 11731 C C . LEU A 1 738 ? -9.313 32.727 144.088 1.00 64.85 749 LEU A C 1
ATOM 11732 O O . LEU A 1 738 ? -10.546 32.807 144.115 1.00 67.61 749 LEU A O 1
ATOM 11748 N N . PHE A 1 739 ? -8.680 31.686 143.556 1.00 65.38 750 PHE A N 1
ATOM 11749 C CA . PHE A 1 739 ? -9.388 30.609 142.882 1.00 68.37 750 PHE A CA 1
ATOM 11750 C C . PHE A 1 739 ? -8.540 29.351 142.976 1.00 69.74 750 PHE A C 1
ATOM 11751 O O . PHE A 1 739 ? -7.310 29.420 143.058 1.00 70.20 750 PHE A O 1
ATOM 11768 N N . GLN A 1 740 ? -9.205 28.199 142.962 1.00 69.26 751 GLN A N 1
ATOM 11769 C CA . GLN A 1 740 ? -8.518 26.931 143.159 1.00 67.38 751 GLN A CA 1
ATOM 11770 C C . GLN A 1 740 ? -9.431 25.774 142.776 1.00 69.13 751 GLN A C 1
ATOM 11771 O O . GLN A 1 740 ? -10.546 25.663 143.294 1.00 71.11 751 GLN A O 1
ATOM 11785 N N . MET A 1 741 ? -8.974 24.908 141.870 1.00 68.76 752 MET A N 1
ATOM 11786 C CA . MET A 1 741 ? -9.813 23.805 141.423 1.00 72.06 752 MET A CA 1
ATOM 11787 C C . MET A 1 741 ? -9.011 22.744 140.678 1.00 74.51 752 MET A C 1
ATOM 11788 O O . MET A 1 741 ? -8.077 23.082 139.940 1.00 74.45 752 MET A O 1
ATOM 11802 N N . PRO A 1 742 ? -9.346 21.462 140.824 1.00 77.48 753 PRO A N 1
ATOM 11803 C CA . PRO A 1 742 ? -8.711 20.445 139.984 1.00 79.00 753 PRO A CA 1
ATOM 11804 C C . PRO A 1 742 ? -9.032 20.672 138.515 1.00 81.77 753 PRO A C 1
ATOM 11805 O O . PRO A 1 742 ? -10.025 21.309 138.154 1.00 81.32 753 PRO A O 1
ATOM 11816 N N . VAL A 1 743 ? -8.166 20.136 137.656 1.00 84.91 754 VAL A N 1
ATOM 11817 C CA . VAL A 1 743 ? -8.357 20.303 136.219 1.00 87.40 754 VAL A CA 1
ATOM 11818 C C . VAL A 1 743 ? -9.499 19.424 135.724 1.00 87.61 754 VAL A C 1
ATOM 11819 O O . VAL A 1 743 ? -10.340 19.864 134.930 1.00 89.67 754 VAL A O 1
ATOM 11832 N N . SER A 1 744 ? -9.549 18.172 136.180 1.00 85.26 755 SER A N 1
ATOM 11833 C CA . SER A 1 744 ? -10.663 17.302 135.825 1.00 82.47 755 SER A CA 1
ATOM 11834 C C . SER A 1 744 ? -11.991 17.935 136.215 1.00 80.78 755 SER A C 1
ATOM 11835 O O . SER A 1 744 ? -12.952 17.914 135.438 1.00 79.56 755 SER A O 1
ATOM 11843 N N . GLU A 1 745 ? -12.059 18.515 137.416 1.00 77.87 756 GLU A N 1
ATOM 11844 C CA . GLU A 1 745 ? -13.282 19.178 137.853 1.00 78.98 756 GLU A CA 1
ATOM 11845 C C . GLU A 1 745 ? -13.586 20.395 136.990 1.00 78.03 756 GLU A C 1
ATOM 11846 O O . GLU A 1 745 ? -14.754 20.708 136.733 1.00 79.39 756 GLU A O 1
ATOM 11858 N N . LEU A 1 746 ? -12.548 21.100 136.539 1.00 76.03 757 LEU A N 1
ATOM 11859 C CA . LEU A 1 746 ? -12.765 22.295 135.733 1.00 75.46 757 LEU A CA 1
ATOM 11860 C C . LEU A 1 746 ? -13.328 21.939 134.363 1.00 78.70 757 LEU A C 1
ATOM 11861 O O . LEU A 1 746 ? -14.183 22.657 133.830 1.00 76.27 757 LEU A O 1
ATOM 11877 N N . LEU A 1 747 ? -12.863 20.834 133.779 1.00 81.96 758 LEU A N 1
ATOM 11878 C CA . LEU A 1 747 ? -13.353 20.428 132.466 1.00 87.41 758 LEU A CA 1
ATOM 11879 C C . LEU A 1 747 ? -14.780 19.897 132.547 1.00 94.92 758 LEU A C 1
ATOM 11880 O O . LEU A 1 747 ? -15.625 20.243 131.713 1.00 95.55 758 LEU A O 1
ATOM 11896 N N . LYS A 1 748 ? -15.065 19.052 133.541 1.00 99.20 759 LYS A N 1
ATOM 11897 C CA . LYS A 1 748 ? -16.411 18.505 133.686 1.00 102.70 759 LYS A CA 1
ATOM 11898 C C . LYS A 1 748 ? -17.443 19.614 133.855 1.00 97.58 759 LYS A C 1
ATOM 11899 O O . LYS A 1 748 ? -18.537 19.547 133.282 1.00 101.62 759 LYS A O 1
ATOM 11918 N N . ARG A 1 749 ? -17.112 20.645 134.633 1.00 91.14 760 ARG A N 1
ATOM 11919 C CA . ARG A 1 749 ? -17.999 21.792 134.792 1.00 83.02 760 ARG A CA 1
ATOM 11920 C C . ARG A 1 749 ? -18.137 22.613 133.517 1.00 85.76 760 ARG A C 1
ATOM 11921 O O . ARG A 1 749 ? -18.894 23.589 133.508 1.00 82.81 760 ARG A O 1
ATOM 11942 N N . CYS A 1 750 ? -17.422 22.248 132.443 1.00 88.52 761 CYS A N 1
ATOM 11943 C CA . CYS A 1 750 ? -17.510 22.922 131.155 1.00 93.43 761 CYS A CA 1
ATOM 11944 C C . CYS A 1 750 ? -17.524 21.829 130.080 1.00 97.55 761 CYS A C 1
ATOM 11945 O O . CYS A 1 750 ? -16.562 21.632 129.337 1.00 95.15 761 CYS A O 1
ATOM 11952 N N . ARG A 1 751 ? -18.639 21.100 130.008 1.00 103.46 762 ARG A N 1
ATOM 11953 C CA . ARG A 1 751 ? -18.734 19.942 129.126 1.00 106.72 762 ARG A CA 1
ATOM 11954 C C . ARG A 1 751 ? -18.397 20.322 127.691 1.00 102.23 762 ARG A C 1
ATOM 11955 O O . ARG A 1 751 ? -18.811 21.372 127.193 1.00 100.01 762 ARG A O 1
ATOM 11976 N N . GLY A 1 752 ? -17.653 19.443 127.025 1.00 101.14 763 GLY A N 1
ATOM 11977 C CA . GLY A 1 752 ? -17.142 19.726 125.701 1.00 100.44 763 GLY A CA 1
ATOM 11978 C C . GLY A 1 752 ? -15.749 20.308 125.685 1.00 98.61 763 GLY A C 1
ATOM 11979 O O . GLY A 1 752 ? -15.386 20.977 124.710 1.00 97.67 763 GLY A O 1
ATOM 11983 N N . CYS A 1 753 ? -14.956 20.078 126.730 1.00 98.09 764 CYS A N 1
ATOM 11984 C CA . CYS A 1 753 ? -13.628 20.661 126.846 1.00 94.87 764 CYS A CA 1
ATOM 11985 C C . CYS A 1 753 ? -12.596 19.576 127.106 1.00 91.02 764 CYS A C 1
ATOM 11986 O O . CYS A 1 753 ? -12.796 18.710 127.965 1.00 94.07 764 CYS A O 1
ATOM 11993 N N . THR A 1 754 ? -11.500 19.632 126.358 1.00 84.79 765 THR A N 1
ATOM 11994 C CA . THR A 1 754 ? -10.298 18.863 126.628 1.00 80.00 765 THR A CA 1
ATOM 11995 C C . THR A 1 754 ? -9.149 19.838 126.831 1.00 75.58 765 THR A C 1
ATOM 11996 O O . THR A 1 754 ? -9.215 20.996 126.411 1.00 74.01 765 THR A O 1
ATOM 12007 N N . ARG A 1 755 ? -8.094 19.368 127.499 1.00 73.98 766 ARG A N 1
ATOM 12008 C CA . ARG A 1 755 ? -6.863 20.146 127.548 1.00 72.75 766 ARG A CA 1
ATOM 12009 C C . ARG A 1 755 ? -6.470 20.616 126.156 1.00 72.47 766 ARG A C 1
ATOM 12010 O O . ARG A 1 755 ? -6.033 21.758 125.974 1.00 71.10 766 ARG A O 1
ATOM 12031 N N . GLU A 1 756 ? -6.630 19.750 125.158 1.00 73.72 767 GLU A N 1
ATOM 12032 C CA . GLU A 1 756 ? -6.200 20.037 123.799 1.00 74.15 767 GLU A CA 1
ATOM 12033 C C . GLU A 1 756 ? -7.278 20.702 122.953 1.00 72.68 767 GLU A C 1
ATOM 12034 O O . GLU A 1 756 ? -7.056 20.914 121.757 1.00 72.76 767 GLU A O 1
ATOM 12046 N N . THR A 1 757 ? -8.429 21.040 123.532 1.00 70.82 768 THR A N 1
ATOM 12047 C CA . THR A 1 757 ? -9.514 21.659 122.777 1.00 71.20 768 THR A CA 1
ATOM 12048 C C . THR A 1 757 ? -10.019 22.970 123.359 1.00 72.75 768 THR A C 1
ATOM 12049 O O . THR A 1 757 ? -10.642 23.741 122.619 1.00 70.22 768 THR A O 1
ATOM 12060 N N . CYS A 1 758 ? -9.781 23.257 124.635 1.00 76.15 769 CYS A N 1
ATOM 12061 C CA . CYS A 1 758 ? -10.312 24.455 125.265 1.00 80.23 769 CYS A CA 1
ATOM 12062 C C . CYS A 1 758 ? -9.187 25.319 125.821 1.00 75.61 769 CYS A C 1
ATOM 12063 O O . CYS A 1 758 ? -8.050 24.872 125.994 1.00 74.07 769 CYS A O 1
ATOM 12070 N N . VAL A 1 759 ? -9.536 26.573 126.097 1.00 72.16 770 VAL A N 1
ATOM 12071 C CA . VAL A 1 759 ? -8.610 27.570 126.616 1.00 66.72 770 VAL A CA 1
ATOM 12072 C C . VAL A 1 759 ? -9.295 28.296 127.765 1.00 66.49 770 VAL A C 1
ATOM 12073 O O . VAL A 1 759 ? -10.489 28.606 127.691 1.00 65.31 770 VAL A O 1
ATOM 12086 N N . VAL A 1 760 ? -8.542 28.563 128.821 1.00 63.94 771 VAL A N 1
ATOM 12087 C CA . VAL A 1 760 ? -9.068 29.253 129.992 1.00 64.67 771 VAL A CA 1
ATOM 12088 C C . VAL A 1 760 ? -8.977 30.755 129.763 1.00 64.12 771 VAL A C 1
ATOM 12089 O O . VAL A 1 760 ? -8.081 31.252 129.071 1.00 62.97 771 VAL A O 1
ATOM 12102 N N . SER A 1 761 ? -9.917 31.485 130.358 1.00 65.47 772 SER A N 1
ATOM 12103 C CA . SER A 1 761 ? -9.929 32.938 130.296 1.00 65.25 772 SER A CA 1
ATOM 12104 C C . SER A 1 761 ? -10.504 33.475 131.598 1.00 69.58 772 SER A C 1
ATOM 12105 O O . SER A 1 761 ? -11.371 32.848 132.213 1.00 74.58 772 SER A O 1
ATOM 12113 N N . PHE A 1 762 ? -10.012 34.639 132.019 1.00 68.31 773 PHE A N 1
ATOM 12114 C CA . PHE A 1 762 ? -10.480 35.230 133.265 1.00 67.10 773 PHE A CA 1
ATOM 12115 C C . PHE A 1 762 ? -10.158 36.717 133.274 1.00 64.41 773 PHE A C 1
ATOM 12116 O O . PHE A 1 762 ? -9.305 37.194 132.521 1.00 62.67 773 PHE A O 1
ATOM 12133 N N . TYR A 1 763 ? -10.860 37.442 134.142 1.00 64.01 774 TYR A N 1
ATOM 12134 C CA . TYR A 1 763 ? -10.754 38.892 134.200 1.00 63.97 774 TYR A CA 1
ATOM 12135 C C . TYR A 1 763 ? -11.468 39.392 135.446 1.00 65.58 774 TYR A C 1
ATOM 12136 O O . TYR A 1 763 ? -12.330 38.710 136.007 1.00 67.47 774 TYR A O 1
ATOM 12154 N N . PHE A 1 764 ? -11.085 40.589 135.877 1.00 63.62 775 PHE A N 1
ATOM 12155 C CA . PHE A 1 764 ? -11.835 41.337 136.870 1.00 65.41 775 PHE A CA 1
ATOM 12156 C C . PHE A 1 764 ? -12.822 42.266 136.169 1.00 65.98 775 PHE A C 1
ATOM 12157 O O . PHE A 1 764 ? -12.808 42.427 134.947 1.00 65.84 775 PHE A O 1
ATOM 12174 N N . SER A 1 765 ? -13.690 42.884 136.964 1.00 66.45 776 SER A N 1
ATOM 12175 C CA . SER A 1 765 ? -14.595 43.927 136.490 1.00 69.92 776 SER A CA 1
ATOM 12176 C C . SER A 1 765 ? -14.195 45.222 137.184 1.00 72.59 776 SER A C 1
ATOM 12177 O O . SER A 1 765 ? -14.347 45.349 138.404 1.00 69.12 776 SER A O 1
ATOM 12185 N N . THR A 1 766 ? -13.682 46.176 136.414 1.00 80.00 777 THR A N 1
ATOM 12186 C CA . THR A 1 766 ? -13.019 47.348 136.970 1.00 88.83 777 THR A CA 1
ATOM 12187 C C . THR A 1 766 ? -13.770 48.624 136.593 1.00 97.50 777 THR A C 1
ATOM 12188 O O . THR A 1 766 ? -14.772 48.600 135.874 1.00 93.82 777 THR A O 1
ATOM 12199 N N . ASP A 1 767 ? -13.241 49.751 137.076 1.00 109.12 778 ASP A N 1
ATOM 12200 C CA . ASP A 1 767 ? -14.018 50.973 137.244 1.00 114.83 778 ASP A CA 1
ATOM 12201 C C . ASP A 1 767 ? -14.151 51.807 135.975 1.00 113.60 778 ASP A C 1
ATOM 12202 O O . ASP A 1 767 ? -15.126 52.557 135.859 1.00 119.76 778 ASP A O 1
ATOM 12211 N N . LYS A 1 768 ? -13.215 51.679 135.030 1.00 105.27 779 LYS A N 1
ATOM 12212 C CA . LYS A 1 768 ? -13.004 52.631 133.936 1.00 98.18 779 LYS A CA 1
ATOM 12213 C C . LYS A 1 768 ? -11.944 53.635 134.368 1.00 93.79 779 LYS A C 1
ATOM 12214 O O . LYS A 1 768 ? -11.322 54.293 133.528 1.00 88.68 779 LYS A O 1
ATOM 12233 N N . GLU A 1 769 ? -11.739 53.763 135.678 1.00 96.46 780 GLU A N 1
ATOM 12234 C CA . GLU A 1 769 ? -10.614 54.501 136.234 1.00 95.40 780 GLU A CA 1
ATOM 12235 C C . GLU A 1 769 ? -9.471 53.581 136.643 1.00 88.40 780 GLU A C 1
ATOM 12236 O O . GLU A 1 769 ? -8.463 54.059 137.174 1.00 90.94 780 GLU A O 1
ATOM 12248 N N . LEU A 1 770 ? -9.604 52.277 136.411 1.00 76.88 781 LEU A N 1
ATOM 12249 C CA . LEU A 1 770 ? -8.607 51.297 136.818 1.00 65.21 781 LEU A CA 1
ATOM 12250 C C . LEU A 1 770 ? -8.352 50.340 135.666 1.00 62.69 781 LEU A C 1
ATOM 12251 O O . LEU A 1 770 ? -9.298 49.814 135.071 1.00 63.70 781 LEU A O 1
ATOM 12267 N N . PHE A 1 771 ? -7.078 50.117 135.354 1.00 58.72 782 PHE A N 1
ATOM 12268 C CA . PHE A 1 771 ? -6.677 49.258 134.245 1.00 54.77 782 PHE A CA 1
ATOM 12269 C C . PHE A 1 771 ? -6.374 47.864 134.783 1.00 52.72 782 PHE A C 1
ATOM 12270 O O . PHE A 1 771 ? -5.388 47.667 135.504 1.00 50.23 782 PHE A O 1
ATOM 12287 N N . SER A 1 772 ? -7.227 46.902 134.435 1.00 54.59 783 SER A N 1
ATOM 12288 C CA . SER A 1 772 ? -7.022 45.496 134.786 1.00 53.91 783 SER A CA 1
ATOM 12289 C C . SER A 1 772 ? -7.423 44.672 133.567 1.00 55.03 783 SER A C 1
ATOM 12290 O O . SER A 1 772 ? -8.622 44.458 133.327 1.00 58.30 783 SER A O 1
ATOM 12298 N N . PRO A 1 773 ? -6.464 44.192 132.782 1.00 53.57 784 PRO A N 1
ATOM 12299 C CA . PRO A 1 773 ? -6.796 43.605 131.482 1.00 54.93 784 PRO A CA 1
ATOM 12300 C C . PRO 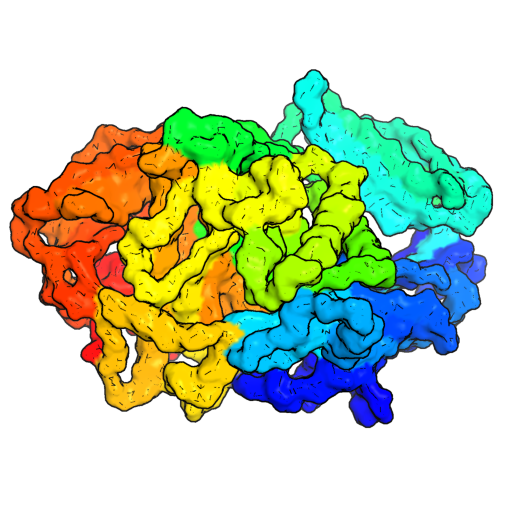A 1 773 ? -7.257 42.159 131.602 1.00 58.90 784 PRO A C 1
ATOM 12301 O O . PRO A 1 773 ? -7.196 41.532 132.661 1.00 55.75 784 PRO A O 1
ATOM 12312 N N . THR A 1 774 ? -7.728 41.639 130.473 1.00 65.41 785 THR A N 1
ATOM 12313 C CA . THR A 1 774 ? -7.980 40.213 130.346 1.00 72.52 785 THR A CA 1
ATOM 12314 C C . THR A 1 774 ? -6.682 39.434 130.508 1.00 68.75 785 THR A C 1
ATOM 12315 O O . THR A 1 774 ? -5.593 39.923 130.193 1.00 71.08 785 THR A O 1
ATOM 12326 N N . ASN A 1 775 ? -6.803 38.211 131.014 1.00 64.64 786 ASN A N 1
ATOM 12327 C CA . ASN A 1 775 ? -5.698 37.266 131.018 1.00 58.52 786 ASN A CA 1
ATOM 12328 C C . ASN A 1 775 ? -6.225 35.927 130.509 1.00 59.47 786 ASN A C 1
ATOM 12329 O O . ASN A 1 775 ? -7.396 35.799 130.139 1.00 62.84 786 ASN A O 1
ATOM 12340 N N . TYR A 1 776 ? -5.358 34.920 130.482 1.00 57.52 787 TYR A N 1
ATOM 12341 C CA . TYR A 1 776 ? -5.732 33.632 129.917 1.00 58.05 787 TYR A CA 1
ATOM 12342 C C . TYR A 1 776 ? -4.710 32.596 130.365 1.00 58.54 787 TYR A C 1
ATOM 12343 O O . TYR A 1 776 ? -3.677 32.923 130.957 1.00 58.46 787 TYR A O 1
ATOM 12361 N N . HIS A 1 777 ? -5.016 31.338 130.066 1.00 58.52 788 HIS A N 1
ATOM 12362 C CA . HIS A 1 777 ? -4.151 30.221 130.408 1.00 58.00 788 HIS A CA 1
ATOM 12363 C C . HIS A 1 777 ? -4.377 29.129 129.376 1.00 59.07 788 HIS A C 1
ATOM 12364 O O . HIS A 1 777 ? -5.506 28.921 128.923 1.00 59.88 788 HIS A O 1
ATOM 12378 N N . PHE A 1 778 ? -3.302 28.447 129.000 1.00 58.94 789 PHE A N 1
ATOM 12379 C CA . PHE A 1 778 ? -3.359 27.390 127.999 1.00 60.12 789 PHE A CA 1
ATOM 12380 C C . PHE A 1 778 ? -3.288 26.034 128.687 1.00 59.04 789 PHE A C 1
ATOM 12381 O O . PHE A 1 778 ? -2.361 25.770 129.461 1.00 57.68 789 PHE A O 1
ATOM 12398 N N . LEU A 1 779 ? -4.271 25.183 128.404 1.00 60.45 790 LEU A N 1
ATOM 12399 C CA . LEU A 1 779 ? -4.333 23.853 128.994 1.00 60.78 790 LEU A CA 1
ATOM 12400 C C . LEU A 1 779 ? -3.379 22.867 128.335 1.00 59.88 790 LEU A C 1
ATOM 12401 O O . LEU A 1 779 ? -3.270 21.730 128.806 1.00 60.99 790 LEU A O 1
ATOM 12417 N N . SER A 1 780 ? -2.685 23.268 127.274 1.00 58.39 791 SER A N 1
ATOM 12418 C CA . SER A 1 780 ? -1.709 22.405 126.625 1.00 57.88 791 SER A CA 1
ATOM 12419 C C . SER A 1 780 ? -0.937 23.236 125.614 1.00 56.56 791 SER A C 1
ATOM 12420 O O . SER A 1 780 ? -1.355 24.335 125.238 1.00 55.41 791 SER A O 1
ATOM 12428 N N . SER A 1 781 ? 0.197 22.692 125.182 1.00 56.67 792 SER A N 1
ATOM 12429 C CA . SER A 1 781 ? 0.933 23.268 124.066 1.00 56.53 792 SER A CA 1
ATOM 12430 C C . SER A 1 781 ? -0.008 23.510 122.894 1.00 61.82 792 SER A C 1
ATOM 12431 O O . SER A 1 781 ? -0.877 22.686 122.595 1.00 65.09 792 SER A O 1
ATOM 12439 N N . LEU A 1 782 ? 0.168 24.650 122.223 1.00 61.48 793 LEU A N 1
ATOM 12440 C CA . LEU A 1 782 ? -0.684 24.955 121.080 1.00 61.39 793 LEU A CA 1
ATOM 12441 C C . LEU A 1 782 ? -0.352 24.089 119.874 1.00 60.01 793 LEU A C 1
ATOM 12442 O O . LEU A 1 782 ? -1.220 23.882 119.021 1.00 62.99 793 LEU A O 1
ATOM 12458 N N . LYS A 1 783 ? 0.876 23.571 119.789 1.00 57.25 794 LYS A N 1
ATOM 12459 C CA . LYS A 1 783 ? 1.210 22.621 118.736 1.00 53.52 794 LYS A CA 1
ATOM 12460 C C . LYS A 1 783 ? 0.443 21.312 118.877 1.00 56.19 794 LYS A C 1
ATOM 12461 O O . LYS A 1 783 ? 0.480 20.490 117.955 1.00 56.72 794 LYS A O 1
ATOM 12480 N N . ASP A 1 784 ? -0.246 21.106 120.001 1.00 57.06 795 ASP A N 1
ATOM 12481 C CA . ASP A 1 784 ? -1.096 19.943 120.209 1.00 61.66 795 ASP A CA 1
ATOM 12482 C C . ASP A 1 784 ? -2.573 20.305 120.274 1.00 64.13 795 ASP A C 1
ATOM 12483 O O . ASP A 1 784 ? -3.412 19.407 120.409 1.00 68.92 795 ASP A O 1
ATOM 12492 N N . ALA A 1 785 ? -2.913 21.590 120.178 1.00 62.60 796 ALA A N 1
ATOM 12493 C CA . ALA A 1 785 ? -4.310 22.000 120.220 1.00 64.31 796 ALA A CA 1
ATOM 12494 C C . ALA A 1 785 ? -5.095 21.340 119.095 1.00 67.13 796 ALA A C 1
ATOM 12495 O O . ALA A 1 785 ? -4.626 21.243 117.957 1.00 65.83 796 ALA A O 1
ATOM 12502 N N . LYS A 1 786 ? -6.299 20.883 119.421 1.00 70.45 797 LYS A N 1
ATOM 12503 C CA . LYS A 1 786 ? -7.177 20.220 118.470 1.00 74.33 797 LYS A CA 1
ATOM 12504 C C . LYS A 1 786 ? -8.459 21.024 118.319 1.00 74.47 797 LYS A C 1
ATOM 12505 O O . LYS A 1 786 ? -8.987 21.559 119.299 1.00 75.63 797 LYS A O 1
ATOM 12524 N N . GLY A 1 787 ? -8.956 21.103 117.089 1.00 72.73 798 GLY A N 1
ATOM 12525 C CA . GLY A 1 787 ? -10.070 21.974 116.788 1.00 71.61 798 GLY A CA 1
ATOM 12526 C C . GLY A 1 787 ? -9.687 23.415 116.548 1.00 70.10 798 GLY A C 1
ATOM 12527 O O . GLY A 1 787 ? -10.576 24.268 116.446 1.00 70.27 798 GLY A O 1
ATOM 12531 N N . LEU A 1 788 ? -8.394 23.714 116.462 1.00 68.61 799 LEU A N 1
ATOM 12532 C CA . LEU A 1 788 ? -7.922 25.074 116.223 1.00 69.14 799 LEU A CA 1
ATOM 12533 C C . LEU A 1 788 ? -8.229 25.443 114.778 1.00 75.37 799 LEU A C 1
ATOM 12534 O O . LEU A 1 788 ? -7.492 25.082 113.859 1.00 69.99 799 LEU A O 1
ATOM 12550 N N . LEU A 1 789 ? -9.333 26.153 114.572 1.00 86.99 800 LEU A N 1
ATOM 12551 C CA . LEU A 1 789 ? -9.736 26.522 113.224 1.00 95.20 800 LEU A CA 1
ATOM 12552 C C . LEU A 1 789 ? -8.793 27.574 112.656 1.00 90.01 800 LEU A C 1
ATOM 12553 O O . LEU A 1 789 ? -8.299 28.447 113.374 1.00 90.80 800 LEU A O 1
ATOM 12569 N N . GLU A 1 790 ? -8.544 27.480 111.355 1.00 82.71 801 GLU A N 1
ATOM 12570 C CA . GLU A 1 790 ? -7.669 28.421 110.670 1.00 74.38 801 GLU A CA 1
ATOM 12571 C C . GLU A 1 790 ? -8.332 29.793 110.607 1.00 71.13 801 GLU A C 1
ATOM 12572 O O . GLU A 1 790 ? -9.405 29.947 110.015 1.00 73.26 801 GLU A O 1
ATOM 12584 N N . ALA A 1 791 ? -7.694 30.787 111.217 1.00 67.07 802 ALA A N 1
ATOM 12585 C CA . ALA A 1 791 ? -8.267 32.121 111.298 1.00 65.60 802 ALA A CA 1
ATOM 12586 C C . ALA A 1 791 ? -7.998 32.919 110.026 1.00 63.40 802 ALA A C 1
ATOM 12587 O O . ALA A 1 791 ? -6.946 32.794 109.393 1.00 60.80 802 ALA A O 1
ATOM 12594 N N . ASN A 1 792 ? -8.971 33.758 109.671 1.00 64.92 803 ASN A N 1
ATOM 12595 C CA . ASN A 1 792 ? -8.939 34.581 108.460 1.00 66.97 803 ASN A CA 1
ATOM 12596 C C . ASN A 1 792 ? -9.449 35.957 108.881 1.00 69.84 803 ASN A C 1
ATOM 12597 O O . ASN A 1 792 ? -10.661 36.185 108.932 1.00 71.43 803 ASN A O 1
ATOM 12607 N N . ILE A 1 793 ? -8.523 36.862 109.200 1.00 70.16 804 ILE A N 1
ATOM 12608 C CA . ILE A 1 793 ? -8.843 38.115 109.881 1.00 70.97 804 ILE A CA 1
ATOM 12609 C C . ILE A 1 793 ? -8.928 39.237 108.856 1.00 70.13 804 ILE A C 1
ATOM 12610 O O . ILE A 1 793 ? -8.027 39.399 108.023 1.00 71.37 804 ILE A O 1
ATOM 12626 N N . THR A 1 794 ? -10.000 40.025 108.933 1.00 65.07 805 THR A N 1
ATOM 12627 C CA . THR A 1 794 ? -10.239 41.148 108.035 1.00 61.11 805 THR A CA 1
ATOM 12628 C C . THR A 1 794 ? -10.126 42.449 108.818 1.00 57.73 805 THR A C 1
ATOM 12629 O O . THR A 1 794 ? -10.533 42.515 109.982 1.00 57.53 805 THR A O 1
ATOM 12640 N N . VAL A 1 795 ? -9.587 43.486 108.175 1.00 55.53 806 VAL A N 1
ATOM 12641 C CA . VAL A 1 795 ? -9.268 44.743 108.843 1.00 53.69 806 VAL A CA 1
ATOM 12642 C C . VAL A 1 795 ? -9.778 45.911 108.013 1.00 59.30 806 VAL A C 1
ATOM 12643 O O . VAL A 1 795 ? -9.658 45.911 106.784 1.00 55.19 806 VAL A O 1
ATOM 12656 N N . ASN A 1 796 ? -10.318 46.920 108.696 1.00 62.84 807 ASN A N 1
ATOM 12657 C CA . ASN A 1 796 ? -10.763 48.159 108.067 1.00 68.97 807 ASN A CA 1
ATOM 12658 C C . ASN A 1 796 ? -10.125 49.325 108.809 1.00 66.52 807 ASN A C 1
ATOM 12659 O O . ASN A 1 796 ? -10.400 49.533 109.995 1.00 66.82 807 ASN A O 1
ATOM 12670 N N . ILE A 1 797 ? -9.281 50.082 108.112 1.00 64.45 808 ILE A N 1
ATOM 12671 C CA . ILE A 1 797 ? -8.479 51.140 108.718 1.00 62.64 808 ILE A CA 1
ATOM 12672 C C . ILE A 1 797 ? -9.164 52.478 108.496 1.00 63.11 808 ILE A C 1
ATOM 12673 O O . ILE A 1 797 ? -9.630 52.777 107.390 1.00 65.45 808 ILE A O 1
ATOM 12689 N N . SER A 1 798 ? -9.208 53.295 109.546 1.00 60.50 809 SER A N 1
ATOM 12690 C CA . SER A 1 798 ? -9.884 54.582 109.494 1.00 60.37 809 SER A CA 1
ATOM 12691 C C . SER A 1 798 ? -9.187 55.549 110.437 1.00 57.48 809 SER A C 1
ATOM 12692 O O . SER A 1 798 ? -8.562 55.137 111.418 1.00 57.15 809 SER A O 1
ATOM 12700 N N . GLN A 1 799 ? -9.299 56.838 110.130 1.00 56.41 810 GLN A N 1
ATOM 12701 C CA . GLN A 1 799 ? -8.681 57.882 110.935 1.00 55.08 810 GLN A CA 1
ATOM 12702 C C . GLN A 1 799 ? -9.720 58.555 111.824 1.00 58.67 810 GLN A C 1
ATOM 12703 O O . GLN A 1 799 ? -10.872 58.748 111.422 1.00 63.86 810 GLN A O 1
ATOM 12717 N N . LYS A 1 800 ? -9.299 58.906 113.043 1.00 56.20 811 LYS A N 1
ATOM 12718 C CA . LYS A 1 800 ? -10.142 59.608 114.015 1.00 55.61 811 LYS A CA 1
ATOM 12719 C C . LYS A 1 800 ? -9.235 60.567 114.784 1.00 53.37 811 LYS A C 1
ATOM 12720 O O . LYS A 1 800 ? -8.612 60.190 115.780 1.00 53.07 811 LYS A O 1
ATOM 12739 N N . GLY A 1 801 ? -9.167 61.807 114.314 1.00 52.77 812 GLY A N 1
ATOM 12740 C CA . GLY A 1 801 ? -8.285 62.774 114.942 1.00 53.95 812 GLY A CA 1
ATOM 12741 C C . GLY A 1 801 ? -6.843 62.444 114.620 1.00 58.28 812 GLY A C 1
ATOM 12742 O O . GLY A 1 801 ? -6.491 62.151 113.471 1.00 55.50 812 GLY A O 1
ATOM 12746 N N . ASN A 1 802 ? -5.993 62.486 115.644 1.00 65.43 813 ASN A N 1
ATOM 12747 C CA . ASN A 1 802 ? -4.590 62.119 115.495 1.00 70.81 813 ASN A CA 1
ATOM 12748 C C . ASN A 1 802 ? -4.358 60.616 115.585 1.00 67.37 813 ASN A C 1
ATOM 12749 O O . ASN A 1 802 ? -3.219 60.171 115.410 1.00 69.21 813 ASN A O 1
ATOM 12760 N N . VAL A 1 803 ? -5.399 59.829 115.839 1.00 61.47 814 VAL A N 1
ATOM 12761 C CA . VAL A 1 803 ? -5.287 58.383 115.957 1.00 57.12 814 VAL A CA 1
ATOM 12762 C C . VAL A 1 803 ? -5.924 57.732 114.736 1.00 57.03 814 VAL A C 1
ATOM 12763 O O . VAL A 1 803 ? -6.753 58.322 114.036 1.00 58.35 814 VAL A O 1
ATOM 12776 N N . PHE A 1 804 ? -5.521 56.492 114.481 1.00 56.32 815 PHE A N 1
ATOM 12777 C CA . PHE A 1 804 ? -6.124 55.659 113.452 1.00 56.85 815 PHE A CA 1
ATOM 12778 C C . PHE A 1 804 ? -6.775 54.450 114.109 1.00 55.43 815 PHE A C 1
ATOM 12779 O O . PHE A 1 804 ? -6.246 53.898 115.079 1.00 55.97 815 PHE A O 1
ATOM 12796 N N . VAL A 1 805 ? -7.931 54.051 113.583 1.00 53.54 816 VAL A N 1
ATOM 12797 C CA . VAL A 1 805 ? -8.735 52.977 114.159 1.00 51.90 816 VAL A CA 1
ATOM 12798 C C . VAL A 1 805 ? -8.586 51.727 113.305 1.00 53.28 816 VAL A C 1
ATOM 12799 O O . VAL A 1 805 ? -8.638 51.789 112.070 1.00 51.14 816 VAL A O 1
ATOM 12812 N N . PHE A 1 806 ? -8.424 50.584 113.968 1.00 54.16 817 PHE A N 1
ATOM 12813 C CA . PHE A 1 806 ? -8.248 49.294 113.306 1.00 57.43 817 PHE A CA 1
ATOM 12814 C C . PHE A 1 806 ? -9.370 48.368 113.764 1.00 63.28 817 PHE A C 1
ATOM 12815 O O . PHE A 1 806 ? -9.304 47.796 114.857 1.00 63.36 817 PHE A O 1
ATOM 12832 N N . ASP A 1 807 ? -10.396 48.221 112.929 1.00 67.18 818 ASP A N 1
ATOM 12833 C CA . ASP A 1 807 ? -11.520 47.341 113.223 1.00 69.67 818 ASP A CA 1
ATOM 12834 C C . ASP A 1 807 ? -11.220 45.960 112.652 1.00 69.29 818 ASP A C 1
ATOM 12835 O O . ASP A 1 807 ? -10.931 45.828 111.457 1.00 68.16 818 ASP A O 1
ATOM 12844 N N . LEU A 1 808 ? -11.281 44.938 113.503 1.00 70.37 819 LEU A N 1
ATOM 12845 C CA . LEU A 1 808 ? -10.885 43.587 113.134 1.00 71.25 819 LEU A CA 1
ATOM 12846 C C . LEU A 1 808 ? -12.077 42.639 113.181 1.00 73.41 819 LEU A C 1
ATOM 12847 O O . LEU A 1 808 ? -13.064 42.872 113.885 1.00 76.14 819 LEU A O 1
ATOM 12863 N N . GLU A 1 809 ? -11.961 41.555 112.415 1.00 72.75 820 GLU A N 1
ATOM 12864 C CA . GLU A 1 809 ? -12.947 40.482 112.413 1.00 72.65 820 GLU A CA 1
ATOM 12865 C C . GLU A 1 809 ? -12.234 39.185 112.059 1.00 69.99 820 GLU A C 1
ATOM 12866 O O . GLU A 1 809 ? -11.519 39.132 111.055 1.00 69.42 820 GLU A O 1
ATOM 12878 N N . THR A 1 810 ? -12.426 38.151 112.877 1.00 69.19 821 THR A N 1
ATOM 12879 C CA . THR A 1 810 ? -11.737 36.879 112.711 1.00 66.51 821 THR A CA 1
ATOM 12880 C C . THR A 1 810 ? -12.738 35.758 112.468 1.00 67.82 821 THR A C 1
ATOM 12881 O O . THR A 1 810 ? -13.835 35.758 113.035 1.00 64.34 821 THR A O 1
ATOM 12892 N N . SER A 1 811 ? -12.340 34.794 111.633 1.00 72.01 822 SER A N 1
ATOM 12893 C CA . SER A 1 811 ? -13.179 33.628 111.379 1.00 74.73 822 SER A CA 1
ATOM 12894 C C . SER A 1 811 ? -13.182 32.671 112.562 1.00 72.76 822 SER A C 1
ATOM 12895 O O . SER A 1 811 ? -14.142 31.914 112.746 1.00 77.36 822 SER A O 1
ATOM 12903 N N . ALA A 1 812 ? -12.123 32.684 113.366 1.00 66.63 823 ALA A N 1
ATOM 12904 C CA . ALA A 1 812 ? -11.990 31.762 114.480 1.00 63.72 823 ALA A CA 1
ATOM 12905 C C . ALA A 1 812 ? -11.312 32.463 115.645 1.00 62.93 823 ALA A C 1
ATOM 12906 O O . ALA A 1 812 ? -10.695 33.521 115.493 1.00 61.02 823 ALA A O 1
ATOM 12913 N N . VAL A 1 813 ? -11.438 31.851 116.818 1.00 66.35 824 VAL A N 1
ATOM 12914 C CA . VAL A 1 813 ? -10.638 32.241 117.968 1.00 68.39 824 VAL A CA 1
ATOM 12915 C C . VAL A 1 813 ? -9.179 32.204 117.535 1.00 68.84 824 VAL A C 1
ATOM 12916 O O . VAL A 1 813 ? -8.617 31.127 117.308 1.00 71.94 824 VAL A O 1
ATOM 12929 N N . ALA A 1 814 ? -8.563 33.379 117.404 1.00 65.39 825 ALA A N 1
ATOM 12930 C CA . ALA A 1 814 ? -7.215 33.490 116.864 1.00 60.01 825 ALA A CA 1
ATOM 12931 C C . ALA A 1 814 ? -6.233 33.826 117.975 1.00 56.38 825 ALA A C 1
ATOM 12932 O O . ALA A 1 814 ? -6.335 34.911 118.566 1.00 56.49 825 ALA A O 1
ATOM 12939 N N . PRO A 1 815 ? -5.275 32.955 118.299 1.00 53.60 826 PRO A N 1
ATOM 12940 C CA . PRO A 1 815 ? -4.272 33.312 119.307 1.00 50.52 826 PRO A CA 1
ATOM 12941 C C . PRO A 1 815 ? -3.105 34.082 118.710 1.00 46.78 826 PRO A C 1
ATOM 12942 O O . PRO A 1 815 ? -2.632 33.802 117.606 1.00 46.30 826 PRO A O 1
ATOM 12953 N N . PHE A 1 816 ? -2.650 35.084 119.461 1.00 44.77 827 PHE A N 1
ATOM 12954 C CA . PHE A 1 816 ? -1.476 35.872 119.096 1.00 41.35 827 PHE A CA 1
ATOM 12955 C C . PHE A 1 816 ? -1.697 36.635 117.792 1.00 41.87 827 PHE A C 1
ATOM 12956 O O . PHE A 1 816 ? -0.867 36.605 116.881 1.00 41.24 827 PHE A O 1
ATOM 12973 N N . VAL A 1 817 ? -2.832 37.331 117.705 1.00 44.10 828 VAL A N 1
ATOM 12974 C CA . VAL A 1 817 ? -3.052 38.237 116.585 1.00 43.81 828 VAL A CA 1
ATOM 12975 C C . VAL A 1 817 ? -1.986 39.319 116.629 1.00 42.59 828 VAL A C 1
ATOM 12976 O O . VAL A 1 817 ? -1.803 39.992 117.652 1.00 41.38 828 VAL A O 1
ATOM 12989 N N . TRP A 1 818 ? -1.270 39.492 115.520 1.00 42.02 829 TRP A N 1
ATOM 12990 C CA . TRP A 1 818 ? -0.142 40.416 115.454 1.00 40.22 829 TRP A CA 1
ATOM 12991 C C . TRP A 1 818 ? -0.354 41.404 114.314 1.00 43.02 829 TRP A C 1
ATOM 12992 O O . TRP A 1 818 ? -0.322 41.022 113.139 1.00 41.29 829 TRP A O 1
ATOM 13013 N N . LEU A 1 819 ? -0.544 42.673 114.663 1.00 44.40 830 LEU A N 1
ATOM 13014 C CA . LEU A 1 819 ? -0.691 43.745 113.691 1.00 48.73 830 LEU A CA 1
ATOM 13015 C C . LEU A 1 819 ? 0.658 44.418 113.468 1.00 49.19 830 LEU A C 1
ATOM 13016 O O . LEU A 1 819 ? 1.412 44.651 114.417 1.00 50.42 830 LEU A O 1
ATOM 13032 N N . ASP A 1 820 ? 0.957 44.727 112.208 1.00 48.46 831 ASP A N 1
ATOM 13033 C CA . ASP A 1 820 ? 2.262 45.267 111.848 1.00 45.27 831 ASP A CA 1
ATOM 13034 C C . ASP A 1 820 ? 2.103 46.220 110.674 1.00 43.20 831 ASP A C 1
ATOM 13035 O O . ASP A 1 820 ? 1.510 45.858 109.654 1.00 44.80 831 ASP A O 1
ATOM 13044 N N . VAL A 1 821 ? 2.637 47.431 110.822 1.00 40.60 832 VAL A N 1
ATOM 13045 C CA . VAL A 1 821 ? 2.600 48.428 109.758 1.00 38.86 832 VAL A CA 1
ATOM 13046 C C . VAL A 1 821 ? 4.026 48.806 109.374 1.00 37.82 832 VAL A C 1
ATOM 13047 O O . VAL A 1 821 ? 4.306 49.959 109.030 1.00 37.29 832 VAL A O 1
ATOM 13060 N N . GLY A 1 822 ? 4.936 47.839 109.446 1.00 37.15 833 GLY A N 1
ATOM 13061 C CA . GLY A 1 822 ? 6.290 48.061 108.967 1.00 35.96 833 GLY A CA 1
ATOM 13062 C C . GLY A 1 822 ? 7.014 49.120 109.773 1.00 35.90 833 GLY A C 1
ATOM 13063 O O . GLY A 1 822 ? 6.973 49.135 111.009 1.00 35.78 833 GLY A O 1
ATOM 13067 N N . SER A 1 823 ? 7.694 50.019 109.064 1.00 36.03 834 SER A N 1
ATOM 13068 C CA . SER A 1 823 ? 8.511 51.053 109.684 1.00 38.14 834 SER A CA 1
ATOM 13069 C C . SER A 1 823 ? 7.747 52.351 109.915 1.00 40.40 834 SER A C 1
ATOM 13070 O O . SER A 1 823 ? 8.363 53.361 110.271 1.00 41.14 834 SER A O 1
ATOM 13078 N N . ILE A 1 824 ? 6.432 52.351 109.721 1.00 41.34 835 ILE A N 1
ATOM 13079 C CA . ILE A 1 824 ? 5.610 53.517 110.034 1.00 39.79 835 ILE A CA 1
ATOM 13080 C C . ILE A 1 824 ? 5.741 53.777 111.532 1.00 37.13 835 ILE A C 1
ATOM 13081 O O . ILE A 1 824 ? 5.265 52.963 112.335 1.00 36.37 835 ILE A O 1
ATOM 13097 N N . PRO A 1 825 ? 6.378 54.871 111.959 1.00 36.50 836 PRO A N 1
ATOM 13098 C CA . PRO A 1 825 ? 6.638 55.063 113.396 1.00 35.67 836 PRO A CA 1
ATOM 13099 C C . PRO A 1 825 ? 5.350 55.126 114.203 1.00 36.46 836 PRO A C 1
ATOM 13100 O O . PRO A 1 825 ? 4.495 55.986 113.978 1.00 39.00 836 PRO A O 1
ATOM 13111 N N . GLY A 1 826 ? 5.224 54.214 115.156 1.00 36.10 837 GLY A N 1
ATOM 13112 C CA . GLY A 1 826 ? 4.070 54.190 116.030 1.00 34.12 837 GLY A CA 1
ATOM 13113 C C . GLY A 1 826 ? 3.970 52.857 116.745 1.00 36.90 837 GLY A C 1
ATOM 13114 O O . GLY A 1 826 ? 4.879 52.028 116.691 1.00 36.21 837 GLY A O 1
ATOM 13118 N N . ARG A 1 827 ? 2.841 52.678 117.426 1.00 36.83 838 ARG A N 1
ATOM 13119 C CA . ARG A 1 827 ? 2.566 51.436 118.134 1.00 36.44 838 ARG A CA 1
ATOM 13120 C C . ARG A 1 827 ? 1.069 51.346 118.394 1.00 37.94 838 ARG A C 1
ATOM 13121 O O . ARG A 1 827 ? 0.363 52.357 118.424 1.00 38.61 838 ARG A O 1
ATOM 13142 N N . PHE A 1 828 ? 0.599 50.118 118.587 1.00 38.37 839 PHE A N 1
ATOM 13143 C CA . PHE A 1 828 ? -0.825 49.848 118.707 1.00 39.42 839 PHE A CA 1
ATOM 13144 C C . PHE A 1 828 ? -1.277 49.908 120.163 1.00 39.37 839 PHE A C 1
ATOM 13145 O O . PHE A 1 828 ? -0.480 49.799 121.098 1.00 37.44 839 PHE A O 1
ATOM 13162 N N . SER A 1 829 ? -2.590 50.085 120.339 1.00 40.86 840 SER A N 1
ATOM 13163 C CA . SER A 1 829 ? -3.169 50.088 121.677 1.00 42.32 840 SER A CA 1
ATOM 13164 C C . SER A 1 829 ? -2.983 48.743 122.366 1.00 41.58 840 SER A C 1
ATOM 13165 O O . SER A 1 829 ? -2.912 48.679 123.599 1.00 41.77 840 SER A O 1
ATOM 13173 N N . ASP A 1 830 ? -2.902 47.666 121.591 1.00 41.62 841 ASP A N 1
ATOM 13174 C CA . ASP A 1 830 ? -2.701 46.321 122.109 1.00 42.00 841 ASP A CA 1
ATOM 13175 C C . ASP A 1 830 ? -2.343 45.432 120.928 1.00 40.93 841 ASP A C 1
ATOM 13176 O O . ASP A 1 830 ? -2.757 45.700 119.798 1.00 41.12 841 ASP A O 1
ATOM 13185 N N . ASN A 1 831 ? -1.560 44.388 121.191 1.00 40.43 842 ASN A N 1
ATOM 13186 C CA . ASN A 1 831 ? -1.087 43.529 120.114 1.00 41.47 842 ASN A CA 1
ATOM 13187 C C . ASN A 1 831 ? -0.692 42.175 120.686 1.00 39.97 842 ASN A C 1
ATOM 13188 O O . ASN A 1 831 ? -0.421 42.039 121.882 1.00 39.43 842 ASN A O 1
ATOM 13199 N N . GLY A 1 832 ? -0.654 41.175 119.804 1.00 40.04 843 GLY A N 1
ATOM 13200 C CA . GLY A 1 832 ? -0.289 39.829 120.206 1.00 39.59 843 GLY A CA 1
ATOM 13201 C C . GLY A 1 832 ? -1.283 39.167 121.127 1.00 40.52 843 GLY A C 1
ATOM 13202 O O . GLY A 1 832 ? -0.951 38.170 121.776 1.00 41.09 843 GLY A O 1
ATOM 13206 N N . PHE A 1 833 ? -2.500 39.694 121.193 1.00 42.11 844 PHE A N 1
ATOM 13207 C CA . PHE A 1 833 ? -3.504 39.238 122.137 1.00 43.17 844 PHE A CA 1
ATOM 13208 C C . PHE A 1 833 ? -4.167 37.952 121.659 1.00 45.18 844 PHE A C 1
ATOM 13209 O O . PHE A 1 833 ? -4.160 37.616 120.471 1.00 45.05 844 PHE A O 1
ATOM 13226 N N . LEU A 1 834 ? -4.749 37.227 122.614 1.00 46.86 845 LEU A N 1
ATOM 13227 C CA . LEU A 1 834 ? -5.609 36.097 122.296 1.00 48.85 845 LEU A CA 1
ATOM 13228 C C . LEU A 1 834 ? -6.991 36.629 121.946 1.00 50.03 845 LEU A C 1
ATOM 13229 O O . LEU A 1 834 ? -7.659 37.238 122.788 1.00 50.43 845 LEU A O 1
ATOM 13245 N N . MET A 1 835 ? -7.414 36.404 120.703 1.00 51.26 846 MET A N 1
ATOM 13246 C CA . MET A 1 835 ? -8.645 36.988 120.180 1.00 54.00 846 MET A CA 1
ATOM 13247 C C . MET A 1 835 ? -9.754 35.942 120.256 1.00 56.36 846 MET A C 1
ATOM 13248 O O . MET A 1 835 ? -10.035 35.216 119.303 1.00 55.58 846 MET A O 1
ATOM 13262 N N . ILE A 1 836 ? -10.388 35.868 121.426 1.00 60.00 847 ILE A N 1
ATOM 13263 C CA . ILE A 1 836 ? -11.566 35.020 121.576 1.00 64.23 847 ILE A CA 1
ATOM 13264 C C . ILE A 1 836 ? -12.731 35.605 120.789 1.00 68.27 847 ILE A C 1
ATOM 13265 O O . ILE A 1 836 ? -13.363 34.918 119.979 1.00 68.56 847 ILE A O 1
ATOM 13281 N N . ARG A 1 837 ? -13.017 36.890 121.000 1.00 71.16 848 ARG A N 1
ATOM 13282 C CA . ARG A 1 837 ? -14.124 37.562 120.329 1.00 75.63 848 ARG A CA 1
ATOM 13283 C C . ARG A 1 837 ? -14.063 37.402 118.817 1.00 75.20 848 ARG A C 1
ATOM 13284 O O . ARG A 1 837 ? -13.052 36.955 118.267 1.00 76.05 848 ARG A O 1
ATOM 13305 N N . LYS A 1 838 ? -15.149 37.777 118.142 1.00 74.47 849 LYS A N 1
ATOM 13306 C CA . LYS A 1 838 ? -15.186 37.835 116.688 1.00 74.10 849 LYS A CA 1
ATOM 13307 C C . LYS A 1 838 ? -14.746 39.194 116.165 1.00 71.87 849 LYS A C 1
ATOM 13308 O O . LYS A 1 838 ? -14.112 39.270 115.109 1.00 74.31 849 LYS A O 1
ATOM 13327 N N . LYS A 1 839 ? -15.069 40.269 116.882 1.00 69.00 850 LYS A N 1
ATOM 13328 C CA . LYS A 1 839 ? -14.779 41.623 116.433 1.00 69.80 850 LYS A CA 1
ATOM 13329 C C . LYS A 1 839 ? -14.117 42.404 117.559 1.00 72.61 850 LYS A C 1
ATOM 13330 O O . LYS A 1 839 ? -14.599 42.390 118.696 1.00 73.78 850 LYS A O 1
ATOM 13349 N N . LEU A 1 840 ? -13.012 43.075 117.238 1.00 73.56 851 LEU A N 1
ATOM 13350 C CA . LEU A 1 840 ? -12.304 43.928 118.182 1.00 74.93 851 LEU A CA 1
ATOM 13351 C C . LEU A 1 840 ? -11.876 45.203 117.474 1.00 74.34 851 LEU A C 1
ATOM 13352 O O . LEU A 1 840 ? -11.832 45.270 116.243 1.00 78.19 851 LEU A O 1
ATOM 13368 N N . SER A 1 841 ? -11.553 46.217 118.271 1.00 69.46 852 SER A N 1
ATOM 13369 C CA . SER A 1 841 ? -11.033 47.478 117.760 1.00 66.58 852 SER A CA 1
ATOM 13370 C C . SER A 1 841 ? -9.818 47.886 118.577 1.00 64.12 852 SER A C 1
ATOM 13371 O O . SER A 1 841 ? -9.882 47.940 119.810 1.00 64.41 852 SER A O 1
ATOM 13379 N N . VAL A 1 842 ? -8.710 48.159 117.887 1.00 63.73 853 VAL A N 1
ATOM 13380 C CA . VAL A 1 842 ? -7.502 48.683 118.506 1.00 61.34 853 VAL A CA 1
ATOM 13381 C C . VAL A 1 842 ? -7.108 49.958 117.775 1.00 57.16 853 VAL A C 1
ATOM 13382 O O . VAL A 1 842 ? -7.464 50.175 116.615 1.00 60.07 853 VAL A O 1
ATOM 13395 N N . LEU A 1 843 ? -6.365 50.804 118.476 1.00 51.45 854 LEU A N 1
ATOM 13396 C CA . LEU A 1 843 ? -5.900 52.068 117.931 1.00 48.05 854 LEU A CA 1
ATOM 13397 C C . LEU A 1 843 ? -4.432 51.965 117.525 1.00 45.91 854 LEU A C 1
ATOM 13398 O O . LEU A 1 843 ? -3.716 51.037 117.913 1.00 45.64 854 LEU A O 1
ATOM 13414 N N . PHE A 1 844 ? -3.995 52.929 116.719 1.00 47.09 855 PHE A N 1
ATOM 13415 C CA . PHE A 1 844 ? -2.595 53.067 116.346 1.00 46.85 855 PHE A CA 1
ATOM 13416 C C . PHE A 1 844 ? -2.186 54.503 116.625 1.00 46.97 855 PHE A C 1
ATOM 13417 O O . PHE A 1 844 ? -2.833 55.436 116.137 1.00 49.53 855 PHE A O 1
ATOM 13434 N N . TYR A 1 845 ? -1.119 54.674 117.415 1.00 46.83 856 TYR A N 1
ATOM 13435 C CA . TYR A 1 845 ? -0.633 55.985 117.820 1.00 46.82 856 TYR A CA 1
ATOM 13436 C C . TYR A 1 845 ? 0.580 56.358 116.977 1.00 45.48 856 TYR A C 1
ATOM 13437 O O . TYR A 1 845 ? 1.679 55.834 117.219 1.00 47.03 856 TYR A O 1
ATOM 13455 N N . PRO A 1 846 ? 0.450 57.244 115.990 1.00 43.64 857 PRO A N 1
ATOM 13456 C CA . PRO A 1 846 ? 1.616 57.605 115.178 1.00 41.16 857 PRO A CA 1
ATOM 13457 C C . PRO A 1 846 ? 2.612 58.442 115.963 1.00 39.06 857 PRO A C 1
ATOM 13458 O O . PRO A 1 846 ? 2.252 59.236 116.835 1.00 37.84 857 PRO A O 1
ATOM 13469 N N . TRP A 1 847 ? 3.888 58.243 115.641 1.00 39.06 858 TRP A N 1
ATOM 13470 C CA . TRP A 1 847 ? 4.970 59.049 116.186 1.00 39.56 858 TRP A CA 1
ATOM 13471 C C . TRP A 1 847 ? 5.442 60.110 115.203 1.00 39.96 858 TRP A C 1
ATOM 13472 O O . TRP A 1 847 ? 6.190 61.014 115.592 1.00 40.21 858 TRP A O 1
ATOM 13493 N N . LYS A 1 848 ? 5.021 60.013 113.951 1.00 40.14 859 LYS A N 1
ATOM 13494 C CA . LYS A 1 848 ? 5.184 61.043 112.941 1.00 41.00 859 LYS A CA 1
ATOM 13495 C C . LYS A 1 848 ? 3.897 61.080 112.133 1.00 42.37 859 LYS A C 1
ATOM 13496 O O . LYS A 1 848 ? 3.105 60.132 112.179 1.00 44.56 859 LYS A O 1
ATOM 13515 N N . PRO A 1 849 ? 3.652 62.160 111.393 1.00 41.97 860 PRO A N 1
ATOM 13516 C CA . PRO A 1 849 ? 2.429 62.220 110.580 1.00 42.44 860 PRO A CA 1
ATOM 13517 C C . PRO A 1 849 ? 2.379 61.069 109.587 1.00 42.55 860 PRO A C 1
ATOM 13518 O O . PRO A 1 849 ? 3.344 60.804 108.868 1.00 41.44 860 PRO A O 1
ATOM 13529 N N . THR A 1 850 ? 1.247 60.373 109.564 1.00 44.58 861 THR A N 1
ATOM 13530 C CA . THR A 1 850 ? 1.010 59.300 108.609 1.00 47.71 861 THR A CA 1
ATOM 13531 C C . THR A 1 850 ? -0.383 59.472 108.012 1.00 50.48 861 THR A C 1
ATOM 13532 O O . THR A 1 850 ? -1.095 60.436 108.310 1.00 54.47 861 THR A O 1
ATOM 13543 N N . SER A 1 851 ? -0.771 58.529 107.154 1.00 50.74 862 SER A N 1
ATOM 13544 C CA . SER A 1 851 ? -2.061 58.579 106.485 1.00 52.39 862 SER A CA 1
ATOM 13545 C C . SER A 1 851 ? -2.671 57.186 106.471 1.00 54.03 862 SER A C 1
ATOM 13546 O O . SER A 1 851 ? -1.970 56.176 106.578 1.00 52.51 862 SER A O 1
ATOM 13554 N N . LYS A 1 852 ? -3.997 57.146 106.333 1.00 57.77 863 LYS A N 1
ATOM 13555 C CA . LYS A 1 852 ? -4.684 55.863 106.234 1.00 62.05 863 LYS A CA 1
ATOM 13556 C C . LYS A 1 852 ? -4.196 55.071 105.027 1.00 61.77 863 LYS A C 1
ATOM 13557 O O . LYS A 1 852 ? -4.046 53.847 105.100 1.00 60.56 863 LYS A O 1
ATOM 13576 N N . SER A 1 853 ? -3.924 55.750 103.912 1.00 62.17 864 SER A N 1
ATOM 13577 C CA . SER A 1 853 ? -3.395 55.060 102.739 1.00 63.33 864 SER A CA 1
ATOM 13578 C C . SER A 1 853 ? -2.056 54.403 103.053 1.00 59.25 864 SER A C 1
ATOM 13579 O O . SER A 1 853 ? -1.863 53.206 102.807 1.00 56.57 864 SER A O 1
ATOM 13587 N N . GLU A 1 854 ? -1.115 55.179 103.596 1.00 56.96 865 GLU A N 1
ATOM 13588 C CA . GLU A 1 854 ? 0.185 54.633 103.976 1.00 52.69 865 GLU A CA 1
ATOM 13589 C C . GLU A 1 854 ? 0.036 53.410 104.871 1.00 49.11 865 GLU A C 1
ATOM 13590 O O . GLU A 1 854 ? 0.742 52.410 104.696 1.00 46.00 865 GLU A O 1
ATOM 13602 N N . LEU A 1 855 ? -0.883 53.470 105.838 1.00 48.91 866 LEU A N 1
ATOM 13603 C CA . LEU A 1 855 ? -1.038 52.372 106.786 1.00 47.67 866 LEU A CA 1
ATOM 13604 C C . LEU A 1 855 ? -1.608 51.132 106.109 1.00 49.96 866 LEU A C 1
ATOM 13605 O O . LEU A 1 855 ? -1.166 50.011 106.386 1.00 46.82 866 LEU A O 1
ATOM 13621 N N . GLN A 1 856 ? -2.589 51.310 105.220 1.00 55.12 867 GLN A N 1
ATOM 13622 C CA . GLN A 1 856 ? -3.139 50.174 104.487 1.00 59.52 867 GLN A CA 1
ATOM 13623 C C . GLN A 1 856 ? -2.070 49.500 103.639 1.00 55.81 867 GLN A C 1
ATOM 13624 O O . GLN A 1 856 ? -1.990 48.267 103.585 1.00 53.63 867 GLN A O 1
ATOM 13638 N N . GLN A 1 857 ? -1.237 50.297 102.968 1.00 56.60 868 GLN A N 1
ATOM 13639 C CA . GLN A 1 857 ? -0.248 49.740 102.054 1.00 60.63 868 GLN A CA 1
ATOM 13640 C C . GLN A 1 857 ? 0.801 48.915 102.788 1.00 58.50 868 GLN A C 1
ATOM 13641 O O . GLN A 1 857 ? 1.327 47.947 102.228 1.00 60.73 868 GLN A O 1
ATOM 13655 N N . ALA A 1 858 ? 1.112 49.273 104.034 1.00 54.88 869 ALA A N 1
ATOM 13656 C CA . ALA A 1 858 ? 2.127 48.586 104.821 1.00 51.86 869 ALA A CA 1
ATOM 13657 C C . ALA A 1 858 ? 1.548 47.566 105.793 1.00 49.94 869 ALA A C 1
ATOM 13658 O O . ALA A 1 858 ? 2.316 46.852 106.446 1.00 48.80 869 ALA A O 1
ATOM 13665 N N . PHE A 1 859 ? 0.226 47.471 105.900 1.00 48.82 870 PHE A N 1
ATOM 13666 C CA . PHE A 1 859 ? -0.383 46.686 106.964 1.00 48.60 870 PHE A CA 1
ATOM 13667 C C . PHE A 1 859 ? -0.269 45.190 106.695 1.00 48.22 870 PHE A C 1
ATOM 13668 O O . PHE A 1 859 ? -0.206 44.738 105.549 1.00 50.14 870 PHE A O 1
ATOM 13685 N N . SER A 1 860 ? -0.250 44.420 107.781 1.00 45.40 871 SER A N 1
ATOM 13686 C CA . SER A 1 860 ? -0.286 42.967 107.712 1.00 43.56 871 SER A CA 1
ATOM 13687 C C . SER A 1 860 ? -0.728 42.442 109.069 1.00 43.44 871 SER A C 1
ATOM 13688 O O . SER A 1 860 ? -0.277 42.940 110.105 1.00 42.37 871 SER A O 1
ATOM 13696 N N . VAL A 1 861 ? -1.613 41.449 109.059 1.00 44.58 872 VAL A N 1
ATOM 13697 C CA . VAL A 1 861 ? -2.088 40.812 110.281 1.00 44.98 872 VAL A CA 1
ATOM 13698 C C . VAL A 1 861 ? -1.672 39.350 110.251 1.00 45.48 872 VAL A C 1
ATOM 13699 O O . VAL A 1 861 ? -1.717 38.703 109.200 1.00 45.49 872 VAL A O 1
ATOM 13712 N N . THR A 1 862 ? -1.261 38.836 111.408 1.00 45.69 873 THR A N 1
ATOM 13713 C CA . THR A 1 862 ? -0.774 37.471 111.535 1.00 47.26 873 THR A CA 1
ATOM 13714 C C . THR A 1 862 ? -1.404 36.826 112.759 1.00 46.02 873 THR A C 1
ATOM 13715 O O . THR A 1 862 ? -1.657 37.489 113.767 1.00 44.67 873 THR A O 1
ATOM 13726 N N . SER A 1 863 ? -1.667 35.526 112.655 1.00 44.01 874 SER A N 1
ATOM 13727 C CA . SER A 1 863 ? -2.095 34.728 113.793 1.00 44.23 874 SER A CA 1
ATOM 13728 C C . SER A 1 863 ? -1.350 33.404 113.750 1.00 43.70 874 SER A C 1
ATOM 13729 O O . SER A 1 863 ? -0.707 33.061 112.755 1.00 43.44 874 SER A O 1
ATOM 13737 N N . LEU A 1 864 ? -1.436 32.660 114.854 1.00 43.56 875 LEU A N 1
ATOM 13738 C CA . LEU A 1 864 ? -0.581 31.491 115.024 1.00 44.20 875 LEU A CA 1
ATOM 13739 C C . LEU A 1 864 ? -0.754 30.492 113.881 1.00 47.59 875 LEU A C 1
ATOM 13740 O O . LEU A 1 864 ? 0.230 29.916 113.399 1.00 47.61 875 LEU A O 1
ATOM 13756 N N . THR A 1 865 ? -1.992 30.280 113.422 1.00 50.13 876 THR A N 1
ATOM 13757 C CA . THR A 1 865 ? -2.236 29.269 112.396 1.00 52.40 876 THR A CA 1
ATOM 13758 C C . THR A 1 865 ? -1.595 29.620 111.060 1.00 53.77 876 THR A C 1
ATOM 13759 O O . THR A 1 865 ? -1.383 28.722 110.238 1.00 56.37 876 THR A O 1
ATOM 13770 N N . ASP A 1 866 ? -1.284 30.895 110.820 1.00 51.01 877 ASP A N 1
ATOM 13771 C CA . ASP A 1 866 ? -0.678 31.294 109.555 1.00 48.68 877 ASP A CA 1
ATOM 13772 C C . ASP A 1 866 ? 0.753 30.796 109.397 1.00 46.91 877 ASP A C 1
ATOM 13773 O O . ASP A 1 866 ? 1.323 30.952 108.312 1.00 45.17 877 ASP A O 1
ATOM 13782 N N . THR A 1 867 ? 1.341 30.198 110.435 1.00 49.37 878 THR A N 1
ATOM 13783 C CA . THR A 1 867 ? 2.753 29.839 110.412 1.00 51.55 878 THR A CA 1
ATOM 13784 C C . THR A 1 867 ? 3.010 28.413 109.942 1.00 56.39 878 THR A C 1
ATOM 13785 O O . THR A 1 867 ? 4.129 28.115 109.509 1.00 57.56 878 THR A O 1
ATOM 13796 N N . TYR A 1 868 ? 2.016 27.532 110.012 1.00 59.64 879 TYR A N 1
ATOM 13797 C CA . TYR A 1 868 ? 2.177 26.153 109.553 1.00 59.95 879 TYR A CA 1
ATOM 13798 C C . TYR A 1 868 ? 1.104 25.782 108.528 1.00 60.21 879 TYR A C 1
ATOM 13799 O O . TYR A 1 868 ? 1.049 24.645 108.059 1.00 60.13 879 TYR A O 1
#

Solvent-accessible surface area: 33071 Å² total; per-residue (Å²): 154,35,107,47,66,56,54,18,44,32,101,4,101,0,26,15,47,130,46,88,48,91,0,55,3,71,2,48,3,6,0,1,18,7,0,66,146,94,63,86,18,101,49,6,8,68,43,17,7,11,89,90,26,114,109,2,5,63,40,72,1,24,0,20,20,142,28,149,8,87,25,83,50,103,121,44,89,62,1,12,0,23,0,42,0,0,2,3,16,3,55,0,23,0,26,126,68,67,33,18,132,5,45,1,5,2,4,23,26,58,25,82,0,33,143,37,15,117,78,89,3,31,0,80,0,74,5,84,0,3,13,76,29,0,72,39,60,17,142,78,27,119,92,62,160,4,18,47,50,70,37,67,137,57,21,52,28,19,40,24,22,2,15,1,4,6,9,1,5,18,3,4,43,38,2,1,4,11,8,2,4,2,0,0,16,41,39,0,55,0,24,1,4,21,32,1,18,24,54,53,44,5,15,8,13,28,77,55,118,102,68,86,19,24,10,0,73,4,35,1,9,0,35,4,12,46,74,144,81,17,18,18,92,1,35,2,19,0,99,140,1,140,9,134,45,61,59,117,21,131,2,50,82,141,128,86,86,10,152,18,75,0,126,5,107,158,110,30,87,27,102,32,0,51,0,89,67,14,43,93,39,46,14,14,99,2,48,2,53,0,42,10,83,57,53,1,118,10,97,102,80,36,91,0,13,0,16,36,13,72,30,28,34,83,59,24,202,62,4,90,23,48,3,1,25,0,50,0,35,41,53,60,2,6,0,12,0,0,0,3,0,6,2,4,29,7,18,45,85,7,66,49,101,64,0,80,47,16,0,84,4,0,18,46,0,44,1,2,0,0,0,1,5,0,0,1,4,2,2,33,97,50,0,0,34,20,0,6,101,29,0,0,0,0,0,1,0,1,0,0,1,22,5,11,8,2,28,77,103,38,17,14,36,3,0,102,102,0,0,30,69,9,0,64,56,1,11,24,36,4,0,0,0,0,2,0,0,0,2,24,0,0,0,1,6,34,84,33,86,48,155,15,79,120,189,57,40,138,51,18,43,60,16,8,28,32,3,5,21,132,12,0,64,146,25,0,45,86,16,2,167,29,14,23,32,6,2,0,0,0,2,4,11,98,52,2,69,128,65,43,39,25,2,195,64,0,83,20,38,35,49,1,0,2,8,34,75,32,43,72,67,42,1,48,65,39,110,38,9,27,16,0,0,0,0,0,6,0,1,5,5,0,0,0,6,40,18,13,0,78,127,1,9,34,149,140,4,45,41,20,92,17,173,1,0,86,13,1,11,2,30,114,92,0,11,117,44,4,40,70,5,0,116,44,12,6,91,53,21,117,51,142,71,96,58,107,41,2,87,10,6,7,18,1,0,10,0,5,0,0,13,2,1,19,25,1,0,11,14,0,3,14,0,12,39,32,53,78,116,15,60,0,55,0,23,0,0,0,0,12,0,0,4,5,7,1,12,1,0,0,7,0,0,0,4,39,64,7,35,3,0,1,1,0,6,7,0,52,42,3,0,3,34,0,3,0,2,13,21,36,46,160,28,31,0,43,0,28,0,2,0,9,41,89,172,70,35,135,15,72,0,8,0,79,0,10,45,8,57,57,62,147,48,53,21,58,34,71,66,76,99,8,65,0,109,39,35,58,7,46,65,24,25,117,14,58,25,60,56,1,35,150,141,0,211,54,20,71,77,67,24,1,0,0,11,0,59,8,63,49,90,208,167,28,68,14,13,66,4,15,32,17,8,29,19,7,72,63,21,143,46,31,93,128,7,103,24,91,36,106,22,42,99,140,60,126,25,5,16,0,58,2,69,6,70,5,2,0,1,3,0,26,2,26,6,20,59,24,59,7,28,5,22,20,1,0,12,23,0,27,159,120,129,48,72,9,55,1,73,36,53,117,137,35,44,114,70,96,0,104,159,41,42,58,37,22,1,3,11,53,2,97

GO terms:
  GO:0004567 beta-mannosidase activity (F, IDA)
  GO:0006516 glycoprotein catabolic process (P, IDA)
  GO:0005576 extracellular region (C, IDA)
  GO:0016787 hydrolase activity (F, IDA)
  GO:0005764 lysosome (C, TAS)

Organism: Mus musculus (NCBI:txid10090)